Protein AF-0000000077421065 (afdb_homodimer)

Foldseek 3Di:
DDPPPPPDPPPPDPPPPPPPPPDDQDVVSPPPPDVVVVVVVLVVLLPPQDDPLPPADPFDFFDDDDPQDLVNLLVSLLPFDQDWLVSLLSVQCVLVRCVQAVLFADVVLCVVQVVVLVPCTSVNLNVLLCVLSVVLVVCVVVVLLPPVQLAAAEAEEEEAFEQVLLVLQLLQLCCCCVQQVHLGAYEYEYEPPGDYDPVSQVSCVVSRYHYYYDDPDDDDPVDQDQQLCQLVRNSRPRYQKYKYAYSQKHWQFRYHCPVVCLCVFQQCVRAQKEFAFDSHAFDSSQCLCSSLSGRGKADGATAVNIMIGGSNRCVSLSVSLNVCSVVCVVCCSRPVPSGRSSVSSCVSSSGWGWYACFHKKQWWWPDADPWGDFRQWIFTHHLLRHTTMIRRRQLLVDADDDDQPTTGWKIWGFADDDDPPDDRDRQNGIRQQQISQDLQQHGNDHGDQSSSSNSNQCSFKGKDWDDDDPDGIGIDIDGDRPNHDDYPNNHDDDNRIDMDTQCVPPGRNCVSVSCVVSPHDRHNPRD/DDPPVPPDPPPPDPPPPPPPCPDDQDVVSPPPPDVVVVVVVLVVLLPPQDDPLPPADPFDFFDDDDPQDLVNLLVSLLPFDQDWLVNLLSVQCVLVRCVQAVLFADVVLCVVQVVVLVPCTSVNLNVLLCVLSVVLVVCVVVVLLPPVQLAAAEAEEEEDFEQVLLVLQLLQLCCCCVQQVHLGAYEYEYEPPGDYDPVSQVSCVVSRYHYYYDDPDDDDPVDQDQDLCQLVRNSRDRYQKYKYAYSQKHWLRFHHCPVVCLCVFQQCVRAQKEFAFDSHAFDSSQCLCSSLSGRGKAAGATAVNIMIGGSNRCVSLSVSLNVCSVVCVVCCSRPVPSGRSSVSSCVSSSGWGWYACFHKKQWWWPDADPWGDFRQWIFTHHLLRHTTMIRRRQLLVDADDDDQPTTGWKIWGFADDDDPPDDRDRQNGIRQQQISQDLQQHGNDHGDQSSSSNSNQCSFKGKDWDDDDPDGIGIDIDGDRPNHDDYPNNHDDDNRIDMDTQCPPPSNNCVSVSCVVSPHDSHNPGD

Secondary structure (DSSP, 8-state):
--------------------------SS---S--THHHHHHHHHHHH---SSGGGS-SSPPP--STT--HHHHHHHHHHS----HHHHHHHHTTTS-HHHHGGGB-HHHHHHHHHHHHH--HHHHHHHHHHHHHHHHHHHHTTTTSGGGS--SEEEEEE--SHHHHHHHHHHHHIIIIIS-----EEEEE-TT----HHHHHHHHHTTEEEEE-TT----TT-S---TTHHHHHHHSS-SEEEEE-TTEEE---STTTTGGGGGSHHHHHHSEEEEEEEEE--TT-THHHHTT-----SEEEEEEEEEE-HHHHHHHHHHHHHHHHTHHHHTTTSSSSTTHHHHHHHHTT---B--SS--EEEEEEEEETTEEEEEEEEEE-TTS-EEEEE-TTGGG--SS--TTTSS-EEEEE-PPPPTT--S-----BGGGTTT--TT---SS---HHHHHHHHHHTTEEEEEE-SSSS--EEEEEE----PPPBTTB-S----EEEEEGGG-TTTTTHHHHHHHTT----S---/--------------------------SS-S----THHHHHHHHHHHH---SGGGGS-SSPPP--STT--HHHHHHHHHHS----HHHHHHHHTTTS-HHHHGGGB-HHHHHHHHHHHHH--HHHHHHHHHHHHHHHHHHHHTTTTSGGGS--SEEEEEE--SHHHHHHHHHHHHIIIIIS-----EEEEE-TT----HHHHHHHHHTTEEEEE-TT----TT-S---TTHHHHHHHSS-SEEEEE-TTEEE----TTTTGGGGGSHHHHHHSEEEEEEEEE--TT-THHHHTT-----SEEEEEEEEEE-HHHHHHHHHHHHHHHHTHHHHTTTSSSSTTHHHHHHHHTT---B--SS--EEEEEEEEETTEEEEEEEEEE-TTS-EEEEE-TTGGG--SS--TTTSS-EEEEE-PPPPTT--S-----BGGGTTT--TT---SS---HHHHHHHHHHTTEEEEEE-SSSS--EEEEEE----PPPBTTB-S----EEEEEGGG-TTTTTHHHHHHHTT----TT--

InterPro domains:
  IPR022751 Alpha-mannosyltransferase [PF11051] (153-284)
  IPR022751 Alpha-mannosyltransferase [PF11051] (302-382)
  IPR029044 Nucleotide-diphospho-sugar transferases [SSF53448] (154-391)

pLDDT: mean 85.35, std 19.5, range [21.03, 98.75]

Nearest PDB structures (foldseek):
  3u2w-assembly1_B  TM=7.251E-01  e=7.995E-06  Homo sapiens
  3t7n-assembly1_A  TM=6.843E-01  e=1.001E-05  Homo sapiens
  7bop-assembly6_F  TM=5.565E-01  e=8.944E-06  Aspergillus fumigatus A1163
  1s4n-assembly1_A  TM=5.827E-01  e=9.441E-05  Saccharomyces cerevisiae
  6fxk-assembly1_A-2  TM=4.422E-01  e=2.736E-03  Homo sapiens

Solvent-accessible surface area (backbone atoms only — not comparable to full-atom values): 56255 Å² total; per-residue (Å²): 140,80,84,78,75,80,79,75,81,80,76,76,80,73,78,72,74,75,44,73,56,43,75,53,45,60,75,72,37,70,50,83,52,55,83,44,56,65,44,46,43,47,50,49,42,67,60,62,68,71,84,77,60,79,79,63,75,80,74,57,75,67,66,80,68,90,81,73,45,70,65,56,28,49,50,52,36,71,65,34,75,76,62,53,55,19,48,49,25,49,53,7,41,76,51,25,36,59,90,68,40,55,68,26,32,61,63,53,54,45,75,62,21,45,64,46,49,46,35,52,29,46,67,56,40,51,53,54,38,47,51,54,47,49,50,53,53,51,37,51,76,72,49,61,78,40,73,87,58,23,43,54,58,61,28,38,37,35,55,36,55,50,66,59,32,42,53,34,38,48,44,42,50,46,45,34,42,75,57,19,63,46,78,64,44,33,40,36,30,17,43,67,90,38,67,65,54,68,68,58,45,52,52,33,44,72,68,53,33,43,80,45,66,43,77,88,55,73,80,52,87,78,42,91,71,75,68,56,52,58,37,48,44,62,59,65,41,65,27,19,36,33,33,39,32,35,36,57,36,31,76,39,47,63,51,63,56,56,76,68,44,54,71,68,33,61,22,28,65,72,50,36,20,35,45,38,66,39,80,35,27,69,57,46,66,46,54,59,34,63,49,33,42,31,61,39,65,38,45,63,31,40,32,62,49,38,40,36,42,29,31,85,79,37,44,68,34,37,51,48,26,28,57,45,32,72,42,37,83,64,43,38,59,76,22,90,48,63,31,36,43,56,59,49,28,30,47,31,48,22,46,70,36,12,36,39,51,35,72,59,20,36,19,11,36,69,55,64,52,97,79,35,69,36,10,27,26,41,35,33,36,35,42,54,43,43,71,34,36,39,32,44,75,39,38,54,71,36,58,70,90,70,46,94,92,32,49,69,31,28,27,47,31,65,54,75,82,71,52,94,94,50,72,90,48,70,76,43,40,34,52,48,29,40,22,49,36,42,47,57,6,54,26,75,39,87,58,58,68,70,51,16,50,44,24,30,55,56,64,20,52,34,49,47,67,44,55,15,27,70,38,65,52,18,33,40,74,48,74,48,86,71,60,71,43,64,38,98,77,52,64,83,83,68,80,43,65,43,77,44,52,23,80,78,32,88,57,43,43,59,42,52,58,51,41,48,72,67,63,54,80,54,64,34,68,74,124,139,82,80,74,72,77,77,74,82,80,76,75,79,73,77,74,73,75,47,71,58,42,73,51,47,60,73,72,36,70,50,83,53,55,84,44,56,65,44,46,43,47,50,50,41,68,60,62,70,72,83,76,59,80,77,62,74,80,73,57,73,68,64,79,69,89,82,72,45,70,66,56,28,50,49,53,36,68,65,32,76,77,61,52,55,18,50,49,25,48,53,9,43,76,52,25,35,60,88,67,39,56,67,24,32,60,63,56,54,44,74,61,23,46,63,46,48,46,36,53,26,47,65,55,40,51,51,53,37,48,50,55,49,49,51,53,52,51,38,51,74,72,48,60,77,40,73,86,59,21,44,54,58,63,27,36,36,36,55,37,55,50,67,59,32,42,54,35,38,47,44,41,51,47,45,34,43,74,66,23,63,45,78,66,45,34,42,36,29,17,43,66,90,39,67,66,54,69,69,58,45,51,54,33,44,73,69,54,34,44,82,44,67,43,80,87,54,73,79,53,86,76,40,92,72,75,68,56,53,58,39,50,44,62,58,66,42,63,26,18,38,32,35,40,33,35,37,57,39,31,73,36,56,55,59,63,55,56,76,69,44,54,72,69,34,62,22,28,65,74,49,36,21,37,46,38,66,39,79,36,27,69,58,46,67,45,54,59,32,63,48,33,42,33,61,40,64,37,44,63,32,39,30,61,49,38,38,36,40,29,31,84,81,36,43,65,32,38,52,49,25,28,58,44,31,72,44,35,82,65,44,36,58,74,20,91,49,64,32,36,43,56,58,49,27,30,46,30,48,22,48,70,35,12,36,38,52,34,73,58,19,36,19,13,34,68,53,63,52,97,79,34,68,34,11,27,25,41,36,33,34,35,43,55,44,43,78,34,36,39,32,46,74,40,38,51,70,36,59,71,92,72,48,94,90,34,47,68,30,27,27,46,32,66,54,76,81,72,53,94,94,50,72,91,47,69,78,41,40,35,51,48,28,39,24,49,37,42,48,55,6,55,25,73,38,88,57,60,67,69,52,16,49,44,24,28,57,55,64,18,52,35,50,47,67,44,55,16,28,70,38,66,55,20,32,40,74,48,74,48,87,69,60,71,44,64,37,96,78,52,65,84,82,67,80,44,65,42,76,44,51,23,80,77,31,89,54,45,44,59,39,51,59,50,40,48,73,66,63,53,79,54,65,36,75,68,123

Radius of gyration: 32.49 Å; Cα contacts (8 Å, |Δi|>4): 2084; chains: 2; bounding box: 104×86×78 Å

Structure (mmCIF, N/CA/C/O backbone):
data_AF-0000000077421065-model_v1
#
loop_
_entity.id
_entity.type
_entity.pdbx_description
1 polymer 'Family 71 glycosyltransferase'
#
loop_
_atom_site.group_PDB
_atom_site.id
_atom_site.type_symbol
_atom_site.label_atom_id
_atom_site.label_alt_id
_atom_site.label_comp_id
_atom_site.label_asym_id
_atom_site.label_entity_id
_atom_site.label_seq_id
_atom_site.pdbx_PDB_ins_code
_atom_site.Cartn_x
_atom_site.Cartn_y
_atom_site.Cartn_z
_atom_site.occupancy
_atom_site.B_iso_or_equiv
_atom_site.auth_seq_id
_atom_site.auth_comp_id
_atom_site.auth_asym_id
_atom_site.auth_atom_id
_atom_site.pdbx_PDB_model_num
ATOM 1 N N . MET A 1 1 ? 75.625 4.633 -25.172 1 22.47 1 MET A N 1
ATOM 2 C CA . MET A 1 1 ? 74.812 5.621 -24.5 1 22.47 1 MET A CA 1
ATOM 3 C C . MET A 1 1 ? 73.312 5.367 -24.781 1 22.47 1 MET A C 1
ATOM 5 O O . MET A 1 1 ? 72.812 5.801 -25.812 1 22.47 1 MET A O 1
ATOM 9 N N . THR A 1 2 ? 72.812 4.258 -24.484 1 23.19 2 THR A N 1
ATOM 10 C CA . THR A 1 2 ? 71.688 3.416 -24.906 1 23.19 2 THR A CA 1
ATOM 11 C C . THR A 1 2 ? 70.375 3.924 -24.328 1 23.19 2 THR A C 1
ATOM 13 O O . THR A 1 2 ? 70.25 4.109 -23.109 1 23.19 2 THR A O 1
ATOM 16 N N . LYS A 1 3 ? 69.5 4.641 -25.156 1 25.36 3 LYS A N 1
ATOM 17 C CA . LYS A 1 3 ? 68.25 5.371 -24.984 1 25.36 3 LYS A CA 1
ATOM 18 C C . LYS A 1 3 ? 67.188 4.469 -24.406 1 25.36 3 LYS A C 1
ATOM 20 O O . LYS A 1 3 ? 66.75 3.502 -25.047 1 25.36 3 LYS A O 1
ATOM 25 N N . ASN A 1 4 ? 67.188 4.094 -23.172 1 23.47 4 ASN A N 1
ATOM 26 C CA . ASN A 1 4 ? 66.25 3.133 -22.547 1 23.47 4 ASN A CA 1
ATOM 27 C C . ASN A 1 4 ? 64.812 3.611 -22.594 1 23.47 4 ASN A C 1
ATOM 29 O O . ASN A 1 4 ? 64.5 4.637 -22 1 23.47 4 ASN A O 1
ATOM 33 N N . ILE A 1 5 ? 64.125 3.498 -23.719 1 23.19 5 ILE A N 1
ATOM 34 C CA . ILE A 1 5 ? 62.781 3.871 -24.047 1 23.19 5 ILE A CA 1
ATOM 35 C C . ILE A 1 5 ? 61.812 3.275 -23.016 1 23.19 5 ILE A C 1
ATOM 37 O O . ILE A 1 5 ? 61.75 2.055 -22.859 1 23.19 5 ILE A O 1
ATOM 41 N N . ILE A 1 6 ? 61.531 3.883 -21.922 1 26.72 6 ILE A N 1
ATOM 42 C CA . ILE A 1 6 ? 60.594 3.459 -20.891 1 26.72 6 ILE A CA 1
ATOM 43 C C . ILE A 1 6 ? 59.219 3.217 -21.484 1 26.72 6 ILE A C 1
ATOM 45 O O . ILE A 1 6 ? 58.625 4.133 -22.062 1 26.72 6 ILE A O 1
ATOM 49 N N . GLN A 1 7 ? 58.875 2.027 -22 1 21.67 7 GLN A N 1
ATOM 50 C CA . GLN A 1 7 ? 57.594 1.646 -22.625 1 21.67 7 GLN A CA 1
ATOM 51 C C . GLN A 1 7 ? 56.438 1.877 -21.656 1 21.67 7 GLN A C 1
ATOM 53 O O . GLN A 1 7 ? 56.469 1.424 -20.516 1 21.67 7 GLN A O 1
ATOM 58 N N . LYS A 1 8 ? 55.562 2.928 -21.828 1 25.23 8 LYS A N 1
ATOM 59 C CA . LYS A 1 8 ? 54.344 3.357 -21.141 1 25.23 8 LYS A CA 1
ATOM 60 C C . LYS A 1 8 ? 53.344 2.215 -21.047 1 25.23 8 LYS A C 1
ATOM 62 O O . LYS A 1 8 ? 53 1.581 -22.047 1 25.23 8 LYS A O 1
ATOM 67 N N . PRO A 1 9 ? 53.156 1.562 -19.859 1 25.52 9 PRO A N 1
ATOM 68 C CA . PRO A 1 9 ? 52.219 0.443 -19.797 1 25.52 9 PRO A CA 1
ATOM 69 C C . PRO A 1 9 ? 50.844 0.813 -20.312 1 25.52 9 PRO A C 1
ATOM 71 O O . PRO A 1 9 ? 50.406 1.965 -20.172 1 25.52 9 PRO A O 1
ATOM 74 N N . TYR A 1 10 ? 50.281 0.333 -21.469 1 22.03 10 TYR A N 1
ATOM 75 C CA . TYR A 1 10 ? 48.969 0.356 -22.125 1 22.03 10 TYR A CA 1
ATOM 76 C C . TYR A 1 10 ? 47.875 0.07 -21.125 1 22.03 10 TYR A C 1
ATOM 78 O O . TYR A 1 10 ? 47.781 -1.028 -20.578 1 22.03 10 TYR A O 1
ATOM 86 N N . TYR A 1 11 ? 47.5 1.047 -20.234 1 24.62 11 TYR A N 1
ATOM 87 C CA . TYR A 1 11 ? 46.344 0.937 -19.375 1 24.62 11 TYR A CA 1
ATOM 88 C C . TYR A 1 11 ? 45.094 0.561 -20.188 1 24.62 11 TYR A C 1
ATOM 90 O O . TYR A 1 11 ? 44.719 1.279 -21.109 1 24.62 11 TYR A O 1
ATOM 98 N N . HIS A 1 12 ? 44.812 -0.71 -20.5 1 24.16 12 HIS A N 1
ATOM 99 C CA . HIS A 1 12 ? 43.625 -1.231 -21.141 1 24.16 12 HIS A CA 1
ATOM 100 C C . HIS A 1 12 ? 42.375 -0.578 -20.594 1 24.16 12 HIS A C 1
ATOM 102 O O . HIS A 1 12 ? 42.25 -0.374 -19.375 1 24.16 12 HIS A O 1
ATOM 108 N N . SER A 1 13 ? 41.656 0.245 -21.375 1 23.34 13 SER A N 1
ATOM 109 C CA . SER A 1 13 ? 40.375 0.914 -21.328 1 23.34 13 SER A CA 1
ATOM 110 C C . SER A 1 13 ? 39.312 0.008 -20.734 1 23.34 13 SER A C 1
ATOM 112 O O . SER A 1 13 ? 38.969 -1.026 -21.312 1 23.34 13 SER A O 1
ATOM 114 N N . ARG A 1 14 ? 39.219 -0.171 -19.375 1 28.34 14 ARG A N 1
ATOM 115 C CA . ARG A 1 14 ? 38.125 -0.819 -18.688 1 28.34 14 ARG A CA 1
ATOM 116 C C . ARG A 1 14 ? 36.781 -0.337 -19.25 1 28.34 14 ARG A C 1
ATOM 118 O O . ARG A 1 14 ? 36.5 0.865 -19.266 1 28.34 14 ARG A O 1
ATOM 125 N N . ASN A 1 15 ? 36.281 -0.958 -20.266 1 25.48 15 ASN A N 1
ATOM 126 C CA . ASN A 1 15 ? 34.938 -0.804 -20.844 1 25.48 15 ASN A CA 1
ATOM 127 C C . ASN A 1 15 ? 33.906 -0.518 -19.781 1 25.48 15 ASN A C 1
ATOM 129 O O . ASN A 1 15 ? 33.594 -1.383 -18.953 1 25.48 15 ASN A O 1
ATOM 133 N N . GLU A 1 16 ? 33.875 0.706 -19.266 1 28.66 16 GLU A N 1
ATOM 134 C CA . GLU A 1 16 ? 32.812 1.252 -18.391 1 28.66 16 GLU A CA 1
ATOM 135 C C . GLU A 1 16 ? 31.438 0.873 -18.875 1 28.66 16 GLU A C 1
ATOM 137 O O . GLU A 1 16 ? 31.031 1.25 -19.984 1 28.66 16 GLU A O 1
ATOM 142 N N . HIS A 1 17 ? 31.031 -0.335 -18.641 1 28.28 17 HIS A N 1
ATOM 143 C CA . HIS A 1 17 ? 29.672 -0.766 -18.922 1 28.28 17 HIS A CA 1
ATOM 144 C C . HIS A 1 17 ? 28.656 0.24 -18.391 1 28.28 17 HIS A C 1
ATOM 146 O O . HIS A 1 17 ? 28.562 0.467 -17.188 1 28.28 17 HIS A O 1
ATOM 152 N N . PHE A 1 18 ? 28.531 1.39 -19.094 1 27.66 18 PHE A N 1
ATOM 153 C CA . PHE A 1 18 ? 27.516 2.402 -18.812 1 27.66 18 PHE A CA 1
ATOM 154 C C . PHE A 1 18 ? 26.125 1.781 -18.781 1 27.66 18 PHE A C 1
ATOM 156 O O . PHE A 1 18 ? 25.703 1.159 -19.75 1 27.66 18 PHE A O 1
ATOM 163 N N . TRP A 1 19 ? 25.688 1.375 -17.625 1 29.56 19 TRP A N 1
ATOM 164 C CA . TRP A 1 19 ? 24.312 0.918 -17.469 1 29.56 19 TRP A CA 1
ATOM 165 C C . TRP A 1 19 ? 23.344 2.094 -17.5 1 29.56 19 TRP A C 1
ATOM 167 O O . TRP A 1 19 ? 23.625 3.15 -16.922 1 29.56 19 TRP A O 1
ATOM 177 N N . SER A 1 20 ? 22.844 2.533 -18.578 1 25.47 20 SER A N 1
ATOM 178 C CA . SER A 1 20 ? 21.797 3.549 -18.625 1 25.47 20 SER A CA 1
ATOM 179 C C . SER A 1 20 ? 20.75 3.312 -17.531 1 25.47 20 SER A C 1
ATOM 181 O O . SER A 1 20 ? 20.391 2.17 -17.234 1 25.47 20 SER A O 1
ATOM 183 N N . SER A 1 21 ? 20.688 4.266 -16.641 1 25.22 21 SER A N 1
ATOM 184 C CA . SER A 1 21 ? 19.828 4.406 -15.469 1 25.22 21 SER A CA 1
ATOM 185 C C . SER A 1 21 ? 18.359 4.152 -15.812 1 25.22 21 SER A C 1
ATOM 187 O O . SER A 1 21 ? 17.781 4.879 -16.609 1 25.22 21 SER A O 1
ATOM 189 N N . TRP A 1 22 ? 17.922 3.041 -16.266 1 24.69 22 TRP A N 1
ATOM 190 C CA . TRP A 1 22 ? 16.469 2.965 -16.375 1 24.69 22 TRP A CA 1
ATOM 191 C C . TRP A 1 22 ? 15.82 3.014 -15 1 24.69 22 TRP A C 1
ATOM 193 O O . TRP A 1 22 ? 16.359 2.488 -14.023 1 24.69 22 TRP A O 1
ATOM 203 N N . SER A 1 23 ? 15.156 4.047 -14.633 1 25.59 23 SER A N 1
ATOM 204 C CA . SER A 1 23 ? 14.367 4.27 -13.43 1 25.59 23 SER A CA 1
ATOM 205 C C . SER A 1 23 ? 13.789 2.965 -12.898 1 25.59 23 SER A C 1
ATOM 207 O O . SER A 1 23 ? 13.383 2.098 -13.672 1 25.59 23 SER A O 1
ATOM 209 N N . LEU A 1 24 ? 14.195 2.674 -11.773 1 26.47 24 LEU A N 1
ATOM 210 C CA . LEU A 1 24 ? 13.891 1.484 -10.992 1 26.47 24 LEU A CA 1
ATOM 211 C C . LEU A 1 24 ? 12.414 1.109 -11.109 1 26.47 24 LEU A C 1
ATOM 213 O O . LEU A 1 24 ? 11.539 1.935 -10.852 1 26.47 24 LEU A O 1
ATOM 217 N N . PRO A 1 25 ? 12.031 0.24 -12.07 1 27.36 25 PRO A N 1
ATOM 218 C CA . PRO A 1 25 ? 10.641 -0.209 -11.992 1 27.36 25 PRO A CA 1
ATOM 219 C C . PRO A 1 25 ? 10.305 -0.862 -10.648 1 27.36 25 PRO A C 1
ATOM 221 O O . PRO A 1 25 ? 11.164 -1.512 -10.047 1 27.36 25 PRO A O 1
ATOM 224 N N . THR A 1 26 ? 9.758 -0.384 -9.703 1 25.53 26 THR A N 1
ATOM 225 C CA . THR A 1 26 ? 9.297 -1.02 -8.477 1 25.53 26 THR A CA 1
ATOM 226 C C . THR A 1 26 ? 8.992 -2.496 -8.711 1 25.53 26 THR A C 1
ATOM 228 O O . THR A 1 26 ? 8.734 -2.908 -9.844 1 25.53 26 THR A O 1
ATOM 231 N N . SER A 1 27 ? 9.25 -3.516 -7.918 1 27.39 27 SER A N 1
ATOM 232 C CA . SER A 1 27 ? 9.367 -4.965 -8.023 1 27.39 27 SER A CA 1
ATOM 233 C C . SER A 1 27 ? 8.312 -5.539 -8.969 1 27.39 27 SER A C 1
ATOM 235 O O . SER A 1 27 ? 8.547 -6.559 -9.617 1 27.39 27 SER A O 1
ATOM 237 N N . SER A 1 28 ? 7.035 -5.715 -8.609 1 26.66 28 SER A N 1
ATOM 238 C CA . SER A 1 28 ? 6.285 -6.016 -9.828 1 26.66 28 SER A CA 1
ATOM 239 C C . SER A 1 28 ? 6.672 -5.07 -10.961 1 26.66 28 SER A C 1
ATOM 241 O O . SER A 1 28 ? 6.133 -3.971 -11.07 1 26.66 28 SER A O 1
ATOM 243 N N . PHE A 1 29 ? 7.789 -4.84 -11.203 1 28.33 29 PHE A N 1
ATOM 244 C CA . PHE A 1 29 ? 8.406 -4.184 -12.344 1 28.33 29 PHE A CA 1
ATOM 245 C C . PHE A 1 29 ? 7.664 -4.52 -13.633 1 28.33 29 PHE A C 1
ATOM 247 O O . PHE A 1 29 ? 8.234 -4.449 -14.719 1 28.33 29 PHE A O 1
ATOM 254 N N . TRP A 1 30 ? 6.77 -5.258 -13.578 1 29.5 30 TRP A N 1
ATOM 255 C CA . TRP A 1 30 ? 6.023 -4.812 -14.75 1 29.5 30 TRP A CA 1
ATOM 256 C C . TRP A 1 30 ? 6.184 -3.311 -14.953 1 29.5 30 TRP A C 1
ATOM 258 O O . TRP A 1 30 ? 5.992 -2.525 -14.023 1 29.5 30 TRP A O 1
ATOM 268 N N . ILE A 1 31 ? 7.215 -2.77 -15.617 1 29.52 31 ILE A N 1
ATOM 269 C CA . ILE A 1 31 ? 7.492 -1.459 -16.203 1 29.52 31 ILE A CA 1
ATOM 270 C C . ILE A 1 31 ? 6.289 -0.542 -15.992 1 29.52 31 ILE A C 1
ATOM 272 O O . ILE A 1 31 ? 5.141 -0.985 -16.078 1 29.52 31 ILE A O 1
ATOM 276 N N . ASN A 1 32 ? 6.527 0.593 -15.188 1 30.94 32 ASN A N 1
ATOM 277 C CA . ASN A 1 32 ? 5.617 1.679 -15.531 1 30.94 32 ASN A CA 1
ATOM 278 C C . ASN A 1 32 ? 5.043 1.507 -16.938 1 30.94 32 ASN A C 1
ATOM 280 O O . ASN A 1 32 ? 5.355 2.283 -17.844 1 30.94 32 ASN A O 1
ATOM 284 N N . LEU A 1 33 ? 5.34 0.475 -17.547 1 31.67 33 LEU A N 1
ATOM 285 C CA . LEU A 1 33 ? 4.559 0.449 -18.781 1 31.67 33 LEU A CA 1
ATOM 286 C C . LEU A 1 33 ? 3.266 1.245 -18.609 1 31.67 33 LEU A C 1
ATOM 288 O O . LEU A 1 33 ? 2.748 1.382 -17.5 1 31.67 33 LEU A O 1
ATOM 292 N N . GLY A 1 34 ? 2.256 1.447 -19.234 1 30.59 34 GLY A N 1
ATOM 293 C CA . GLY A 1 34 ? 1.433 2.621 -19.484 1 30.59 34 GLY A CA 1
ATOM 294 C C . GLY A 1 34 ? 0.52 2.965 -18.328 1 30.59 34 GLY A C 1
ATOM 295 O O . GLY A 1 34 ? 0.183 2.098 -17.516 1 30.59 34 GLY A O 1
ATOM 296 N N . LEU A 1 35 ? 0.457 4.332 -17.766 1 36.22 35 LEU A N 1
ATOM 297 C CA . LEU A 1 35 ? -0.677 5.191 -17.453 1 36.22 35 LEU A CA 1
ATOM 298 C C . LEU A 1 35 ? -1.988 4.418 -17.547 1 36.22 35 LEU A C 1
ATOM 300 O O . LEU A 1 35 ? -2.963 4.762 -16.875 1 36.22 35 LEU A O 1
ATOM 304 N N . SER A 1 36 ? -1.679 3.117 -18.141 1 41.66 36 SER A N 1
ATOM 305 C CA . SER A 1 36 ? -2.928 2.453 -18.5 1 41.66 36 SER A CA 1
ATOM 306 C C . SER A 1 36 ? -3.41 1.542 -17.375 1 41.66 36 SER A C 1
ATOM 308 O O . SER A 1 36 ? -4.609 1.462 -17.094 1 41.66 36 SER A O 1
ATOM 310 N N . SER A 1 37 ? -2.383 0.941 -16.547 1 44.88 37 SER A N 1
ATOM 311 C CA . SER A 1 37 ? -2.877 0.024 -15.523 1 44.88 37 SER A CA 1
ATOM 312 C C . SER A 1 37 ? -3.504 0.782 -14.359 1 44.88 37 SER A C 1
ATOM 314 O O . SER A 1 37 ? -4.543 0.376 -13.836 1 44.88 37 SER A O 1
ATOM 316 N N . SER A 1 38 ? -2.818 1.859 -13.977 1 51.5 38 SER A N 1
ATOM 317 C CA . SER A 1 38 ? -3.418 2.691 -12.938 1 51.5 38 SER A CA 1
ATOM 318 C C . SER A 1 38 ? -4.777 3.227 -13.375 1 51.5 38 SER A C 1
ATOM 320 O O . SER A 1 38 ? -5.715 3.289 -12.57 1 51.5 38 SER A O 1
ATOM 322 N N . ASN A 1 39 ? -4.754 3.34 -14.672 1 54.72 39 ASN A N 1
ATOM 323 C CA . ASN A 1 39 ? -6.023 3.828 -15.195 1 54.72 39 ASN A CA 1
ATOM 324 C C . ASN A 1 39 ? -7.109 2.758 -15.125 1 54.72 39 ASN A C 1
ATOM 326 O O . ASN A 1 39 ? -8.258 3.055 -14.789 1 54.72 39 ASN A O 1
ATOM 330 N N . THR A 1 40 ? -6.641 1.535 -15.32 1 55.44 40 THR A N 1
ATOM 331 C CA . THR A 1 40 ? -7.605 0.441 -15.266 1 55.44 40 THR A CA 1
ATOM 332 C C . THR A 1 40 ? -8.07 0.201 -13.828 1 55.44 40 THR A C 1
ATOM 334 O O . THR A 1 40 ? -9.258 0.016 -13.578 1 55.44 40 THR A O 1
ATOM 337 N N . ALA A 1 41 ? -7.184 0.247 -12.938 1 57.25 41 ALA A N 1
ATOM 338 C CA . ALA A 1 41 ? -7.547 0.063 -11.531 1 57.25 41 ALA A CA 1
ATOM 339 C C . ALA A 1 41 ? -8.492 1.165 -11.062 1 57.25 41 ALA A C 1
ATOM 341 O O . ALA A 1 41 ? -9.469 0.896 -10.352 1 57.25 41 ALA A O 1
ATOM 342 N N . ASN A 1 42 ? -8.203 2.307 -11.562 1 58.91 42 ASN A N 1
ATOM 343 C CA . ASN A 1 42 ? -9.039 3.439 -11.203 1 58.91 42 ASN A CA 1
ATOM 344 C C . ASN A 1 42 ? -10.453 3.295 -11.766 1 58.91 42 ASN A C 1
ATOM 346 O O . ASN A 1 42 ? -11.438 3.561 -11.078 1 58.91 42 ASN A O 1
ATOM 350 N N . GLN A 1 43 ? -10.461 2.826 -13.016 1 61.75 43 GLN A N 1
ATOM 351 C CA . GLN A 1 43 ? -11.758 2.656 -13.664 1 61.75 43 GLN A CA 1
ATOM 352 C C . GLN A 1 43 ? -12.57 1.556 -12.984 1 61.75 43 GLN A C 1
ATOM 354 O O . GLN A 1 43 ? -13.773 1.717 -12.742 1 61.75 43 GLN A O 1
ATOM 359 N N . LEU A 1 44 ? -11.859 0.594 -12.688 1 64.06 44 LEU A N 1
ATOM 360 C CA . LEU A 1 44 ? -12.523 -0.521 -12.023 1 64.06 44 LEU A CA 1
ATOM 361 C C . LEU A 1 44 ? -13.016 -0.112 -10.633 1 64.06 44 LEU A C 1
ATOM 363 O O . LEU A 1 44 ? -14.133 -0.443 -10.242 1 64.06 44 LEU A O 1
ATOM 367 N N . THR A 1 45 ? -12.219 0.584 -9.969 1 65 45 THR A N 1
ATOM 368 C CA . THR A 1 45 ? -12.586 1.061 -8.641 1 65 45 THR A CA 1
ATOM 369 C C . THR A 1 45 ? -13.844 1.927 -8.711 1 65 45 THR A C 1
ATOM 371 O O . THR A 1 45 ? -14.75 1.783 -7.883 1 65 45 THR A O 1
ATOM 374 N N . ASN A 1 46 ? -13.875 2.656 -9.75 1 61.16 46 ASN A N 1
ATOM 375 C CA . ASN A 1 46 ? -15 3.576 -9.867 1 61.16 46 ASN A CA 1
ATOM 376 C C . ASN A 1 46 ? -16.266 2.85 -10.297 1 61.16 46 ASN A C 1
ATOM 378 O O . ASN A 1 46 ? -17.375 3.297 -9.984 1 61.16 46 ASN A O 1
ATOM 382 N N . SER A 1 47 ? -16.047 1.722 -10.961 1 61.34 47 SER A N 1
ATOM 383 C CA . SER A 1 47 ? -17.203 1.032 -11.523 1 61.34 47 SER A CA 1
ATOM 384 C C . SER A 1 47 ? -17.844 0.107 -10.5 1 61.34 47 SER A C 1
ATOM 386 O O . SER A 1 47 ? -19.016 -0.272 -10.641 1 61.34 47 SER A O 1
ATOM 388 N N . ILE A 1 48 ? -17.203 -0.26 -9.594 1 59.75 48 ILE A N 1
ATOM 389 C CA . ILE A 1 48 ? -17.734 -1.192 -8.617 1 59.75 48 ILE A CA 1
ATOM 390 C C . ILE A 1 48 ? -18.703 -0.458 -7.68 1 59.75 48 ILE A C 1
ATOM 392 O O . ILE A 1 48 ? -18.297 0.468 -6.973 1 59.75 48 ILE A O 1
ATOM 396 N N . SER A 1 49 ? -19.938 -0.204 -8.133 1 53.38 49 SER A N 1
ATOM 397 C CA . SER A 1 49 ? -20.938 0.527 -7.359 1 53.38 49 SER A CA 1
ATOM 398 C C . SER A 1 49 ? -21.594 -0.371 -6.316 1 53.38 49 SER A C 1
ATOM 400 O O . SER A 1 49 ? -21.875 -1.544 -6.582 1 53.38 49 SER A O 1
ATOM 402 N N . GLY A 1 50 ? -21.234 -0.176 -5.082 1 50.22 50 GLY A N 1
ATOM 403 C CA . GLY A 1 50 ? -22.062 -0.874 -4.109 1 50.22 50 GLY A CA 1
ATOM 404 C C . GLY A 1 50 ? -23.469 -0.34 -4.039 1 50.22 50 GLY A C 1
ATOM 405 O O . GLY A 1 50 ? -23.734 0.794 -4.445 1 50.22 50 GLY A O 1
ATOM 406 N N . SER A 1 51 ? -24.406 -1.108 -4.105 1 47.53 51 SER A N 1
ATOM 407 C CA . SER A 1 51 ? -25.844 -0.82 -4.152 1 47.53 51 SER A CA 1
ATOM 408 C C . SER A 1 51 ? -26.219 0.241 -3.125 1 47.53 51 SER A C 1
ATOM 410 O O . SER A 1 51 ? -27.109 1.065 -3.377 1 47.53 51 SER A O 1
ATOM 412 N N . ASN A 1 52 ? -25.859 0.125 -1.867 1 49.06 52 ASN A N 1
ATOM 413 C CA . ASN A 1 52 ? -26.703 0.614 -0.785 1 49.06 52 ASN A CA 1
ATOM 414 C C . ASN A 1 52 ? -26.25 1.983 -0.29 1 49.06 52 ASN A C 1
ATOM 416 O O . ASN A 1 52 ? -26.672 2.434 0.779 1 49.06 52 ASN A O 1
ATOM 420 N N . SER A 1 53 ? -25.219 2.602 -0.72 1 56.22 53 SER A N 1
ATOM 421 C CA . SER A 1 53 ? -24.734 3.842 -0.122 1 56.22 53 SER A CA 1
ATOM 422 C C . SER A 1 53 ? -25.734 4.973 -0.311 1 56.22 53 SER A C 1
ATOM 424 O O . SER A 1 53 ? -25.438 6.133 -0.004 1 56.22 53 SER A O 1
ATOM 426 N N . LEU A 1 54 ? -26.891 4.672 -0.896 1 59 54 LEU A N 1
ATOM 427 C CA . LEU A 1 54 ? -27.719 5.676 -1.56 1 59 54 LEU A CA 1
ATOM 428 C C . LEU A 1 54 ? -28.406 6.574 -0.539 1 59 54 LEU A C 1
ATOM 430 O O . LEU A 1 54 ? -28.938 7.633 -0.891 1 59 54 LEU A O 1
ATOM 434 N N . ASN A 1 55 ? -28.188 6.387 0.77 1 74.81 55 ASN A N 1
ATOM 435 C CA . ASN A 1 55 ? -29.078 7.312 1.456 1 74.81 55 ASN A CA 1
ATOM 436 C C . ASN A 1 55 ? -28.344 8.148 2.496 1 74.81 55 ASN A C 1
ATOM 438 O O . ASN A 1 55 ? -28.953 8.742 3.377 1 74.81 55 ASN A O 1
ATOM 442 N N . TRP A 1 56 ? -26.953 8.203 2.385 1 89.44 56 TRP A N 1
ATOM 443 C CA . TRP A 1 56 ? -26.297 8.992 3.418 1 89.44 56 TRP A CA 1
ATOM 444 C C . TRP A 1 56 ? -26.031 10.414 2.939 1 89.44 56 TRP A C 1
ATOM 446 O O . TRP A 1 56 ? -25.766 10.641 1.755 1 89.44 56 TRP A O 1
ATOM 456 N N . GLU A 1 57 ? -26.094 11.375 3.869 1 90.31 57 GLU A N 1
ATOM 457 C CA . GLU A 1 57 ? -25.859 12.781 3.531 1 90.31 57 GLU A CA 1
ATOM 458 C C . GLU A 1 57 ? -24.453 13 2.996 1 90.31 57 GLU A C 1
ATOM 460 O O . GLU A 1 57 ? -23.484 12.57 3.613 1 90.31 57 GLU A O 1
ATOM 465 N N . SER A 1 58 ? -24.375 13.594 1.83 1 91.19 58 SER A N 1
ATOM 466 C CA . SER A 1 58 ? -23.094 13.906 1.203 1 91.19 58 SER A CA 1
ATOM 467 C C . SER A 1 58 ? -23.062 15.352 0.713 1 91.19 58 SER A C 1
ATOM 469 O O . SER A 1 58 ? -23.906 15.773 -0.066 1 91.19 58 SER A O 1
ATOM 471 N N . PRO A 1 59 ? -22.047 16.219 1.219 1 93.06 59 PRO A N 1
ATOM 472 C CA . PRO A 1 59 ? -21.078 15.867 2.256 1 93.06 59 PRO A CA 1
ATOM 473 C C . PRO A 1 59 ? -21.672 15.898 3.662 1 93.06 59 PRO A C 1
ATOM 475 O O . PRO A 1 59 ? -22.75 16.469 3.867 1 93.06 59 PRO A O 1
ATOM 478 N N . THR A 1 60 ? -20.984 15.281 4.594 1 92.12 60 THR A N 1
ATOM 479 C CA . THR A 1 60 ? -21.391 15.344 5.992 1 92.12 60 THR A CA 1
ATOM 480 C C . THR A 1 60 ? -21.469 16.797 6.469 1 92.12 60 THR A C 1
ATOM 482 O O . THR A 1 60 ? -20.516 17.547 6.324 1 92.12 60 THR A O 1
ATOM 485 N N . ARG A 1 61 ? -22.531 17.141 7.062 1 91.56 61 ARG A N 1
ATOM 486 C CA . ARG A 1 61 ? -22.797 18.531 7.422 1 91.56 61 ARG A CA 1
ATOM 487 C C . ARG A 1 61 ? -22.109 18.906 8.734 1 91.56 61 ARG A C 1
ATOM 489 O O . ARG A 1 61 ? -22.094 18.109 9.672 1 91.56 61 ARG A O 1
ATOM 496 N N . PRO A 1 62 ? -21.625 20.141 8.758 1 94.56 62 PRO A N 1
ATOM 497 C CA . PRO A 1 62 ? -21.109 20.641 10.031 1 94.56 62 PRO A CA 1
ATOM 498 C C . PRO A 1 62 ? -22.203 21.125 10.969 1 94.56 62 PRO A C 1
ATOM 500 O O . PRO A 1 62 ? -23.359 21.234 10.57 1 94.56 62 PRO A O 1
ATOM 503 N N . LEU A 1 63 ? -21.875 21.188 12.188 1 93.12 63 LEU A N 1
ATOM 504 C CA . LEU A 1 63 ? -22.703 21.875 13.188 1 93.12 63 LEU A CA 1
ATOM 505 C C . LEU A 1 63 ? -22.031 23.156 13.648 1 93.12 63 LEU A C 1
ATOM 507 O O . LEU A 1 63 ? -21.203 23.141 14.562 1 93.12 63 LEU A O 1
ATOM 511 N N . LEU A 1 64 ? -22.5 24.203 12.898 1 88.38 64 LEU A N 1
ATOM 512 C CA . LEU A 1 64 ? -21.891 25.5 13.18 1 88.38 64 LEU A CA 1
ATOM 513 C C . LEU A 1 64 ? -22.922 26.453 13.758 1 88.38 64 LEU A C 1
ATOM 515 O O . LEU A 1 64 ? -24.125 26.297 13.555 1 88.38 64 LEU A O 1
ATOM 519 N N . GLY A 1 65 ? -22.562 27.422 14.508 1 83.25 65 GLY A N 1
ATOM 520 C CA . GLY A 1 65 ? -23.484 28.438 15.016 1 83.25 65 GLY A CA 1
ATOM 521 C C . GLY A 1 65 ? -23.469 28.531 16.531 1 83.25 65 GLY A C 1
ATOM 522 O O . GLY A 1 65 ? -22.922 27.672 17.203 1 83.25 65 GLY A O 1
ATOM 523 N N . LYS A 1 66 ? -24.203 29.578 16.875 1 81.88 66 LYS A N 1
ATOM 524 C CA . LYS A 1 66 ? -24.297 29.844 18.312 1 81.88 66 LYS A CA 1
ATOM 525 C C . LYS A 1 66 ? -25.328 28.938 18.984 1 81.88 66 LYS A C 1
ATOM 527 O O . LYS A 1 66 ? -26.359 28.609 18.375 1 81.88 66 LYS A O 1
ATOM 532 N N . GLY A 1 67 ? -25.047 28.203 19.953 1 87.12 67 GLY A N 1
ATOM 533 C CA . GLY A 1 67 ? -26 27.406 20.719 1 87.12 67 GLY A CA 1
ATOM 534 C C . GLY A 1 67 ? -25.766 25.922 20.594 1 87.12 67 GLY A C 1
ATOM 535 O O . GLY A 1 67 ? -26.391 25.125 21.312 1 87.12 67 GLY A O 1
ATOM 536 N N . ILE A 1 68 ? -25.031 25.562 19.609 1 94.06 68 ILE A N 1
ATOM 537 C CA . ILE A 1 68 ? -24.734 24.141 19.5 1 94.06 68 ILE A CA 1
ATOM 538 C C . ILE A 1 68 ? -23.906 23.672 20.703 1 94.06 68 ILE A C 1
ATOM 540 O O . ILE A 1 68 ? -22.859 24.266 21 1 94.06 68 ILE A O 1
ATOM 544 N N . THR A 1 69 ? -24.344 22.656 21.391 1 94.69 69 THR A N 1
ATOM 545 C CA . THR A 1 69 ? -23.688 22.172 22.594 1 94.69 69 THR A CA 1
ATOM 546 C C . THR A 1 69 ? -22.812 20.953 22.266 1 94.69 69 THR A C 1
ATOM 548 O O . THR A 1 69 ? -22.906 20.406 21.172 1 94.69 69 THR A O 1
ATOM 551 N N . LEU A 1 70 ? -21.969 20.656 23.219 1 96.31 70 LEU A N 1
ATOM 552 C CA . LEU A 1 70 ? -21.203 19.422 23.094 1 96.31 70 LEU A CA 1
ATOM 553 C C . LEU A 1 70 ? -22.125 18.219 22.922 1 96.31 70 LEU A C 1
ATOM 555 O O . LEU A 1 70 ? -21.828 17.312 22.141 1 96.31 70 LEU A O 1
ATOM 559 N N . HIS A 1 71 ? -23.203 18.219 23.672 1 96.56 71 HIS A N 1
ATOM 560 C CA . HIS A 1 71 ? -24.156 17.125 23.578 1 96.56 71 HIS A CA 1
ATOM 561 C C . HIS A 1 71 ? -24.672 16.953 22.156 1 96.56 71 HIS A C 1
ATOM 563 O O . HIS A 1 71 ? -24.797 15.828 21.656 1 96.56 71 HIS A O 1
ATOM 569 N N . ASP A 1 72 ? -25 18.062 21.516 1 97.38 72 ASP A N 1
ATOM 570 C CA . ASP A 1 72 ? -25.453 18.016 20.125 1 97.38 72 ASP A CA 1
ATOM 571 C C . ASP A 1 72 ? -24.391 17.391 19.219 1 97.38 72 ASP A C 1
ATOM 573 O O . ASP A 1 72 ? -24.719 16.578 18.359 1 97.38 72 ASP A O 1
ATOM 577 N N . ARG A 1 73 ? -23.219 17.781 19.406 1 97.88 73 ARG A N 1
ATOM 578 C CA . ARG A 1 73 ? -22.109 17.297 18.594 1 97.88 73 ARG A CA 1
ATOM 579 C C . ARG A 1 73 ? -21.891 15.805 18.797 1 97.88 73 ARG A C 1
ATOM 581 O O . ARG A 1 73 ? -21.688 15.062 17.844 1 97.88 73 ARG A O 1
ATOM 588 N N . LEU A 1 74 ? -21.859 15.391 20.047 1 98.25 74 LEU A N 1
ATOM 589 C CA . LEU A 1 74 ? -21.641 13.984 20.359 1 98.25 74 LEU A CA 1
ATOM 590 C C . LEU A 1 74 ? -22.797 13.125 19.859 1 98.25 74 LEU A C 1
ATOM 592 O O . LEU A 1 74 ? -22.578 12 19.391 1 98.25 74 LEU A O 1
ATOM 596 N N . LYS A 1 75 ? -23.984 13.656 19.953 1 97.12 75 LYS A N 1
ATOM 597 C CA . LYS A 1 75 ? -25.141 12.945 19.422 1 97.12 75 LYS A CA 1
ATOM 598 C C . LYS A 1 75 ? -25.031 12.773 17.906 1 97.12 75 LYS A C 1
ATOM 600 O O . LYS A 1 75 ? -25.312 11.695 17.375 1 97.12 75 LYS A O 1
ATOM 605 N N . SER A 1 76 ? -24.656 13.812 17.25 1 97.12 76 SER A N 1
ATOM 606 C CA . SER A 1 76 ? -24.469 13.742 15.797 1 97.12 76 SER A CA 1
ATOM 607 C C . SER A 1 76 ? -23.422 12.703 15.43 1 97.12 76 SER A C 1
ATOM 609 O O . SER A 1 76 ? -23.594 11.953 14.469 1 97.12 76 SER A O 1
ATOM 611 N N . TRP A 1 77 ? -22.328 12.727 16.156 1 98 77 TRP A N 1
ATOM 612 C CA . TRP A 1 77 ? -21.25 11.766 15.938 1 98 77 TRP A CA 1
ATOM 613 C C . TRP A 1 77 ? -21.719 10.344 16.188 1 98 77 TRP A C 1
ATOM 615 O O . TRP A 1 77 ? -21.484 9.453 15.367 1 98 77 TRP A O 1
ATOM 625 N N . ARG A 1 78 ? -22.406 10.094 17.25 1 96.75 78 ARG A N 1
ATOM 626 C CA . ARG A 1 78 ? -22.922 8.781 17.625 1 96.75 78 ARG A CA 1
ATOM 627 C C . ARG A 1 78 ? -23.922 8.273 16.594 1 96.75 78 ARG A C 1
ATOM 629 O O . ARG A 1 78 ? -23.969 7.07 16.312 1 96.75 78 ARG A O 1
ATOM 636 N N . ASN A 1 79 ? -24.656 9.188 16.016 1 95.38 79 ASN A N 1
ATOM 637 C CA . ASN A 1 79 ? -25.734 8.812 15.102 1 95.38 79 ASN A CA 1
ATOM 638 C C . ASN A 1 79 ? -25.234 8.68 13.664 1 95.38 79 ASN A C 1
ATOM 640 O O . ASN A 1 79 ? -25.969 8.266 12.773 1 95.38 79 ASN A O 1
ATOM 644 N N . ALA A 1 80 ? -24.016 9.07 13.422 1 95.56 80 ALA A N 1
ATOM 645 C CA . ALA A 1 80 ? -23.484 8.898 12.07 1 95.56 80 ALA A CA 1
ATOM 646 C C . ALA A 1 80 ? -23.562 7.438 11.633 1 95.56 80 ALA A C 1
ATOM 648 O O . ALA A 1 80 ? -23.359 6.527 12.438 1 95.56 80 ALA A O 1
ATOM 649 N N . PRO A 1 81 ? -23.859 7.199 10.336 1 93.62 81 PRO A N 1
ATOM 650 C CA . PRO A 1 81 ? -23.984 5.828 9.836 1 93.62 81 PRO A CA 1
ATOM 651 C C . PRO A 1 81 ? -22.781 4.961 10.164 1 93.62 81 PRO A C 1
ATOM 653 O O . PRO A 1 81 ? -21.641 5.453 10.18 1 93.62 81 PRO A O 1
ATOM 656 N N . LEU A 1 82 ? -23.047 3.699 10.43 1 94.06 82 LEU A N 1
ATOM 657 C CA . LEU A 1 82 ? -21.984 2.729 10.703 1 94.06 82 LEU A CA 1
ATOM 658 C C . LEU A 1 82 ? -22.219 1.438 9.922 1 94.06 82 LEU A C 1
ATOM 660 O O . LEU A 1 82 ? -22.453 0.382 10.523 1 94.06 82 LEU A O 1
ATOM 664 N N . PRO A 1 83 ? -22.094 1.477 8.602 1 93.56 83 PRO A N 1
ATOM 665 C CA . PRO A 1 83 ? -22.188 0.271 7.777 1 93.56 83 PRO A CA 1
ATOM 666 C C . PRO A 1 83 ? -20.922 -0.586 7.848 1 93.56 83 PRO A C 1
ATOM 668 O O . PRO A 1 83 ? -20.016 -0.297 8.641 1 93.56 83 PRO A O 1
ATOM 671 N N . GLU A 1 84 ? -20.891 -1.692 7.105 1 92.69 84 GLU A N 1
ATOM 672 C CA . GLU A 1 84 ? -19.609 -2.365 6.965 1 92.69 84 GLU A CA 1
ATOM 673 C C . GLU A 1 84 ? -18.562 -1.442 6.332 1 92.69 84 GLU A C 1
ATOM 675 O O . GLU A 1 84 ? -18.891 -0.636 5.461 1 92.69 84 GLU A O 1
ATOM 680 N N . PRO A 1 85 ? -17.359 -1.489 6.707 1 94.62 85 PRO A N 1
ATOM 681 C CA . PRO A 1 85 ? -16.312 -0.536 6.305 1 94.62 85 PRO A CA 1
ATOM 682 C C . PRO A 1 85 ? -16.203 -0.395 4.789 1 94.62 85 PRO A C 1
ATOM 684 O O . PRO A 1 85 ? -16.047 0.718 4.277 1 94.62 85 PRO A O 1
ATOM 687 N N . ALA A 1 86 ? -16.312 -1.474 4.031 1 93.69 86 ALA A N 1
ATOM 688 C CA . ALA A 1 86 ? -16.172 -1.431 2.58 1 93.69 86 ALA A CA 1
ATOM 689 C C . ALA A 1 86 ? -17.25 -0.545 1.951 1 93.69 86 ALA A C 1
ATOM 691 O O . ALA A 1 86 ? -16.984 0.147 0.964 1 93.69 86 ALA A O 1
ATOM 692 N N . SER A 1 87 ? -18.453 -0.557 2.486 1 92.44 87 SER A N 1
ATOM 693 C CA . SER A 1 87 ? -19.531 0.287 1.989 1 92.44 87 SER A CA 1
ATOM 694 C C . SER A 1 87 ? -19.234 1.764 2.215 1 92.44 87 SER A C 1
ATOM 696 O O . SER A 1 87 ? -19.594 2.609 1.395 1 92.44 87 SER A O 1
ATOM 698 N N . TRP A 1 88 ? -18.625 2.059 3.336 1 94.12 88 TRP A N 1
ATOM 699 C CA . TRP A 1 88 ? -18.25 3.443 3.611 1 94.12 88 TRP A CA 1
ATOM 700 C C . TRP A 1 88 ? -17.156 3.912 2.666 1 94.12 88 TRP A C 1
ATOM 702 O O . TRP A 1 88 ? -17.125 5.078 2.266 1 94.12 88 TRP A O 1
ATOM 712 N N . VAL A 1 89 ? -16.219 3.023 2.348 1 95 89 VAL A N 1
ATOM 713 C CA . VAL A 1 89 ? -15.188 3.375 1.38 1 95 89 VAL A CA 1
ATOM 714 C C . VAL A 1 89 ? -15.836 3.74 0.044 1 95 89 VAL A C 1
ATOM 716 O O . VAL A 1 89 ? -15.414 4.691 -0.618 1 95 89 VAL A O 1
ATOM 719 N N . GLN A 1 90 ? -16.891 2.98 -0.373 1 91.62 90 GLN A N 1
ATOM 720 C CA . GLN A 1 90 ? -17.641 3.344 -1.574 1 91.62 90 GLN A CA 1
ATOM 721 C C . GLN A 1 90 ? -18.203 4.758 -1.466 1 91.62 90 GLN A C 1
ATOM 723 O O . GLN A 1 90 ? -18.156 5.523 -2.432 1 91.62 90 GLN A O 1
ATOM 728 N N . PHE A 1 91 ? -18.75 5.031 -0.271 1 92.94 91 PHE A N 1
ATOM 729 C CA . PHE A 1 91 ? -19.281 6.355 0.019 1 92.94 91 PHE A CA 1
ATOM 730 C C . PHE A 1 91 ? -18.188 7.414 -0.082 1 92.94 91 PHE A C 1
ATOM 732 O O . PHE A 1 91 ? -18.391 8.461 -0.696 1 92.94 91 PHE A O 1
ATOM 739 N N . ASN A 1 92 ? -17 7.156 0.459 1 94.81 92 ASN A N 1
ATOM 740 C CA . ASN A 1 92 ? -15.852 8.062 0.411 1 94.81 92 ASN A CA 1
ATOM 741 C C . ASN A 1 92 ? -15.445 8.383 -1.025 1 94.81 92 ASN A C 1
ATOM 743 O O . ASN A 1 92 ? -15.086 9.523 -1.335 1 94.81 92 ASN A O 1
ATOM 747 N N . LEU A 1 93 ? -15.484 7.414 -1.889 1 91.62 93 LEU A N 1
ATOM 748 C CA . LEU A 1 93 ? -14.961 7.535 -3.244 1 91.62 93 LEU A CA 1
ATOM 749 C C . LEU A 1 93 ? -15.852 8.438 -4.094 1 91.62 93 LEU A C 1
ATOM 751 O O . LEU A 1 93 ? -15.469 8.836 -5.195 1 91.62 93 LEU A O 1
ATOM 755 N N . GLN A 1 94 ? -17.016 8.836 -3.596 1 89.31 94 GLN A N 1
ATOM 756 C CA . GLN A 1 94 ? -17.875 9.797 -4.289 1 89.31 94 GLN A CA 1
ATOM 757 C C . GLN A 1 94 ? -17.281 11.203 -4.234 1 89.31 94 GLN A C 1
ATOM 759 O O . GLN A 1 94 ? -17.484 12.008 -5.145 1 89.31 94 GLN A O 1
ATOM 764 N N . THR A 1 95 ? -16.5 11.484 -3.16 1 92.94 95 THR A N 1
ATOM 765 C CA . THR A 1 95 ? -15.914 12.805 -2.986 1 92.94 95 THR A CA 1
ATOM 766 C C . THR A 1 95 ? -14.398 12.734 -3.086 1 92.94 95 THR A C 1
ATOM 768 O O . THR A 1 95 ? -13.742 13.719 -3.443 1 92.94 95 THR A O 1
ATOM 771 N N . CYS A 1 96 ? -13.852 11.625 -2.723 1 94.69 96 CYS A N 1
ATOM 772 C CA . CYS A 1 96 ? -12.406 11.414 -2.734 1 94.69 96 CYS A CA 1
ATOM 773 C C . CYS A 1 96 ? -12.023 10.336 -3.74 1 94.69 96 CYS A C 1
ATOM 775 O O . CYS A 1 96 ? -11.5 9.289 -3.361 1 94.69 96 CYS A O 1
ATOM 777 N N . ARG A 1 97 ? -12.133 10.688 -4.949 1 88.31 97 ARG A N 1
ATOM 778 C CA . ARG A 1 97 ? -11.836 9.75 -6.023 1 88.31 97 ARG A CA 1
ATOM 779 C C . ARG A 1 97 ? -10.352 9.398 -6.051 1 88.31 97 ARG A C 1
ATOM 781 O O . ARG A 1 97 ? -9.508 10.219 -5.691 1 88.31 97 ARG A O 1
ATOM 788 N N . ASP A 1 98 ? -10.07 8.281 -6.52 1 86.06 98 ASP A N 1
ATOM 789 C CA . ASP A 1 98 ? -8.719 7.73 -6.52 1 86.06 98 ASP A CA 1
ATOM 790 C C . ASP A 1 98 ? -7.766 8.617 -7.32 1 86.06 98 ASP A C 1
ATOM 792 O O . ASP A 1 98 ? -6.668 8.938 -6.859 1 86.06 98 ASP A O 1
ATOM 796 N N . GLU A 1 99 ? -8.133 9.008 -8.477 1 81.88 99 GLU A N 1
ATOM 797 C CA . GLU A 1 99 ? -7.258 9.75 -9.383 1 81.88 99 GLU A CA 1
ATOM 798 C C . GLU A 1 99 ? -6.852 11.094 -8.781 1 81.88 99 GLU A C 1
ATOM 800 O O . GLU A 1 99 ? -5.844 11.68 -9.172 1 81.88 99 GLU A O 1
ATOM 805 N N . ILE A 1 100 ? -7.648 11.531 -7.84 1 86.12 100 ILE A N 1
ATOM 806 C CA . ILE A 1 100 ? -7.398 12.844 -7.258 1 86.12 100 ILE A CA 1
ATOM 807 C C . ILE A 1 100 ? -6.555 12.703 -5.996 1 86.12 100 ILE A C 1
ATOM 809 O O . ILE A 1 100 ? -5.598 13.453 -5.793 1 86.12 100 ILE A O 1
ATOM 813 N N . ILE A 1 101 ? -6.887 11.742 -5.168 1 93 101 ILE A N 1
ATOM 814 C CA . ILE A 1 101 ? -6.305 11.641 -3.836 1 93 101 ILE A CA 1
ATOM 815 C C . ILE A 1 101 ? -4.977 10.891 -3.91 1 93 101 ILE A C 1
ATOM 817 O O . ILE A 1 101 ? -4.027 11.227 -3.199 1 93 101 ILE A O 1
ATOM 821 N N . ARG A 1 102 ? -4.832 9.922 -4.766 1 89.62 102 ARG A N 1
ATOM 822 C CA . ARG A 1 102 ? -3.725 8.969 -4.773 1 89.62 102 ARG A CA 1
ATOM 823 C C . ARG A 1 102 ? -2.387 9.688 -4.926 1 89.62 102 ARG A C 1
ATOM 825 O O . ARG A 1 102 ? -1.408 9.328 -4.266 1 89.62 102 ARG A O 1
ATOM 832 N N . LYS A 1 103 ? -2.336 10.648 -5.805 1 90.12 103 LYS A N 1
ATOM 833 C CA . LYS A 1 103 ? -1.062 11.289 -6.121 1 90.12 103 LYS A CA 1
ATOM 834 C C . LYS A 1 103 ? -0.501 12.031 -4.91 1 90.12 103 LYS A C 1
ATOM 836 O O . LYS A 1 103 ? 0.7 12.297 -4.84 1 90.12 103 LYS A O 1
ATOM 841 N N . ASN A 1 104 ? -1.385 12.336 -3.955 1 94.5 104 ASN A N 1
ATOM 842 C CA . ASN A 1 104 ? -0.945 13.078 -2.777 1 94.5 104 ASN A CA 1
ATOM 843 C C . ASN A 1 104 ? -1.174 12.289 -1.496 1 94.5 104 ASN A C 1
ATOM 845 O O . ASN A 1 104 ? -1.259 12.859 -0.41 1 94.5 104 ASN A O 1
ATOM 849 N N . SER A 1 105 ? -1.384 11.008 -1.593 1 93.12 105 SER A N 1
ATOM 850 C CA . SER A 1 105 ? -1.557 10.188 -0.399 1 93.12 105 SER A CA 1
ATOM 851 C C . SER A 1 105 ? -0.228 9.594 0.061 1 93.12 105 SER A C 1
ATOM 853 O O . SER A 1 105 ? 0.647 9.312 -0.758 1 93.12 105 SER A O 1
ATOM 855 N N . ASN A 1 106 ? -0.092 9.406 1.302 1 91 106 ASN A N 1
ATOM 856 C CA . ASN A 1 106 ? 1.136 8.898 1.905 1 91 106 ASN A CA 1
ATOM 857 C C . ASN A 1 106 ? 1.283 7.398 1.693 1 91 106 ASN A C 1
ATOM 859 O O . ASN A 1 106 ? 0.648 6.602 2.389 1 91 106 ASN A O 1
ATOM 863 N N . SER A 1 107 ? 2.209 6.961 0.858 1 86.81 107 SER A N 1
ATOM 864 C CA . SER A 1 107 ? 2.396 5.559 0.512 1 86.81 107 SER A CA 1
ATOM 865 C C . SER A 1 107 ? 3.055 4.789 1.654 1 86.81 107 SER A C 1
ATOM 867 O O . SER A 1 107 ? 2.828 3.588 1.812 1 86.81 107 SER A O 1
ATOM 869 N N . ASP A 1 108 ? 3.852 5.445 2.408 1 85.69 108 ASP A N 1
ATOM 870 C CA . ASP A 1 108 ? 4.512 4.785 3.531 1 85.69 108 ASP A CA 1
ATOM 871 C C . ASP A 1 108 ? 3.498 4.387 4.605 1 85.69 108 ASP A C 1
ATOM 873 O O . ASP A 1 108 ? 3.602 3.311 5.195 1 85.69 108 ASP A O 1
ATOM 877 N N . LEU A 1 109 ? 2.67 5.312 4.871 1 89.5 109 LEU A N 1
ATOM 878 C CA . LEU A 1 109 ? 1.615 4.988 5.828 1 89.5 109 LEU A CA 1
ATOM 879 C C . LEU A 1 109 ? 0.779 3.812 5.34 1 89.5 109 LEU A C 1
ATOM 881 O O . LEU A 1 109 ? 0.427 2.928 6.125 1 89.5 109 LEU A O 1
ATOM 885 N N . LEU A 1 110 ? 0.452 3.834 4.094 1 91.06 110 LEU A N 1
ATOM 886 C CA . LEU A 1 110 ? -0.306 2.732 3.512 1 91.06 110 LEU A CA 1
ATOM 887 C C . LEU A 1 110 ? 0.411 1.404 3.729 1 91.06 110 LEU A C 1
ATOM 889 O O . LEU A 1 110 ? -0.19 0.44 4.207 1 91.06 110 LEU A O 1
ATOM 893 N N . LYS A 1 111 ? 1.649 1.328 3.393 1 86.69 111 LYS A N 1
ATOM 894 C CA . LYS A 1 111 ? 2.424 0.096 3.51 1 86.69 111 LYS A CA 1
ATOM 895 C C . LYS A 1 111 ? 2.451 -0.401 4.953 1 86.69 111 LYS A C 1
ATOM 897 O O . LYS A 1 111 ? 2.34 -1.603 5.203 1 86.69 111 LYS A O 1
ATOM 902 N N . ARG A 1 112 ? 2.502 0.52 5.812 1 85.19 112 ARG A N 1
ATOM 903 C CA . ARG A 1 112 ? 2.658 0.172 7.223 1 85.19 112 ARG A CA 1
ATOM 904 C C . ARG A 1 112 ? 1.318 -0.199 7.848 1 85.19 112 ARG A C 1
ATOM 906 O O . ARG A 1 112 ? 1.245 -1.111 8.672 1 85.19 112 ARG A O 1
ATOM 913 N N . ALA A 1 113 ? 0.29 0.477 7.418 1 91.38 113 ALA A N 1
ATOM 914 C CA . ALA A 1 113 ? -0.916 0.441 8.242 1 91.38 113 ALA A CA 1
ATOM 915 C C . ALA A 1 113 ? -2.051 -0.28 7.523 1 91.38 113 ALA A C 1
ATOM 917 O O . ALA A 1 113 ? -3.096 -0.558 8.117 1 91.38 113 ALA A O 1
ATOM 918 N N . HIS A 1 114 ? -1.953 -0.635 6.273 1 92.31 114 HIS A N 1
ATOM 919 C CA . HIS A 1 114 ? -3.072 -1.122 5.477 1 92.31 114 HIS A CA 1
ATOM 920 C C . HIS A 1 114 ? -3.707 -2.355 6.109 1 92.31 114 HIS A C 1
ATOM 922 O O . HIS A 1 114 ? -4.926 -2.533 6.051 1 92.31 114 HIS A O 1
ATOM 928 N N . LEU A 1 115 ? -2.902 -3.227 6.691 1 91.69 115 LEU A N 1
ATOM 929 C CA . LEU A 1 115 ? -3.453 -4.445 7.277 1 91.69 115 LEU A CA 1
ATOM 930 C C . LEU A 1 115 ? -4.324 -4.121 8.492 1 91.69 115 LEU A C 1
ATOM 932 O O . LEU A 1 115 ? -5.387 -4.719 8.672 1 91.69 115 LEU A O 1
ATOM 936 N N . MET A 1 116 ? -3.84 -3.229 9.32 1 91.81 116 MET A N 1
ATOM 937 C CA . MET A 1 116 ? -4.676 -2.77 10.422 1 91.81 116 MET A CA 1
ATOM 938 C C . MET A 1 116 ? -5.977 -2.162 9.906 1 91.81 116 MET A C 1
ATOM 940 O O . MET A 1 116 ? -7.055 -2.453 10.43 1 91.81 116 MET A O 1
ATOM 944 N N . TRP A 1 117 ? -5.902 -1.321 8.875 1 95.06 117 TRP A N 1
ATOM 945 C CA . TRP A 1 117 ? -7.086 -0.692 8.297 1 95.06 117 TRP A CA 1
ATOM 946 C C . TRP A 1 117 ? -8.094 -1.742 7.836 1 95.06 117 TRP A C 1
ATOM 948 O O . TRP A 1 117 ? -9.289 -1.627 8.109 1 95.06 117 TRP A O 1
ATOM 958 N N . ALA A 1 118 ? -7.562 -2.779 7.219 1 93.81 118 ALA A N 1
ATOM 959 C CA . ALA A 1 118 ? -8.398 -3.793 6.578 1 93.81 118 ALA A CA 1
ATOM 960 C C . ALA A 1 118 ? -9.102 -4.664 7.617 1 93.81 118 ALA A C 1
ATOM 962 O O . ALA A 1 118 ? -10.125 -5.285 7.328 1 93.81 118 ALA A O 1
ATOM 963 N N . LYS A 1 119 ? -8.633 -4.785 8.805 1 92.56 119 LYS A N 1
ATOM 964 C CA . LYS A 1 119 ? -9.195 -5.707 9.781 1 92.56 119 LYS A CA 1
ATOM 965 C C . LYS A 1 119 ? -10.164 -4.988 10.719 1 92.56 119 LYS A C 1
ATOM 967 O O . LYS A 1 119 ? -10.859 -5.625 11.516 1 92.56 119 LYS A O 1
ATOM 972 N N . LEU A 1 120 ? -10.227 -3.656 10.703 1 93.81 120 LEU A N 1
ATOM 973 C CA . LEU A 1 120 ? -11.148 -2.922 11.562 1 93.81 120 LEU A CA 1
ATOM 974 C C . LEU A 1 120 ? -12.586 -3.1 11.086 1 93.81 120 LEU A C 1
ATOM 976 O O . LEU A 1 120 ? -13.023 -2.441 10.133 1 93.81 120 LEU A O 1
ATOM 980 N N . ASN A 1 121 ? -13.289 -3.961 11.758 1 92.44 121 ASN A N 1
ATOM 981 C CA . ASN A 1 121 ? -14.672 -4.207 11.352 1 92.44 121 ASN A CA 1
ATOM 982 C C . ASN A 1 121 ? -15.633 -3.227 12.016 1 92.44 121 ASN A C 1
ATOM 984 O O . ASN A 1 121 ? -15.211 -2.361 12.789 1 92.44 121 ASN A O 1
ATOM 988 N N . SER A 1 122 ? -16.922 -3.32 11.703 1 93.06 122 SER A N 1
ATOM 989 C CA . SER A 1 122 ? -17.938 -2.377 12.164 1 93.06 122 SER A CA 1
ATOM 990 C C . SER A 1 122 ? -18.031 -2.381 13.688 1 93.06 122 SER A C 1
ATOM 992 O O . SER A 1 122 ? -18.25 -1.337 14.305 1 93.06 122 SER A O 1
ATOM 994 N N . THR A 1 123 ? -17.859 -3.562 14.305 1 91.94 123 THR A N 1
ATOM 995 C CA . THR A 1 123 ? -17.922 -3.668 15.758 1 91.94 123 THR A CA 1
ATOM 996 C C . THR A 1 123 ? -16.781 -2.889 16.406 1 91.94 123 THR A C 1
ATOM 998 O O . THR A 1 123 ? -17 -2.152 17.375 1 91.94 123 THR A O 1
ATOM 1001 N N . HIS A 1 124 ? -15.609 -3.09 15.898 1 92.62 124 HIS A N 1
ATOM 1002 C CA . HIS A 1 124 ? -14.469 -2.35 16.438 1 92.62 124 HIS A CA 1
ATOM 1003 C C . HIS A 1 124 ? -14.672 -0.844 16.297 1 92.62 124 HIS A C 1
ATOM 1005 O O . HIS A 1 124 ? -14.375 -0.085 17.219 1 92.62 124 HIS A O 1
ATOM 1011 N N . ILE A 1 125 ? -15.125 -0.404 15.141 1 95.38 125 ILE A N 1
ATOM 1012 C CA . ILE A 1 125 ? -15.328 1.016 14.875 1 95.38 125 ILE A CA 1
ATOM 1013 C C . ILE A 1 125 ? -16.375 1.573 15.852 1 95.38 125 ILE A C 1
ATOM 1015 O O . ILE A 1 125 ? -16.188 2.652 16.422 1 95.38 125 ILE A O 1
ATOM 1019 N N . ARG A 1 126 ? -17.453 0.843 16.016 1 94.69 126 ARG A N 1
ATOM 1020 C CA . ARG A 1 126 ? -18.484 1.256 16.953 1 94.69 126 ARG A CA 1
ATOM 1021 C C . ARG A 1 126 ? -17.906 1.428 18.359 1 94.69 126 ARG A C 1
ATOM 1023 O O . ARG A 1 126 ? -18.156 2.445 19.016 1 94.69 126 ARG A O 1
ATOM 1030 N N . ASP A 1 127 ? -17.172 0.422 18.812 1 94.5 127 ASP A N 1
ATOM 1031 C CA . ASP A 1 127 ? -16.625 0.426 20.172 1 94.5 127 ASP A CA 1
ATOM 1032 C C . ASP A 1 127 ? -15.633 1.577 20.359 1 94.5 127 ASP A C 1
ATOM 1034 O O . ASP A 1 127 ? -15.648 2.244 21.391 1 94.5 127 ASP A O 1
ATOM 1038 N N . LYS A 1 128 ? -14.773 1.773 19.391 1 95.12 128 LYS A N 1
ATOM 1039 C CA . LYS A 1 128 ? -13.789 2.852 19.469 1 95.12 128 LYS A CA 1
ATOM 1040 C C . LYS A 1 128 ? -14.477 4.219 19.453 1 95.12 128 LYS A C 1
ATOM 1042 O O . LYS A 1 128 ? -14.062 5.129 20.172 1 95.12 128 LYS A O 1
ATOM 1047 N N . ARG A 1 129 ? -15.484 4.438 18.594 1 96.44 129 ARG A N 1
ATOM 1048 C CA . ARG A 1 129 ? -16.281 5.652 18.578 1 96.44 129 ARG A CA 1
ATOM 1049 C C . ARG A 1 129 ? -16.906 5.926 19.938 1 96.44 129 ARG A C 1
ATOM 1051 O O . ARG A 1 129 ? -16.812 7.039 20.453 1 96.44 129 ARG A O 1
ATOM 1058 N N . GLU A 1 130 ? -17.5 4.902 20.484 1 96.56 130 GLU A N 1
ATOM 1059 C CA . GLU A 1 130 ? -18.172 5.055 21.766 1 96.56 130 GLU A CA 1
ATOM 1060 C C . GLU A 1 130 ? -17.188 5.344 22.891 1 96.56 130 GLU A C 1
ATOM 1062 O O . GLU A 1 130 ? -17.5 6.078 23.828 1 96.56 130 GLU A O 1
ATOM 1067 N N . GLU A 1 131 ? -16.047 4.754 22.766 1 97 131 GLU A N 1
ATOM 1068 C CA . GLU A 1 131 ? -14.992 5.035 23.734 1 97 131 GLU A CA 1
ATOM 1069 C C . GLU A 1 131 ? -14.648 6.523 23.75 1 97 131 GLU A C 1
ATOM 1071 O O . GLU A 1 131 ? -14.57 7.137 24.812 1 97 131 GLU A O 1
ATOM 1076 N N . LEU A 1 132 ? -14.461 7.102 22.625 1 98.06 132 LEU A N 1
ATOM 1077 C CA . LEU A 1 132 ? -14.07 8.5 22.516 1 98.06 132 LEU A CA 1
ATOM 1078 C C . LEU A 1 132 ? -15.227 9.414 22.922 1 98.06 132 LEU A C 1
ATOM 1080 O O . LEU A 1 132 ? -15.016 10.406 23.625 1 98.06 132 LEU A O 1
ATOM 1084 N N . ILE A 1 133 ? -16.406 9.07 22.453 1 98.06 133 ILE A N 1
ATOM 1085 C CA . ILE A 1 133 ? -17.594 9.844 22.812 1 98.06 133 ILE A CA 1
ATOM 1086 C C . ILE A 1 133 ? -17.812 9.789 24.312 1 98.06 133 ILE A C 1
ATOM 1088 O O . ILE A 1 133 ? -18.031 10.82 24.953 1 98.06 133 ILE A O 1
ATOM 1092 N N . GLY A 1 134 ? -17.719 8.562 24.859 1 97.75 134 GLY A N 1
ATOM 1093 C CA . GLY A 1 134 ? -17.844 8.398 26.297 1 97.75 134 GLY A CA 1
ATOM 1094 C C . GLY A 1 134 ? -16.812 9.188 27.078 1 97.75 134 GLY A C 1
ATOM 1095 O O . GLY A 1 134 ? -17.125 9.719 28.141 1 97.75 134 GLY A O 1
ATOM 1096 N N . TYR A 1 135 ? -15.695 9.258 26.625 1 97.75 135 TYR A N 1
ATOM 1097 C CA . TYR A 1 135 ? -14.633 10.031 27.25 1 97.75 135 TYR A CA 1
ATOM 1098 C C . TYR A 1 135 ? -15.023 11.5 27.375 1 97.75 135 TYR A C 1
ATOM 1100 O O . TYR A 1 135 ? -14.852 12.109 28.438 1 97.75 135 TYR A O 1
ATOM 1108 N N . LEU A 1 136 ? -15.492 12.102 26.281 1 98.31 136 LEU A N 1
ATOM 1109 C CA . LEU A 1 136 ? -15.875 13.508 26.297 1 98.31 136 LEU A CA 1
ATOM 1110 C C . LEU A 1 136 ? -17.094 13.734 27.172 1 98.31 136 LEU A C 1
ATOM 1112 O O . LEU A 1 136 ? -17.203 14.773 27.844 1 98.31 136 LEU A O 1
ATOM 1116 N N . GLU A 1 137 ? -18.016 12.781 27.156 1 97.88 137 GLU A N 1
ATOM 1117 C CA . GLU A 1 137 ? -19.172 12.883 28.047 1 97.88 137 GLU A CA 1
ATOM 1118 C C . GLU A 1 137 ? -18.75 12.891 29.516 1 97.88 137 GLU A C 1
ATOM 1120 O O . GLU A 1 137 ? -19.266 13.672 30.312 1 97.88 137 GLU A O 1
ATOM 1125 N N . GLU A 1 138 ? -17.859 12.039 29.812 1 97.56 138 GLU A N 1
ATOM 1126 C CA . GLU A 1 138 ? -17.344 11.992 31.188 1 97.56 138 GLU A CA 1
ATOM 1127 C C . GLU A 1 138 ? -16.609 13.289 31.531 1 97.56 138 GLU A C 1
ATOM 1129 O O . GLU A 1 138 ? -16.734 13.789 32.656 1 97.56 138 GLU A O 1
ATOM 1134 N N . ALA A 1 139 ? -15.844 13.758 30.656 1 97.06 139 ALA A N 1
ATOM 1135 C CA . ALA A 1 139 ? -15.156 15.031 30.859 1 97.06 139 ALA A CA 1
ATOM 1136 C C . ALA A 1 139 ? -16.156 16.156 31.109 1 97.06 139 ALA A C 1
ATOM 1138 O O . ALA A 1 139 ? -15.93 17.031 31.953 1 97.06 139 ALA A O 1
ATOM 1139 N N . ASP A 1 140 ? -17.203 16.172 30.359 1 96.69 140 ASP A N 1
ATOM 1140 C CA . ASP A 1 140 ? -18.25 17.188 30.516 1 96.69 140 ASP A CA 1
ATOM 1141 C C . ASP A 1 140 ? -18.891 17.094 31.906 1 96.69 140 ASP A C 1
ATOM 1143 O O . ASP A 1 140 ? -19.109 18.109 32.562 1 96.69 140 ASP A O 1
ATOM 1147 N N . ARG A 1 141 ? -19.172 15.883 32.344 1 96.25 141 ARG A N 1
ATOM 1148 C CA . ARG A 1 141 ? -19.766 15.656 33.656 1 96.25 141 ARG A CA 1
ATOM 1149 C C . ARG A 1 141 ? -18.844 16.172 34.781 1 96.25 141 ARG A C 1
ATOM 1151 O O . ARG A 1 141 ? -19.328 16.656 35.781 1 96.25 141 ARG A O 1
ATOM 1158 N N . ARG A 1 142 ? -17.594 16.156 34.531 1 96.06 142 ARG A N 1
ATOM 1159 C CA . ARG A 1 142 ? -16.625 16.578 35.531 1 96.06 142 ARG A CA 1
ATOM 1160 C C . ARG A 1 142 ? -16.359 18.078 35.438 1 96.06 142 ARG A C 1
ATOM 1162 O O . ARG A 1 142 ? -15.562 18.625 36.188 1 96.06 142 ARG A O 1
ATOM 1169 N N . GLY A 1 143 ? -16.922 18.703 34.469 1 94.94 143 GLY A N 1
ATOM 1170 C CA . GLY A 1 143 ? -16.797 20.156 34.344 1 94.94 143 GLY A CA 1
ATOM 1171 C C . GLY A 1 143 ? -15.547 20.578 33.594 1 94.94 143 GLY A C 1
ATOM 1172 O O . GLY A 1 143 ? -15.055 21.688 33.781 1 94.94 143 GLY A O 1
ATOM 1173 N N . ALA A 1 144 ? -15.039 19.719 32.781 1 94.75 144 ALA A N 1
ATOM 1174 C CA . ALA A 1 144 ? -13.773 19.969 32.094 1 94.75 144 ALA A CA 1
ATOM 1175 C C . ALA A 1 144 ? -13.898 21.156 31.125 1 94.75 144 ALA A C 1
ATOM 1177 O O . ALA A 1 144 ? -12.906 21.812 30.812 1 94.75 144 ALA A O 1
ATOM 1178 N N . PHE A 1 145 ? -15.094 21.438 30.719 1 94.81 145 PHE A N 1
ATOM 1179 C CA . PHE A 1 145 ? -15.273 22.438 29.672 1 94.81 145 PHE A CA 1
ATOM 1180 C C . PHE A 1 145 ? -15.766 23.75 30.266 1 94.81 145 PHE A C 1
ATOM 1182 O O . PHE A 1 145 ? -16.156 24.656 29.531 1 94.81 145 PHE A O 1
ATOM 1189 N N . SER A 1 146 ? -15.656 23.906 31.562 1 94.31 146 SER A N 1
ATOM 1190 C CA . SER A 1 146 ? -16.016 25.156 32.25 1 94.31 146 SER A CA 1
ATOM 1191 C C . SER A 1 146 ? -15.039 26.281 31.906 1 94.31 146 SER A C 1
ATOM 1193 O O . SER A 1 146 ? -13.859 26.016 31.656 1 94.31 146 SER A O 1
ATOM 1195 N N . PRO A 1 147 ? -15.477 27.516 31.891 1 94.56 147 PRO A N 1
ATOM 1196 C CA . PRO A 1 147 ? -14.633 28.656 31.547 1 94.56 147 PRO A CA 1
ATOM 1197 C C . PRO A 1 147 ? -13.367 28.734 32.406 1 94.56 147 PRO A C 1
ATOM 1199 O O . PRO A 1 147 ? -12.359 29.297 31.969 1 94.56 147 PRO A O 1
ATOM 1202 N N . LYS A 1 148 ? -13.383 28.25 33.562 1 94.31 148 LYS A N 1
ATOM 1203 C CA . LYS A 1 148 ? -12.219 28.266 34.438 1 94.31 148 LYS A CA 1
ATOM 1204 C C . LYS A 1 148 ? -11.062 27.484 33.844 1 94.31 148 LYS A C 1
ATOM 1206 O O . LYS A 1 148 ? -9.898 27.703 34.188 1 94.31 148 LYS A O 1
ATOM 1211 N N . ASN A 1 149 ? -11.367 26.578 32.906 1 95.62 149 ASN A N 1
ATOM 1212 C CA . ASN A 1 149 ? -10.352 25.719 32.312 1 95.62 149 ASN A CA 1
ATOM 1213 C C . ASN A 1 149 ? -9.867 26.25 30.984 1 95.62 149 ASN A C 1
ATOM 1215 O O . ASN A 1 149 ? -9.016 25.641 30.344 1 95.62 149 ASN A O 1
ATOM 1219 N N . TRP A 1 150 ? -10.328 27.422 30.516 1 96.44 150 TRP A N 1
ATOM 1220 C CA . TRP A 1 150 ? -9.977 27.969 29.203 1 96.44 150 TRP A CA 1
ATOM 1221 C C . TRP A 1 150 ? -8.609 28.641 29.25 1 96.44 150 TRP A C 1
ATOM 1223 O O . TRP A 1 150 ? -7.957 28.797 28.203 1 96.44 150 TRP A O 1
ATOM 1233 N N . GLY A 1 151 ? -8.203 29.016 30.438 1 96.69 151 GLY A N 1
ATOM 1234 C CA . GLY A 1 151 ? -7.074 29.938 30.531 1 96.69 151 GLY A CA 1
ATOM 1235 C C . GLY A 1 151 ? -7.441 31.375 30.234 1 96.69 151 GLY A C 1
ATOM 1236 O O . GLY A 1 151 ? -8.625 31.719 30.203 1 96.69 151 GLY A O 1
ATOM 1237 N N . VAL A 1 152 ? -6.371 32.219 30.156 1 97.56 152 VAL A N 1
ATOM 1238 C CA . VAL A 1 152 ? -6.633 33.625 29.969 1 97.56 152 VAL A CA 1
ATOM 1239 C C . VAL A 1 152 ? -5.664 34.188 28.922 1 97.56 152 VAL A C 1
ATOM 1241 O O . VAL A 1 152 ? -4.488 33.812 28.891 1 97.56 152 VAL A O 1
ATOM 1244 N N . GLY A 1 153 ? -6.227 34.969 28.016 1 97.56 153 GLY A N 1
ATOM 1245 C CA . GLY A 1 153 ? -5.395 35.75 27.109 1 97.56 153 GLY A CA 1
ATOM 1246 C C . GLY A 1 153 ? -4.762 34.906 26.016 1 97.56 153 GLY A C 1
ATOM 1247 O O . GLY A 1 153 ? -5.238 33.812 25.703 1 97.56 153 GLY A O 1
ATOM 1248 N N . ARG A 1 154 ? -3.789 35.625 25.391 1 98.12 154 ARG A N 1
ATOM 1249 C CA . ARG A 1 154 ? -3.074 35.062 24.25 1 98.12 154 ARG A CA 1
ATOM 1250 C C . ARG A 1 154 ? -1.64 34.719 24.625 1 98.12 154 ARG A C 1
ATOM 1252 O O . ARG A 1 154 ? -1.05 35.344 25.516 1 98.12 154 ARG A O 1
ATOM 1259 N N . GLY A 1 155 ? -1.081 33.719 23.969 1 98.31 155 GLY A N 1
ATOM 1260 C CA . GLY A 1 155 ? 0.301 33.312 24.188 1 98.31 155 GLY A CA 1
ATOM 1261 C C . GLY A 1 155 ? 0.793 32.281 23.188 1 98.31 155 GLY A C 1
ATOM 1262 O O . GLY A 1 155 ? 0.038 31.844 22.328 1 98.31 155 GLY A O 1
ATOM 1263 N N . ILE A 1 156 ? 2.066 31.969 23.297 1 98.19 156 ILE A N 1
ATOM 1264 C CA . ILE A 1 156 ? 2.709 31.016 22.391 1 98.19 156 ILE A CA 1
ATOM 1265 C C . ILE A 1 156 ? 3.137 29.766 23.188 1 98.19 156 ILE A C 1
ATOM 1267 O O . ILE A 1 156 ? 3.65 29.891 24.297 1 98.19 156 ILE A O 1
ATOM 1271 N N . VAL A 1 157 ? 2.863 28.625 22.641 1 98.12 157 VAL A N 1
ATOM 1272 C CA . VAL A 1 157 ? 3.156 27.359 23.312 1 98.12 157 VAL A CA 1
ATOM 1273 C C . VAL A 1 157 ? 4.121 26.547 22.453 1 98.12 157 VAL A C 1
ATOM 1275 O O . VAL A 1 157 ? 3.963 26.453 21.234 1 98.12 157 VAL A O 1
ATOM 1278 N N . PHE A 1 158 ? 5.164 26.016 23.094 1 96.5 158 PHE A N 1
ATOM 1279 C CA . PHE A 1 158 ? 6.105 25.094 22.469 1 96.5 158 PHE A CA 1
ATOM 1280 C C . PHE A 1 158 ? 6.145 23.766 23.219 1 96.5 158 PHE A C 1
ATOM 1282 O O . PHE A 1 158 ? 5.734 23.688 24.375 1 96.5 158 PHE A O 1
ATOM 1289 N N . THR A 1 159 ? 6.516 22.719 22.484 1 93 159 THR A N 1
ATOM 1290 C CA . THR A 1 159 ? 6.98 21.5 23.109 1 93 159 THR A CA 1
ATOM 1291 C C . THR A 1 159 ? 8.453 21.25 22.812 1 93 159 THR A C 1
ATOM 1293 O O . THR A 1 159 ? 8.914 21.531 21.703 1 93 159 THR A O 1
ATOM 1296 N N . ALA A 1 160 ? 9.18 20.891 23.828 1 87.12 160 ALA A N 1
ATOM 1297 C CA . ALA A 1 160 ? 10.609 20.625 23.672 1 87.12 160 ALA A CA 1
ATOM 1298 C C . ALA A 1 160 ? 11.055 19.469 24.578 1 87.12 160 ALA A C 1
ATOM 1300 O O . ALA A 1 160 ? 10.523 19.312 25.672 1 87.12 160 ALA A O 1
ATOM 1301 N N . GLY A 1 161 ? 12.008 18.656 24.172 1 76.56 161 GLY A N 1
ATOM 1302 C CA . GLY A 1 161 ? 12.414 17.5 24.953 1 76.56 161 GLY A CA 1
ATOM 1303 C C . GLY A 1 161 ? 13.922 17.375 25.109 1 76.56 161 GLY A C 1
ATOM 1304 O O . GLY A 1 161 ? 14.414 16.953 26.141 1 76.56 161 GLY A O 1
ATOM 1305 N N . ASN A 1 162 ? 14.672 17.469 24.094 1 74.19 162 ASN A N 1
ATOM 1306 C CA . ASN A 1 162 ? 16.125 17.312 24.172 1 74.19 162 ASN A CA 1
ATOM 1307 C C . ASN A 1 162 ? 16.844 18.641 24.016 1 74.19 162 ASN A C 1
ATOM 1309 O O . ASN A 1 162 ? 16.203 19.656 23.719 1 74.19 162 ASN A O 1
ATOM 1313 N N . VAL A 1 163 ? 18.078 18.562 24.281 1 66.88 163 VAL A N 1
ATOM 1314 C CA . VAL A 1 163 ? 18.922 19.766 24.297 1 66.88 163 VAL A CA 1
ATOM 1315 C C . VAL A 1 163 ? 18.766 20.5 22.969 1 66.88 163 VAL A C 1
ATOM 1317 O O . VAL A 1 163 ? 18.625 21.719 22.938 1 66.88 163 VAL A O 1
ATOM 1320 N N . ASP A 1 164 ? 18.672 19.797 21.969 1 78 164 ASP A N 1
ATOM 1321 C CA . ASP A 1 164 ? 18.609 20.406 20.656 1 78 164 ASP A CA 1
ATOM 1322 C C . ASP A 1 164 ? 17.266 21.125 20.438 1 78 164 ASP A C 1
ATOM 1324 O O . ASP A 1 164 ? 17.219 22.188 19.828 1 78 164 ASP A O 1
ATOM 1328 N N . THR A 1 165 ? 16.297 20.578 21.047 1 84.81 165 THR A N 1
ATOM 1329 C CA . THR A 1 165 ? 14.977 21.188 20.859 1 84.81 165 THR A CA 1
ATOM 1330 C C . THR A 1 165 ? 14.836 22.453 21.688 1 84.81 165 THR A C 1
ATOM 1332 O O . THR A 1 165 ? 14.266 23.438 21.234 1 84.81 165 THR A O 1
ATOM 1335 N N . PHE A 1 166 ? 15.438 22.469 22.859 1 88.31 166 PHE A N 1
ATOM 1336 C CA . PHE A 1 166 ? 15.398 23.672 23.688 1 88.31 166 PHE A CA 1
ATOM 1337 C C . PHE A 1 166 ? 16.188 24.797 23.031 1 88.31 166 PHE A C 1
ATOM 1339 O O . PHE A 1 166 ? 15.781 25.969 23.094 1 88.31 166 PHE A O 1
ATOM 1346 N N . SER A 1 167 ? 17.25 24.422 22.453 1 88.62 167 SER A N 1
ATOM 1347 C CA . SER A 1 167 ? 18.062 25.422 21.781 1 88.62 167 SER A CA 1
ATOM 1348 C C . SER A 1 167 ? 17.297 26.047 20.609 1 88.62 167 SER A C 1
ATOM 1350 O O . SER A 1 167 ? 17.422 27.25 20.359 1 88.62 167 SER A O 1
ATOM 1352 N N . ARG A 1 168 ? 16.562 25.281 19.938 1 91.31 168 ARG A N 1
ATOM 1353 C CA . ARG A 1 168 ? 15.773 25.797 18.828 1 91.31 168 ARG A CA 1
ATOM 1354 C C . ARG A 1 168 ? 14.656 26.703 19.328 1 91.31 168 ARG A C 1
ATOM 1356 O O . ARG A 1 168 ? 14.359 27.734 18.703 1 91.31 168 ARG A O 1
ATOM 1363 N N . VAL A 1 169 ? 14.07 26.266 20.391 1 94.62 169 VAL A N 1
ATOM 1364 C CA . VAL A 1 169 ? 13.023 27.094 20.969 1 94.62 169 VAL A CA 1
ATOM 1365 C C . VAL A 1 169 ? 13.602 28.438 21.406 1 94.62 169 VAL A C 1
ATOM 1367 O O . VAL A 1 169 ? 13 29.484 21.188 1 94.62 169 VAL A O 1
ATOM 1370 N N . LEU A 1 170 ? 14.781 28.375 22.047 1 94.56 170 LEU A N 1
ATOM 1371 C CA . LEU A 1 170 ? 15.43 29.609 22.453 1 94.56 170 LEU A CA 1
ATOM 1372 C C . LEU A 1 170 ? 15.672 30.531 21.266 1 94.56 170 LEU A C 1
ATOM 1374 O O . LEU A 1 170 ? 15.43 31.734 21.344 1 94.56 170 LEU A O 1
ATOM 1378 N N . LEU A 1 171 ? 16.141 29.938 20.219 1 93.31 171 LEU A N 1
ATOM 1379 C CA . LEU A 1 171 ? 16.359 30.703 19 1 93.31 171 LEU A CA 1
ATOM 1380 C C . LEU A 1 171 ? 15.062 31.359 18.531 1 93.31 171 LEU A C 1
ATOM 1382 O O . LEU A 1 171 ? 15.055 32.531 18.172 1 93.31 171 LEU A O 1
ATOM 1386 N N . THR A 1 172 ? 13.992 30.641 18.5 1 94.75 172 THR A N 1
ATOM 1387 C CA . THR A 1 172 ? 12.703 31.141 18.047 1 94.75 172 THR A CA 1
ATOM 1388 C C . THR A 1 172 ? 12.211 32.281 18.969 1 94.75 172 THR A C 1
ATOM 1390 O O . THR A 1 172 ? 11.727 33.281 18.484 1 94.75 172 THR A O 1
ATOM 1393 N N . VAL A 1 173 ? 12.344 32.094 20.266 1 95.69 173 VAL A N 1
ATOM 1394 C CA . VAL A 1 173 ? 11.891 33.094 21.234 1 95.69 173 VAL A CA 1
ATOM 1395 C C . VAL A 1 173 ? 12.711 34.375 21.062 1 95.69 173 VAL A C 1
ATOM 1397 O O . VAL A 1 173 ? 12.172 35.469 21.141 1 95.69 173 VAL A O 1
ATOM 1400 N N . ARG A 1 174 ? 14.016 34.219 20.844 1 94.38 174 ARG A N 1
ATOM 1401 C CA . ARG A 1 174 ? 14.859 35.375 20.594 1 94.38 174 ARG A CA 1
ATOM 1402 C C . ARG A 1 174 ? 14.406 36.125 19.344 1 94.38 174 ARG A C 1
ATOM 1404 O O . ARG A 1 174 ? 14.367 37.375 19.328 1 94.38 174 ARG A O 1
ATOM 1411 N N . MET A 1 175 ? 14.117 35.406 18.359 1 92.62 175 MET A N 1
ATOM 1412 C CA . MET A 1 175 ? 13.641 36.031 17.125 1 92.62 175 MET A CA 1
ATOM 1413 C C . MET A 1 175 ? 12.328 36.781 17.359 1 92.62 175 MET A C 1
ATOM 1415 O O . MET A 1 175 ? 12.133 37.875 16.844 1 92.62 175 MET A O 1
ATOM 1419 N N . LEU A 1 176 ? 11.453 36.219 18.109 1 94.25 176 LEU A N 1
ATOM 1420 C CA . LEU A 1 176 ? 10.172 36.844 18.438 1 94.25 176 LEU A CA 1
ATOM 1421 C C . LEU A 1 176 ? 10.375 38.156 19.188 1 94.25 176 LEU A C 1
ATOM 1423 O O . LEU A 1 176 ? 9.727 39.156 18.891 1 94.25 176 LEU A O 1
ATOM 1427 N N . ARG A 1 177 ? 11.305 38.156 20.125 1 94.69 177 ARG A N 1
ATOM 1428 C CA . ARG A 1 177 ? 11.523 39.281 21 1 94.69 177 ARG A CA 1
ATOM 1429 C C . ARG A 1 177 ? 12.352 40.375 20.297 1 94.69 177 ARG A C 1
ATOM 1431 O O . ARG A 1 177 ? 11.953 41.531 20.25 1 94.69 177 ARG A O 1
ATOM 1438 N N . GLU A 1 178 ? 13.445 39.906 19.781 1 89.81 178 GLU A N 1
ATOM 1439 C CA . GLU A 1 178 ? 14.438 40.875 19.281 1 89.81 178 GLU A CA 1
ATOM 1440 C C . GLU A 1 178 ? 14.047 41.406 17.922 1 89.81 178 GLU A C 1
ATOM 1442 O O . GLU A 1 178 ? 14.25 42.594 17.625 1 89.81 178 GLU A O 1
ATOM 1447 N N . HIS A 1 179 ? 13.531 40.625 17.141 1 85.25 179 HIS A N 1
ATOM 1448 C CA . HIS A 1 179 ? 13.289 41.031 15.766 1 85.25 179 HIS A CA 1
ATOM 1449 C C . HIS A 1 179 ? 11.828 41.438 15.555 1 85.25 179 HIS A C 1
ATOM 1451 O O . HIS A 1 179 ? 11.531 42.406 14.891 1 85.25 179 HIS A O 1
ATOM 1457 N N . LEU A 1 180 ? 10.93 40.656 16.078 1 90.5 180 LEU A N 1
ATOM 1458 C CA . LEU A 1 180 ? 9.516 40.906 15.805 1 90.5 180 LEU A CA 1
ATOM 1459 C C . LEU A 1 180 ? 8.883 41.75 16.891 1 90.5 180 LEU A C 1
ATOM 1461 O O . LEU A 1 180 ? 7.742 42.188 16.766 1 90.5 180 LEU A O 1
ATOM 1465 N N . LYS A 1 181 ? 9.562 41.969 17.969 1 92.75 181 LYS A N 1
ATOM 1466 C CA . LYS A 1 181 ? 9.086 42.719 19.109 1 92.75 181 LYS A CA 1
ATOM 1467 C C . LYS A 1 181 ? 7.777 42.156 19.656 1 92.75 181 LYS A C 1
ATOM 1469 O O . LYS A 1 181 ? 6.867 42.906 20.016 1 92.75 181 LYS A O 1
ATOM 1474 N N . CYS A 1 182 ? 7.656 40.938 19.5 1 94.75 182 CYS A N 1
ATOM 1475 C CA . CYS A 1 182 ? 6.5 40.219 20.047 1 94.75 182 CYS A CA 1
ATOM 1476 C C . CYS A 1 182 ? 6.691 39.938 21.531 1 94.75 182 CYS A C 1
ATOM 1478 O O . CYS A 1 182 ? 7.617 39.219 21.906 1 94.75 182 CYS A O 1
ATOM 1480 N N . ASN A 1 183 ? 5.789 40.375 22.312 1 94.06 183 ASN A N 1
ATOM 1481 C CA . ASN A 1 183 ? 5.957 40.219 23.75 1 94.06 183 ASN A CA 1
ATOM 1482 C C . ASN A 1 183 ? 4.945 39.25 24.328 1 94.06 183 ASN A C 1
ATOM 1484 O O . ASN A 1 183 ? 4.742 39.188 25.547 1 94.06 183 ASN A O 1
ATOM 1488 N N . LEU A 1 184 ? 4.289 38.5 23.484 1 96.56 184 LEU A N 1
ATOM 1489 C CA . LEU A 1 184 ? 3.371 37.5 23.984 1 96.56 184 LEU A CA 1
ATOM 1490 C C . LEU A 1 184 ? 4.082 36.531 24.922 1 96.56 184 LEU A C 1
ATOM 1492 O O . LEU A 1 184 ? 5.234 36.156 24.672 1 96.56 184 LEU A O 1
ATOM 1496 N N . PRO A 1 185 ? 3.414 36.219 26 1 97.44 185 PRO A N 1
ATOM 1497 C CA . PRO A 1 185 ? 4.039 35.219 26.875 1 97.44 185 PRO A CA 1
ATOM 1498 C C . PRO A 1 185 ? 4.223 33.844 26.188 1 97.44 185 PRO A C 1
ATOM 1500 O O . PRO A 1 185 ? 3.457 33.5 25.281 1 97.44 185 PRO A O 1
ATOM 1503 N N . VAL A 1 186 ? 5.309 33.156 26.656 1 98.12 186 VAL A N 1
ATOM 1504 C CA . VAL A 1 186 ? 5.656 31.875 26.062 1 98.12 186 VAL A CA 1
ATOM 1505 C C . VAL A 1 186 ? 5.688 30.797 27.141 1 98.12 186 VAL A C 1
ATOM 1507 O O . VAL A 1 186 ? 6.168 31.031 28.25 1 98.12 186 VAL A O 1
ATOM 1510 N N . GLU A 1 187 ? 5.039 29.688 26.859 1 97.88 187 GLU A N 1
ATOM 1511 C CA . GLU A 1 187 ? 5.168 28.5 27.688 1 97.88 187 GLU A CA 1
ATOM 1512 C C . GLU A 1 187 ? 5.75 27.328 26.891 1 97.88 187 GLU A C 1
ATOM 1514 O O . GLU A 1 187 ? 5.352 27.094 25.75 1 97.88 187 GLU A O 1
ATOM 1519 N N . ILE A 1 188 ? 6.746 26.641 27.484 1 96.81 188 ILE A N 1
ATOM 1520 C CA . ILE A 1 188 ? 7.434 25.531 26.844 1 96.81 188 ILE A CA 1
ATOM 1521 C C . ILE A 1 188 ? 7.219 24.266 27.672 1 96.81 188 ILE A C 1
ATOM 1523 O O . ILE A 1 188 ? 7.648 24.172 28.828 1 96.81 188 ILE A O 1
ATOM 1527 N N . PHE A 1 189 ? 6.598 23.266 27.047 1 95.25 189 PHE A N 1
ATOM 1528 C CA . PHE A 1 189 ? 6.25 22.031 27.75 1 95.25 189 PHE A CA 1
ATOM 1529 C C . PHE A 1 189 ? 7.203 20.906 27.375 1 95.25 189 PHE A C 1
ATOM 1531 O O . PHE A 1 189 ? 7.586 20.766 26.219 1 95.25 189 PHE A O 1
ATOM 1538 N N . SER A 1 190 ? 7.613 20.109 28.312 1 91.88 190 SER A N 1
ATOM 1539 C CA . SER A 1 190 ? 8.492 18.969 28.094 1 91.88 190 SER A CA 1
ATOM 1540 C C . SER A 1 190 ? 8 17.734 28.844 1 91.88 190 SER A C 1
ATOM 1542 O O . SER A 1 190 ? 7.082 17.812 29.656 1 91.88 190 SER A O 1
ATOM 1544 N N . PHE A 1 191 ? 8.578 16.547 28.469 1 88.44 191 PHE A N 1
ATOM 1545 C CA . PHE A 1 191 ? 8.352 15.32 29.219 1 88.44 191 PHE A CA 1
ATOM 1546 C C . PHE A 1 191 ? 9.055 15.375 30.562 1 88.44 191 PHE A C 1
ATOM 1548 O O . PHE A 1 191 ? 10.039 16.094 30.734 1 88.44 191 PHE A O 1
ATOM 1555 N N . PRO A 1 192 ? 8.477 14.609 31.453 1 86.38 192 PRO A N 1
ATOM 1556 C CA . PRO A 1 192 ? 9.219 14.492 32.719 1 86.38 192 PRO A CA 1
ATOM 1557 C C . PRO A 1 192 ? 10.641 13.984 32.531 1 86.38 192 PRO A C 1
ATOM 1559 O O . PRO A 1 192 ? 10.867 13.055 31.734 1 86.38 192 PRO A O 1
ATOM 1562 N N . GLY A 1 193 ? 11.539 14.664 33.156 1 81.88 193 GLY A N 1
ATOM 1563 C CA . GLY A 1 193 ? 12.922 14.234 33.062 1 81.88 193 GLY A CA 1
ATOM 1564 C C . GLY A 1 193 ? 13.703 14.961 31.969 1 81.88 193 GLY A C 1
ATOM 1565 O O . GLY A 1 193 ? 14.93 14.898 31.922 1 81.88 193 GLY A O 1
ATOM 1566 N N . GLU A 1 194 ? 12.945 15.562 31.141 1 82.62 194 GLU A N 1
ATOM 1567 C CA . GLU A 1 194 ? 13.617 16.375 30.109 1 82.62 194 GLU A CA 1
ATOM 1568 C C . GLU A 1 194 ? 13.719 17.828 30.547 1 82.62 194 GLU A C 1
ATOM 1570 O O . GLU A 1 194 ? 12.703 18.469 30.875 1 82.62 194 GLU A O 1
ATOM 1575 N N . GLU A 1 195 ? 14.961 18.266 30.75 1 81.31 195 GLU A N 1
ATOM 1576 C CA . GLU A 1 195 ? 15.141 19.656 31.188 1 81.31 195 GLU A CA 1
ATOM 1577 C C . GLU A 1 195 ? 16.203 20.359 30.344 1 81.31 195 GLU A C 1
ATOM 1579 O O . GLU A 1 195 ? 17.141 19.719 29.859 1 81.31 195 GLU A O 1
ATOM 1584 N N . ALA A 1 196 ? 15.898 21.562 30.156 1 85.88 196 ALA A N 1
ATOM 1585 C CA . ALA A 1 196 ? 16.906 22.406 29.516 1 85.88 196 ALA A CA 1
ATOM 1586 C C . ALA A 1 196 ? 18.125 22.594 30.422 1 85.88 196 ALA A C 1
ATOM 1588 O O . ALA A 1 196 ? 18 22.547 31.656 1 85.88 196 ALA A O 1
ATOM 1589 N N . ASP A 1 197 ? 19.266 22.797 29.797 1 87.62 197 ASP A N 1
ATOM 1590 C CA . ASP A 1 197 ? 20.438 23.125 30.594 1 87.62 197 ASP A CA 1
ATOM 1591 C C . ASP A 1 197 ? 20.266 24.484 31.281 1 87.62 197 ASP A C 1
ATOM 1593 O O . ASP A 1 197 ? 19.469 25.312 30.828 1 87.62 197 ASP A O 1
ATOM 1597 N N . SER A 1 198 ? 21.016 24.688 32.281 1 89.81 198 SER A N 1
ATOM 1598 C CA . SER A 1 198 ? 20.859 25.859 33.125 1 89.81 198 SER A CA 1
ATOM 1599 C C . SER A 1 198 ? 20.969 27.141 32.344 1 89.81 198 SER A C 1
ATOM 1601 O O . SER A 1 198 ? 20.219 28.094 32.562 1 89.81 198 SER A O 1
ATOM 1603 N N . LYS A 1 199 ? 21.875 27.156 31.453 1 91.19 199 LYS A N 1
ATOM 1604 C CA . LYS A 1 199 ? 22.094 28.359 30.656 1 91.19 199 LYS A CA 1
ATOM 1605 C C . LYS A 1 199 ? 20.875 28.656 29.781 1 91.19 199 LYS A C 1
ATOM 1607 O O . LYS A 1 199 ? 20.438 29.812 29.703 1 91.19 199 LYS A O 1
ATOM 1612 N N . THR A 1 200 ? 20.422 27.672 29.156 1 91.81 200 THR A N 1
ATOM 1613 C CA . THR A 1 200 ? 19.25 27.828 28.297 1 91.81 200 THR A CA 1
ATOM 1614 C C . THR A 1 200 ? 18.031 28.203 29.125 1 91.81 200 THR A C 1
ATOM 1616 O O . THR A 1 200 ? 17.234 29.062 28.703 1 91.81 200 THR A O 1
ATOM 1619 N N . LYS A 1 201 ? 17.906 27.609 30.234 1 91.88 201 LYS A N 1
ATOM 1620 C CA . LYS A 1 201 ? 16.797 27.891 31.125 1 91.88 201 LYS A CA 1
ATOM 1621 C C . LYS A 1 201 ? 16.797 29.359 31.562 1 91.88 201 LYS A C 1
ATOM 1623 O O . LYS A 1 201 ? 15.758 30.031 31.516 1 91.88 201 LYS A O 1
ATOM 1628 N N . GLU A 1 202 ? 17.891 29.766 31.953 1 93.88 202 GLU A N 1
ATOM 1629 C CA . GLU A 1 202 ? 18.031 31.156 32.406 1 93.88 202 GLU A CA 1
ATOM 1630 C C . GLU A 1 202 ? 17.719 32.125 31.281 1 93.88 202 GLU A C 1
ATOM 1632 O O . GLU A 1 202 ? 17.078 33.156 31.484 1 93.88 202 GLU A O 1
ATOM 1637 N N . SER A 1 203 ? 18.219 31.797 30.141 1 94 203 SER A N 1
ATOM 1638 C CA . SER A 1 203 ? 18 32.656 28.984 1 94 203 SER A CA 1
ATOM 1639 C C . SER A 1 203 ? 16.516 32.719 28.625 1 94 203 SER A C 1
ATOM 1641 O O . SER A 1 203 ? 15.992 33.812 28.312 1 94 203 SER A O 1
ATOM 1643 N N . LEU A 1 204 ? 15.898 31.641 28.688 1 94.88 204 LEU A N 1
ATOM 1644 C CA . LEU A 1 204 ? 14.477 31.578 28.375 1 94.88 204 LEU A CA 1
ATOM 1645 C C . LEU A 1 204 ? 13.656 32.375 29.391 1 94.88 204 LEU A C 1
ATOM 1647 O O . LEU A 1 204 ? 12.75 33.125 29.031 1 94.88 204 LEU A O 1
ATOM 1651 N N . GLU A 1 205 ? 13.992 32.188 30.594 1 93.25 205 GLU A N 1
ATOM 1652 C CA . GLU A 1 205 ? 13.289 32.906 31.656 1 93.25 205 GLU A CA 1
ATOM 1653 C C . GLU A 1 205 ? 13.469 34.406 31.516 1 93.25 205 GLU A C 1
ATOM 1655 O O . GLU A 1 205 ? 12.531 35.156 31.734 1 93.25 205 GLU A O 1
ATOM 1660 N N . ALA A 1 206 ? 14.594 34.75 31.125 1 94.56 206 ALA A N 1
ATOM 1661 C CA . ALA A 1 206 ? 14.883 36.156 30.922 1 94.56 206 ALA A CA 1
ATOM 1662 C C . ALA A 1 206 ? 14.047 36.719 29.797 1 94.56 206 ALA A C 1
ATOM 1664 O O . ALA A 1 206 ? 13.766 37.938 29.766 1 94.56 206 ALA A O 1
ATOM 1665 N N . LEU A 1 207 ? 13.664 35.906 28.922 1 95.25 207 LEU A N 1
ATOM 1666 C CA . LEU A 1 207 ? 12.859 36.312 27.781 1 95.25 207 LEU A CA 1
ATOM 1667 C C . LEU A 1 207 ? 11.375 36.125 28.062 1 95.25 207 LEU A C 1
ATOM 1669 O O . LEU A 1 207 ? 10.562 36.094 27.141 1 95.25 207 LEU A O 1
ATOM 1673 N N . ASN A 1 208 ? 11.008 35.906 29.266 1 93.19 208 ASN A N 1
ATOM 1674 C CA . ASN A 1 208 ? 9.633 35.75 29.734 1 93.19 208 ASN A CA 1
ATOM 1675 C C . ASN A 1 208 ? 9 34.469 29.188 1 93.19 208 ASN A C 1
ATOM 1677 O O . ASN A 1 208 ? 7.852 34.469 28.75 1 93.19 208 ASN A O 1
ATOM 1681 N N . ALA A 1 209 ? 9.773 33.438 29.078 1 96.25 209 ALA A N 1
ATOM 1682 C CA . ALA A 1 209 ? 9.312 32.094 28.734 1 96.25 209 ALA A CA 1
ATOM 1683 C C . ALA A 1 209 ? 9.312 31.203 29.969 1 96.25 209 ALA A C 1
ATOM 1685 O O . ALA A 1 209 ? 10.258 31.219 30.766 1 96.25 209 ALA A O 1
ATOM 1686 N N . LYS A 1 210 ? 8.227 30.516 30.156 1 95.88 210 LYS A N 1
ATOM 1687 C CA . LYS A 1 210 ? 8.102 29.625 31.297 1 95.88 210 LYS A CA 1
ATOM 1688 C C . LYS A 1 210 ? 8.242 28.172 30.875 1 95.88 210 LYS A C 1
ATOM 1690 O O . LYS A 1 210 ? 7.664 27.75 29.859 1 95.88 210 LYS A O 1
ATOM 1695 N N . LEU A 1 211 ? 8.977 27.422 31.641 1 94.62 211 LEU A N 1
ATOM 1696 C CA . LEU A 1 211 ? 9.141 25.984 31.406 1 94.62 211 LEU A CA 1
ATOM 1697 C C . LEU A 1 211 ? 8.133 25.188 32.219 1 94.62 211 LEU A C 1
ATOM 1699 O O . LEU A 1 211 ? 7.922 25.469 33.406 1 94.62 211 LEU A O 1
ATOM 1703 N N . ARG A 1 212 ? 7.457 24.312 31.547 1 94.06 212 ARG A N 1
ATOM 1704 C CA . ARG A 1 212 ? 6.434 23.469 32.156 1 94.06 212 ARG A CA 1
ATOM 1705 C C . ARG A 1 212 ? 6.656 22 31.828 1 94.06 212 ARG A C 1
ATOM 1707 O O . ARG A 1 212 ? 7.379 21.672 30.875 1 94.06 212 ARG A O 1
ATOM 1714 N N . ILE A 1 213 ? 6.074 21.094 32.656 1 91.56 213 ILE A N 1
ATOM 1715 C CA . ILE A 1 213 ? 6.211 19.641 32.438 1 91.56 213 ILE A CA 1
ATOM 1716 C C . ILE A 1 213 ? 4.832 19.016 32.312 1 91.56 213 ILE A C 1
ATOM 1718 O O . ILE A 1 213 ? 3.904 19.359 33.062 1 91.56 213 ILE A O 1
ATOM 1722 N N . ILE A 1 214 ? 4.691 18.125 31.344 1 90.5 214 ILE A N 1
ATOM 1723 C CA . ILE A 1 214 ? 3.49 17.297 31.234 1 90.5 214 ILE A CA 1
ATOM 1724 C C . ILE A 1 214 ? 3.646 16.047 32.094 1 90.5 214 ILE A C 1
ATOM 1726 O O . ILE A 1 214 ? 4.238 15.055 31.656 1 90.5 214 ILE A O 1
ATOM 1730 N N . GLY A 1 215 ? 3.002 15.969 33.125 1 83.75 215 GLY A N 1
ATOM 1731 C CA . GLY A 1 215 ? 3.264 15.016 34.188 1 83.75 215 GLY A CA 1
ATOM 1732 C C . GLY A 1 215 ? 2.938 13.586 33.812 1 83.75 215 GLY A C 1
ATOM 1733 O O . GLY A 1 215 ? 3.682 12.656 34.125 1 83.75 215 GLY A O 1
ATOM 1734 N N . TRP A 1 216 ? 1.876 13.289 33.094 1 78.69 216 TRP A N 1
ATOM 1735 C CA . TRP A 1 216 ? 1.431 11.93 32.812 1 78.69 216 TRP A CA 1
ATOM 1736 C C . TRP A 1 216 ? 2.275 11.297 31.703 1 78.69 216 TRP A C 1
ATOM 1738 O O . TRP A 1 216 ? 2.262 10.078 31.516 1 78.69 216 TRP A O 1
ATOM 1748 N N . ALA A 1 217 ? 2.934 12.109 30.984 1 76.31 217 ALA A N 1
ATOM 1749 C CA . ALA A 1 217 ? 3.482 11.664 29.703 1 76.31 217 ALA A CA 1
ATOM 1750 C C . ALA A 1 217 ? 4.754 10.844 29.922 1 76.31 217 ALA A C 1
ATOM 1752 O O . ALA A 1 217 ? 5.574 11.164 30.781 1 76.31 217 ALA A O 1
ATOM 1753 N N . GLN A 1 218 ? 4.719 9.672 29.234 1 74.69 218 GLN A N 1
ATOM 1754 C CA . GLN A 1 218 ? 5.91 8.828 29.219 1 74.69 218 GLN A CA 1
ATOM 1755 C C . GLN A 1 218 ? 6.48 8.703 27.812 1 74.69 218 GLN A C 1
ATOM 1757 O O . GLN A 1 218 ? 5.734 8.5 26.844 1 74.69 218 GLN A O 1
ATOM 1762 N N . LYS A 1 219 ? 7.758 8.883 27.75 1 74.69 219 LYS A N 1
ATOM 1763 C CA . LYS A 1 219 ? 8.422 8.727 26.453 1 74.69 219 LYS A CA 1
ATOM 1764 C C . LYS A 1 219 ? 8.453 7.262 26.031 1 74.69 219 LYS A C 1
ATOM 1766 O O . LYS A 1 219 ? 8.508 6.367 26.875 1 74.69 219 LYS A O 1
ATOM 1771 N N . ASP A 1 220 ? 8.203 7.07 24.812 1 66.12 220 ASP A N 1
ATOM 1772 C CA . ASP A 1 220 ? 8.5 5.754 24.266 1 66.12 220 ASP A CA 1
ATOM 1773 C C . ASP A 1 220 ? 9.992 5.605 23.969 1 66.12 220 ASP A C 1
ATOM 1775 O O . ASP A 1 220 ? 10.531 6.266 23.078 1 66.12 220 ASP A O 1
ATOM 1779 N N . PRO A 1 221 ? 10.594 4.84 24.797 1 62.88 221 PRO A N 1
ATOM 1780 C CA . PRO A 1 221 ? 12.039 4.699 24.641 1 62.88 221 PRO A CA 1
ATOM 1781 C C . PRO A 1 221 ? 12.43 4.156 23.266 1 62.88 221 PRO A C 1
ATOM 1783 O O . PRO A 1 221 ? 13.57 4.328 22.828 1 62.88 221 PRO A O 1
ATOM 1786 N N . ASN A 1 222 ? 11.477 3.498 22.609 1 55.91 222 ASN A N 1
ATOM 1787 C CA . ASN A 1 222 ? 11.797 2.867 21.344 1 55.91 222 ASN A CA 1
ATOM 1788 C C . ASN A 1 222 ? 11.648 3.846 20.172 1 55.91 222 ASN A C 1
ATOM 1790 O O . ASN A 1 222 ? 11.922 3.498 19.031 1 55.91 222 ASN A O 1
ATOM 1794 N N . ARG A 1 223 ? 11.289 5.062 20.641 1 59.72 223 ARG A N 1
ATOM 1795 C CA . ARG A 1 223 ? 11.141 6.062 19.594 1 59.72 223 ARG A CA 1
ATOM 1796 C C . ARG A 1 223 ? 12.062 7.254 19.828 1 59.72 223 ARG A C 1
ATOM 1798 O O . ARG A 1 223 ? 12.188 7.734 20.953 1 59.72 223 ARG A O 1
ATOM 1805 N N . ASN A 1 224 ? 12.547 7.641 18.703 1 49.38 224 ASN A N 1
ATOM 1806 C CA . ASN A 1 224 ? 13.406 8.82 18.781 1 49.38 224 ASN A CA 1
ATOM 1807 C C . ASN A 1 224 ? 12.586 10.094 18.969 1 49.38 224 ASN A C 1
ATOM 1809 O O . ASN A 1 224 ? 13.039 11.031 19.641 1 49.38 224 ASN A O 1
ATOM 1813 N N . LYS A 1 225 ? 11.438 10.047 18.453 1 58.88 225 LYS A N 1
ATOM 1814 C CA . LYS A 1 225 ? 10.625 11.25 18.531 1 58.88 225 LYS A CA 1
ATOM 1815 C C . LYS A 1 225 ? 9.273 10.961 19.172 1 58.88 225 LYS A C 1
ATOM 1817 O O . LYS A 1 225 ? 8.57 10.031 18.781 1 58.88 225 LYS A O 1
ATOM 1822 N N . ASN A 1 226 ? 9.164 11.602 20.234 1 66.12 226 ASN A N 1
ATOM 1823 C CA . ASN A 1 226 ? 7.887 11.523 20.938 1 66.12 226 ASN A CA 1
ATOM 1824 C C . ASN A 1 226 ? 7.043 12.773 20.703 1 66.12 226 ASN A C 1
ATOM 1826 O O . ASN A 1 226 ? 7.43 13.875 21.094 1 66.12 226 ASN A O 1
ATOM 1830 N N . PHE A 1 227 ? 6.02 12.711 19.969 1 65.5 227 PHE A N 1
ATOM 1831 C CA . PHE A 1 227 ? 5.238 13.859 19.531 1 65.5 227 PHE A CA 1
ATOM 1832 C C . PHE A 1 227 ? 3.859 13.852 20.172 1 65.5 227 PHE A C 1
ATOM 1834 O O . PHE A 1 227 ? 2.984 14.633 19.797 1 65.5 227 PHE A O 1
ATOM 1841 N N . HIS A 1 228 ? 3.715 13.141 21.266 1 75.56 228 HIS A N 1
ATOM 1842 C CA . HIS A 1 228 ? 2.309 12.93 21.594 1 75.56 228 HIS A CA 1
ATOM 1843 C C . HIS A 1 228 ? 1.884 13.812 22.766 1 75.56 228 HIS A C 1
ATOM 1845 O O . HIS A 1 228 ? 0.828 13.586 23.375 1 75.56 228 HIS A O 1
ATOM 1851 N N . ILE A 1 229 ? 2.703 14.953 23.031 1 88.31 229 ILE A N 1
ATOM 1852 C CA . ILE A 1 229 ? 2.281 15.758 24.172 1 88.31 229 ILE A CA 1
ATOM 1853 C C . ILE A 1 229 ? 1.736 17.094 23.672 1 88.31 229 ILE A C 1
ATOM 1855 O O . ILE A 1 229 ? 1.394 17.969 24.469 1 88.31 229 ILE A O 1
ATOM 1859 N N . LYS A 1 230 ? 1.625 17.297 22.438 1 93.12 230 LYS A N 1
ATOM 1860 C CA . LYS A 1 230 ? 1.178 18.547 21.844 1 93.12 230 LYS A CA 1
ATOM 1861 C C . LYS A 1 230 ? -0.211 18.938 22.359 1 93.12 230 LYS A C 1
ATOM 1863 O O . LYS A 1 230 ? -0.428 20.062 22.812 1 93.12 230 LYS A O 1
ATOM 1868 N N . ALA A 1 231 ? -1.111 18.016 22.25 1 95.31 231 ALA A N 1
ATOM 1869 C CA . ALA A 1 231 ? -2.479 18.297 22.672 1 95.31 231 ALA A CA 1
ATOM 1870 C C . ALA A 1 231 ? -2.541 18.562 24.172 1 95.31 231 ALA A C 1
ATOM 1872 O O . ALA A 1 231 ? -3.275 19.438 24.641 1 95.31 231 ALA A O 1
ATOM 1873 N N . SER A 1 232 ? -1.778 17.844 24.938 1 95.25 232 SER A N 1
ATOM 1874 C CA . SER A 1 232 ? -1.737 18.047 26.375 1 95.25 232 SER A CA 1
ATOM 1875 C C . SER A 1 232 ? -1.187 19.422 26.734 1 95.25 232 SER A C 1
ATOM 1877 O O . SER A 1 232 ? -1.652 20.062 27.672 1 95.25 232 SER A O 1
ATOM 1879 N N . ALA A 1 233 ? -0.175 19.812 25.984 1 96.31 233 ALA A N 1
ATOM 1880 C CA . ALA A 1 233 ? 0.387 21.156 26.188 1 96.31 233 ALA A CA 1
ATOM 1881 C C . ALA A 1 233 ? -0.667 22.234 25.969 1 96.31 233 ALA A C 1
ATOM 1883 O O . ALA A 1 233 ? -0.774 23.172 26.75 1 96.31 233 ALA A O 1
ATOM 1884 N N . LEU A 1 234 ? -1.445 22.062 24.953 1 97.31 234 LEU A N 1
ATOM 1885 C CA . LEU A 1 234 ? -2.463 23.047 24.594 1 97.31 234 LEU A CA 1
ATOM 1886 C C . LEU A 1 234 ? -3.604 23.031 25.609 1 97.31 234 LEU A C 1
ATOM 1888 O O . LEU A 1 234 ? -4.145 24.094 25.953 1 97.31 234 LEU A O 1
ATOM 1892 N N . VAL A 1 235 ? -3.955 21.875 26.078 1 96.69 235 VAL A N 1
ATOM 1893 C CA . VAL A 1 235 ? -5.023 21.75 27.062 1 96.69 235 VAL A CA 1
ATOM 1894 C C . VAL A 1 235 ? -4.582 22.375 28.391 1 96.69 235 VAL A C 1
ATOM 1896 O O . VAL A 1 235 ? -5.355 23.094 29.031 1 96.69 235 VAL A O 1
ATOM 1899 N N . THR A 1 236 ? -3.316 22.219 28.75 1 95.69 236 THR A N 1
ATOM 1900 C CA . THR A 1 236 ? -2.83 22.562 30.078 1 95.69 236 THR A CA 1
ATOM 1901 C C . THR A 1 236 ? -2.33 24 30.125 1 95.69 236 THR A C 1
ATOM 1903 O O . THR A 1 236 ? -2.285 24.625 31.188 1 95.69 236 THR A O 1
ATOM 1906 N N . CYS A 1 237 ? -1.913 24.531 29.016 1 97.31 237 CYS A N 1
ATOM 1907 C CA . CYS A 1 237 ? -1.312 25.859 29.016 1 97.31 237 CYS A CA 1
ATOM 1908 C C . CYS A 1 237 ? -2.256 26.891 29.641 1 97.31 237 CYS A C 1
ATOM 1910 O O . CYS A 1 237 ? -3.455 26.641 29.766 1 97.31 237 CYS A O 1
ATOM 1912 N N . SER A 1 238 ? -1.73 28.047 30 1 97.62 238 SER A N 1
ATOM 1913 C CA . SER A 1 238 ? -2.469 29.047 30.75 1 97.62 238 SER A CA 1
ATOM 1914 C C . SER A 1 238 ? -3.225 30 29.828 1 97.62 238 SER A C 1
ATOM 1916 O O . SER A 1 238 ? -3.906 30.906 30.297 1 97.62 238 SER A O 1
ATOM 1918 N N . PHE A 1 239 ? -3.117 29.844 28.562 1 98.38 239 PHE A N 1
ATOM 1919 C CA . PHE A 1 239 ? -3.666 30.797 27.609 1 98.38 239 PHE A CA 1
ATOM 1920 C C . PHE A 1 239 ? -5.016 30.328 27.094 1 98.38 239 PHE A C 1
ATOM 1922 O O . PHE A 1 239 ? -5.207 29.141 26.828 1 98.38 239 PHE A O 1
ATOM 1929 N N . ARG A 1 240 ? -5.941 31.172 26.938 1 98.56 240 ARG A N 1
ATOM 1930 C CA . ARG A 1 240 ? -7.219 30.859 26.297 1 98.56 240 ARG A CA 1
ATOM 1931 C C . ARG A 1 240 ? -7.047 30.656 24.797 1 98.56 240 ARG A C 1
ATOM 1933 O O . ARG A 1 240 ? -7.664 29.781 24.203 1 98.56 240 ARG A O 1
ATOM 1940 N N . GLU A 1 241 ? -6.238 31.547 24.203 1 98.75 241 GLU A N 1
ATOM 1941 C CA . GLU A 1 241 ? -5.98 31.5 22.766 1 98.75 241 GLU A CA 1
ATOM 1942 C C . GLU A 1 241 ? -4.504 31.25 22.484 1 98.75 241 GLU A C 1
ATOM 1944 O O . GLU A 1 241 ? -3.811 32.125 21.969 1 98.75 241 GLU A O 1
ATOM 1949 N N . PRO A 1 242 ? -4.055 30.047 22.609 1 98.69 242 PRO A N 1
ATOM 1950 C CA . PRO A 1 242 ? -2.645 29.734 22.359 1 98.69 242 PRO A CA 1
ATOM 1951 C C . PRO A 1 242 ? -2.332 29.562 20.875 1 98.69 242 PRO A C 1
ATOM 1953 O O . PRO A 1 242 ? -3.15 29.031 20.125 1 98.69 242 PRO A O 1
ATOM 1956 N N . LEU A 1 243 ? -1.196 30.062 20.469 1 98.44 243 LEU A N 1
ATOM 1957 C CA . LEU A 1 243 ? -0.524 29.688 19.219 1 98.44 243 LEU A CA 1
ATOM 1958 C C . LEU A 1 243 ? 0.546 28.625 19.469 1 98.44 243 LEU A C 1
ATOM 1960 O O . LEU A 1 243 ? 1.515 28.875 20.188 1 98.44 243 LEU A O 1
ATOM 1964 N N . TYR A 1 244 ? 0.352 27.5 18.953 1 98.06 244 TYR A N 1
ATOM 1965 C CA . TYR A 1 244 ? 1.353 26.438 19.094 1 98.06 244 TYR A CA 1
ATOM 1966 C C . TYR A 1 244 ? 2.385 26.516 17.969 1 98.06 244 TYR A C 1
ATOM 1968 O O . TYR A 1 244 ? 2.035 26.766 16.812 1 98.06 244 TYR A O 1
ATOM 1976 N N . LEU A 1 245 ? 3.639 26.25 18.297 1 96.5 245 LEU A N 1
ATOM 1977 C CA . LEU A 1 245 ? 4.723 26.141 17.328 1 96.5 245 LEU A CA 1
ATOM 1978 C C . LEU A 1 245 ? 5.66 25 17.672 1 96.5 245 LEU A C 1
ATOM 1980 O O . LEU A 1 245 ? 6.059 24.844 18.828 1 96.5 245 LEU A O 1
ATOM 1984 N N . ASP A 1 246 ? 6 24.203 16.672 1 94.06 246 ASP A N 1
ATOM 1985 C CA . ASP A 1 246 ? 7.07 23.234 16.859 1 94.06 246 ASP A CA 1
ATOM 1986 C C . ASP A 1 246 ? 8.406 23.922 17.094 1 94.06 246 ASP A C 1
ATOM 1988 O O . ASP A 1 246 ? 8.586 25.094 16.734 1 94.06 246 ASP A O 1
ATOM 1992 N N . SER A 1 247 ? 9.305 23.188 17.641 1 91.12 247 SER A N 1
ATOM 1993 C CA . SER A 1 247 ? 10.602 23.781 17.969 1 91.12 247 SER A CA 1
ATOM 1994 C C . SER A 1 247 ? 11.359 24.188 16.703 1 91.12 247 SER A C 1
ATOM 1996 O O . SER A 1 247 ? 12.188 25.094 16.75 1 91.12 247 SER A O 1
ATOM 1998 N N . ASP A 1 248 ? 11.094 23.531 15.609 1 90.5 248 ASP A N 1
ATOM 1999 C CA . ASP A 1 248 ? 11.805 23.828 14.375 1 90.5 248 ASP A CA 1
ATOM 2000 C C . ASP A 1 248 ? 10.945 24.656 13.43 1 90.5 248 ASP A C 1
ATOM 2002 O O . ASP A 1 248 ? 11.148 24.625 12.211 1 90.5 248 ASP A O 1
ATOM 2006 N N . ASN A 1 249 ? 9.945 25.25 13.938 1 94.25 249 ASN A N 1
ATOM 2007 C CA . ASN A 1 249 ? 9.078 26.156 13.195 1 94.25 249 ASN A CA 1
ATOM 2008 C C . ASN A 1 249 ? 9.32 27.609 13.586 1 94.25 249 ASN A C 1
ATOM 2010 O O . ASN A 1 249 ? 8.844 28.078 14.633 1 94.25 249 ASN A O 1
ATOM 2014 N N . LEU A 1 250 ? 10 28.375 12.75 1 94.44 250 LEU A N 1
ATOM 2015 C CA . LEU A 1 250 ? 10.445 29.734 13.07 1 94.44 250 LEU A CA 1
ATOM 2016 C C . LEU A 1 250 ? 9.602 30.766 12.344 1 94.44 250 LEU A C 1
ATOM 2018 O O . LEU A 1 250 ? 9.094 30.5 11.25 1 94.44 250 LEU A O 1
ATOM 2022 N N . PRO A 1 251 ? 9.422 31.891 12.906 1 93.56 251 PRO A N 1
ATOM 2023 C CA . PRO A 1 251 ? 8.734 32.969 12.188 1 93.56 251 PRO A CA 1
ATOM 2024 C C . PRO A 1 251 ? 9.562 33.531 11.023 1 93.56 251 PRO A C 1
ATOM 2026 O O . PRO A 1 251 ? 10.758 33.75 11.18 1 93.56 251 PRO A O 1
ATOM 2029 N N . ALA A 1 252 ? 8.953 33.625 9.844 1 87.94 252 ALA A N 1
ATOM 2030 C CA . ALA A 1 252 ? 9.617 34.125 8.641 1 87.94 252 ALA A CA 1
ATOM 2031 C C . ALA A 1 252 ? 9.703 35.656 8.648 1 87.94 252 ALA A C 1
ATOM 2033 O O . ALA A 1 252 ? 10.719 36.219 8.234 1 87.94 252 ALA A O 1
ATOM 2034 N N . VAL A 1 253 ? 8.469 36.312 8.961 1 71.94 253 VAL A N 1
ATOM 2035 C CA . VAL A 1 253 ? 8.227 37.75 8.695 1 71.94 253 VAL A CA 1
ATOM 2036 C C . VAL A 1 253 ? 8.922 38.594 9.75 1 71.94 253 VAL A C 1
ATOM 2038 O O . VAL A 1 253 ? 8.992 38.219 10.922 1 71.94 253 VAL A O 1
ATOM 2041 N N . MET A 1 254 ? 9.312 39.75 9.148 1 66.94 254 MET A N 1
ATOM 2042 C CA . MET A 1 254 ? 10.219 40.562 9.938 1 66.94 254 MET A CA 1
ATOM 2043 C C . MET A 1 254 ? 9.5 41.812 10.453 1 66.94 254 MET A C 1
ATOM 2045 O O . MET A 1 254 ? 10.094 42.625 11.156 1 66.94 254 MET A O 1
ATOM 2049 N N . GLU A 1 255 ? 8.172 41.719 10.297 1 83.56 255 GLU A N 1
ATOM 2050 C CA . GLU A 1 255 ? 7.621 43 10.773 1 83.56 255 GLU A CA 1
ATOM 2051 C C . GLU A 1 255 ? 6.953 42.812 12.141 1 83.56 255 GLU A C 1
ATOM 2053 O O . GLU A 1 255 ? 6.262 41.844 12.375 1 83.56 255 GLU A O 1
ATOM 2058 N N . PRO A 1 256 ? 7.191 43.75 12.961 1 89.94 256 PRO A N 1
ATOM 2059 C CA . PRO A 1 256 ? 6.527 43.75 14.266 1 89.94 256 PRO A CA 1
ATOM 2060 C C . PRO A 1 256 ? 5.004 43.719 14.156 1 89.94 256 PRO A C 1
ATOM 2062 O O . PRO A 1 256 ? 4.438 44.406 13.289 1 89.94 256 PRO A O 1
ATOM 2065 N N . GLY A 1 257 ? 4.352 42.875 14.93 1 91.69 257 GLY A N 1
ATOM 2066 C CA . GLY A 1 257 ? 2.898 42.844 14.961 1 91.69 257 GLY A CA 1
ATOM 2067 C C . GLY A 1 257 ? 2.303 41.75 14.102 1 91.69 257 GLY A C 1
ATOM 2068 O O . GLY A 1 257 ? 1.115 41.438 14.219 1 91.69 257 GLY A O 1
ATOM 2069 N N . THR A 1 258 ? 3.059 41.125 13.32 1 91.81 258 THR A N 1
ATOM 2070 C CA . THR A 1 258 ? 2.566 40.156 12.375 1 91.81 258 THR A CA 1
ATOM 2071 C C . THR A 1 258 ? 1.978 38.938 13.102 1 91.81 258 THR A C 1
ATOM 2073 O O . THR A 1 258 ? 0.883 38.469 12.773 1 91.81 258 THR A O 1
ATOM 2076 N N . ILE A 1 259 ? 2.641 38.438 14.102 1 95 259 ILE A N 1
ATOM 2077 C CA . ILE A 1 259 ? 2.168 37.281 14.852 1 95 259 ILE A CA 1
ATOM 2078 C C . ILE A 1 259 ? 0.875 37.625 15.586 1 95 259 ILE A C 1
ATOM 2080 O O . ILE A 1 259 ? -0.107 36.875 15.516 1 95 259 ILE A O 1
ATOM 2084 N N . GLU A 1 260 ? 0.815 38.781 16.203 1 95.38 260 GLU A N 1
ATOM 2085 C CA . GLU A 1 260 ? -0.338 39.219 16.969 1 95.38 260 GLU A CA 1
ATOM 2086 C C . GLU A 1 260 ? -1.553 39.438 16.078 1 95.38 260 GLU A C 1
ATOM 2088 O O . GLU A 1 260 ? -2.693 39.281 16.516 1 95.38 260 GLU A O 1
ATOM 2093 N N . SER A 1 261 ? -1.296 39.719 14.891 1 94.94 261 SER A N 1
ATOM 2094 C CA . SER A 1 261 ? -2.391 40.031 13.977 1 94.94 261 SER A CA 1
ATOM 2095 C C . SER A 1 261 ? -3.18 38.75 13.625 1 94.94 261 SER A C 1
ATOM 2097 O O . SER A 1 261 ? -4.297 38.844 13.117 1 94.94 261 SER A O 1
ATOM 2099 N N . LEU A 1 262 ? -2.604 37.625 13.852 1 97.06 262 LEU A N 1
ATOM 2100 C CA . LEU A 1 262 ? -3.27 36.375 13.531 1 97.06 262 LEU A CA 1
ATOM 2101 C C . LEU A 1 262 ? -4.605 36.25 14.258 1 97.06 262 LEU A C 1
ATOM 2103 O O . LEU A 1 262 ? -5.57 35.719 13.711 1 97.06 262 LEU A O 1
ATOM 2107 N N . TRP A 1 263 ? -4.73 36.781 15.5 1 98.25 263 TRP A N 1
ATOM 2108 C CA . TRP A 1 263 ? -5.945 36.688 16.312 1 98.25 263 TRP A CA 1
ATOM 2109 C C . TRP A 1 263 ? -7.031 37.594 15.758 1 98.25 263 TRP A C 1
ATOM 2111 O O . TRP A 1 263 ? -8.203 37.5 16.141 1 98.25 263 TRP A O 1
ATOM 2121 N N . GLU A 1 264 ? -6.629 38.469 14.852 1 97.75 264 GLU A N 1
ATOM 2122 C CA . GLU A 1 264 ? -7.574 39.438 14.336 1 97.75 264 GLU A CA 1
ATOM 2123 C C . GLU A 1 264 ? -8.055 39.062 12.93 1 97.75 264 GLU A C 1
ATOM 2125 O O . GLU A 1 264 ? -8.875 39.781 12.344 1 97.75 264 GLU A O 1
ATOM 2130 N N . THR A 1 265 ? -7.559 38 12.453 1 97.81 265 THR A N 1
ATOM 2131 C CA . THR A 1 265 ? -7.926 37.594 11.102 1 97.81 265 THR A CA 1
ATOM 2132 C C . THR A 1 265 ? -9.391 37.188 11.047 1 97.81 265 THR A C 1
ATOM 2134 O O . THR A 1 265 ? -9.945 36.688 12.031 1 97.81 265 THR A O 1
ATOM 2137 N N . LYS A 1 266 ? -10.047 37.312 9.883 1 98.19 266 LYS A N 1
ATOM 2138 C CA . LYS A 1 266 ? -11.469 37.094 9.695 1 98.19 266 LYS A CA 1
ATOM 2139 C C . LYS A 1 266 ? -11.828 35.625 10 1 98.19 266 LYS A C 1
ATOM 2141 O O . LYS A 1 266 ? -12.789 35.375 10.734 1 98.19 266 LYS A O 1
ATOM 2146 N N . GLY A 1 267 ? -11.062 34.781 9.461 1 98 267 GLY A N 1
ATOM 2147 C CA . GLY A 1 267 ? -11.344 33.344 9.656 1 98 267 GLY A CA 1
ATOM 2148 C C . GLY A 1 267 ? -11.25 32.938 11.102 1 98 267 GLY A C 1
ATOM 2149 O O . GLY A 1 267 ? -12.117 32.188 11.602 1 98 267 GLY A O 1
ATOM 2150 N N . TYR A 1 268 ? -10.234 33.375 11.812 1 98.19 268 TYR A N 1
ATOM 2151 C CA . TYR A 1 268 ? -10.055 33 13.211 1 98.19 268 TYR A CA 1
ATOM 2152 C C . TYR A 1 268 ? -11.164 33.594 14.078 1 98.19 268 TYR A C 1
ATOM 2154 O O . TYR A 1 268 ? -11.688 32.906 14.969 1 98.19 268 TYR A O 1
ATOM 2162 N N . LYS A 1 269 ? -11.453 34.781 13.844 1 97.81 269 LYS A N 1
ATOM 2163 C CA . LYS A 1 269 ? -12.516 35.406 14.633 1 97.81 269 LYS A CA 1
ATOM 2164 C C . LYS A 1 269 ? -13.844 34.688 14.445 1 97.81 269 LYS A C 1
ATOM 2166 O O . LYS A 1 269 ? -14.633 34.594 15.383 1 97.81 269 LYS A O 1
ATOM 2171 N N . LYS A 1 270 ? -14.016 34.219 13.266 1 96.69 270 LYS A N 1
ATOM 2172 C CA . LYS A 1 270 ? -15.273 33.562 12.945 1 96.69 270 LYS A CA 1
ATOM 2173 C C . LYS A 1 270 ? -15.305 32.125 13.508 1 96.69 270 LYS A C 1
ATOM 2175 O O . LYS A 1 270 ? -16.312 31.703 14.07 1 96.69 270 LYS A O 1
ATOM 2180 N N . LEU A 1 271 ? -14.18 31.391 13.406 1 97.5 271 LEU A N 1
ATOM 2181 C CA . LEU A 1 271 ? -14.242 29.953 13.625 1 97.5 271 LEU A CA 1
ATOM 2182 C C . LEU A 1 271 ? -13.461 29.562 14.875 1 97.5 271 LEU A C 1
ATOM 2184 O O . LEU A 1 271 ? -13.609 28.438 15.383 1 97.5 271 LEU A O 1
ATOM 2188 N N . GLY A 1 272 ? -12.578 30.406 15.352 1 97.75 272 GLY A N 1
ATOM 2189 C CA . GLY A 1 272 ? -11.828 30.172 16.578 1 97.75 272 GLY A CA 1
ATOM 2190 C C . GLY A 1 272 ? -10.664 29.219 16.375 1 97.75 272 GLY A C 1
ATOM 2191 O O . GLY A 1 272 ? -10.07 28.75 17.359 1 97.75 272 GLY A O 1
ATOM 2192 N N . ALA A 1 273 ? -10.43 28.781 15.172 1 98.56 273 ALA A N 1
ATOM 2193 C CA . ALA A 1 273 ? -9.32 27.875 14.875 1 98.56 273 ALA A CA 1
ATOM 2194 C C . ALA A 1 273 ? -8.711 28.203 13.508 1 98.56 273 ALA A C 1
ATOM 2196 O O . ALA A 1 273 ? -9.43 28.375 12.523 1 98.56 273 ALA A O 1
ATOM 2197 N N . LEU A 1 274 ? -7.395 28.328 13.484 1 98.75 274 LEU A N 1
ATOM 2198 C CA . LEU A 1 274 ? -6.609 28.516 12.273 1 98.75 274 LEU A CA 1
ATOM 2199 C C . LEU A 1 274 ? -5.539 27.438 12.133 1 98.75 274 LEU A C 1
ATOM 2201 O O . LEU A 1 274 ? -4.66 27.328 12.992 1 98.75 274 LEU A O 1
ATOM 2205 N N . PHE A 1 275 ? -5.695 26.594 11.086 1 98.62 275 PHE A N 1
ATOM 2206 C CA . PHE A 1 275 ? -4.773 25.5 10.805 1 98.62 275 PHE A CA 1
ATOM 2207 C C . PHE A 1 275 ? -4.02 25.75 9.5 1 98.62 275 PHE A C 1
ATOM 2209 O O . PHE A 1 275 ? -4.395 26.625 8.727 1 98.62 275 PHE A O 1
ATOM 2216 N N . TRP A 1 276 ? -2.947 25.062 9.312 1 98.5 276 TRP A N 1
ATOM 2217 C CA . TRP A 1 276 ? -2.127 25.172 8.109 1 98.5 276 TRP A CA 1
ATOM 2218 C C . TRP A 1 276 ? -2.037 23.844 7.387 1 98.5 276 TRP A C 1
ATOM 2220 O O . TRP A 1 276 ? -2.086 22.781 8.016 1 98.5 276 TRP A O 1
ATOM 2230 N N . PRO A 1 277 ? -1.907 23.859 6.105 1 97.56 277 PRO A N 1
ATOM 2231 C CA . PRO A 1 277 ? -1.929 22.625 5.309 1 97.56 277 PRO A CA 1
ATOM 2232 C C . PRO A 1 277 ? -0.583 21.906 5.301 1 97.56 277 PRO A C 1
ATOM 2234 O O . PRO A 1 277 ? 0.457 22.531 5.535 1 97.56 277 PRO A O 1
ATOM 2237 N N . ASP A 1 278 ? -0.68 20.625 5.07 1 96.44 278 ASP A N 1
ATOM 2238 C CA . ASP A 1 278 ? 0.447 19.75 4.766 1 96.44 278 ASP A CA 1
ATOM 2239 C C . ASP A 1 278 ? 0.481 19.406 3.279 1 96.44 278 ASP A C 1
ATOM 2241 O O . ASP A 1 278 ? -0.356 19.875 2.506 1 96.44 278 ASP A O 1
ATOM 2245 N N . TYR A 1 279 ? 1.491 18.641 2.885 1 95.31 279 TYR A N 1
ATOM 2246 C CA . TYR A 1 279 ? 1.678 18.25 1.493 1 95.31 279 TYR A CA 1
ATOM 2247 C C . TYR A 1 279 ? 0.68 17.172 1.094 1 95.31 279 TYR A C 1
ATOM 2249 O O . TYR A 1 279 ? 0.39 16.984 -0.092 1 95.31 279 TYR A O 1
ATOM 2257 N N . TRP A 1 280 ? 0.102 16.484 2.082 1 95.81 280 TRP A N 1
ATOM 2258 C CA . TRP A 1 280 ? -0.538 15.211 1.791 1 95.81 280 TRP A CA 1
ATOM 2259 C C . TRP A 1 280 ? -2.053 15.312 1.946 1 95.81 280 TRP A C 1
ATOM 2261 O O . TRP A 1 280 ? -2.561 16.281 2.525 1 95.81 280 TRP A O 1
ATOM 2271 N N . LYS A 1 281 ? -2.732 14.352 1.386 1 97.19 281 LYS A N 1
ATOM 2272 C CA . LYS A 1 281 ? -4.164 14.133 1.579 1 97.19 281 LYS A CA 1
ATOM 2273 C C . LYS A 1 281 ? -4.426 12.766 2.207 1 97.19 281 LYS A C 1
ATOM 2275 O O . LYS A 1 281 ? -3.619 11.844 2.064 1 97.19 281 LYS A O 1
ATOM 2280 N N . THR A 1 282 ? -5.508 12.633 2.922 1 97.5 282 THR A N 1
ATOM 2281 C CA . THR A 1 282 ? -5.828 11.414 3.645 1 97.5 282 THR A CA 1
ATOM 2282 C C . THR A 1 282 ? -6.395 10.359 2.695 1 97.5 282 THR A C 1
ATOM 2284 O O . THR A 1 282 ? -7.23 10.664 1.843 1 97.5 282 THR A O 1
ATOM 2287 N N . HIS A 1 283 ? -5.93 9.188 2.84 1 96.62 283 HIS A N 1
ATOM 2288 C CA . HIS A 1 283 ? -6.391 8.086 2.01 1 96.62 283 HIS A CA 1
ATOM 2289 C C . HIS A 1 283 ? -7.906 7.938 2.076 1 96.62 283 HIS A C 1
ATOM 2291 O O . HIS A 1 283 ? -8.492 8.016 3.158 1 96.62 283 HIS A O 1
ATOM 2297 N N . SER A 1 284 ? -8.539 7.664 0.893 1 96.06 284 SER A N 1
ATOM 2298 C CA . SER A 1 284 ? -9.992 7.512 0.823 1 96.06 284 SER A CA 1
ATOM 2299 C C . SER A 1 284 ? -10.453 6.27 1.571 1 96.06 284 SER A C 1
ATOM 2301 O O . SER A 1 284 ? -11.609 6.184 1.991 1 96.06 284 SER A O 1
ATOM 2303 N N . ASP A 1 285 ? -9.57 5.301 1.699 1 95.75 285 ASP A N 1
ATOM 2304 C CA . ASP A 1 285 ? -9.961 4.051 2.344 1 95.75 285 ASP A CA 1
ATOM 2305 C C . ASP A 1 285 ? -9.492 4.012 3.797 1 95.75 285 ASP A C 1
ATOM 2307 O O . ASP A 1 285 ? -9.57 2.971 4.453 1 95.75 285 ASP A O 1
ATOM 2311 N N . SER A 1 286 ? -8.953 5.066 4.336 1 96.69 286 SER A N 1
ATOM 2312 C CA . SER A 1 286 ? -8.602 5.121 5.75 1 96.69 286 SER A CA 1
ATOM 2313 C C . SER A 1 286 ? -9.828 4.949 6.633 1 96.69 286 SER A C 1
ATOM 2315 O O . SER A 1 286 ? -10.852 5.605 6.418 1 96.69 286 SER A O 1
ATOM 2317 N N . PRO A 1 287 ? -9.719 4.133 7.668 1 97.12 287 PRO A N 1
ATOM 2318 C CA . PRO A 1 287 ? -10.859 3.938 8.57 1 97.12 287 PRO A CA 1
ATOM 2319 C C . PRO A 1 287 ? -11.188 5.188 9.383 1 97.12 287 PRO A C 1
ATOM 2321 O O . PRO A 1 287 ? -12.234 5.25 10.031 1 97.12 287 PRO A O 1
ATOM 2324 N N . ILE A 1 288 ? -10.305 6.172 9.32 1 98.19 288 ILE A N 1
ATOM 2325 C CA . ILE A 1 288 ? -10.523 7.383 10.102 1 98.19 288 ILE A CA 1
ATOM 2326 C C . ILE A 1 288 ? -11.859 8.008 9.727 1 98.19 288 ILE A C 1
ATOM 2328 O O . ILE A 1 288 ? -12.562 8.547 10.578 1 98.19 288 ILE A O 1
ATOM 2332 N N . TRP A 1 289 ? -12.188 7.945 8.453 1 98.19 289 TRP A N 1
ATOM 2333 C CA . TRP A 1 289 ? -13.414 8.578 7.973 1 98.19 289 TRP A CA 1
ATOM 2334 C C . TRP A 1 289 ? -14.641 7.945 8.625 1 98.19 289 TRP A C 1
ATOM 2336 O O . TRP A 1 289 ? -15.57 8.656 9.031 1 98.19 289 TRP A O 1
ATOM 2346 N N . LEU A 1 290 ? -14.672 6.637 8.711 1 97.44 290 LEU A N 1
ATOM 2347 C CA . LEU A 1 290 ? -15.773 5.93 9.359 1 97.44 290 LEU A CA 1
ATOM 2348 C C . LEU A 1 290 ? -15.734 6.141 10.867 1 97.44 290 LEU A C 1
ATOM 2350 O O . LEU A 1 290 ? -16.781 6.289 11.5 1 97.44 290 LEU A O 1
ATOM 2354 N N . LEU A 1 291 ? -14.555 6.152 11.461 1 98.12 291 LEU A N 1
ATOM 2355 C CA . LEU A 1 291 ? -14.375 6.336 12.891 1 98.12 291 LEU A CA 1
ATOM 2356 C C . LEU A 1 291 ? -14.945 7.672 13.352 1 98.12 291 LEU A C 1
ATOM 2358 O O . LEU A 1 291 ? -15.602 7.746 14.391 1 98.12 291 LEU A O 1
ATOM 2362 N N . ILE A 1 292 ? -14.695 8.688 12.555 1 98.38 292 ILE A N 1
ATOM 2363 C CA . ILE A 1 292 ? -15.141 10.016 12.977 1 98.38 292 ILE A CA 1
ATOM 2364 C C . ILE A 1 292 ? -16.516 10.312 12.359 1 98.38 292 ILE A C 1
ATOM 2366 O O . ILE A 1 292 ? -17.094 11.367 12.625 1 98.38 292 ILE A O 1
ATOM 2370 N N . GLY A 1 293 ? -17.062 9.406 11.555 1 97.44 293 GLY A N 1
ATOM 2371 C CA . GLY A 1 293 ? -18.391 9.562 10.984 1 97.44 293 GLY A CA 1
ATOM 2372 C C . GLY A 1 293 ? -18.484 10.711 10 1 97.44 293 GLY A C 1
ATOM 2373 O O . GLY A 1 293 ? -19.484 11.438 9.984 1 97.44 293 GLY A O 1
ATOM 2374 N N . THR A 1 294 ? -17.469 10.938 9.266 1 97.88 294 THR A N 1
ATOM 2375 C CA . THR A 1 294 ? -17.422 11.992 8.258 1 97.88 294 THR A CA 1
ATOM 2376 C C . THR A 1 294 ? -17 11.43 6.902 1 97.88 294 THR A C 1
ATOM 2378 O O . THR A 1 294 ? -16 10.703 6.809 1 97.88 294 THR A O 1
ATOM 2381 N N . GLN A 1 295 ? -17.812 11.727 5.883 1 96.62 295 GLN A N 1
ATOM 2382 C CA . GLN A 1 295 ? -17.391 11.312 4.551 1 96.62 295 GLN A CA 1
ATOM 2383 C C . GLN A 1 295 ? -16.031 11.891 4.199 1 96.62 295 GLN A C 1
ATOM 2385 O O . GLN A 1 295 ? -15.703 13.016 4.594 1 96.62 295 GLN A O 1
ATOM 2390 N N . CYS A 1 296 ? -15.289 11.172 3.447 1 97.25 296 CYS A N 1
ATOM 2391 C CA . CYS A 1 296 ? -13.969 11.617 3.002 1 97.25 296 CYS A CA 1
ATOM 2392 C C . CYS A 1 296 ? -14.047 13 2.375 1 97.25 296 CYS A C 1
ATOM 2394 O O . CYS A 1 296 ? -14.961 13.289 1.602 1 97.25 296 CYS A O 1
ATOM 2396 N N . ARG A 1 297 ? -13.117 13.812 2.787 1 98 297 ARG A N 1
ATOM 2397 C CA . ARG A 1 297 ? -12.977 15.164 2.262 1 98 297 ARG A CA 1
ATOM 2398 C C . ARG A 1 297 ? -11.711 15.297 1.425 1 98 297 ARG A C 1
ATOM 2400 O O . ARG A 1 297 ? -10.609 15 1.9 1 98 297 ARG A O 1
ATOM 2407 N N . ASP A 1 298 ? -11.906 15.703 0.153 1 97.44 298 ASP A N 1
ATOM 2408 C CA . ASP A 1 298 ? -10.742 16.078 -0.648 1 97.44 298 ASP A CA 1
ATOM 2409 C C . ASP A 1 298 ? -10.164 17.406 -0.186 1 97.44 298 ASP A C 1
ATOM 2411 O O . ASP A 1 298 ? -10.531 18.469 -0.7 1 97.44 298 ASP A O 1
ATOM 2415 N N . GLU A 1 299 ? -9.227 17.312 0.691 1 97.94 299 GLU A N 1
ATOM 2416 C CA . GLU A 1 299 ? -8.547 18.484 1.267 1 97.94 299 GLU A CA 1
ATOM 2417 C C . GLU A 1 299 ? -7.145 18.109 1.749 1 97.94 299 GLU A C 1
ATOM 2419 O O . GLU A 1 299 ? -6.824 16.938 1.896 1 97.94 299 GLU A O 1
ATOM 2424 N N . TRP A 1 300 ? -6.344 19.078 1.903 1 97.69 300 TRP A N 1
ATOM 2425 C CA . TRP A 1 300 ? -4.996 18.859 2.41 1 97.69 300 TRP A CA 1
ATOM 2426 C C . TRP A 1 300 ? -5.023 18.484 3.887 1 97.69 300 TRP A C 1
ATOM 2428 O O . TRP A 1 300 ? -5.828 19.016 4.656 1 97.69 300 TRP A O 1
ATOM 2438 N N . GLU A 1 301 ? -4.133 17.594 4.27 1 97.56 301 GLU A N 1
ATOM 2439 C CA . GLU A 1 301 ? -3.936 17.281 5.684 1 97.56 301 GLU A CA 1
ATOM 2440 C C . GLU A 1 301 ? -3.406 18.5 6.438 1 97.56 301 GLU A C 1
ATOM 2442 O O . GLU A 1 301 ? -2.988 19.484 5.824 1 97.56 301 GLU A O 1
ATOM 2447 N N . GLN A 1 302 ? -3.502 18.375 7.691 1 97.19 302 GLN A N 1
ATOM 2448 C CA . GLN A 1 302 ? -3.029 19.469 8.547 1 97.19 302 GLN A CA 1
ATOM 2449 C C . GLN A 1 302 ? -1.562 19.266 8.922 1 97.19 302 GLN A C 1
ATOM 2451 O O . GLN A 1 302 ? -1.13 18.141 9.195 1 97.19 302 GLN A O 1
ATOM 2456 N N . GLU A 1 303 ? -0.869 20.312 8.82 1 94.75 303 GLU A N 1
ATOM 2457 C CA . GLU A 1 303 ? 0.455 20.406 9.43 1 94.75 303 GLU A CA 1
ATOM 2458 C C . GLU A 1 303 ? 0.374 20.984 10.844 1 94.75 303 GLU A C 1
ATOM 2460 O O . GLU A 1 303 ? 0.092 22.172 11.016 1 94.75 303 GLU A O 1
ATOM 2465 N N . ALA A 1 304 ? 0.68 20.188 11.883 1 93.31 304 ALA A N 1
ATOM 2466 C CA . ALA A 1 304 ? 0.467 20.609 13.266 1 93.31 304 ALA A CA 1
ATOM 2467 C C . ALA A 1 304 ? 1.713 21.281 13.836 1 93.31 304 ALA A C 1
ATOM 2469 O O . ALA A 1 304 ? 1.84 21.438 15.047 1 93.31 304 ALA A O 1
ATOM 2470 N N . GLY A 1 305 ? 2.623 21.672 12.961 1 94.88 305 GLY A N 1
ATOM 2471 C CA . GLY A 1 305 ? 3.77 22.438 13.406 1 94.88 305 GLY A CA 1
ATOM 2472 C C . GLY A 1 305 ? 3.404 23.844 13.859 1 94.88 305 GLY A C 1
ATOM 2473 O O . GLY A 1 305 ? 4.188 24.516 14.539 1 94.88 305 GLY A O 1
ATOM 2474 N N . GLN A 1 306 ? 2.324 24.344 13.445 1 96.44 306 GLN A N 1
ATOM 2475 C CA . GLN A 1 306 ? 1.694 25.562 13.914 1 96.44 306 GLN A CA 1
ATOM 2476 C C . GLN A 1 306 ? 0.175 25.422 13.945 1 96.44 306 GLN A C 1
ATOM 2478 O O . GLN A 1 306 ? -0.414 24.781 13.086 1 96.44 306 GLN A O 1
ATOM 2483 N N . LEU A 1 307 ? -0.482 25.906 14.922 1 96.94 307 LEU A N 1
ATOM 2484 C CA . LEU A 1 307 ? -1.938 25.984 14.984 1 96.94 307 LEU A CA 1
ATOM 2485 C C . LEU A 1 307 ? -2.383 27.031 16 1 96.94 307 LEU A C 1
ATOM 2487 O O . LEU A 1 307 ? -1.709 27.25 17 1 96.94 307 LEU A O 1
ATOM 2491 N N . LEU A 1 308 ? -3.385 27.766 15.719 1 98.62 308 LEU A N 1
ATOM 2492 C CA . LEU A 1 308 ? -4.02 28.781 16.547 1 98.62 308 LEU A CA 1
ATOM 2493 C C . LEU A 1 308 ? -5.445 28.375 16.906 1 98.62 308 LEU A C 1
ATOM 2495 O O . LEU A 1 308 ? -6.254 28.078 16.031 1 98.62 308 LEU A O 1
ATOM 2499 N N . ILE A 1 309 ? -5.719 28.359 18.25 1 98.62 309 ILE A N 1
ATOM 2500 C CA . ILE A 1 309 ? -7.012 27.781 18.609 1 98.62 309 ILE A CA 1
ATOM 2501 C C . ILE A 1 309 ? -7.559 28.5 19.844 1 98.62 309 ILE A C 1
ATOM 2503 O O . ILE A 1 309 ? -6.805 28.812 20.766 1 98.62 309 ILE A O 1
ATOM 2507 N N . ASP A 1 310 ? -8.836 28.797 19.859 1 98.56 310 ASP A N 1
ATOM 2508 C CA . ASP A 1 310 ? -9.562 29.375 20.969 1 98.56 310 ASP A CA 1
ATOM 2509 C C . ASP A 1 310 ? -10.18 28.281 21.844 1 98.56 310 ASP A C 1
ATOM 2511 O O . ASP A 1 310 ? -11.172 27.656 21.469 1 98.56 310 ASP A O 1
ATOM 2515 N N . LYS A 1 311 ? -9.703 28.125 23.047 1 98.25 311 LYS A N 1
ATOM 2516 C CA . LYS A 1 311 ? -10.133 27.031 23.938 1 98.25 311 LYS A CA 1
ATOM 2517 C C . LYS A 1 311 ? -11.57 27.25 24.391 1 98.25 311 LYS A C 1
ATOM 2519 O O . LYS A 1 311 ? -12.258 26.281 24.75 1 98.25 311 LYS A O 1
ATOM 2524 N N . SER A 1 312 ? -12.023 28.438 24.391 1 96.75 312 SER A N 1
ATOM 2525 C CA . SER A 1 312 ? -13.406 28.672 24.797 1 96.75 312 SER A CA 1
ATOM 2526 C C . SER A 1 312 ? -14.383 28.062 23.797 1 96.75 312 SER A C 1
ATOM 2528 O O . SER A 1 312 ? -15.531 27.766 24.141 1 96.75 312 SER A O 1
ATOM 2530 N N . GLN A 1 313 ? -13.906 27.797 22.609 1 96.44 313 GLN A N 1
ATOM 2531 C CA . GLN A 1 313 ? -14.75 27.234 21.562 1 96.44 313 GLN A CA 1
ATOM 2532 C C . GLN A 1 313 ? -14.391 25.781 21.281 1 96.44 313 GLN A C 1
ATOM 2534 O O . GLN A 1 313 ? -15.227 24.984 20.844 1 96.44 313 GLN A O 1
ATOM 2539 N N . HIS A 1 314 ? -13.164 25.422 21.625 1 97.75 314 HIS A N 1
ATOM 2540 C CA . HIS A 1 314 ? -12.703 24.172 21.047 1 97.75 314 HIS A CA 1
ATOM 2541 C C . HIS A 1 314 ? -11.977 23.328 22.094 1 97.75 314 HIS A C 1
ATOM 2543 O O . HIS A 1 314 ? -11.156 22.469 21.75 1 97.75 314 HIS A O 1
ATOM 2549 N N . LEU A 1 315 ? -12.18 23.578 23.344 1 97.94 315 LEU A N 1
ATOM 2550 C CA . LEU A 1 315 ? -11.547 22.75 24.359 1 97.94 315 LEU A CA 1
ATOM 2551 C C . LEU A 1 315 ? -11.953 21.281 24.203 1 97.94 315 LEU A C 1
ATOM 2553 O O . LEU A 1 315 ? -11.164 20.391 24.484 1 97.94 315 LEU A O 1
ATOM 2557 N N . ASP A 1 316 ? -13.172 21.031 23.719 1 98.06 316 ASP A N 1
ATOM 2558 C CA . ASP A 1 316 ? -13.633 19.672 23.453 1 98.06 316 ASP A CA 1
ATOM 2559 C C . ASP A 1 316 ? -12.773 19 22.391 1 98.06 316 ASP A C 1
ATOM 2561 O O . ASP A 1 316 ? -12.328 17.859 22.562 1 98.06 316 ASP A O 1
ATOM 2565 N N . ALA A 1 317 ? -12.469 19.688 21.312 1 98.31 317 ALA A N 1
ATOM 2566 C CA . ALA A 1 317 ? -11.617 19.141 20.266 1 98.31 317 ALA A CA 1
ATOM 2567 C C . ALA A 1 317 ? -10.203 18.875 20.781 1 98.31 317 ALA A C 1
ATOM 2569 O O . ALA A 1 317 ? -9.57 17.891 20.406 1 98.31 317 ALA A O 1
ATOM 2570 N N . LEU A 1 318 ? -9.727 19.75 21.609 1 98.25 318 LEU A N 1
ATOM 2571 C CA . LEU A 1 318 ? -8.391 19.578 22.156 1 98.25 318 LEU A CA 1
ATOM 2572 C C . LEU A 1 318 ? -8.336 18.375 23.094 1 98.25 318 LEU A C 1
ATOM 2574 O O . LEU A 1 318 ? -7.379 17.609 23.062 1 98.25 318 LEU A O 1
ATOM 2578 N N . LEU A 1 319 ? -9.336 18.219 23.922 1 97.81 319 LEU A N 1
ATOM 2579 C CA . LEU A 1 319 ? -9.375 17.078 24.812 1 97.81 319 LEU A CA 1
ATOM 2580 C C . LEU A 1 319 ? -9.492 15.773 24.031 1 97.81 319 LEU A C 1
ATOM 2582 O O . LEU A 1 319 ? -8.883 14.766 24.391 1 97.81 319 LEU A O 1
ATOM 2586 N N . LEU A 1 320 ? -10.289 15.812 23.031 1 98.44 320 LEU A N 1
ATOM 2587 C CA . LEU A 1 320 ? -10.391 14.641 22.156 1 98.44 320 LEU A CA 1
ATOM 2588 C C . LEU A 1 320 ? -9.039 14.32 21.531 1 98.44 320 LEU A C 1
ATOM 2590 O O . LEU A 1 320 ? -8.633 13.156 21.484 1 98.44 320 LEU A O 1
ATOM 2594 N N . SER A 1 321 ? -8.359 15.336 21.031 1 97.69 321 SER A N 1
ATOM 2595 C CA . SER A 1 321 ? -7.023 15.156 20.469 1 97.69 321 SER A CA 1
ATOM 2596 C C . SER A 1 321 ? -6.066 14.562 21.5 1 97.69 321 SER A C 1
ATOM 2598 O O . SER A 1 321 ? -5.258 13.688 21.172 1 97.69 321 SER A O 1
ATOM 2600 N N . GLU A 1 322 ? -6.137 15.07 22.688 1 95.56 322 GLU A N 1
ATOM 2601 C CA . GLU A 1 322 ? -5.289 14.555 23.766 1 95.56 322 GLU A CA 1
ATOM 2602 C C . GLU A 1 322 ? -5.555 13.078 24.016 1 95.56 322 GLU A C 1
ATOM 2604 O O . GLU A 1 322 ? -4.617 12.289 24.156 1 95.56 322 GLU A O 1
ATOM 2609 N N . ALA A 1 323 ? -6.824 12.734 24.078 1 95.56 323 ALA A N 1
ATOM 2610 C CA . ALA A 1 323 ? -7.184 11.328 24.266 1 95.56 323 ALA A CA 1
ATOM 2611 C C . ALA A 1 323 ? -6.613 10.453 23.156 1 95.56 323 ALA A C 1
ATOM 2613 O O . ALA A 1 323 ? -6.094 9.367 23.422 1 95.56 323 ALA A O 1
ATOM 2614 N N . MET A 1 324 ? -6.719 10.891 21.953 1 95.56 324 MET A N 1
ATOM 2615 C CA . MET A 1 324 ? -6.195 10.148 20.797 1 95.56 324 MET A CA 1
ATOM 2616 C C . MET A 1 324 ? -4.68 10.031 20.875 1 95.56 324 MET A C 1
ATOM 2618 O O . MET A 1 324 ? -4.121 8.953 20.641 1 95.56 324 MET A O 1
ATOM 2622 N N . LEU A 1 325 ? -4.027 11.094 21.25 1 92.12 325 LEU A N 1
ATOM 2623 C CA . LEU A 1 325 ? -2.57 11.109 21.281 1 92.12 325 LEU A CA 1
ATOM 2624 C C . LEU A 1 325 ? -2.037 10.281 22.453 1 92.12 325 LEU A C 1
ATOM 2626 O O . LEU A 1 325 ? -0.912 9.781 22.391 1 92.12 325 LEU A O 1
ATOM 2630 N N . LYS A 1 326 ? -2.797 10.164 23.516 1 89.69 326 LYS A N 1
ATOM 2631 C CA . LYS A 1 326 ? -2.422 9.266 24.594 1 89.69 326 LYS A CA 1
ATOM 2632 C C . LYS A 1 326 ? -2.391 7.812 24.109 1 89.69 326 LYS A C 1
ATOM 2634 O O . LYS A 1 326 ? -1.615 7.004 24.625 1 89.69 326 LYS A O 1
ATOM 2639 N N . ASP A 1 327 ? -3.18 7.547 23.156 1 88.69 327 ASP A N 1
ATOM 2640 C CA . ASP A 1 327 ? -3.197 6.246 22.5 1 88.69 327 ASP A CA 1
ATOM 2641 C C . ASP A 1 327 ? -2.516 6.312 21.141 1 88.69 327 ASP A C 1
ATOM 2643 O O . ASP A 1 327 ? -3.057 5.82 20.141 1 88.69 327 ASP A O 1
ATOM 2647 N N . TRP A 1 328 ? -1.357 6.914 21.078 1 85.5 328 TRP A N 1
ATOM 2648 C CA . TRP A 1 328 ? -0.676 7.25 19.828 1 85.5 328 TRP A CA 1
ATOM 2649 C C . TRP A 1 328 ? -0.353 5.992 19.031 1 85.5 328 TRP A C 1
ATOM 2651 O O . TRP A 1 328 ? -0.329 6.023 17.797 1 85.5 328 TRP A O 1
ATOM 2661 N N . LYS A 1 329 ? -0.087 4.867 19.609 1 83.31 329 LYS A N 1
ATOM 2662 C CA . LYS A 1 329 ? 0.201 3.627 18.891 1 83.31 329 LYS A CA 1
ATOM 2663 C C . LYS A 1 329 ? -0.931 3.273 17.938 1 83.31 329 LYS A C 1
ATOM 2665 O O . LYS A 1 329 ? -0.683 2.799 16.812 1 83.31 329 LYS A O 1
ATOM 2670 N N . TYR A 1 330 ? -2.162 3.502 18.391 1 88.31 330 TYR A N 1
ATOM 2671 C CA . TYR A 1 330 ? -3.342 3.271 17.562 1 88.31 330 TYR A CA 1
ATOM 2672 C C . TYR A 1 330 ? -3.502 4.375 16.516 1 88.31 330 TYR A C 1
ATOM 2674 O O . TYR A 1 330 ? -3.645 4.102 15.328 1 88.31 330 TYR A O 1
ATOM 2682 N N . TRP A 1 331 ? -3.373 5.531 16.906 1 91.12 331 TRP A N 1
ATOM 2683 C CA . TRP A 1 331 ? -3.799 6.66 16.094 1 91.12 331 TRP A CA 1
ATOM 2684 C C . TRP A 1 331 ? -2.711 7.051 15.094 1 91.12 331 TRP A C 1
ATOM 2686 O O . TRP A 1 331 ? -3 7.625 14.047 1 91.12 331 TRP A O 1
ATOM 2696 N N . PHE A 1 332 ? -1.481 6.742 15.367 1 88.44 332 PHE A N 1
ATOM 2697 C CA . PHE A 1 332 ? -0.411 7.031 14.414 1 88.44 332 PHE A CA 1
ATOM 2698 C C . PHE A 1 332 ? -0.493 6.105 13.211 1 88.44 332 PHE A C 1
ATOM 2700 O O . PHE A 1 332 ? 0.145 6.355 12.188 1 88.44 332 PHE A O 1
ATOM 2707 N N . GLN A 1 333 ? -1.288 5.051 13.266 1 91.31 333 GLN A N 1
ATOM 2708 C CA . GLN A 1 333 ? -1.548 4.203 12.102 1 91.31 333 GLN A CA 1
ATOM 2709 C C . GLN A 1 333 ? -2.621 4.809 11.203 1 91.31 333 GLN A C 1
ATOM 2711 O O . GLN A 1 333 ? -2.842 4.336 10.086 1 91.31 333 GLN A O 1
ATOM 2716 N N . LEU A 1 334 ? -3.287 5.824 11.703 1 93.75 334 LEU A N 1
ATOM 2717 C CA . LEU A 1 334 ? -4.316 6.52 10.938 1 93.75 334 LEU A CA 1
ATOM 2718 C C . LEU A 1 334 ? -3.826 7.891 10.484 1 93.75 334 LEU A C 1
ATOM 2720 O O . LEU A 1 334 ? -4.301 8.422 9.477 1 93.75 334 LEU A O 1
ATOM 2724 N N . SER A 1 335 ? -2.959 8.383 11.219 1 91.5 335 SER A N 1
ATOM 2725 C CA . SER A 1 335 ? -2.27 9.641 10.938 1 91.5 335 SER A CA 1
ATOM 2726 C C . SER A 1 335 ? -0.756 9.469 11.031 1 91.5 335 SER A C 1
ATOM 2728 O O . SER A 1 335 ? -0.251 8.867 11.977 1 91.5 335 SER A O 1
ATOM 2730 N N . ASP A 1 336 ? -0.102 9.867 10.023 1 86.06 336 ASP A N 1
ATOM 2731 C CA . ASP A 1 336 ? 1.355 9.805 10.086 1 86.06 336 ASP A CA 1
ATOM 2732 C C . ASP A 1 336 ? 1.903 10.742 11.156 1 86.06 336 ASP A C 1
ATOM 2734 O O . ASP A 1 336 ? 2.441 11.812 10.836 1 86.06 336 ASP A O 1
ATOM 2738 N N . GLY A 1 337 ? 1.797 10.367 12.367 1 84.62 337 GLY A N 1
ATOM 2739 C CA . GLY A 1 337 ? 2.139 11.203 13.5 1 84.62 337 GLY A CA 1
ATOM 2740 C C . GLY A 1 337 ? 0.956 11.984 14.039 1 84.62 337 GLY A C 1
ATOM 2741 O O . GLY A 1 337 ? -0.194 11.562 13.891 1 84.62 337 GLY A O 1
ATOM 2742 N N . ASP A 1 338 ? 1.288 13.039 14.68 1 86.56 338 ASP A N 1
ATOM 2743 C CA . ASP A 1 338 ? 0.24 13.805 15.344 1 86.56 338 ASP A CA 1
ATOM 2744 C C . ASP A 1 338 ? -0.355 14.852 14.414 1 86.56 338 ASP A C 1
ATOM 2746 O O . ASP A 1 338 ? -1.296 15.555 14.781 1 86.56 338 ASP A O 1
ATOM 2750 N N . LYS A 1 339 ? 0.092 14.953 13.258 1 86.44 339 LYS A N 1
ATOM 2751 C CA . LYS A 1 339 ? -0.151 16.094 12.383 1 86.44 339 LYS A CA 1
ATOM 2752 C C . LYS A 1 339 ? -1.642 16.281 12.109 1 86.44 339 LYS A C 1
ATOM 2754 O O . LYS A 1 339 ? -2.146 17.406 12.086 1 86.44 339 LYS A O 1
ATOM 2759 N N . ASP A 1 340 ? -2.373 15.227 11.945 1 94.75 340 ASP A N 1
ATOM 2760 C CA . ASP A 1 340 ? -3.742 15.359 11.453 1 94.75 340 ASP A CA 1
ATOM 2761 C C . ASP A 1 340 ? -4.75 15.094 12.57 1 94.75 340 ASP A C 1
ATOM 2763 O O . ASP A 1 340 ? -5.961 15.141 12.344 1 94.75 340 ASP A O 1
ATOM 2767 N N . ILE A 1 341 ? -4.297 14.852 13.758 1 96.69 341 ILE A N 1
ATOM 2768 C CA . ILE A 1 341 ? -5.16 14.445 14.859 1 96.69 341 ILE A CA 1
ATOM 2769 C C . ILE A 1 341 ? -6.117 15.586 15.211 1 96.69 341 ILE A C 1
ATOM 2771 O O . ILE A 1 341 ? -7.297 15.352 15.477 1 96.69 341 ILE A O 1
ATOM 2775 N N . PHE A 1 342 ? -5.645 16.828 15.156 1 97.94 342 PHE A N 1
ATOM 2776 C CA . PHE A 1 342 ? -6.484 17.969 15.484 1 97.94 342 PHE A CA 1
ATOM 2777 C C . PHE A 1 342 ? -7.582 18.156 14.438 1 97.94 342 PHE A C 1
ATOM 2779 O O . PHE A 1 342 ? -8.727 18.438 14.781 1 97.94 342 PHE A O 1
ATOM 2786 N N . ARG A 1 343 ? -7.223 17.953 13.188 1 98.31 343 ARG A N 1
ATOM 2787 C CA . ARG A 1 343 ? -8.211 18.016 12.117 1 98.31 343 ARG A CA 1
ATOM 2788 C C . ARG A 1 343 ? -9.281 16.938 12.297 1 98.31 343 ARG A C 1
ATOM 2790 O O . ARG A 1 343 ? -10.469 17.203 12.141 1 98.31 343 ARG A O 1
ATOM 2797 N N . PHE A 1 344 ? -8.867 15.742 12.641 1 98.44 344 PHE A N 1
ATOM 2798 C CA . PHE A 1 344 ? -9.797 14.641 12.859 1 98.44 344 PHE A CA 1
ATOM 2799 C C . PHE A 1 344 ? -10.75 14.961 14 1 98.44 344 PHE A C 1
ATOM 2801 O O . PHE A 1 344 ? -11.953 14.695 13.906 1 98.44 344 PHE A O 1
ATOM 2808 N N . ALA A 1 345 ? -10.211 15.516 15.062 1 98.69 345 ALA A N 1
ATOM 2809 C CA . ALA A 1 345 ? -11.039 15.867 16.219 1 98.69 345 ALA A CA 1
ATOM 2810 C C . ALA A 1 345 ? -12.086 16.922 15.836 1 98.69 345 ALA A C 1
ATOM 2812 O O . ALA A 1 345 ? -13.25 16.797 16.219 1 98.69 345 ALA A O 1
ATOM 2813 N N . MET A 1 346 ? -11.656 17.953 15.078 1 98.56 346 MET A N 1
ATOM 2814 C CA . MET A 1 346 ? -12.578 18.984 14.625 1 98.56 346 MET A CA 1
ATOM 2815 C C . MET A 1 346 ? -13.711 18.391 13.797 1 98.56 346 MET A C 1
ATOM 2817 O O . MET A 1 346 ? -14.883 18.703 14 1 98.56 346 MET A O 1
ATOM 2821 N N . LEU A 1 347 ? -13.398 17.5 12.898 1 98.56 347 LEU A N 1
ATOM 2822 C CA . LEU A 1 347 ? -14.375 16.891 12 1 98.56 347 LEU A CA 1
ATOM 2823 C C . LEU A 1 347 ? -15.312 15.961 12.758 1 98.56 347 LEU A C 1
ATOM 2825 O O . LEU A 1 347 ? -16.516 15.922 12.477 1 98.56 347 LEU A O 1
ATOM 2829 N N . ALA A 1 348 ? -14.773 15.18 13.703 1 98.62 348 ALA A N 1
ATOM 2830 C CA . ALA A 1 348 ? -15.609 14.305 14.516 1 98.62 348 ALA A CA 1
ATOM 2831 C C . ALA A 1 348 ? -16.688 15.102 15.25 1 98.62 348 ALA A C 1
ATOM 2833 O O . ALA A 1 348 ? -17.812 14.625 15.406 1 98.62 348 ALA A O 1
ATOM 2834 N N . LEU A 1 349 ? -16.328 16.281 15.648 1 98.56 349 LEU A N 1
ATOM 2835 C CA . LEU A 1 349 ? -17.234 17.109 16.453 1 98.56 349 LEU A CA 1
ATOM 2836 C C . LEU A 1 349 ? -18 18.078 15.555 1 98.56 349 LEU A C 1
ATOM 2838 O O . LEU A 1 349 ? -18.609 19.031 16.047 1 98.56 349 LEU A O 1
ATOM 2842 N N . ARG A 1 350 ? -17.922 17.906 14.258 1 98.25 350 ARG A N 1
ATOM 2843 C CA . ARG A 1 350 ? -18.688 18.672 13.281 1 98.25 350 ARG A CA 1
ATOM 2844 C C . ARG A 1 350 ? -18.297 20.156 13.328 1 98.25 350 ARG A C 1
ATOM 2846 O O . ARG A 1 350 ? -19.141 21.031 13.188 1 98.25 350 ARG A O 1
ATOM 2853 N N . LYS A 1 351 ? -17.031 20.406 13.562 1 98.06 351 LYS A N 1
ATOM 2854 C CA . LYS A 1 351 ? -16.453 21.75 13.578 1 98.06 351 LYS A CA 1
ATOM 2855 C C . LYS A 1 351 ? -15.641 22.016 12.32 1 98.06 351 LYS A C 1
ATOM 2857 O O . LYS A 1 351 ? -15.438 21.125 11.5 1 98.06 351 LYS A O 1
ATOM 2862 N N . ARG A 1 352 ? -15.297 23.312 12.102 1 98.25 352 ARG A N 1
ATOM 2863 C CA . ARG A 1 352 ? -14.477 23.75 10.977 1 98.25 352 ARG A CA 1
ATOM 2864 C C . ARG A 1 352 ? -13.398 24.719 11.422 1 98.25 352 ARG A C 1
ATOM 2866 O O . ARG A 1 352 ? -13.383 25.156 12.57 1 98.25 352 ARG A O 1
ATOM 2873 N N . TRP A 1 353 ? -12.5 25.016 10.578 1 98.56 353 TRP A N 1
ATOM 2874 C CA . TRP A 1 353 ? -11.344 25.859 10.891 1 98.56 353 TRP A CA 1
ATOM 2875 C C . TRP A 1 353 ? -11 26.766 9.711 1 98.56 353 TRP A C 1
ATOM 2877 O O . TRP A 1 353 ? -11.445 26.531 8.586 1 98.56 353 TRP A O 1
ATOM 2887 N N . ALA A 1 354 ? -10.273 27.797 10.039 1 98.62 354 ALA A N 1
ATOM 2888 C CA . ALA A 1 354 ? -9.766 28.703 9.023 1 98.62 354 ALA A CA 1
ATOM 2889 C C . ALA A 1 354 ? -8.438 28.203 8.445 1 98.62 354 ALA A C 1
ATOM 2891 O O . ALA A 1 354 ? -7.777 27.359 9.047 1 98.62 354 ALA A O 1
ATOM 2892 N N . LEU A 1 355 ? -8.141 28.719 7.242 1 98.56 355 LEU A N 1
ATOM 2893 C CA . LEU A 1 355 ? -6.922 28.375 6.527 1 98.56 355 LEU A CA 1
ATOM 2894 C C . LEU A 1 355 ? -6.188 29.625 6.062 1 98.56 355 LEU A C 1
ATOM 2896 O O . LEU A 1 355 ? -6.777 30.703 5.984 1 98.56 355 LEU A O 1
ATOM 2900 N N . PRO A 1 356 ? -4.891 29.453 5.77 1 97.69 356 PRO A N 1
ATOM 2901 C CA . PRO A 1 356 ? -4.156 30.594 5.207 1 97.69 356 PRO A CA 1
ATOM 2902 C C . PRO A 1 356 ? -4.613 30.953 3.793 1 97.69 356 PRO A C 1
ATOM 2904 O O . PRO A 1 356 ? -5.375 30.203 3.178 1 97.69 356 PRO A O 1
ATOM 2907 N N . GLY A 1 357 ? -4.133 32.094 3.398 1 96.44 357 GLY A N 1
ATOM 2908 C CA . GLY A 1 357 ? -4.574 32.594 2.109 1 96.44 357 GLY A CA 1
ATOM 2909 C C . GLY A 1 357 ? -3.887 31.938 0.935 1 96.44 357 GLY A C 1
ATOM 2910 O O . GLY A 1 357 ? -4.309 32.094 -0.213 1 96.44 357 GLY A O 1
ATOM 2911 N N . ARG A 1 358 ? -2.871 31.172 1.237 1 95.31 358 ARG A N 1
ATOM 2912 C CA . ARG A 1 358 ? -2.072 30.516 0.209 1 95.31 358 ARG A CA 1
ATOM 2913 C C . ARG A 1 358 ? -1.603 29.141 0.673 1 95.31 358 ARG A C 1
ATOM 2915 O O . ARG A 1 358 ? -1.358 28.938 1.863 1 95.31 358 ARG A O 1
ATOM 2922 N N . TYR A 1 359 ? -1.493 28.234 -0.336 1 96.5 359 TYR A N 1
ATOM 2923 C CA . TYR A 1 359 ? -0.921 26.922 -0.049 1 96.5 359 TYR A CA 1
ATOM 2924 C C . TYR A 1 359 ? 0.526 27.047 0.412 1 96.5 359 TYR A C 1
ATOM 2926 O O . TYR A 1 359 ? 1.158 28.094 0.218 1 96.5 359 TYR A O 1
ATOM 2934 N N . LEU A 1 360 ? 1.065 26.047 1.001 1 97.31 360 LEU A N 1
ATOM 2935 C CA . LEU A 1 360 ? 2.432 26.094 1.509 1 97.31 360 LEU A CA 1
ATOM 2936 C C . LEU A 1 360 ? 3.438 26.078 0.362 1 97.31 360 LEU A C 1
ATOM 2938 O O . LEU A 1 360 ? 3.109 25.656 -0.75 1 97.31 360 LEU A O 1
ATOM 2942 N N . GLY A 1 361 ? 4.629 26.562 0.617 1 97.19 361 GLY A N 1
ATOM 2943 C CA . GLY A 1 361 ? 5.73 26.516 -0.331 1 97.19 361 GLY A CA 1
ATOM 2944 C C . GLY A 1 361 ? 6.836 25.562 0.096 1 97.19 361 GLY A C 1
ATOM 2945 O O . GLY A 1 361 ? 7.09 25.391 1.291 1 97.19 361 GLY A O 1
ATOM 2946 N N . ALA A 1 362 ? 7.477 24.969 -0.911 1 97.75 362 ALA A N 1
ATOM 2947 C CA . ALA A 1 362 ? 8.688 24.188 -0.659 1 97.75 362 ALA A CA 1
ATOM 2948 C C . ALA A 1 362 ? 9.938 25.047 -0.756 1 97.75 362 ALA A C 1
ATOM 2950 O O . ALA A 1 362 ? 10.383 25.391 -1.855 1 97.75 362 ALA A O 1
ATOM 2951 N N . ALA A 1 363 ? 10.477 25.328 0.344 1 97.06 363 ALA A N 1
ATOM 2952 C CA . ALA A 1 363 ? 11.641 26.219 0.391 1 97.06 363 ALA A CA 1
ATOM 2953 C C . ALA A 1 363 ? 12.93 25.406 0.542 1 97.06 363 ALA A C 1
ATOM 2955 O O . ALA A 1 363 ? 12.93 24.328 1.146 1 97.06 363 ALA A O 1
ATOM 2956 N N . GLY A 1 364 ? 13.992 26.031 -0.099 1 95.62 364 GLY A N 1
ATOM 2957 C CA . GLY A 1 364 ? 15.211 25.25 0.027 1 95.62 364 GLY A CA 1
ATOM 2958 C C . GLY A 1 364 ? 16.422 25.938 -0.591 1 95.62 364 GLY A C 1
ATOM 2959 O O . GLY A 1 364 ? 16.578 27.156 -0.501 1 95.62 364 GLY A O 1
ATOM 2960 N N . LEU A 1 365 ? 17.281 25.125 -1.147 1 93.31 365 LEU A N 1
ATOM 2961 C CA . LEU A 1 365 ? 18.641 25.484 -1.533 1 93.31 365 LEU A CA 1
ATOM 2962 C C . LEU A 1 365 ? 18.625 26.484 -2.684 1 93.31 365 LEU A C 1
ATOM 2964 O O . LEU A 1 365 ? 17.625 26.641 -3.381 1 93.31 365 LEU A O 1
ATOM 2968 N N . SER A 1 366 ? 19.797 27.047 -2.848 1 93.25 366 SER A N 1
ATOM 2969 C CA . SER A 1 366 ? 19.969 28.031 -3.9 1 93.25 366 SER A CA 1
ATOM 2970 C C . SER A 1 366 ? 20.219 27.375 -5.254 1 93.25 366 SER A C 1
ATOM 2972 O O . SER A 1 366 ? 20.125 28.031 -6.297 1 93.25 366 SER A O 1
ATOM 2974 N N . TRP A 1 367 ? 20.438 26.125 -5.211 1 91.38 367 TRP A N 1
ATOM 2975 C CA . TRP A 1 367 ? 20.734 25.406 -6.445 1 91.38 367 TRP A CA 1
ATOM 2976 C C . TRP A 1 367 ? 19.938 24.109 -6.52 1 91.38 367 TRP A C 1
ATOM 2978 O O . TRP A 1 367 ? 19.312 23.688 -5.539 1 91.38 367 TRP A O 1
ATOM 2988 N N . ASN A 1 368 ? 19.891 23.562 -7.715 1 92.56 368 ASN A N 1
ATOM 2989 C CA . ASN A 1 368 ? 19.328 22.234 -7.887 1 92.56 368 ASN A CA 1
ATOM 2990 C C . ASN A 1 368 ? 20.344 21.141 -7.539 1 92.56 368 ASN A C 1
ATOM 2992 O O . ASN A 1 368 ? 21.531 21.297 -7.797 1 92.56 368 ASN A O 1
ATOM 2996 N N . THR A 1 369 ? 19.859 20.156 -6.914 1 88.75 369 THR A N 1
ATOM 2997 C CA . THR A 1 369 ? 20.703 18.969 -6.742 1 88.75 369 THR A CA 1
ATOM 2998 C C . THR A 1 369 ? 20.672 18.109 -8 1 88.75 369 THR A C 1
ATOM 3000 O O . THR A 1 369 ? 20.094 18.484 -9.016 1 88.75 369 THR A O 1
ATOM 3003 N N . LEU A 1 370 ? 21.297 16.953 -7.891 1 82 370 LEU A N 1
ATOM 3004 C CA . LEU A 1 370 ? 21.344 16.031 -9.023 1 82 370 LEU A CA 1
ATOM 3005 C C . LEU A 1 370 ? 19.938 15.57 -9.406 1 82 370 LEU A C 1
ATOM 3007 O O . LEU A 1 370 ? 19.688 15.266 -10.57 1 82 370 LEU A O 1
ATOM 3011 N N . THR A 1 371 ? 19.094 15.68 -8.414 1 85.38 371 THR A N 1
ATOM 3012 C CA . THR A 1 371 ? 17.766 15.117 -8.656 1 85.38 371 THR A CA 1
ATOM 3013 C C . THR A 1 371 ? 16.734 16.234 -8.836 1 85.38 371 THR A C 1
ATOM 3015 O O . THR A 1 371 ? 15.539 15.969 -8.945 1 85.38 371 THR A O 1
ATOM 3018 N N . GLY A 1 372 ? 17.172 17.484 -8.781 1 91.56 372 GLY A N 1
ATOM 3019 C CA . GLY A 1 372 ? 16.266 18.562 -9.102 1 91.56 372 GLY A CA 1
ATOM 3020 C C . GLY A 1 372 ? 16.203 19.625 -8.023 1 91.56 372 GLY A C 1
ATOM 3021 O O . GLY A 1 372 ? 17.141 19.797 -7.258 1 91.56 372 GLY A O 1
ATOM 3022 N N . TYR A 1 373 ? 15.094 20.422 -8.102 1 94.94 373 TYR A N 1
ATOM 3023 C CA . TYR A 1 373 ? 14.859 21.469 -7.113 1 94.94 373 TYR A CA 1
ATOM 3024 C C . TYR A 1 373 ? 14.797 20.891 -5.707 1 94.94 373 TYR A C 1
ATOM 3026 O O . TYR A 1 373 ? 14.039 19.953 -5.449 1 94.94 373 TYR A O 1
ATOM 3034 N N . CYS A 1 374 ? 15.539 21.438 -4.785 1 94.12 374 CYS A N 1
ATOM 3035 C CA . CYS A 1 374 ? 15.633 20.844 -3.459 1 94.12 374 CYS A CA 1
ATOM 3036 C C . CYS A 1 374 ? 14.938 21.703 -2.414 1 94.12 374 CYS A C 1
ATOM 3038 O O . CYS A 1 374 ? 15.547 22.625 -1.86 1 94.12 374 CYS A O 1
ATOM 3040 N N . GLY A 1 375 ? 13.664 21.406 -2.152 1 95.62 375 GLY A N 1
ATOM 3041 C CA . GLY A 1 375 ? 12.977 21.922 -0.983 1 95.62 375 GLY A CA 1
ATOM 3042 C C . GLY A 1 375 ? 13.18 21.078 0.258 1 95.62 375 GLY A C 1
ATOM 3043 O O . GLY A 1 375 ? 13.062 19.844 0.204 1 95.62 375 GLY A O 1
ATOM 3044 N N . HIS A 1 376 ? 13.656 21.719 1.353 1 93.56 376 HIS A N 1
ATOM 3045 C CA . HIS A 1 376 ? 13.867 20.969 2.586 1 93.56 376 HIS A CA 1
ATOM 3046 C C . HIS A 1 376 ? 13.094 21.578 3.746 1 93.56 376 HIS A C 1
ATOM 3048 O O . HIS A 1 376 ? 13.18 21.094 4.879 1 93.56 376 HIS A O 1
ATOM 3054 N N . THR A 1 377 ? 12.336 22.625 3.436 1 95.12 377 THR A N 1
ATOM 3055 C CA . THR A 1 377 ? 11.633 23.422 4.434 1 95.12 377 THR A CA 1
ATOM 3056 C C . THR A 1 377 ? 10.258 23.828 3.922 1 95.12 377 THR A C 1
ATOM 3058 O O . THR A 1 377 ? 10.109 24.203 2.758 1 95.12 377 THR A O 1
ATOM 3061 N N . MET A 1 378 ? 9.258 23.75 4.848 1 96.69 378 MET A N 1
ATOM 3062 C CA . MET A 1 378 ? 7.93 24.25 4.492 1 96.69 378 MET A CA 1
ATOM 3063 C C . MET A 1 378 ? 7.805 25.734 4.785 1 96.69 378 MET A C 1
ATOM 3065 O O . MET A 1 378 ? 8.047 26.172 5.91 1 96.69 378 MET A O 1
ATOM 3069 N N . LEU A 1 379 ? 7.5 26.453 3.793 1 97.19 379 LEU A N 1
ATOM 3070 C CA . LEU A 1 379 ? 7.129 27.844 4 1 97.19 379 LEU A CA 1
ATOM 3071 C C . LEU A 1 379 ? 5.617 28 4.121 1 97.19 379 LEU A C 1
ATOM 3073 O O . LEU A 1 379 ? 4.887 27.75 3.16 1 97.19 379 LEU A O 1
ATOM 3077 N N . GLN A 1 380 ? 5.129 28.391 5.285 1 97.31 380 GLN A N 1
ATOM 3078 C CA . GLN A 1 380 ? 3.705 28.578 5.539 1 97.31 380 GLN A CA 1
ATOM 3079 C C . GLN A 1 380 ? 3.314 30.047 5.457 1 97.31 380 GLN A C 1
ATOM 3081 O O . GLN A 1 380 ? 4.145 30.938 5.688 1 97.31 380 GLN A O 1
ATOM 3086 N N . HIS A 1 381 ? 2.029 30.328 5.18 1 96.69 381 HIS A N 1
ATOM 3087 C CA . HIS A 1 381 ? 1.604 31.688 4.871 1 96.69 381 HIS A CA 1
ATOM 3088 C C . HIS A 1 381 ? 0.52 32.156 5.836 1 96.69 381 HIS A C 1
ATOM 3090 O O . HIS A 1 381 ? -0.103 31.344 6.523 1 96.69 381 HIS A O 1
ATOM 3096 N N . ASP A 1 382 ? 0.403 33.469 5.926 1 95.94 382 ASP A N 1
ATOM 3097 C CA . ASP A 1 382 ? -0.688 34.031 6.719 1 95.94 382 ASP A CA 1
ATOM 3098 C C . ASP A 1 382 ? -1.971 34.125 5.895 1 95.94 382 ASP A C 1
ATOM 3100 O O . ASP A 1 382 ? -2.01 33.688 4.742 1 95.94 382 ASP A O 1
ATOM 3104 N N . PRO A 1 383 ? -3.098 34.594 6.418 1 96.44 383 PRO A N 1
ATOM 3105 C CA . PRO A 1 383 ? -4.391 34.594 5.73 1 96.44 383 PRO A CA 1
ATOM 3106 C C . PRO A 1 383 ? -4.414 35.562 4.539 1 96.44 383 PRO A C 1
ATOM 3108 O O . PRO A 1 383 ? -5.336 35.5 3.723 1 96.44 383 PRO A O 1
ATOM 3111 N N . GLU A 1 384 ? -3.436 36.375 4.418 1 94.12 384 GLU A N 1
ATOM 3112 C CA . GLU A 1 384 ? -3.33 37.25 3.25 1 94.12 384 GLU A CA 1
ATOM 3113 C C . GLU A 1 384 ? -2.408 36.656 2.193 1 94.12 384 GLU A C 1
ATOM 3115 O O . GLU A 1 384 ? -2.246 37.219 1.11 1 94.12 384 GLU A O 1
ATOM 3120 N N . GLY A 1 385 ? -1.747 35.531 2.529 1 93.69 385 GLY A N 1
ATOM 3121 C CA . GLY A 1 385 ? -0.892 34.812 1.586 1 93.69 385 GLY A CA 1
ATOM 3122 C C . GLY A 1 385 ? 0.571 35.188 1.707 1 93.69 385 GLY A C 1
ATOM 3123 O O . GLY A 1 385 ? 1.383 34.844 0.848 1 93.69 385 GLY A O 1
ATOM 3124 N N . ARG A 1 386 ? 0.933 35.906 2.709 1 93.81 386 ARG A N 1
ATOM 3125 C CA . ARG A 1 386 ? 2.316 36.312 2.922 1 93.81 386 ARG A CA 1
ATOM 3126 C C . ARG A 1 386 ? 3.084 35.25 3.723 1 93.81 386 ARG A C 1
ATOM 3128 O O . ARG A 1 386 ? 2.5 34.531 4.539 1 93.81 386 ARG A O 1
ATOM 3135 N N . PRO A 1 387 ? 4.457 35.156 3.469 1 94.88 387 PRO A N 1
ATOM 3136 C CA . PRO A 1 387 ? 5.25 34.219 4.266 1 94.88 387 PRO A CA 1
ATOM 3137 C C . PRO A 1 387 ? 5.141 34.469 5.766 1 94.88 387 PRO A C 1
ATOM 3139 O O . PRO A 1 387 ? 5.141 35.625 6.199 1 94.88 387 PRO A O 1
ATOM 3142 N N . LEU A 1 388 ? 5.004 33.406 6.516 1 95.88 388 LEU A N 1
ATOM 3143 C CA . LEU A 1 388 ? 4.762 33.594 7.945 1 95.88 388 LEU A CA 1
ATOM 3144 C C . LEU A 1 388 ? 5.664 32.656 8.766 1 95.88 388 LEU A C 1
ATOM 3146 O O . LEU A 1 388 ? 6.367 33.125 9.672 1 95.88 388 LEU A O 1
ATOM 3150 N N . PHE A 1 389 ? 5.617 31.328 8.547 1 96.62 389 PHE A N 1
ATOM 3151 C CA . PHE A 1 389 ? 6.379 30.375 9.336 1 96.62 389 PHE A CA 1
ATOM 3152 C C . PHE A 1 389 ? 7.289 29.547 8.445 1 96.62 389 PHE A C 1
ATOM 3154 O O . PHE A 1 389 ? 6.914 29.188 7.324 1 96.62 389 PHE A O 1
ATOM 3161 N N . ILE A 1 390 ? 8.453 29.25 8.922 1 95.75 390 ILE A N 1
ATOM 3162 C CA . ILE A 1 390 ? 9.453 28.406 8.281 1 95.75 390 ILE A CA 1
ATOM 3163 C C . ILE A 1 390 ? 9.641 27.125 9.094 1 95.75 390 ILE A C 1
ATOM 3165 O O . ILE A 1 390 ? 10.352 27.109 10.094 1 95.75 390 ILE A O 1
ATOM 3169 N N . HIS A 1 391 ? 9.023 26.078 8.617 1 95.75 391 HIS A N 1
ATOM 3170 C CA . HIS A 1 391 ? 9.094 24.797 9.312 1 95.75 391 HIS A CA 1
ATOM 3171 C C . HIS A 1 391 ? 10.172 23.906 8.711 1 95.75 391 HIS A C 1
ATOM 3173 O O . HIS A 1 391 ? 9.961 23.281 7.66 1 95.75 391 HIS A O 1
ATOM 3179 N N . MET A 1 392 ? 11.234 23.734 9.391 1 92.12 392 MET A N 1
ATOM 3180 C CA . MET A 1 392 ? 12.43 23.062 8.898 1 92.12 392 MET A CA 1
ATOM 3181 C C . MET A 1 392 ? 12.32 21.547 9.078 1 92.12 392 MET A C 1
ATOM 3183 O O . MET A 1 392 ? 13.172 20.938 9.719 1 92.12 392 MET A O 1
ATOM 3187 N N . ASN A 1 393 ? 11.422 20.953 8.367 1 85.81 393 ASN A N 1
ATOM 3188 C CA . ASN A 1 393 ? 11.07 19.547 8.602 1 85.81 393 ASN A CA 1
ATOM 3189 C C . ASN A 1 393 ? 12.141 18.609 8.062 1 85.81 393 ASN A C 1
ATOM 3191 O O . ASN A 1 393 ? 12.516 17.641 8.742 1 85.81 393 ASN A O 1
ATOM 3195 N N . LEU A 1 394 ? 12.75 18.844 6.84 1 83 394 LEU A N 1
ATOM 3196 C CA . LEU A 1 394 ? 13.727 17.938 6.262 1 83 394 LEU A CA 1
ATOM 3197 C C . LEU A 1 394 ? 15.141 18.453 6.465 1 83 394 LEU A C 1
ATOM 3199 O O . LEU A 1 394 ? 16.109 17.703 6.297 1 83 394 LEU A O 1
ATOM 3203 N N . LEU A 1 395 ? 15.281 19.656 6.77 1 80.62 395 LEU A N 1
ATOM 3204 C CA . LEU A 1 395 ? 16.609 20.266 6.91 1 80.62 395 LEU A CA 1
ATOM 3205 C C . LEU A 1 395 ? 17.422 19.547 7.973 1 80.62 395 LEU A C 1
ATOM 3207 O O . LEU A 1 395 ? 18.641 19.406 7.84 1 80.62 395 LEU A O 1
ATOM 3211 N N . LYS A 1 396 ? 16.734 19.125 8.906 1 69.75 396 LYS A N 1
ATOM 3212 C CA . LYS A 1 396 ? 17.375 18.469 10.031 1 69.75 396 LYS A CA 1
ATOM 3213 C C . LYS A 1 396 ? 18.031 17.156 9.609 1 69.75 396 LYS A C 1
ATOM 3215 O O . LYS A 1 396 ? 18.828 16.578 10.352 1 69.75 396 LYS A O 1
ATOM 3220 N N . LEU A 1 397 ? 17.656 16.703 8.414 1 69.5 397 LEU A N 1
ATOM 3221 C CA . LEU A 1 397 ? 18.172 15.422 7.918 1 69.5 397 LEU A CA 1
ATOM 3222 C C . LEU A 1 397 ? 19.406 15.641 7.043 1 69.5 397 LEU A C 1
ATOM 3224 O O . LEU A 1 397 ? 20.094 14.68 6.688 1 69.5 397 LEU A O 1
ATOM 3228 N N . ILE A 1 398 ? 19.625 16.891 6.742 1 71.75 398 ILE A N 1
ATOM 3229 C CA . ILE A 1 398 ? 20.766 17.188 5.875 1 71.75 398 ILE A CA 1
ATOM 3230 C C . ILE A 1 398 ? 22.031 17.344 6.711 1 71.75 398 ILE A C 1
ATOM 3232 O O . ILE A 1 398 ? 22.141 18.281 7.512 1 71.75 398 ILE A O 1
ATOM 3236 N N . GLY A 1 399 ? 22.891 16.484 6.602 1 65.75 399 GLY A N 1
ATOM 3237 C CA . GLY A 1 399 ? 24.062 16.406 7.465 1 65.75 399 GLY A CA 1
ATOM 3238 C C . GLY A 1 399 ? 25.203 17.297 7 1 65.75 399 GLY A C 1
ATOM 3239 O O . GLY A 1 399 ? 26.062 17.672 7.797 1 65.75 399 GLY A O 1
ATOM 3240 N N . SER A 1 400 ? 25.328 17.484 5.75 1 67.25 400 SER A N 1
ATOM 3241 C CA . SER A 1 400 ? 26.469 18.25 5.281 1 67.25 400 SER A CA 1
ATOM 3242 C C . SER A 1 400 ? 26.172 18.953 3.967 1 67.25 400 SER A C 1
ATOM 3244 O O . SER A 1 400 ? 25.109 18.734 3.365 1 67.25 400 SER A O 1
ATOM 3246 N N . GLY A 1 401 ? 26.953 19.953 3.668 1 72.75 401 GLY A N 1
ATOM 3247 C CA . GLY A 1 401 ? 26.922 20.562 2.352 1 72.75 401 GLY A CA 1
ATOM 3248 C C . GLY A 1 401 ? 26.062 21.828 2.311 1 72.75 401 GLY A C 1
ATOM 3249 O O . GLY A 1 401 ? 25.844 22.391 1.24 1 72.75 401 GLY A O 1
ATOM 3250 N N . ILE A 1 402 ? 25.516 22.156 3.475 1 81.12 402 ILE A N 1
ATOM 3251 C CA . ILE A 1 402 ? 24.703 23.359 3.514 1 81.12 402 ILE A CA 1
ATOM 3252 C C . ILE A 1 402 ? 25.328 24.391 4.453 1 81.12 402 ILE A C 1
ATOM 3254 O O . ILE A 1 402 ? 25.938 24.016 5.461 1 81.12 402 ILE A O 1
ATOM 3258 N N . SER A 1 403 ? 25.312 25.625 4.008 1 83.94 403 SER A N 1
ATOM 3259 C CA . SER A 1 403 ? 25.906 26.703 4.793 1 83.94 403 SER A CA 1
ATOM 3260 C C . SER A 1 403 ? 25.172 28.016 4.574 1 83.94 403 SER A C 1
ATOM 3262 O O . SER A 1 403 ? 24.266 28.094 3.74 1 83.94 403 SER A O 1
ATOM 3264 N N . GLN A 1 404 ? 25.562 28.953 5.43 1 89.81 404 GLN A N 1
ATOM 3265 C CA . GLN A 1 404 ? 25.047 30.297 5.227 1 89.81 404 GLN A CA 1
ATOM 3266 C C . GLN A 1 404 ? 25.297 30.781 3.799 1 89.81 404 GLN A C 1
ATOM 3268 O O . GLN A 1 404 ? 26.406 30.656 3.281 1 89.81 404 GLN A O 1
ATOM 3273 N N . GLY A 1 405 ? 24.25 31.203 3.189 1 90.94 405 GLY A N 1
ATOM 3274 C CA . GLY A 1 405 ? 24.328 31.656 1.809 1 90.94 405 GLY A CA 1
ATOM 3275 C C . GLY A 1 405 ? 23.688 30.703 0.829 1 90.94 405 GLY A C 1
ATOM 3276 O O . GLY A 1 405 ? 23.453 31.047 -0.333 1 90.94 405 GLY A O 1
ATOM 3277 N N . SER A 1 406 ? 23.297 29.562 1.338 1 91.69 406 SER A N 1
ATOM 3278 C CA . SER A 1 406 ? 22.781 28.594 0.386 1 91.69 406 SER A CA 1
ATOM 3279 C C . SER A 1 406 ? 21.547 27.875 0.937 1 91.69 406 SER A C 1
ATOM 3281 O O . SER A 1 406 ? 20.859 27.156 0.204 1 91.69 406 SER A O 1
ATOM 3283 N N . THR A 1 407 ? 21.203 28 2.143 1 92.62 407 THR A N 1
ATOM 3284 C CA . THR A 1 407 ? 20.25 27.156 2.859 1 92.62 407 THR A CA 1
ATOM 3285 C C . THR A 1 407 ? 18.812 27.547 2.531 1 92.62 407 THR A C 1
ATOM 3287 O O . THR A 1 407 ? 18.016 26.719 2.1 1 92.62 407 THR A O 1
ATOM 3290 N N . PHE A 1 408 ? 18.484 28.781 2.818 1 94.94 408 PHE A N 1
ATOM 3291 C CA . PHE A 1 408 ? 17.141 29.328 2.574 1 94.94 408 PHE A CA 1
ATOM 3292 C C . PHE A 1 408 ? 17.188 30.375 1.475 1 94.94 408 PHE A C 1
ATOM 3294 O O . PHE A 1 408 ? 17.344 31.578 1.753 1 94.94 408 PHE A O 1
ATOM 3301 N N . LYS A 1 409 ? 16.953 29.906 0.238 1 96.25 409 LYS A N 1
ATOM 3302 C CA . LYS A 1 409 ? 17.219 30.859 -0.822 1 96.25 409 LYS A CA 1
ATOM 3303 C C . LYS A 1 409 ? 16.078 30.906 -1.838 1 96.25 409 LYS A C 1
ATOM 3305 O O . LYS A 1 409 ? 15.867 31.906 -2.514 1 96.25 409 LYS A O 1
ATOM 3310 N N . ARG A 1 410 ? 15.406 29.797 -1.936 1 97.25 410 ARG A N 1
ATOM 3311 C CA . ARG A 1 410 ? 14.344 29.719 -2.934 1 97.25 410 ARG A CA 1
ATOM 3312 C C . ARG A 1 410 ? 13.102 29.031 -2.359 1 97.25 410 ARG A C 1
ATOM 3314 O O . ARG A 1 410 ? 13.195 28.281 -1.384 1 97.25 410 ARG A O 1
ATOM 3321 N N . THR A 1 411 ? 11.969 29.359 -2.967 1 97.31 411 THR A N 1
ATOM 3322 C CA . THR A 1 411 ? 10.734 28.688 -2.629 1 97.31 411 THR A CA 1
ATOM 3323 C C . THR A 1 411 ? 9.922 28.375 -3.887 1 97.31 411 THR A C 1
ATOM 3325 O O . THR A 1 411 ? 9.664 29.266 -4.695 1 97.31 411 THR A O 1
ATOM 3328 N N . ARG A 1 412 ? 9.68 27.078 -4.133 1 97.25 412 ARG A N 1
ATOM 3329 C CA . ARG A 1 412 ? 8.617 26.734 -5.066 1 97.25 412 ARG A CA 1
ATOM 3330 C C . ARG A 1 412 ? 7.246 27.016 -4.461 1 97.25 412 ARG A C 1
ATOM 3332 O O . ARG A 1 412 ? 6.848 26.359 -3.492 1 97.25 412 ARG A O 1
ATOM 3339 N N . THR A 1 413 ? 6.551 28 -5.035 1 95 413 THR A N 1
ATOM 3340 C CA . THR A 1 413 ? 5.297 28.453 -4.438 1 95 413 THR A CA 1
ATOM 3341 C C . THR A 1 413 ? 4.172 28.422 -5.469 1 95 413 THR A C 1
ATOM 3343 O O . THR A 1 413 ? 4.426 28.359 -6.672 1 95 413 THR A O 1
ATOM 3346 N N . VAL A 1 414 ? 2.984 28.344 -4.93 1 91.88 414 VAL A N 1
ATOM 3347 C CA . VAL A 1 414 ? 1.779 28.438 -5.746 1 91.88 414 VAL A CA 1
ATOM 3348 C C . VAL A 1 414 ? 1.294 29.875 -5.797 1 91.88 414 VAL A C 1
ATOM 3350 O O . VAL A 1 414 ? 0.973 30.469 -4.762 1 91.88 414 VAL A O 1
ATOM 3353 N N . ASP A 1 415 ? 1.269 30.375 -6.926 1 87.94 415 ASP A N 1
ATOM 3354 C CA . ASP A 1 415 ? 0.869 31.766 -7.102 1 87.94 415 ASP A CA 1
ATOM 3355 C C . ASP A 1 415 ? -0.36 31.875 -8.008 1 87.94 415 ASP A C 1
ATOM 3357 O O . ASP A 1 415 ? -0.24 31.859 -9.234 1 87.94 415 ASP A O 1
ATOM 3361 N N . VAL A 1 416 ? -1.457 32.062 -7.332 1 84.38 416 VAL A N 1
ATOM 3362 C CA . VAL A 1 416 ? -2.693 32.25 -8.086 1 84.38 416 VAL A CA 1
ATOM 3363 C C . VAL A 1 416 ? -2.908 33.75 -8.352 1 84.38 416 VAL A C 1
ATOM 3365 O O . VAL A 1 416 ? -3.037 34.531 -7.414 1 84.38 416 VAL A O 1
ATOM 3368 N N . GLN A 1 417 ? -2.998 34.031 -9.547 1 81.31 417 GLN A N 1
ATOM 3369 C CA . GLN A 1 417 ? -3.061 35.438 -9.961 1 81.31 417 GLN A CA 1
ATOM 3370 C C . GLN A 1 417 ? -4.414 36.062 -9.617 1 81.31 417 GLN A C 1
ATOM 3372 O O . GLN A 1 417 ? -5.453 35.406 -9.773 1 81.31 417 GLN A O 1
ATOM 3377 N N . LEU A 1 418 ? -4.328 37.25 -9.086 1 85.94 418 LEU A N 1
ATOM 3378 C CA . LEU A 1 418 ? -5.535 38.031 -8.812 1 85.94 418 LEU A CA 1
ATOM 3379 C C . LEU A 1 418 ? -5.988 38.781 -10.055 1 85.94 418 LEU A C 1
ATOM 3381 O O . LEU A 1 418 ? -5.16 39.25 -10.852 1 85.94 418 LEU A O 1
ATOM 3385 N N . LEU A 1 419 ? -7.211 38.938 -10.133 1 84.31 419 LEU A N 1
ATOM 3386 C CA . LEU A 1 419 ? -7.762 39.75 -11.211 1 84.31 419 LEU A CA 1
ATOM 3387 C C . LEU A 1 419 ? -7.656 41.219 -10.883 1 84.31 419 LEU A C 1
ATOM 3389 O O . LEU A 1 419 ? -7.395 41.594 -9.742 1 84.31 419 LEU A O 1
ATOM 3393 N N . SER A 1 420 ? -7.883 42.031 -11.906 1 83 420 SER A N 1
ATOM 3394 C CA . SER A 1 420 ? -7.668 43.469 -11.812 1 83 420 SER A CA 1
ATOM 3395 C C . SER A 1 420 ? -8.523 44.094 -10.719 1 83 420 SER A C 1
ATOM 3397 O O . SER A 1 420 ? -8.109 45.062 -10.07 1 83 420 SER A O 1
ATOM 3399 N N . ASN A 1 421 ? -9.664 43.562 -10.445 1 85.44 421 ASN A N 1
ATOM 3400 C CA . ASN A 1 421 ? -10.578 44.094 -9.453 1 85.44 421 ASN A CA 1
ATOM 3401 C C . ASN A 1 421 ? -10.367 43.469 -8.078 1 85.44 421 ASN A C 1
ATOM 3403 O O . ASN A 1 421 ? -11.133 43.719 -7.152 1 85.44 421 ASN A O 1
ATOM 3407 N N . GLU A 1 422 ? -9.375 42.656 -7.984 1 88.69 422 GLU A N 1
ATOM 3408 C CA . GLU A 1 422 ? -9.078 41.938 -6.742 1 88.69 422 GLU A CA 1
ATOM 3409 C C . GLU A 1 422 ? -7.773 42.406 -6.121 1 88.69 422 GLU A C 1
ATOM 3411 O O . GLU A 1 422 ? -6.887 42.906 -6.828 1 88.69 422 GLU A O 1
ATOM 3416 N N . SER A 1 423 ? -7.734 42.375 -4.797 1 88.56 423 SER A N 1
ATOM 3417 C CA . SER A 1 423 ? -6.52 42.75 -4.086 1 88.56 423 SER A CA 1
ATOM 3418 C C . SER A 1 423 ? -6.113 41.688 -3.068 1 88.56 423 SER A C 1
ATOM 3420 O O . SER A 1 423 ? -6.938 40.906 -2.635 1 88.56 423 SER A O 1
ATOM 3422 N N . ALA A 1 424 ? -4.828 41.781 -2.781 1 87.5 424 ALA A N 1
ATOM 3423 C CA . ALA A 1 424 ? -4.352 40.938 -1.701 1 87.5 424 ALA A CA 1
ATOM 3424 C C . ALA A 1 424 ? -5.02 41.281 -0.376 1 87.5 424 ALA A C 1
ATOM 3426 O O . ALA A 1 424 ? -4.879 42.406 0.11 1 87.5 424 ALA A O 1
ATOM 3427 N N . SER A 1 425 ? -5.809 40.344 0.13 1 93.5 425 SER A N 1
ATOM 3428 C CA . SER A 1 425 ? -6.57 40.625 1.345 1 93.5 425 SER A CA 1
ATOM 3429 C C . SER A 1 425 ? -6.895 39.312 2.084 1 93.5 425 SER A C 1
ATOM 3431 O O . SER A 1 425 ? -6.688 38.219 1.554 1 93.5 425 SER A O 1
ATOM 3433 N N . ASP A 1 426 ? -7.23 39.5 3.311 1 97.12 426 ASP A N 1
ATOM 3434 C CA . ASP A 1 426 ? -7.785 38.406 4.082 1 97.12 426 ASP A CA 1
ATOM 3435 C C . ASP A 1 426 ? -9.211 38.094 3.633 1 97.12 426 ASP A C 1
ATOM 3437 O O . ASP A 1 426 ? -10.156 38.781 4.012 1 97.12 426 ASP A O 1
ATOM 3441 N N . TYR A 1 427 ? -9.359 37 2.887 1 97 427 TYR A N 1
ATOM 3442 C CA . TYR A 1 427 ? -10.656 36.625 2.338 1 97 427 TYR A CA 1
ATOM 3443 C C . TYR A 1 427 ? -11.422 35.719 3.307 1 97 427 TYR A C 1
ATOM 3445 O O . TYR A 1 427 ? -12.477 35.188 2.969 1 97 427 TYR A O 1
ATOM 3453 N N . GLY A 1 428 ? -10.875 35.531 4.52 1 97.94 428 GLY A N 1
ATOM 3454 C CA . GLY A 1 428 ? -11.539 34.656 5.488 1 97.94 428 GLY A CA 1
ATOM 3455 C C . GLY A 1 428 ? -11.641 33.219 5.043 1 97.94 428 GLY A C 1
ATOM 3456 O O . GLY A 1 428 ? -12.688 32.594 5.188 1 97.94 428 GLY A O 1
ATOM 3457 N N . VAL A 1 429 ? -10.57 32.688 4.48 1 98.12 429 VAL A N 1
ATOM 3458 C CA . VAL A 1 429 ? -10.555 31.359 3.91 1 98.12 429 VAL A CA 1
ATOM 3459 C C . VAL A 1 429 ? -10.867 30.328 5 1 98.12 429 VAL A C 1
ATOM 3461 O O . VAL A 1 429 ? -10.266 30.359 6.078 1 98.12 429 VAL A O 1
ATOM 3464 N N . GLU A 1 430 ? -11.797 29.484 4.758 1 97.19 430 GLU A N 1
ATOM 3465 C CA . GLU A 1 430 ? -12.109 28.391 5.672 1 97.19 430 GLU A CA 1
ATOM 3466 C C . GLU A 1 430 ? -12.055 27.031 4.957 1 97.19 430 GLU A C 1
ATOM 3468 O O . GLU A 1 430 ? -12.086 26.984 3.727 1 97.19 430 GLU A O 1
ATOM 3473 N N . ALA A 1 431 ? -12.023 25.984 5.703 1 98.12 431 ALA A N 1
ATOM 3474 C CA . ALA A 1 431 ? -11.773 24.641 5.199 1 98.12 431 ALA A CA 1
ATOM 3475 C C . ALA A 1 431 ? -12.797 24.25 4.141 1 98.12 431 ALA A C 1
ATOM 3477 O O . ALA A 1 431 ? -12.445 23.703 3.094 1 98.12 431 ALA A O 1
ATOM 3478 N N . ASP A 1 432 ? -14.094 24.547 4.297 1 98.31 432 ASP A N 1
ATOM 3479 C CA . ASP A 1 432 ? -15.156 24.094 3.408 1 98.31 432 ASP A CA 1
ATOM 3480 C C . ASP A 1 432 ? -15.18 24.922 2.117 1 98.31 432 ASP A C 1
ATOM 3482 O O . ASP A 1 432 ? -15.883 24.562 1.166 1 98.31 432 ASP A O 1
ATOM 3486 N N . MET A 1 433 ? -14.422 26 2.043 1 98.12 433 MET A N 1
ATOM 3487 C CA . MET A 1 433 ? -14.297 26.781 0.815 1 98.12 433 MET A CA 1
ATOM 3488 C C . MET A 1 433 ? -13.312 26.125 -0.148 1 98.12 433 MET A C 1
ATOM 3490 O O . MET A 1 433 ? -13.25 26.5 -1.323 1 98.12 433 MET A O 1
ATOM 3494 N N . LEU A 1 434 ? -12.531 25.172 0.35 1 98.19 434 LEU A N 1
ATOM 3495 C CA . LEU A 1 434 ? -11.516 24.531 -0.471 1 98.19 434 LEU A CA 1
ATOM 3496 C C . LEU A 1 434 ? -11.789 23.047 -0.607 1 98.19 434 LEU A C 1
ATOM 3498 O O . LEU A 1 434 ? -11.414 22.422 -1.609 1 98.19 434 LEU A O 1
ATOM 3502 N N . ALA A 1 435 ? -12.422 22.422 0.351 1 98.31 435 ALA A N 1
ATOM 3503 C CA . ALA A 1 435 ? -12.625 20.969 0.387 1 98.31 435 ALA A CA 1
ATOM 3504 C C . ALA A 1 435 ? -13.586 20.531 -0.717 1 98.31 435 ALA A C 1
ATOM 3506 O O . ALA A 1 435 ? -14.594 21.188 -0.976 1 98.31 435 ALA A O 1
ATOM 3507 N N . ASN A 1 436 ? -13.312 19.453 -1.404 1 97.5 436 ASN A N 1
ATOM 3508 C CA . ASN A 1 436 ? -14.133 18.828 -2.43 1 97.5 436 ASN A CA 1
ATOM 3509 C C . ASN A 1 436 ? -14.328 19.75 -3.633 1 97.5 436 ASN A C 1
ATOM 3511 O O . ASN A 1 436 ? -15.406 19.781 -4.23 1 97.5 436 ASN A O 1
ATOM 3515 N N . ALA A 1 437 ? -13.336 20.562 -3.916 1 96.25 437 ALA A N 1
ATOM 3516 C CA . ALA A 1 437 ? -13.453 21.484 -5.035 1 96.25 437 ALA A CA 1
ATOM 3517 C C . ALA A 1 437 ? -13.578 20.734 -6.359 1 96.25 437 ALA A C 1
ATOM 3519 O O . ALA A 1 437 ? -12.898 19.734 -6.582 1 96.25 437 ALA A O 1
ATOM 3520 N N . ASP A 1 438 ? -14.414 21.219 -7.23 1 93.44 438 ASP A N 1
ATOM 3521 C CA . ASP A 1 438 ? -14.547 20.656 -8.57 1 93.44 438 ASP A CA 1
ATOM 3522 C C . ASP A 1 438 ? -13.688 21.406 -9.578 1 93.44 438 ASP A C 1
ATOM 3524 O O . ASP A 1 438 ? -12.781 22.156 -9.195 1 93.44 438 ASP A O 1
ATOM 3528 N N . GLU A 1 439 ? -13.844 21.203 -10.82 1 89.19 439 GLU A N 1
ATOM 3529 C CA . GLU A 1 439 ? -13.008 21.75 -11.891 1 89.19 439 GLU A CA 1
ATOM 3530 C C . GLU A 1 439 ? -13.172 23.25 -12.016 1 89.19 439 GLU A C 1
ATOM 3532 O O . GLU A 1 439 ? -12.344 23.922 -12.633 1 89.19 439 GLU A O 1
ATOM 3537 N N . THR A 1 440 ? -14.211 23.812 -11.414 1 90.62 440 THR A N 1
ATOM 3538 C CA . THR A 1 440 ? -14.461 25.25 -11.445 1 90.62 440 THR A CA 1
ATOM 3539 C C . THR A 1 440 ? -14.031 25.906 -10.141 1 90.62 440 THR A C 1
ATOM 3541 O O . THR A 1 440 ? -14.164 27.109 -9.977 1 90.62 440 THR A O 1
ATOM 3544 N N . GLY A 1 441 ? -13.648 25.109 -9.219 1 93.25 441 GLY A N 1
ATOM 3545 C CA . GLY A 1 441 ? -13.242 25.625 -7.914 1 93.25 441 GLY A CA 1
ATOM 3546 C C . GLY A 1 441 ? -14.391 25.688 -6.926 1 93.25 441 GLY A C 1
ATOM 3547 O O . GLY A 1 441 ? -14.227 26.188 -5.809 1 93.25 441 GLY A O 1
ATOM 3548 N N . LYS A 1 442 ? -15.547 25.266 -7.395 1 95.38 442 LYS A N 1
ATOM 3549 C CA . LYS A 1 442 ? -16.656 25.188 -6.453 1 95.38 442 LYS A CA 1
ATOM 3550 C C . LYS A 1 442 ? -16.422 24.078 -5.422 1 95.38 442 LYS A C 1
ATOM 3552 O O . LYS A 1 442 ? -16.219 22.922 -5.777 1 95.38 442 LYS A O 1
ATOM 3557 N N . ALA A 1 443 ? -16.484 24.484 -4.152 1 97.19 443 ALA A N 1
ATOM 3558 C CA . ALA A 1 443 ? -16.25 23.562 -3.041 1 97.19 443 ALA A CA 1
ATOM 3559 C C . ALA A 1 443 ? -17.516 23.344 -2.227 1 97.19 443 ALA A C 1
ATOM 3561 O O . ALA A 1 443 ? -18.625 23.391 -2.771 1 97.19 443 ALA A O 1
ATOM 3562 N N . ILE A 1 444 ? -17.422 22.922 -0.992 1 97.56 444 ILE A N 1
ATOM 3563 C CA . ILE A 1 444 ? -18.578 22.562 -0.177 1 97.56 444 ILE A CA 1
ATOM 3564 C C . ILE A 1 444 ? -19.453 23.797 0.041 1 97.56 444 ILE A C 1
ATOM 3566 O O . ILE A 1 444 ? -20.688 23.703 0.031 1 97.56 444 ILE A O 1
ATOM 3570 N N . ILE A 1 445 ? -18.781 24.969 0.271 1 97.44 445 ILE A N 1
ATOM 3571 C CA . ILE A 1 445 ? -19.531 26.219 0.388 1 97.44 445 ILE A CA 1
ATOM 3572 C C . ILE A 1 445 ? -19.016 27.234 -0.63 1 97.44 445 ILE A C 1
ATOM 3574 O O . ILE A 1 445 ? -17.938 27.031 -1.222 1 97.44 445 ILE A O 1
ATOM 3578 N N . GLU A 1 446 ? -19.719 28.281 -0.801 1 96.06 446 GLU A N 1
ATOM 3579 C CA . GLU A 1 446 ? -19.328 29.344 -1.724 1 96.06 446 GLU A CA 1
ATOM 3580 C C . GLU A 1 446 ? -18.125 30.109 -1.188 1 96.06 446 GLU A C 1
ATOM 3582 O O . GLU A 1 446 ? -17.984 30.281 0.025 1 96.06 446 GLU A O 1
ATOM 3587 N N . ALA A 1 447 ? -17.297 30.594 -2.078 1 96.31 447 ALA A N 1
ATOM 3588 C CA . ALA A 1 447 ? -16.094 31.344 -1.722 1 96.31 447 ALA A CA 1
ATOM 3589 C C . ALA A 1 447 ? -15.875 32.5 -2.674 1 96.31 447 ALA A C 1
ATOM 3591 O O . ALA A 1 447 ? -16.375 32.5 -3.803 1 96.31 447 ALA A O 1
ATOM 3592 N N . PRO A 1 448 ? -15.133 33.5 -2.176 1 93.44 448 PRO A N 1
ATOM 3593 C CA . PRO A 1 448 ? -14.758 34.594 -3.078 1 93.44 448 PRO A CA 1
ATOM 3594 C C . PRO A 1 448 ? -13.906 34.125 -4.254 1 93.44 448 PRO A C 1
ATOM 3596 O O . PRO A 1 448 ? -13.289 33.062 -4.184 1 93.44 448 PRO A O 1
ATOM 3599 N N . GLY A 1 449 ? -13.82 34.906 -5.309 1 90.88 449 GLY A N 1
ATOM 3600 C CA . GLY A 1 449 ? -13.164 34.562 -6.566 1 90.88 449 GLY A CA 1
ATOM 3601 C C . GLY A 1 449 ? -11.758 34.031 -6.383 1 90.88 449 GLY A C 1
ATOM 3602 O O . GLY A 1 449 ? -11.43 32.969 -6.867 1 90.88 449 GLY A O 1
ATOM 3603 N N . PRO A 1 450 ? -10.938 34.781 -5.688 1 92.56 450 PRO A N 1
ATOM 3604 C CA . PRO A 1 450 ? -9.555 34.344 -5.512 1 92.56 450 PRO A CA 1
ATOM 3605 C C . PRO A 1 450 ? -9.453 32.969 -4.812 1 92.56 450 PRO A C 1
ATOM 3607 O O . PRO A 1 450 ? -8.594 32.156 -5.156 1 92.56 450 PRO A O 1
ATOM 3610 N N . VAL A 1 451 ? -10.328 32.781 -3.859 1 95.44 451 VAL A N 1
ATOM 3611 C CA . VAL A 1 451 ? -10.32 31.516 -3.1 1 95.44 451 VAL A CA 1
ATOM 3612 C C . VAL A 1 451 ? -10.812 30.375 -3.98 1 95.44 451 VAL A C 1
ATOM 3614 O O . VAL A 1 451 ? -10.273 29.266 -3.932 1 95.44 451 VAL A O 1
ATOM 3617 N N . ARG A 1 452 ? -11.781 30.641 -4.766 1 94 452 ARG A N 1
ATOM 3618 C CA . ARG A 1 452 ? -12.305 29.641 -5.695 1 94 452 ARG A CA 1
ATOM 3619 C C . ARG A 1 452 ? -11.242 29.219 -6.711 1 94 452 ARG A C 1
ATOM 3621 O O . ARG A 1 452 ? -11.102 28.047 -7.016 1 94 452 ARG A O 1
ATOM 3628 N N . ARG A 1 453 ? -10.539 30.172 -7.246 1 92.31 453 ARG A N 1
ATOM 3629 C CA . ARG A 1 453 ? -9.469 29.875 -8.188 1 92.31 453 ARG A CA 1
ATOM 3630 C C . ARG A 1 453 ? -8.359 29.062 -7.523 1 92.31 453 ARG A C 1
ATOM 3632 O O . ARG A 1 453 ? -7.82 28.125 -8.117 1 92.31 453 ARG A O 1
ATOM 3639 N N . ARG A 1 454 ? -8.047 29.438 -6.305 1 93.88 454 ARG A N 1
ATOM 3640 C CA . ARG A 1 454 ? -7.074 28.672 -5.535 1 93.88 454 ARG A CA 1
ATOM 3641 C C . ARG A 1 454 ? -7.508 27.219 -5.406 1 93.88 454 ARG A C 1
ATOM 3643 O O . ARG A 1 454 ? -6.707 26.297 -5.621 1 93.88 454 ARG A O 1
ATOM 3650 N N . ALA A 1 455 ? -8.773 27.062 -5.035 1 95.38 455 ALA A N 1
ATOM 3651 C CA . ALA A 1 455 ? -9.32 25.719 -4.863 1 95.38 455 ALA A CA 1
ATOM 3652 C C . ALA A 1 455 ? -9.188 24.906 -6.145 1 95.38 455 ALA A C 1
ATOM 3654 O O . ALA A 1 455 ? -8.82 23.719 -6.105 1 95.38 455 ALA A O 1
ATOM 3655 N N . ALA A 1 456 ? -9.406 25.5 -7.258 1 92.75 456 ALA A N 1
ATOM 3656 C CA . ALA A 1 456 ? -9.336 24.828 -8.555 1 92.75 456 ALA A CA 1
ATOM 3657 C C . ALA A 1 456 ? -7.895 24.453 -8.898 1 92.75 456 ALA A C 1
ATOM 3659 O O . ALA A 1 456 ? -7.617 23.328 -9.305 1 92.75 456 ALA A O 1
ATOM 3660 N N . PHE A 1 457 ? -7.012 25.391 -8.734 1 92.62 457 PHE A N 1
ATOM 3661 C CA . PHE A 1 457 ? -5.625 25.203 -9.141 1 92.62 457 PHE A CA 1
ATOM 3662 C C . PHE A 1 457 ? -4.941 24.156 -8.258 1 92.62 457 PHE A C 1
ATOM 3664 O O . PHE A 1 457 ? -4.121 23.375 -8.742 1 92.62 457 PHE A O 1
ATOM 3671 N N . GLU A 1 458 ? -5.27 24.141 -7.023 1 94.56 458 GLU A N 1
ATOM 3672 C CA . GLU A 1 458 ? -4.602 23.25 -6.082 1 94.56 458 GLU A CA 1
ATOM 3673 C C . GLU A 1 458 ? -4.941 21.797 -6.367 1 94.56 458 GLU A C 1
ATOM 3675 O O . GLU A 1 458 ? -4.242 20.891 -5.91 1 94.56 458 GLU A O 1
ATOM 3680 N N . ARG A 1 459 ? -6.008 21.547 -7.105 1 93.62 459 ARG A N 1
ATOM 3681 C CA . ARG A 1 459 ? -6.367 20.172 -7.488 1 93.62 459 ARG A CA 1
ATOM 3682 C C . ARG A 1 459 ? -5.27 19.531 -8.328 1 93.62 459 ARG A C 1
ATOM 3684 O O . ARG A 1 459 ? -5.152 18.312 -8.375 1 93.62 459 ARG A O 1
ATOM 3691 N N . GLY A 1 460 ? -4.445 20.391 -8.953 1 93.44 460 GLY A N 1
ATOM 3692 C CA . GLY A 1 460 ? -3.434 19.891 -9.867 1 93.44 460 GLY A CA 1
ATOM 3693 C C . GLY A 1 460 ? -2.076 19.703 -9.211 1 93.44 460 GLY A C 1
ATOM 3694 O O . GLY A 1 460 ? -1.133 19.234 -9.852 1 93.44 460 GLY A O 1
ATOM 3695 N N . LEU A 1 461 ? -2.006 20 -7.988 1 95.88 461 LEU A N 1
ATOM 3696 C CA . LEU A 1 461 ? -0.716 19.969 -7.305 1 95.88 461 LEU A CA 1
ATOM 3697 C C . LEU A 1 461 ? -0.355 18.547 -6.891 1 95.88 461 LEU A C 1
ATOM 3699 O O . LEU A 1 461 ? -1.23 17.766 -6.508 1 95.88 461 LEU A O 1
ATOM 3703 N N . LYS A 1 462 ? 0.912 18.25 -6.93 1 95.81 462 LYS A N 1
ATOM 3704 C CA . LYS A 1 462 ? 1.483 17 -6.441 1 95.81 462 LYS A CA 1
ATOM 3705 C C . LYS A 1 462 ? 2.848 17.234 -5.797 1 95.81 462 LYS A C 1
ATOM 3707 O O . LYS A 1 462 ? 3.785 17.672 -6.465 1 95.81 462 LYS A O 1
ATOM 3712 N N . ALA A 1 463 ? 2.93 16.969 -4.586 1 94.44 463 ALA A N 1
ATOM 3713 C CA . ALA A 1 463 ? 4.215 17 -3.895 1 94.44 463 ALA A CA 1
ATOM 3714 C C . ALA A 1 463 ? 4.906 15.633 -3.961 1 94.44 463 ALA A C 1
ATOM 3716 O O . ALA A 1 463 ? 4.242 14.594 -3.98 1 94.44 463 ALA A O 1
ATOM 3717 N N . PHE A 1 464 ? 6.27 15.656 -4.051 1 91.06 464 PHE A N 1
ATOM 3718 C CA . PHE A 1 464 ? 6.992 14.391 -4.098 1 91.06 464 PHE A CA 1
ATOM 3719 C C . PHE A 1 464 ? 8.375 14.539 -3.482 1 91.06 464 PHE A C 1
ATOM 3721 O O . PHE A 1 464 ? 8.984 15.609 -3.555 1 91.06 464 PHE A O 1
ATOM 3728 N N . PHE A 1 465 ? 8.844 13.5 -2.93 1 88.94 465 PHE A N 1
ATOM 3729 C CA . PHE A 1 465 ? 10.195 13.43 -2.4 1 88.94 465 PHE A CA 1
ATOM 3730 C C . PHE A 1 465 ? 11.18 12.977 -3.477 1 88.94 465 PHE A C 1
ATOM 3732 O O . PHE A 1 465 ? 10.812 12.211 -4.371 1 88.94 465 PHE A O 1
ATOM 3739 N N . HIS A 1 466 ? 12.297 13.422 -3.416 1 83.69 466 HIS A N 1
ATOM 3740 C CA . HIS A 1 466 ? 13.375 12.945 -4.277 1 83.69 466 HIS A CA 1
ATOM 3741 C C . HIS A 1 466 ? 14.727 13.078 -3.588 1 83.69 466 HIS A C 1
ATOM 3743 O O . HIS A 1 466 ? 14.844 13.758 -2.566 1 83.69 466 HIS A O 1
ATOM 3749 N N . GLY A 1 467 ? 15.594 12.344 -4.059 1 80.75 467 GLY A N 1
ATOM 3750 C CA . GLY A 1 467 ? 16.906 12.305 -3.418 1 80.75 467 GLY A CA 1
ATOM 3751 C C . GLY A 1 467 ? 16.953 11.352 -2.244 1 80.75 467 GLY A C 1
ATOM 3752 O O . GLY A 1 467 ? 16.188 10.383 -2.182 1 80.75 467 GLY A O 1
ATOM 3753 N N . GLY A 1 468 ? 18.016 11.508 -1.339 1 71.69 468 GLY A N 1
ATOM 3754 C CA . GLY A 1 468 ? 18.141 10.688 -0.147 1 71.69 468 GLY A CA 1
ATOM 3755 C C . GLY A 1 468 ? 19.312 9.719 -0.199 1 71.69 468 GLY A C 1
ATOM 3756 O O . GLY A 1 468 ? 19.703 9.156 0.825 1 71.69 468 GLY A O 1
ATOM 3757 N N . ASN A 1 469 ? 19.828 9.516 -1.387 1 66.81 469 ASN A N 1
ATOM 3758 C CA . ASN A 1 469 ? 21 8.641 -1.495 1 66.81 469 ASN A CA 1
ATOM 3759 C C . ASN A 1 469 ? 22.266 9.445 -1.715 1 66.81 469 ASN A C 1
ATOM 3761 O O . ASN A 1 469 ? 22.953 9.805 -0.755 1 66.81 469 ASN A O 1
ATOM 3765 N N . ILE A 1 470 ? 22.516 9.875 -2.961 1 65.31 470 ILE A N 1
ATOM 3766 C CA . ILE A 1 470 ? 23.719 10.617 -3.279 1 65.31 470 ILE A CA 1
ATOM 3767 C C . ILE A 1 470 ? 23.453 12.117 -3.15 1 65.31 470 ILE A C 1
ATOM 3769 O O . ILE A 1 470 ? 24.375 12.93 -3.262 1 65.31 470 ILE A O 1
ATOM 3773 N N . SER A 1 471 ? 22.281 12.461 -2.838 1 76.75 471 SER A N 1
ATOM 3774 C CA . SER A 1 471 ? 21.828 13.836 -2.611 1 76.75 471 SER A CA 1
ATOM 3775 C C . SER A 1 471 ? 20.891 13.914 -1.414 1 76.75 471 SER A C 1
ATOM 3777 O O . SER A 1 471 ? 20.375 12.891 -0.948 1 76.75 471 SER A O 1
ATOM 3779 N N . PRO A 1 472 ? 20.75 15.094 -0.857 1 81.56 472 PRO A N 1
ATOM 3780 C CA . PRO A 1 472 ? 19.828 15.211 0.266 1 81.56 472 PRO A CA 1
ATOM 3781 C C . PRO A 1 472 ? 18.391 14.844 -0.113 1 81.56 472 PRO A C 1
ATOM 3783 O O . PRO A 1 472 ? 18 14.961 -1.28 1 81.56 472 PRO A O 1
ATOM 3786 N N . LEU A 1 473 ? 17.703 14.414 0.866 1 86.38 473 LEU A N 1
ATOM 3787 C CA . LEU A 1 473 ? 16.281 14.203 0.678 1 86.38 473 LEU A CA 1
ATOM 3788 C C . LEU A 1 473 ? 15.531 15.531 0.581 1 86.38 473 LEU A C 1
ATOM 3790 O O . LEU A 1 473 ? 15.594 16.344 1.501 1 86.38 473 LEU A O 1
ATOM 3794 N N . CYS A 1 474 ? 14.852 15.68 -0.52 1 91.75 474 CYS A N 1
ATOM 3795 C CA . CYS A 1 474 ? 14.188 16.953 -0.797 1 91.75 474 CYS A CA 1
ATOM 3796 C C . CYS A 1 474 ? 12.734 16.734 -1.183 1 91.75 474 CYS A C 1
ATOM 3798 O O . CYS A 1 474 ? 12.328 15.602 -1.478 1 91.75 474 CYS A O 1
ATOM 3800 N N . VAL A 1 475 ? 12.016 17.781 -1.049 1 93.75 475 VAL A N 1
ATOM 3801 C CA . VAL A 1 475 ? 10.633 17.781 -1.52 1 93.75 475 VAL A CA 1
ATOM 3802 C C . VAL A 1 475 ? 10.469 18.828 -2.629 1 93.75 475 VAL A C 1
ATOM 3804 O O . VAL A 1 475 ? 11.102 19.891 -2.596 1 93.75 475 VAL A O 1
ATOM 3807 N N . ASP A 1 476 ? 9.75 18.469 -3.594 1 95.38 476 ASP A N 1
ATOM 3808 C CA . ASP A 1 476 ? 9.359 19.391 -4.648 1 95.38 476 ASP A CA 1
ATOM 3809 C C . ASP A 1 476 ? 7.867 19.266 -4.965 1 95.38 476 ASP A C 1
ATOM 3811 O O . ASP A 1 476 ? 7.184 18.391 -4.414 1 95.38 476 ASP A O 1
ATOM 3815 N N . ILE A 1 477 ? 7.371 20.281 -5.656 1 96.56 477 ILE A N 1
ATOM 3816 C CA . ILE A 1 477 ? 5.965 20.312 -6.035 1 96.56 477 ILE A CA 1
ATOM 3817 C C . ILE A 1 477 ? 5.84 20.484 -7.547 1 96.56 477 ILE A C 1
ATOM 3819 O O . ILE A 1 477 ? 6.512 21.328 -8.148 1 96.56 477 ILE A O 1
ATOM 3823 N N . GLU A 1 478 ? 5.066 19.656 -8.109 1 95.88 478 GLU A N 1
ATOM 3824 C CA . GLU A 1 478 ? 4.742 19.797 -9.523 1 95.88 478 GLU A CA 1
ATOM 3825 C C . GLU A 1 478 ? 3.25 20.047 -9.727 1 95.88 478 GLU A C 1
ATOM 3827 O O . GLU A 1 478 ? 2.461 19.922 -8.789 1 95.88 478 GLU A O 1
ATOM 3832 N N . TRP A 1 479 ? 2.881 20.516 -10.938 1 94.25 479 TRP A N 1
ATOM 3833 C CA . TRP A 1 479 ? 1.484 20.812 -11.242 1 94.25 479 TRP A CA 1
ATOM 3834 C C . TRP A 1 479 ? 1.098 20.281 -12.617 1 94.25 479 TRP A C 1
ATOM 3836 O O . TRP A 1 479 ? 1.849 20.422 -13.578 1 94.25 479 TRP A O 1
ATOM 3846 N N . GLN A 1 480 ? 0.032 19.578 -12.617 1 90.38 480 GLN A N 1
ATOM 3847 C CA . GLN A 1 480 ? -0.604 19.156 -13.859 1 90.38 480 GLN A CA 1
ATOM 3848 C C . GLN A 1 480 ? -2.045 19.656 -13.938 1 90.38 480 GLN A C 1
ATOM 3850 O O . GLN A 1 480 ? -2.771 19.625 -12.938 1 90.38 480 GLN A O 1
ATOM 3855 N N . ASN A 1 481 ? -2.406 20.078 -15.086 1 88.19 481 ASN A N 1
ATOM 3856 C CA . ASN A 1 481 ? -3.768 20.578 -15.242 1 88.19 481 ASN A CA 1
ATOM 3857 C C . ASN A 1 481 ? -4.801 19.516 -14.875 1 88.19 481 ASN A C 1
ATOM 3859 O O . ASN A 1 481 ? -4.887 18.469 -15.523 1 88.19 481 ASN A O 1
ATOM 3863 N N . PRO A 1 482 ? -5.559 19.797 -13.875 1 87.25 482 PRO A N 1
ATOM 3864 C CA . PRO A 1 482 ? -6.531 18.797 -13.422 1 87.25 482 PRO A CA 1
ATOM 3865 C C . PRO A 1 482 ? -7.832 18.828 -14.227 1 87.25 482 PRO A C 1
ATOM 3867 O O . PRO A 1 482 ? -8.844 18.281 -13.789 1 87.25 482 PRO A O 1
ATOM 3870 N N . GLY A 1 483 ? -7.805 19.5 -15.344 1 85.62 483 GLY A N 1
ATOM 3871 C CA . GLY A 1 483 ? -9.016 19.656 -16.125 1 85.62 483 GLY A CA 1
ATOM 3872 C C . GLY A 1 483 ? -9.82 20.891 -15.75 1 85.62 483 GLY A C 1
ATOM 3873 O O . GLY A 1 483 ? -11.039 20.812 -15.594 1 85.62 483 GLY A O 1
ATOM 3874 N N . LEU A 1 484 ? -9.094 21.969 -15.594 1 86.44 484 LEU A N 1
ATOM 3875 C CA . LEU A 1 484 ? -9.711 23.203 -15.156 1 86.44 484 LEU A CA 1
ATOM 3876 C C . LEU A 1 484 ? -10.734 23.688 -16.188 1 86.44 484 LEU A C 1
ATOM 3878 O O . LEU A 1 484 ? -10.508 23.594 -17.391 1 86.44 484 LEU A O 1
ATOM 3882 N N . GLU A 1 485 ? -11.805 24.094 -15.711 1 83.12 485 GLU A N 1
ATOM 3883 C CA . GLU A 1 485 ? -12.789 24.797 -16.516 1 83.12 485 GLU A CA 1
ATOM 3884 C C . GLU A 1 485 ? -12.719 26.312 -16.266 1 83.12 485 GLU A C 1
ATOM 3886 O O . GLU A 1 485 ? -12.219 26.75 -15.234 1 83.12 485 GLU A O 1
ATOM 3891 N N . PRO A 1 486 ? -13.102 27.016 -17.344 1 76 486 PRO A N 1
ATOM 3892 C CA . PRO A 1 486 ? -13.039 28.469 -17.172 1 76 486 PRO A CA 1
ATOM 3893 C C . PRO A 1 486 ? -13.734 28.938 -15.891 1 76 486 PRO A C 1
ATOM 3895 O O . PRO A 1 486 ? -14.844 28.484 -15.586 1 76 486 PRO A O 1
ATOM 3898 N N . ILE A 1 487 ? -12.961 29.609 -15.164 1 68.5 487 ILE A N 1
ATOM 3899 C CA . ILE A 1 487 ? -13.469 30.203 -13.93 1 68.5 487 ILE A CA 1
ATOM 3900 C C . ILE A 1 487 ? -13.547 31.719 -14.078 1 68.5 487 ILE A C 1
ATOM 3902 O O . ILE A 1 487 ? -12.539 32.375 -14.305 1 68.5 487 ILE A O 1
ATOM 3906 N N . ASP A 1 488 ? -14.664 32.25 -13.805 1 64 488 ASP A N 1
ATOM 3907 C CA . ASP A 1 488 ? -14.859 33.688 -13.891 1 64 488 ASP A CA 1
ATOM 3908 C C . ASP A 1 488 ? -14.141 34.281 -15.102 1 64 488 ASP A C 1
ATOM 3910 O O . ASP A 1 488 ? -13.477 35.312 -15 1 64 488 ASP A O 1
ATOM 3914 N N . GLY A 1 489 ? -14.109 33.594 -16.266 1 58.62 489 GLY A N 1
ATOM 3915 C CA . GLY A 1 489 ? -13.5 34.094 -17.484 1 58.62 489 GLY A CA 1
ATOM 3916 C C . GLY A 1 489 ? -12.031 33.75 -17.609 1 58.62 489 GLY A C 1
ATOM 3917 O O . GLY A 1 489 ? -11.383 34.125 -18.594 1 58.62 489 GLY A O 1
ATOM 3918 N N . LEU A 1 490 ? -11.422 33.312 -16.531 1 58.03 490 LEU A N 1
ATOM 3919 C CA . LEU A 1 490 ? -10.016 32.938 -16.625 1 58.03 490 LEU A CA 1
ATOM 3920 C C . LEU A 1 490 ? -9.859 31.641 -17.406 1 58.03 490 LEU A C 1
ATOM 3922 O O . LEU A 1 490 ? -10.469 30.625 -17.062 1 58.03 490 LEU A O 1
ATOM 3926 N N . VAL A 1 491 ? -9.695 31.75 -18.719 1 51.09 491 VAL A N 1
ATOM 3927 C CA . VAL A 1 491 ? -9.617 30.703 -19.719 1 51.09 491 VAL A CA 1
ATOM 3928 C C . VAL A 1 491 ? -8.383 29.828 -19.453 1 51.09 491 VAL A C 1
ATOM 3930 O O . VAL A 1 491 ? -8.469 28.594 -19.469 1 51.09 491 VAL A O 1
ATOM 3933 N N . GLU A 1 492 ? -7.152 30.297 -19.891 1 56.09 492 GLU A N 1
ATOM 3934 C CA . GLU A 1 492 ? -5.961 29.516 -20.172 1 56.09 492 GLU A CA 1
ATOM 3935 C C . GLU A 1 492 ? -5.145 29.25 -18.906 1 56.09 492 GLU A C 1
ATOM 3937 O O . GLU A 1 492 ? -4.816 30.188 -18.188 1 56.09 492 GLU A O 1
ATOM 3942 N N . SER A 1 493 ? -5.352 28.141 -18.281 1 60.09 493 SER A N 1
ATOM 3943 C CA . SER A 1 493 ? -4.797 27.969 -16.953 1 60.09 493 SER A CA 1
ATOM 3944 C C . SER A 1 493 ? -3.326 27.578 -17 1 60.09 493 SER A C 1
ATOM 3946 O O . SER A 1 493 ? -2.975 26.547 -17.594 1 60.09 493 SER A O 1
ATOM 3948 N N . GLU A 1 494 ? -2.432 28.594 -16.906 1 77.5 494 GLU A N 1
ATOM 3949 C CA . GLU A 1 494 ? -0.987 28.406 -16.812 1 77.5 494 GLU A CA 1
ATOM 3950 C C . GLU A 1 494 ? -0.593 27.766 -15.484 1 77.5 494 GLU A C 1
ATOM 3952 O O . GLU A 1 494 ? -1.365 27.797 -14.523 1 77.5 494 GLU A O 1
ATOM 3957 N N . ASN A 1 495 ? 0.484 27.062 -15.547 1 87.25 495 ASN A N 1
ATOM 3958 C CA . ASN A 1 495 ? 1.103 26.5 -14.359 1 87.25 495 ASN A CA 1
ATOM 3959 C C . ASN A 1 495 ? 1.285 27.547 -13.258 1 87.25 495 ASN A C 1
ATOM 3961 O O . ASN A 1 495 ? 1.975 28.547 -13.461 1 87.25 495 ASN A O 1
ATOM 3965 N N . PRO A 1 496 ? 0.557 27.406 -12.18 1 91.69 496 PRO A N 1
ATOM 3966 C CA . PRO A 1 496 ? 0.595 28.422 -11.125 1 91.69 496 PRO A CA 1
ATOM 3967 C C . PRO A 1 496 ? 1.897 28.391 -10.328 1 91.69 496 PRO A C 1
ATOM 3969 O O . PRO A 1 496 ? 2.117 29.25 -9.469 1 91.69 496 PRO A O 1
ATOM 3972 N N . LEU A 1 497 ? 2.758 27.453 -10.586 1 94.69 497 LEU A N 1
ATOM 3973 C CA . LEU A 1 497 ? 3.977 27.297 -9.797 1 94.69 497 LEU A CA 1
ATOM 3974 C C . LEU A 1 497 ? 5.051 28.266 -10.266 1 94.69 497 LEU A C 1
ATOM 3976 O O . LEU A 1 497 ? 5.203 28.5 -11.469 1 94.69 497 LEU A O 1
ATOM 3980 N N . LYS A 1 498 ? 5.711 28.844 -9.312 1 93.69 498 LYS A N 1
ATOM 3981 C CA . LYS A 1 498 ? 6.848 29.719 -9.562 1 93.69 498 LYS A CA 1
ATOM 3982 C C . LYS A 1 498 ? 7.938 29.516 -8.516 1 93.69 498 LYS A C 1
ATOM 3984 O O . LYS A 1 498 ? 7.664 29.078 -7.402 1 93.69 498 LYS A O 1
ATOM 3989 N N . ILE A 1 499 ? 9.094 29.734 -8.922 1 95.94 499 ILE A N 1
ATOM 3990 C CA . ILE A 1 499 ? 10.195 29.766 -7.969 1 95.94 499 ILE A CA 1
ATOM 3991 C C . ILE A 1 499 ? 10.484 31.219 -7.57 1 95.94 499 ILE A C 1
ATOM 3993 O O . ILE A 1 499 ? 10.781 32.062 -8.43 1 95.94 499 ILE A O 1
ATOM 3997 N N . VAL A 1 500 ? 10.336 31.5 -6.363 1 95.25 500 VAL A N 1
ATOM 3998 C CA . VAL A 1 500 ? 10.633 32.812 -5.816 1 95.25 500 VAL A CA 1
ATOM 3999 C C . VAL A 1 500 ? 12.008 32.812 -5.168 1 95.25 500 VAL A C 1
ATOM 4001 O O . VAL A 1 500 ? 12.344 31.906 -4.41 1 95.25 500 VAL A O 1
ATOM 4004 N N . GLN A 1 501 ? 12.742 33.812 -5.469 1 96.56 501 GLN A N 1
ATOM 4005 C CA . GLN A 1 501 ? 14.039 34 -4.836 1 96.56 501 GLN A CA 1
ATOM 4006 C C . GLN A 1 501 ? 13.922 34.812 -3.545 1 96.56 501 GLN A C 1
ATOM 4008 O O . GLN A 1 501 ? 13.391 35.938 -3.551 1 96.56 501 GLN A O 1
ATOM 4013 N N . TRP A 1 502 ? 14.461 34.25 -2.453 1 96.31 502 TRP A N 1
ATOM 4014 C CA . TRP A 1 502 ? 14.32 34.938 -1.164 1 96.31 502 TRP A CA 1
ATOM 4015 C C . TRP A 1 502 ? 15.07 36.25 -1.156 1 96.31 502 TRP A C 1
ATOM 4017 O O . TRP A 1 502 ? 14.641 37.219 -0.516 1 96.31 502 TRP A O 1
ATOM 4027 N N . ASP A 1 503 ? 16.109 36.375 -1.889 1 94.44 503 ASP A N 1
ATOM 4028 C CA . ASP A 1 503 ? 16.922 37.594 -1.931 1 94.44 503 ASP A CA 1
ATOM 4029 C C . ASP A 1 503 ? 16.141 38.75 -2.564 1 94.44 503 ASP A C 1
ATOM 4031 O O . ASP A 1 503 ? 16.469 39.906 -2.342 1 94.44 503 ASP A O 1
ATOM 4035 N N . ASP A 1 504 ? 15.156 38.375 -3.295 1 94.06 504 ASP A N 1
ATOM 4036 C CA . ASP A 1 504 ? 14.367 39.406 -3.982 1 94.06 504 ASP A CA 1
ATOM 4037 C C . ASP A 1 504 ? 13.102 39.75 -3.197 1 94.06 504 ASP A C 1
ATOM 4039 O O . ASP A 1 504 ? 12.352 40.656 -3.576 1 94.06 504 ASP A O 1
ATOM 4043 N N . ASP A 1 505 ? 12.82 39.062 -2.191 1 91.81 505 ASP A N 1
ATOM 4044 C CA . ASP A 1 505 ? 11.641 39.281 -1.357 1 91.81 505 ASP A CA 1
ATOM 4045 C C . ASP A 1 505 ? 12.016 40 -0.06 1 91.81 505 ASP A C 1
ATOM 4047 O O . ASP A 1 505 ? 12.648 39.406 0.818 1 91.81 505 ASP A O 1
ATOM 4051 N N . PRO A 1 506 ? 11.57 41.156 0.112 1 89.38 506 PRO A N 1
ATOM 4052 C CA . PRO A 1 506 ? 11.961 41.906 1.295 1 89.38 506 PRO A CA 1
ATOM 4053 C C . PRO A 1 506 ? 11.516 41.25 2.6 1 89.38 506 PRO A C 1
ATOM 4055 O O . PRO A 1 506 ? 12.07 41.531 3.662 1 89.38 506 PRO A O 1
ATOM 4058 N N . ARG A 1 507 ? 10.641 40.375 2.568 1 89.25 507 ARG A N 1
ATOM 4059 C CA . ARG A 1 507 ? 10.117 39.75 3.773 1 89.25 507 ARG A CA 1
ATOM 4060 C C . ARG A 1 507 ? 10.977 38.562 4.184 1 89.25 507 ARG A C 1
ATOM 4062 O O . ARG A 1 507 ? 10.938 38.125 5.336 1 89.25 507 ARG A O 1
ATOM 4069 N N . LEU A 1 508 ? 11.75 38.031 3.166 1 93.69 508 LEU A N 1
ATOM 4070 C CA . LEU A 1 508 ? 12.438 36.781 3.42 1 93.69 508 LEU A CA 1
ATOM 4071 C C . LEU A 1 508 ? 13.945 36.938 3.299 1 93.69 508 LEU A C 1
ATOM 4073 O O . LEU A 1 508 ? 14.711 36.125 3.795 1 93.69 508 LEU A O 1
ATOM 4077 N N . LYS A 1 509 ? 14.422 37.969 2.672 1 92.94 509 LYS A N 1
ATOM 4078 C CA . LYS A 1 509 ? 15.812 38.125 2.264 1 92.94 509 LYS A CA 1
ATOM 4079 C C . LYS A 1 509 ? 16.75 38.094 3.471 1 92.94 509 LYS A C 1
ATOM 4081 O O . LYS A 1 509 ? 17.891 37.625 3.369 1 92.94 509 LYS A O 1
ATOM 4086 N N . ALA A 1 510 ? 16.312 38.594 4.551 1 91.69 510 ALA A N 1
ATOM 4087 C CA . ALA A 1 510 ? 17.188 38.688 5.707 1 91.69 510 ALA A CA 1
ATOM 4088 C C . ALA A 1 510 ? 17.109 37.469 6.594 1 91.69 510 ALA A C 1
ATOM 4090 O O . ALA A 1 510 ? 17.875 37.312 7.551 1 91.69 510 ALA A O 1
ATOM 4091 N N . PHE A 1 511 ? 16.234 36.562 6.418 1 93.75 511 PHE A N 1
ATOM 4092 C CA . PHE A 1 511 ? 15.938 35.469 7.332 1 93.75 511 PHE A CA 1
ATOM 4093 C C . PHE A 1 511 ? 17.172 34.594 7.543 1 93.75 511 PHE A C 1
ATOM 4095 O O . PHE A 1 511 ? 17.531 34.281 8.68 1 93.75 511 PHE A O 1
ATOM 4102 N N . GLU A 1 512 ? 17.781 34.125 6.402 1 94 512 GLU A N 1
ATOM 4103 C CA . GLU A 1 512 ? 18.906 33.219 6.52 1 94 512 GLU A CA 1
ATOM 4104 C C . GLU A 1 512 ? 20.016 33.781 7.387 1 94 512 GLU A C 1
ATOM 4106 O O . GLU A 1 512 ? 20.531 33.125 8.273 1 94 512 GLU A O 1
ATOM 4111 N N . ASP A 1 513 ? 20.359 35.031 7.07 1 92.88 513 ASP A N 1
ATOM 4112 C CA . ASP A 1 513 ? 21.422 35.688 7.84 1 92.88 513 ASP A CA 1
ATOM 4113 C C . ASP A 1 513 ? 21.031 35.781 9.32 1 92.88 513 ASP A C 1
ATOM 4115 O O . ASP A 1 513 ? 21.859 35.531 10.195 1 92.88 513 ASP A O 1
ATOM 4119 N N . ARG A 1 514 ? 19.859 36.156 9.547 1 91.31 514 ARG A N 1
ATOM 4120 C CA . ARG A 1 514 ? 19.391 36.25 10.93 1 91.31 514 ARG A CA 1
ATOM 4121 C C . ARG A 1 514 ? 19.438 34.875 11.617 1 91.31 514 ARG A C 1
ATOM 4123 O O . ARG A 1 514 ? 19.859 34.781 12.773 1 91.31 514 ARG A O 1
ATOM 4130 N N . TYR A 1 515 ? 19 33.906 10.977 1 92.62 515 TYR A N 1
ATOM 4131 C CA . TYR A 1 515 ? 19 32.531 11.508 1 92.62 515 TYR A CA 1
ATOM 4132 C C . TYR A 1 515 ? 20.406 32.125 11.938 1 92.62 515 TYR A C 1
ATOM 4134 O O . TYR A 1 515 ? 20.609 31.703 13.078 1 92.62 515 TYR A O 1
ATOM 4142 N N . TYR A 1 516 ? 21.344 32.281 11.008 1 91.62 516 TYR A N 1
ATOM 4143 C CA . TYR A 1 516 ? 22.703 31.844 11.305 1 91.62 516 TYR A CA 1
ATOM 4144 C C . TYR A 1 516 ? 23.359 32.781 12.312 1 91.62 516 TYR A C 1
ATOM 4146 O O . TYR A 1 516 ? 24.094 32.312 13.203 1 91.62 516 TYR A O 1
ATOM 4154 N N . ASN A 1 517 ? 23.109 34.031 12.203 1 92.44 517 ASN A N 1
ATOM 4155 C CA . ASN A 1 517 ? 23.719 35 13.102 1 92.44 517 ASN A CA 1
ATOM 4156 C C . ASN A 1 517 ? 23.219 34.812 14.539 1 92.44 517 ASN A C 1
ATOM 4158 O O . ASN A 1 517 ? 23.953 35.094 15.484 1 92.44 517 ASN A O 1
ATOM 4162 N N . MET A 1 518 ? 22.078 34.344 14.656 1 91.5 518 MET A N 1
ATOM 4163 C CA . MET A 1 518 ? 21.5 34.188 15.984 1 91.5 518 MET A CA 1
ATOM 4164 C C . MET A 1 518 ? 21.781 32.781 16.531 1 91.5 518 MET A C 1
ATOM 4166 O O . MET A 1 518 ? 21.266 32.406 17.594 1 91.5 518 MET A O 1
ATOM 4170 N N . GLY A 1 519 ? 22.5 32.031 15.758 1 87.5 519 GLY A N 1
ATOM 4171 C CA . GLY A 1 519 ? 22.984 30.766 16.281 1 87.5 519 GLY A CA 1
ATOM 4172 C C . GLY A 1 519 ? 22.281 29.562 15.672 1 87.5 519 GLY A C 1
ATOM 4173 O O . GLY A 1 519 ? 22.453 28.438 16.141 1 87.5 519 GLY A O 1
ATOM 4174 N N . GLY A 1 520 ? 21.5 29.812 14.672 1 88 520 GLY A N 1
ATOM 4175 C CA . GLY A 1 520 ? 20.891 28.672 13.984 1 88 520 GLY A CA 1
ATOM 4176 C C . GLY A 1 520 ? 21.906 27.734 13.375 1 88 520 GLY A C 1
ATOM 4177 O O . GLY A 1 520 ? 22.953 28.156 12.891 1 88 520 GLY A O 1
ATOM 4178 N N . GLN A 1 521 ? 21.625 26.344 13.43 1 80.69 521 GLN A N 1
ATOM 4179 C CA . GLN A 1 521 ? 22.516 25.328 12.875 1 80.69 521 GLN A CA 1
ATOM 4180 C C . GLN A 1 521 ? 21.734 24.297 12.062 1 80.69 521 GLN A C 1
ATOM 4182 O O . GLN A 1 521 ? 20.531 24.125 12.266 1 80.69 521 GLN A O 1
ATOM 4187 N N . THR A 1 522 ? 22.328 23.828 10.93 1 72.31 522 THR A N 1
ATOM 4188 C CA . THR A 1 522 ? 21.703 22.812 10.086 1 72.31 522 THR A CA 1
ATOM 4189 C C . THR A 1 522 ? 22.281 21.438 10.406 1 72.31 522 THR A C 1
ATOM 4191 O O . THR A 1 522 ? 21.828 20.438 9.836 1 72.31 522 THR A O 1
ATOM 4194 N N . SER A 1 523 ? 23.344 21.188 11.031 1 57.53 523 SER A N 1
ATOM 4195 C CA . SER A 1 523 ? 24.047 19.906 11.141 1 57.53 523 SER A CA 1
ATOM 4196 C C . SER A 1 523 ? 23.172 18.859 11.812 1 57.53 523 SER A C 1
ATOM 4198 O O . SER A 1 523 ? 22.328 19.188 12.641 1 57.53 523 SER A O 1
ATOM 4200 N N . ALA A 1 524 ? 23.016 17.641 10.992 1 51.94 524 ALA A N 1
ATOM 4201 C CA . ALA A 1 524 ? 22.312 16.406 11.359 1 51.94 524 ALA A CA 1
ATOM 4202 C C . ALA A 1 524 ? 22.547 16.062 12.82 1 51.94 524 ALA A C 1
ATOM 4204 O O . ALA A 1 524 ? 22.281 14.93 13.242 1 51.94 524 ALA A O 1
ATOM 4205 N N . VAL A 1 525 ? 23.359 16.469 13.383 1 40.5 525 VAL A N 1
ATOM 4206 C CA . VAL A 1 525 ? 23.594 15.805 14.664 1 40.5 525 VAL A CA 1
ATOM 4207 C C . VAL A 1 525 ? 22.266 15.492 15.336 1 40.5 525 VAL A C 1
ATOM 4209 O O . VAL A 1 525 ? 22.047 14.359 15.781 1 40.5 525 VAL A O 1
ATOM 4212 N N . GLY A 1 526 ? 21.609 16.047 16.281 1 34.97 526 GLY A N 1
ATOM 4213 C CA . GLY A 1 526 ? 20.812 15.562 17.391 1 34.97 526 GLY A CA 1
ATOM 4214 C C . GLY A 1 526 ? 19.312 15.625 17.141 1 34.97 526 GLY A C 1
ATOM 4215 O O . GLY A 1 526 ? 18.719 16.703 17.156 1 34.97 526 GLY A O 1
ATOM 4216 N N . PHE A 1 527 ? 18.688 14.984 16.062 1 30.86 527 PHE A N 1
ATOM 4217 C CA . PHE A 1 527 ? 17.484 14.383 16.641 1 30.86 527 PHE A CA 1
ATOM 4218 C C . PHE A 1 527 ? 17.844 13.188 17.516 1 30.86 527 PHE A C 1
ATOM 4220 O O . PHE A 1 527 ? 18.734 12.406 17.172 1 30.86 527 PHE A O 1
ATOM 4227 N N . MET B 1 1 ? 67.625 36 -22.219 1 23.33 1 MET B N 1
ATOM 4228 C CA . MET B 1 1 ? 66.75 34.969 -22.766 1 23.33 1 MET B CA 1
ATOM 4229 C C . MET B 1 1 ? 65.812 34.406 -21.688 1 23.33 1 MET B C 1
ATOM 4231 O O . MET B 1 1 ? 66.312 33.875 -20.688 1 23.33 1 MET B O 1
ATOM 4235 N N . THR B 1 2 ? 64.625 34.969 -21.578 1 22.53 2 THR B N 1
ATOM 4236 C CA . THR B 1 2 ? 63.594 35.188 -20.562 1 22.53 2 THR B CA 1
ATOM 4237 C C . THR B 1 2 ? 62.812 33.906 -20.25 1 22.53 2 THR B C 1
ATOM 4239 O O . THR B 1 2 ? 62.375 33.219 -21.172 1 22.53 2 THR B O 1
ATOM 4242 N N . LYS B 1 3 ? 63.125 33.281 -19.062 1 24.64 3 LYS B N 1
ATOM 4243 C CA . LYS B 1 3 ? 62.688 32.156 -18.25 1 24.64 3 LYS B CA 1
ATOM 4244 C C . LYS B 1 3 ? 61.156 32.125 -18.172 1 24.64 3 LYS B C 1
ATOM 4246 O O . LYS B 1 3 ? 60.562 32.906 -17.422 1 24.64 3 LYS B O 1
ATOM 4251 N N . ASN B 1 4 ? 60.531 32.156 -19.312 1 23.14 4 ASN B N 1
ATOM 4252 C CA . ASN B 1 4 ? 59.094 32.344 -19.281 1 23.14 4 ASN B CA 1
ATOM 4253 C C . ASN B 1 4 ? 58.406 31.25 -18.453 1 23.14 4 ASN B C 1
ATOM 4255 O O . ASN B 1 4 ? 58.469 30.062 -18.797 1 23.14 4 ASN B O 1
ATOM 4259 N N . ILE B 1 5 ? 58.438 31.344 -17.141 1 22.56 5 ILE B N 1
ATOM 4260 C CA . ILE B 1 5 ? 57.875 30.562 -16.047 1 22.56 5 ILE B CA 1
ATOM 4261 C C . ILE B 1 5 ? 56.406 30.281 -16.328 1 22.56 5 ILE B C 1
ATOM 4263 O O . ILE B 1 5 ? 55.594 31.203 -16.375 1 22.56 5 ILE B O 1
ATOM 4267 N N . ILE B 1 6 ? 56.062 29.484 -17.25 1 26.64 6 ILE B N 1
ATOM 4268 C CA . ILE B 1 6 ? 54.656 29.188 -17.516 1 26.64 6 ILE B CA 1
ATOM 4269 C C . ILE B 1 6 ? 53.969 28.797 -16.203 1 26.64 6 ILE B C 1
ATOM 4271 O O . ILE B 1 6 ? 54.375 27.844 -15.547 1 26.64 6 ILE B O 1
ATOM 4275 N N . GLN B 1 7 ? 53.344 29.734 -15.445 1 21.03 7 GLN B N 1
ATOM 4276 C CA . GLN B 1 7 ? 52.594 29.562 -14.195 1 21.03 7 GLN B CA 1
ATOM 4277 C C . GLN B 1 7 ? 51.5 28.531 -14.344 1 21.03 7 GLN B C 1
ATOM 4279 O O . GLN B 1 7 ? 50.719 28.594 -15.289 1 21.03 7 GLN B O 1
ATOM 4284 N N . LYS B 1 8 ? 51.594 27.312 -13.75 1 24.69 8 LYS B N 1
ATOM 4285 C CA . LYS B 1 8 ? 50.688 26.172 -13.594 1 24.69 8 LYS B CA 1
ATOM 4286 C C . LYS B 1 8 ? 49.312 26.594 -13.094 1 24.69 8 LYS B C 1
ATOM 4288 O O . LYS B 1 8 ? 49.219 27.266 -12.062 1 24.69 8 LYS B O 1
ATOM 4293 N N . PRO B 1 9 ? 48.312 26.766 -14 1 25.38 9 PRO B N 1
ATOM 4294 C CA . PRO B 1 9 ? 47.031 27.25 -13.461 1 25.38 9 PRO B CA 1
ATOM 4295 C C . PRO B 1 9 ? 46.531 26.406 -12.289 1 25.38 9 PRO B C 1
ATOM 4297 O O . PRO B 1 9 ? 46.75 25.188 -12.258 1 25.38 9 PRO B O 1
ATOM 4300 N N . TYR B 1 10 ? 46.531 26.844 -10.977 1 21.67 10 TYR B N 1
ATOM 4301 C CA . TYR B 1 10 ? 46 26.344 -9.719 1 21.67 10 TYR B CA 1
ATOM 4302 C C . TYR B 1 10 ? 44.562 25.859 -9.891 1 21.67 10 TYR B C 1
ATOM 4304 O O . TYR B 1 10 ? 43.656 26.641 -10.188 1 21.67 10 TYR B O 1
ATOM 4312 N N . TYR B 1 11 ? 44.344 24.703 -10.578 1 24.33 11 TYR B N 1
ATOM 4313 C CA . TYR B 1 11 ? 43.031 24.078 -10.625 1 24.33 11 TYR B CA 1
ATOM 4314 C C . TYR B 1 11 ? 42.406 23.969 -9.227 1 24.33 11 TYR B C 1
ATOM 4316 O O . TYR B 1 11 ? 43 23.359 -8.336 1 24.33 11 TYR B O 1
ATOM 4324 N N . HIS B 1 12 ? 41.719 24.984 -8.688 1 23.75 12 HIS B N 1
ATOM 4325 C CA . HIS B 1 12 ? 41 24.984 -7.43 1 23.75 12 HIS B CA 1
ATOM 4326 C C . HIS B 1 12 ? 40.156 23.719 -7.289 1 23.75 12 HIS B C 1
ATOM 4328 O O . HIS B 1 12 ? 39.531 23.266 -8.25 1 23.75 12 HIS B O 1
ATOM 4334 N N . SER B 1 13 ? 40.531 22.797 -6.402 1 22.81 13 SER B N 1
ATOM 4335 C CA . SER B 1 13 ? 39.938 21.594 -5.832 1 22.81 13 SER B CA 1
ATOM 4336 C C . SER B 1 13 ? 38.438 21.766 -5.586 1 22.81 13 SER B C 1
ATOM 4338 O O . SER B 1 13 ? 38.031 22.594 -4.754 1 22.81 13 SER B O 1
ATOM 4340 N N . ARG B 1 14 ? 37.562 21.703 -6.648 1 27.7 14 ARG B N 1
ATOM 4341 C CA . ARG B 1 14 ? 36.125 21.625 -6.461 1 27.7 14 ARG B CA 1
ATOM 4342 C C . ARG B 1 14 ? 35.75 20.641 -5.352 1 27.7 14 ARG B C 1
ATOM 4344 O O . ARG B 1 14 ? 36.156 19.469 -5.402 1 27.7 14 ARG B O 1
ATOM 4351 N N . ASN B 1 15 ? 35.688 21.094 -4.145 1 25.08 15 ASN B N 1
ATOM 4352 C CA . ASN B 1 15 ? 35.188 20.391 -2.969 1 25.08 15 ASN B CA 1
ATOM 4353 C C . ASN B 1 15 ? 34 19.5 -3.32 1 25.08 15 ASN B C 1
ATOM 4355 O O . ASN B 1 15 ? 32.906 20 -3.68 1 25.08 15 ASN B O 1
ATOM 4359 N N . GLU B 1 16 ? 34.25 18.359 -3.953 1 28.2 16 GLU B N 1
ATOM 4360 C CA . GLU B 1 16 ? 33.312 17.266 -4.18 1 28.2 16 GLU B CA 1
ATOM 4361 C C . GLU B 1 16 ? 32.469 17 -2.939 1 28.2 16 GLU B C 1
ATOM 4363 O O . GLU B 1 16 ? 33 16.641 -1.887 1 28.2 16 GLU B O 1
ATOM 4368 N N . HIS B 1 17 ? 31.5 17.844 -2.717 1 28.27 17 HIS B N 1
ATOM 4369 C CA . HIS B 1 17 ? 30.531 17.609 -1.654 1 28.27 17 HIS B CA 1
ATOM 4370 C C . HIS B 1 17 ? 30.016 16.172 -1.679 1 28.27 17 HIS B C 1
ATOM 4372 O O . HIS B 1 17 ? 29.375 15.758 -2.648 1 28.27 17 HIS B O 1
ATOM 4378 N N . PHE B 1 18 ? 30.859 15.219 -1.25 1 27.11 18 PHE B N 1
ATOM 4379 C CA . PHE B 1 18 ? 30.5 13.82 -1.069 1 27.11 18 PHE B CA 1
ATOM 4380 C C . PHE B 1 18 ? 29.234 13.688 -0.227 1 27.11 18 PHE B C 1
ATOM 4382 O O . PHE B 1 18 ? 29.188 14.172 0.907 1 27.11 18 PHE B O 1
ATOM 4389 N N . TRP B 1 19 ? 28.125 13.664 -0.873 1 29.09 19 TRP B N 1
ATOM 4390 C CA . TRP B 1 19 ? 26.875 13.383 -0.162 1 29.09 19 TRP B CA 1
ATOM 4391 C C . TRP B 1 19 ? 26.797 11.906 0.229 1 29.09 19 TRP B C 1
ATOM 4393 O O . TRP B 1 19 ? 27.156 11.031 -0.557 1 29.09 19 TRP B O 1
ATOM 4403 N N . SER B 1 20 ? 27.281 11.469 1.318 1 25.48 20 SER B N 1
ATOM 4404 C CA . SER B 1 20 ? 27.078 10.102 1.784 1 25.48 20 SER B CA 1
ATOM 4405 C C . SER B 1 20 ? 25.641 9.641 1.539 1 25.48 20 SER B C 1
ATOM 4407 O O . SER B 1 20 ? 24.703 10.414 1.718 1 25.48 20 SER B O 1
ATOM 4409 N N . SER B 1 21 ? 25.562 8.656 0.704 1 25.41 21 SER B N 1
ATOM 4410 C CA . SER B 1 21 ? 24.375 7.945 0.233 1 25.41 21 SER B CA 1
ATOM 4411 C C . SER B 1 21 ? 23.484 7.527 1.396 1 25.41 21 SER B C 1
ATOM 4413 O O . SER B 1 21 ? 23.875 6.719 2.236 1 25.41 21 SER B O 1
ATOM 4415 N N . TRP B 1 22 ? 22.938 8.352 2.207 1 24.45 22 TRP B N 1
ATOM 4416 C CA . TRP B 1 22 ? 22 7.754 3.15 1 24.45 22 TRP B CA 1
ATOM 4417 C C . TRP B 1 22 ? 20.781 7.191 2.424 1 24.45 22 TRP B C 1
ATOM 4419 O O . TRP B 1 22 ? 20.328 7.758 1.425 1 24.45 22 TRP B O 1
ATOM 4429 N N . SER B 1 23 ? 20.625 5.934 2.312 1 25.45 23 SER B N 1
ATOM 4430 C CA . SER B 1 23 ? 19.5 5.184 1.768 1 25.45 23 SER B CA 1
ATOM 4431 C C . SER B 1 23 ? 18.203 5.949 1.938 1 25.45 23 SER B C 1
ATOM 4433 O O . SER B 1 23 ? 17.984 6.594 2.965 1 25.45 23 SER B O 1
ATOM 4435 N N . LEU B 1 24 ? 17.672 6.254 0.859 1 26.3 24 LEU B N 1
ATOM 4436 C CA . LEU B 1 24 ? 16.469 7.031 0.631 1 26.3 24 LEU B CA 1
ATOM 4437 C C . LEU B 1 24 ? 15.367 6.645 1.623 1 26.3 24 LEU B C 1
ATOM 4439 O O . LEU B 1 24 ? 15.016 5.469 1.735 1 26.3 24 LEU B O 1
ATOM 4443 N N . PRO B 1 25 ? 15.25 7.312 2.789 1 27.14 25 PRO B N 1
ATOM 4444 C CA . PRO B 1 25 ? 14.055 6.996 3.576 1 27.14 25 PRO B CA 1
ATOM 4445 C C . PRO B 1 25 ? 12.758 7.238 2.805 1 27.14 25 PRO B C 1
ATOM 4447 O O . PRO B 1 25 ? 12.695 8.133 1.961 1 27.14 25 PRO B O 1
ATOM 4450 N N . THR B 1 26 ? 12.047 6.445 2.26 1 25.19 26 THR B N 1
ATOM 4451 C CA . THR B 1 26 ? 10.734 6.605 1.631 1 25.19 26 THR B CA 1
ATOM 4452 C C . THR B 1 26 ? 9.984 7.789 2.238 1 25.19 26 THR B C 1
ATOM 4454 O O . THR B 1 26 ? 10.273 8.195 3.367 1 25.19 26 THR B O 1
ATOM 4457 N N . SER B 1 27 ? 9.219 8.664 1.623 1 27.11 27 SER B N 1
ATOM 4458 C CA . SER B 1 27 ? 8.688 10 1.891 1 27.11 27 SER B CA 1
ATOM 4459 C C . SER B 1 27 ? 8.266 10.141 3.348 1 27.11 27 SER B C 1
ATOM 4461 O O . SER B 1 27 ? 8.344 11.234 3.92 1 27.11 27 SER B O 1
ATOM 4463 N N . SER B 1 28 ? 7.121 9.617 3.811 1 26.62 28 SER B N 1
ATOM 4464 C CA . SER B 1 28 ? 7.176 9.695 5.266 1 26.62 28 SER B CA 1
ATOM 4465 C C . SER B 1 28 ? 8.539 9.25 5.793 1 26.62 28 SER B C 1
ATOM 4467 O O . SER B 1 28 ? 8.758 8.055 6.016 1 26.62 28 SER B O 1
ATOM 4469 N N . PHE B 1 29 ? 9.531 9.594 5.293 1 27.92 29 PHE B N 1
ATOM 4470 C CA . PHE B 1 29 ? 10.922 9.5 5.73 1 27.92 29 PHE B CA 1
ATOM 4471 C C . PHE B 1 29 ? 11.031 9.68 7.238 1 27.92 29 PHE B C 1
ATOM 4473 O O . PHE B 1 29 ? 12.078 10.086 7.746 1 27.92 29 PHE B O 1
ATOM 4480 N N . TRP B 1 30 ? 10.055 9.906 7.855 1 29.05 30 TRP B N 1
ATOM 4481 C CA . TRP B 1 30 ? 10.469 9.359 9.141 1 29.05 30 TRP B CA 1
ATOM 4482 C C . TRP B 1 30 ? 11.375 8.148 8.953 1 29.05 30 TRP B C 1
ATOM 4484 O O . TRP B 1 30 ? 11.055 7.238 8.188 1 29.05 30 TRP B O 1
ATOM 4494 N N . ILE B 1 31 ? 12.703 8.258 8.734 1 29.48 31 ILE B N 1
ATOM 4495 C CA . ILE B 1 31 ? 13.781 7.285 8.852 1 29.48 31 ILE B CA 1
ATOM 4496 C C . ILE B 1 31 ? 13.219 5.938 9.297 1 29.48 31 ILE B C 1
ATOM 4498 O O . ILE B 1 31 ? 12.297 5.883 10.117 1 29.48 31 ILE B O 1
ATOM 4502 N N . ASN B 1 32 ? 13.344 4.906 8.336 1 30.95 32 ASN B N 1
ATOM 4503 C CA . ASN B 1 32 ? 13.367 3.615 9.016 1 30.95 32 ASN B CA 1
ATOM 4504 C C . ASN B 1 32 ? 13.75 3.762 10.484 1 30.95 32 ASN B C 1
ATOM 4506 O O . ASN B 1 32 ? 14.875 3.428 10.875 1 30.95 32 ASN B O 1
ATOM 4510 N N . LEU B 1 33 ? 13.797 4.906 10.938 1 31.14 33 LEU B N 1
ATOM 4511 C CA . LEU B 1 33 ? 13.922 4.727 12.383 1 31.14 33 LEU B CA 1
ATOM 4512 C C . LEU B 1 33 ? 13.375 3.371 12.812 1 31.14 33 LEU B C 1
ATOM 4514 O O . LEU B 1 33 ? 12.5 2.814 12.156 1 31.14 33 LEU B O 1
ATOM 4518 N N . GLY B 1 34 ? 13.477 2.811 13.891 1 30.39 34 GLY B N 1
ATOM 4519 C CA . GLY B 1 34 ? 13.664 1.431 14.312 1 30.39 34 GLY B CA 1
ATOM 4520 C C . GLY B 1 34 ? 12.508 0.528 13.938 1 30.39 34 GLY B C 1
ATOM 4521 O O . GLY B 1 34 ? 11.383 1 13.727 1 30.39 34 GLY B O 1
ATOM 4522 N N . LEU B 1 35 ? 12.773 -0.781 13.359 1 35.97 35 LEU B N 1
ATOM 4523 C CA . LEU B 1 35 ? 12.219 -2.102 13.641 1 35.97 35 LEU B CA 1
ATOM 4524 C C . LEU B 1 35 ? 11.031 -2 14.594 1 35.97 35 LEU B C 1
ATOM 4526 O O . LEU B 1 35 ? 10.164 -2.875 14.602 1 35.97 35 LEU B O 1
ATOM 4530 N N . SER B 1 36 ? 10.961 -0.644 15.086 1 41.59 36 SER B N 1
ATOM 4531 C CA . SER B 1 36 ? 10.031 -0.589 16.203 1 41.59 36 SER B CA 1
ATOM 4532 C C . SER B 1 36 ? 8.625 -0.208 15.742 1 41.59 36 SER B C 1
ATOM 4534 O O . SER B 1 36 ? 7.633 -0.737 16.25 1 41.59 36 SER B O 1
ATOM 4536 N N . SER B 1 37 ? 8.539 0.656 14.57 1 45.09 37 SER B N 1
ATOM 4537 C CA . SER B 1 37 ? 7.191 1.054 14.188 1 45.09 37 SER B CA 1
ATOM 4538 C C . SER B 1 37 ? 6.445 -0.093 13.508 1 45.09 37 SER B C 1
ATOM 4540 O O . SER B 1 37 ? 5.258 -0.307 13.766 1 45.09 37 SER B O 1
ATOM 4542 N N . SER B 1 38 ? 7.184 -0.767 12.633 1 52.22 38 SER B N 1
ATOM 4543 C CA . SER B 1 38 ? 6.562 -1.94 12.023 1 52.22 38 SER B CA 1
ATOM 4544 C C . SER B 1 38 ? 6.16 -2.961 13.086 1 52.22 38 SER B C 1
ATOM 4546 O O . SER B 1 38 ? 5.098 -3.578 12.984 1 52.22 38 SER B O 1
ATOM 4548 N N . ASN B 1 39 ? 6.977 -2.816 14.086 1 55.47 39 ASN B N 1
ATOM 4549 C CA . ASN B 1 39 ? 6.66 -3.742 15.172 1 55.47 39 ASN B CA 1
ATOM 4550 C C . ASN B 1 39 ? 5.391 -3.326 15.906 1 55.47 39 ASN B C 1
ATOM 4552 O O . ASN B 1 39 ? 4.57 -4.172 16.266 1 55.47 39 ASN B O 1
ATOM 4556 N N . THR B 1 40 ? 5.242 -2.004 15.969 1 56.62 40 THR B N 1
ATOM 4557 C CA . THR B 1 40 ? 4.055 -1.51 16.656 1 56.62 40 THR B CA 1
ATOM 4558 C C . THR B 1 40 ? 2.801 -1.761 15.82 1 56.62 40 THR B C 1
ATOM 4560 O O . THR B 1 40 ? 1.775 -2.193 16.359 1 56.62 40 THR B O 1
ATOM 4563 N N . ALA B 1 41 ? 2.896 -1.541 14.586 1 58.94 41 ALA B N 1
ATOM 4564 C CA . ALA B 1 41 ? 1.751 -1.786 13.711 1 58.94 41 ALA B CA 1
ATOM 4565 C C . ALA B 1 41 ? 1.365 -3.262 13.711 1 58.94 41 ALA B C 1
ATOM 4567 O O . ALA B 1 41 ? 0.179 -3.6 13.75 1 58.94 41 ALA B O 1
ATOM 4568 N N . ASN B 1 42 ? 2.385 -4.039 13.766 1 60.47 42 ASN B N 1
ATOM 4569 C CA . ASN B 1 42 ? 2.145 -5.48 13.781 1 60.47 42 ASN B CA 1
ATOM 4570 C C . ASN B 1 42 ? 1.473 -5.914 15.078 1 60.47 42 ASN B C 1
ATOM 4572 O O . ASN B 1 42 ? 0.54 -6.719 15.062 1 60.47 42 ASN B O 1
ATOM 4576 N N . GLN B 1 43 ? 1.971 -5.301 16.156 1 62.19 43 GLN B N 1
ATOM 4577 C CA . GLN B 1 43 ? 1.402 -5.648 17.453 1 62.19 43 GLN B CA 1
ATOM 4578 C C . GLN B 1 43 ? -0.046 -5.184 17.578 1 62.19 43 GLN B C 1
ATOM 4580 O O . GLN B 1 43 ? -0.904 -5.918 18.062 1 62.19 43 GLN B O 1
ATOM 4585 N N . LEU B 1 44 ? -0.203 -4.074 17.078 1 65 44 LEU B N 1
ATOM 4586 C CA . LEU B 1 44 ? -1.555 -3.525 17.109 1 65 44 LEU B CA 1
ATOM 4587 C C . LEU B 1 44 ? -2.494 -4.34 16.219 1 65 44 LEU B C 1
ATOM 4589 O O . LEU B 1 44 ? -3.621 -4.645 16.625 1 65 44 LEU B O 1
ATOM 4593 N N . THR B 1 45 ? -2.035 -4.695 15.117 1 66 45 THR B N 1
ATOM 4594 C CA . THR B 1 45 ? -2.832 -5.504 14.203 1 66 45 THR B CA 1
ATOM 4595 C C . THR B 1 45 ? -3.219 -6.832 14.852 1 66 45 THR B C 1
ATOM 4597 O O . THR B 1 45 ? -4.367 -7.266 14.75 1 66 45 THR B O 1
ATOM 4600 N N . ASN B 1 46 ? -2.283 -7.312 15.578 1 62.72 46 ASN B N 1
ATOM 4601 C CA . ASN B 1 46 ? -2.529 -8.617 16.188 1 62.72 46 ASN B CA 1
ATOM 4602 C C . ASN B 1 46 ? -3.471 -8.508 17.391 1 62.72 46 ASN B C 1
ATOM 4604 O O . ASN B 1 46 ? -4.176 -9.469 17.719 1 62.72 46 ASN B O 1
ATOM 4608 N N . SER B 1 47 ? -3.465 -7.305 17.953 1 62.59 47 SER B N 1
ATOM 4609 C CA . SER B 1 47 ? -4.234 -7.152 19.188 1 62.59 47 SER B CA 1
ATOM 4610 C C . SER B 1 47 ? -5.695 -6.836 18.891 1 62.59 47 SER B C 1
ATOM 4612 O O . SER B 1 47 ? -6.566 -7.043 19.734 1 62.59 47 SER B O 1
ATOM 4614 N N . ILE B 1 48 ? -5.965 -6.375 17.844 1 60.06 48 ILE B N 1
ATOM 4615 C CA . ILE B 1 48 ? -7.336 -5.996 17.516 1 60.06 48 ILE B CA 1
ATOM 4616 C C . ILE B 1 48 ? -8.156 -7.246 17.203 1 60.06 48 ILE B C 1
ATOM 4618 O O . ILE B 1 48 ? -7.844 -7.977 16.25 1 60.06 48 ILE B O 1
ATOM 4622 N N . SER B 1 49 ? -8.656 -7.965 18.234 1 54.09 49 SER B N 1
ATOM 4623 C CA . SER B 1 49 ? -9.414 -9.203 18.062 1 54.09 49 SER B CA 1
ATOM 4624 C C . SER B 1 49 ? -10.883 -8.914 17.75 1 54.09 49 SER B C 1
ATOM 4626 O O . SER B 1 49 ? -11.469 -7.984 18.297 1 54.09 49 SER B O 1
ATOM 4628 N N . GLY B 1 50 ? -11.266 -9.125 16.516 1 50.69 50 GLY B N 1
ATOM 4629 C CA . GLY B 1 50 ? -12.711 -9.07 16.328 1 50.69 50 GLY B CA 1
ATOM 4630 C C . GLY B 1 50 ? -13.438 -10.234 16.984 1 50.69 50 GLY B C 1
ATOM 4631 O O . GLY B 1 50 ? -12.844 -11.281 17.234 1 50.69 50 GLY B O 1
ATOM 4632 N N . SER B 1 51 ? -14.375 -10.039 17.734 1 48.19 51 SER B N 1
ATOM 4633 C CA . SER B 1 51 ? -15.156 -10.961 18.547 1 48.19 51 SER B CA 1
ATOM 4634 C C . SER B 1 51 ? -15.57 -12.188 17.75 1 48.19 51 SER B C 1
ATOM 4636 O O . SER B 1 51 ? -15.672 -13.289 18.312 1 48.19 51 SER B O 1
ATOM 4638 N N . ASN B 1 52 ? -16.031 -12.109 16.547 1 49.88 52 ASN B N 1
ATOM 4639 C CA . ASN B 1 52 ? -17.016 -13.07 16.062 1 49.88 52 ASN B CA 1
ATOM 4640 C C . ASN B 1 52 ? -16.359 -14.148 15.195 1 49.88 52 ASN B C 1
ATOM 4642 O O . ASN B 1 52 ? -17.047 -14.922 14.523 1 49.88 52 ASN B O 1
ATOM 4646 N N . SER B 1 53 ? -15.133 -14.164 14.875 1 57 53 SER B N 1
ATOM 4647 C CA . SER B 1 53 ? -14.555 -15.102 13.914 1 57 53 SER B CA 1
ATOM 4648 C C . SER B 1 53 ? -14.531 -16.516 14.469 1 57 53 SER B C 1
ATOM 4650 O O . SER B 1 53 ? -14.086 -17.453 13.797 1 57 53 SER B O 1
ATOM 4652 N N . LEU B 1 54 ? -15.055 -16.688 15.672 1 59.34 54 LEU B N 1
ATOM 4653 C CA . LEU B 1 54 ? -14.727 -17.844 16.5 1 59.34 54 LEU B CA 1
ATOM 4654 C C . LEU B 1 54 ? -15.422 -19.094 15.969 1 59.34 54 LEU B C 1
ATOM 4656 O O . LEU B 1 54 ? -15.062 -20.219 16.344 1 59.34 54 LEU B O 1
ATOM 4660 N N . ASN B 1 55 ? -16.125 -19 14.875 1 74.94 55 ASN B N 1
ATOM 4661 C CA . ASN B 1 55 ? -16.766 -20.297 14.656 1 74.94 55 ASN B CA 1
ATOM 4662 C C . ASN B 1 55 ? -16.469 -20.844 13.266 1 74.94 55 ASN B C 1
ATOM 4664 O O . ASN B 1 55 ? -17.109 -21.797 12.82 1 74.94 55 ASN B O 1
ATOM 4668 N N . TRP B 1 56 ? -15.445 -20.25 12.578 1 89.44 56 TRP B N 1
ATOM 4669 C CA . TRP B 1 56 ? -15.211 -20.781 11.234 1 89.44 56 TRP B CA 1
ATOM 4670 C C . TRP B 1 56 ? -14.094 -21.812 11.242 1 89.44 56 TRP B C 1
ATOM 4672 O O . TRP B 1 56 ? -13.133 -21.688 12.008 1 89.44 56 TRP B O 1
ATOM 4682 N N . GLU B 1 57 ? -14.195 -22.812 10.391 1 90.44 57 GLU B N 1
ATOM 4683 C CA . GLU B 1 57 ? -13.195 -23.875 10.305 1 90.44 57 GLU B CA 1
ATOM 4684 C C . GLU B 1 57 ? -11.844 -23.312 9.867 1 90.44 57 GLU B C 1
ATOM 4686 O O . GLU B 1 57 ? -11.75 -22.594 8.875 1 90.44 57 GLU B O 1
ATOM 4691 N N . SER B 1 58 ? -10.836 -23.609 10.664 1 91.44 58 SER B N 1
ATOM 4692 C CA . SER B 1 58 ? -9.469 -23.188 10.359 1 91.44 58 SER B CA 1
ATOM 4693 C C . SER B 1 58 ? -8.492 -24.344 10.477 1 91.44 58 SER B C 1
ATOM 4695 O O . SER B 1 58 ? -8.398 -24.984 11.523 1 91.44 58 SER B O 1
ATOM 4697 N N . PRO B 1 59 ? -7.723 -24.688 9.359 1 93.44 59 PRO B N 1
ATOM 4698 C CA . PRO B 1 59 ? -7.844 -24.109 8.023 1 93.44 59 PRO B CA 1
ATOM 4699 C C . PRO B 1 59 ? -9.047 -24.641 7.246 1 93.44 59 PRO B C 1
ATOM 4701 O O . PRO B 1 59 ? -9.617 -25.672 7.613 1 93.44 59 PRO B O 1
ATOM 4704 N N . THR B 1 60 ? -9.422 -23.906 6.203 1 92.44 60 THR B N 1
ATOM 4705 C CA . THR B 1 60 ? -10.484 -24.375 5.32 1 92.44 60 THR B CA 1
ATOM 4706 C C . THR B 1 60 ? -10.141 -25.75 4.746 1 92.44 60 THR B C 1
ATOM 4708 O O . THR B 1 60 ? -9.07 -25.938 4.172 1 92.44 60 THR B O 1
ATOM 4711 N N . ARG B 1 61 ? -11.016 -26.641 4.824 1 91.62 61 ARG B N 1
ATOM 4712 C CA . ARG B 1 61 ? -10.766 -28.031 4.469 1 91.62 61 ARG B CA 1
ATOM 4713 C C . ARG B 1 61 ? -10.898 -28.234 2.963 1 91.62 61 ARG B C 1
ATOM 4715 O O . ARG B 1 61 ? -11.797 -27.688 2.328 1 91.62 61 ARG B O 1
ATOM 4722 N N . PRO B 1 62 ? -10.016 -29.109 2.465 1 94.62 62 PRO B N 1
ATOM 4723 C CA . PRO B 1 62 ? -10.172 -29.5 1.062 1 94.62 62 PRO B CA 1
ATOM 4724 C C . PRO B 1 62 ? -11.219 -30.594 0.864 1 94.62 62 PRO B C 1
ATOM 4726 O O . PRO B 1 62 ? -11.711 -31.156 1.84 1 94.62 62 PRO B O 1
ATOM 4729 N N . LEU B 1 63 ? -11.688 -30.703 -0.307 1 93.12 63 LEU B N 1
ATOM 4730 C CA . LEU B 1 63 ? -12.492 -31.828 -0.739 1 93.12 63 LEU B CA 1
ATOM 4731 C C . LEU B 1 63 ? -11.711 -32.719 -1.704 1 93.12 63 LEU B C 1
ATOM 4733 O O . LEU B 1 63 ? -11.695 -32.469 -2.91 1 93.12 63 LEU B O 1
ATOM 4737 N N . LEU B 1 64 ? -11.102 -33.719 -1.015 1 88.5 64 LEU B N 1
ATOM 4738 C CA . LEU B 1 64 ? -10.258 -34.594 -1.798 1 88.5 64 LEU B CA 1
ATOM 4739 C C . LEU B 1 64 ? -10.836 -36.031 -1.813 1 88.5 64 LEU B C 1
ATOM 4741 O O . LEU B 1 64 ? -11.602 -36.406 -0.922 1 88.5 64 LEU B O 1
ATOM 4745 N N . GLY B 1 65 ? -10.562 -36.812 -2.76 1 83.19 65 GLY B N 1
ATOM 4746 C CA . GLY B 1 65 ? -11 -38.188 -2.797 1 83.19 65 GLY B CA 1
ATOM 4747 C C . GLY B 1 65 ? -11.828 -38.531 -4.023 1 83.19 65 GLY B C 1
ATOM 4748 O O . GLY B 1 65 ? -12.258 -37.625 -4.754 1 83.19 65 GLY B O 1
ATOM 4749 N N . LYS B 1 66 ? -12.039 -39.812 -4.062 1 81.88 66 LYS B N 1
ATOM 4750 C CA . LYS B 1 66 ? -12.805 -40.344 -5.195 1 81.88 66 LYS B CA 1
ATOM 4751 C C . LYS B 1 66 ? -14.305 -40.125 -4.977 1 81.88 66 LYS B C 1
ATOM 4753 O O . LYS B 1 66 ? -14.789 -40.219 -3.846 1 81.88 66 LYS B O 1
ATOM 4758 N N . GLY B 1 67 ? -15.008 -39.531 -5.809 1 87.12 67 GLY B N 1
ATOM 4759 C CA . GLY B 1 67 ? -16.453 -39.406 -5.73 1 87.12 67 GLY B CA 1
ATOM 4760 C C . GLY B 1 67 ? -16.938 -38 -5.531 1 87.12 67 GLY B C 1
ATOM 4761 O O . GLY B 1 67 ? -18.141 -37.719 -5.594 1 87.12 67 GLY B O 1
ATOM 4762 N N . ILE B 1 68 ? -16.047 -37.156 -5.117 1 94 68 ILE B N 1
ATOM 4763 C CA . ILE B 1 68 ? -16.453 -35.781 -4.961 1 94 68 ILE B CA 1
ATOM 4764 C C . ILE B 1 68 ? -16.812 -35.188 -6.32 1 94 68 ILE B C 1
ATOM 4766 O O . ILE B 1 68 ? -16.031 -35.25 -7.266 1 94 68 ILE B O 1
ATOM 4770 N N . THR B 1 69 ? -18 -34.625 -6.445 1 94.62 69 THR B N 1
ATOM 4771 C CA . THR B 1 69 ? -18.484 -34.094 -7.711 1 94.62 69 THR B CA 1
ATOM 4772 C C . THR B 1 69 ? -18.281 -32.562 -7.762 1 94.62 69 THR B C 1
ATOM 4774 O O . THR B 1 69 ? -17.969 -31.953 -6.746 1 94.62 69 THR B O 1
ATOM 4777 N N . LEU B 1 70 ? -18.406 -32.062 -8.969 1 96.31 70 LEU B N 1
ATOM 4778 C CA . LEU B 1 70 ? -18.391 -30.625 -9.117 1 96.31 70 LEU B CA 1
ATOM 4779 C C . LEU B 1 70 ? -19.469 -29.969 -8.25 1 96.31 70 LEU B C 1
ATOM 4781 O O . LEU B 1 70 ? -19.25 -28.922 -7.656 1 96.31 70 LEU B O 1
ATOM 4785 N N . HIS B 1 71 ? -20.625 -30.594 -8.203 1 96.5 71 HIS B N 1
ATOM 4786 C CA . HIS B 1 71 ? -21.719 -30.078 -7.391 1 96.5 71 HIS B CA 1
ATOM 4787 C C . HIS B 1 71 ? -21.312 -29.938 -5.926 1 96.5 71 HIS B C 1
ATOM 4789 O O . HIS B 1 71 ? -21.625 -28.938 -5.277 1 96.5 71 HIS B O 1
ATOM 4795 N N . ASP B 1 72 ? -20.641 -30.953 -5.418 1 97.31 72 ASP B N 1
ATOM 4796 C CA . ASP B 1 72 ? -20.156 -30.891 -4.043 1 97.31 72 ASP B CA 1
ATOM 4797 C C . ASP B 1 72 ? -19.219 -29.719 -3.832 1 97.31 72 ASP B C 1
ATOM 4799 O O . ASP B 1 72 ? -19.297 -29.016 -2.82 1 97.31 72 ASP B O 1
ATOM 4803 N N . ARG B 1 73 ? -18.359 -29.531 -4.727 1 97.88 73 ARG B N 1
ATOM 4804 C CA . ARG B 1 73 ? -17.359 -28.469 -4.645 1 97.88 73 ARG B CA 1
ATOM 4805 C C . ARG B 1 73 ? -18.031 -27.094 -4.695 1 97.88 73 ARG B C 1
ATOM 4807 O O . ARG B 1 73 ? -17.688 -26.203 -3.918 1 97.88 73 ARG B O 1
ATOM 4814 N N . LEU B 1 74 ? -18.938 -26.922 -5.629 1 98.25 74 LEU B N 1
ATOM 4815 C CA . LEU B 1 74 ? -19.625 -25.641 -5.777 1 98.25 74 LEU B CA 1
ATOM 4816 C C . LEU B 1 74 ? -20.5 -25.359 -4.566 1 98.25 74 LEU B C 1
ATOM 4818 O O . LEU B 1 74 ? -20.609 -24.203 -4.133 1 98.25 74 LEU B O 1
ATOM 4822 N N . LYS B 1 75 ? -21.094 -26.391 -4.035 1 97.06 75 LYS B N 1
ATOM 4823 C CA . LYS B 1 75 ? -21.891 -26.234 -2.82 1 97.06 75 LYS B CA 1
ATOM 4824 C C . LYS B 1 75 ? -21.016 -25.797 -1.65 1 97.06 75 LYS B C 1
ATOM 4826 O O . LYS B 1 75 ? -21.406 -24.906 -0.887 1 97.06 75 LYS B O 1
ATOM 4831 N N . SER B 1 76 ? -19.906 -26.406 -1.514 1 97.12 76 SER B N 1
ATOM 4832 C CA . SER B 1 76 ? -18.969 -26.031 -0.461 1 97.12 76 SER B CA 1
ATOM 4833 C C . SER B 1 76 ? -18.531 -24.578 -0.608 1 97.12 76 SER B C 1
ATOM 4835 O O . SER B 1 76 ? -18.438 -23.844 0.382 1 97.12 76 SER B O 1
ATOM 4837 N N . TRP B 1 77 ? -18.234 -24.203 -1.823 1 98 77 TRP B N 1
ATOM 4838 C CA . TRP B 1 77 ? -17.828 -22.828 -2.115 1 98 77 TRP B CA 1
ATOM 4839 C C . TRP B 1 77 ? -18.953 -21.859 -1.806 1 98 77 TRP B C 1
ATOM 4841 O O . TRP B 1 77 ? -18.734 -20.844 -1.137 1 98 77 TRP B O 1
ATOM 4851 N N . ARG B 1 78 ? -20.141 -22.125 -2.209 1 96.81 78 ARG B N 1
ATOM 4852 C CA . ARG B 1 78 ? -21.312 -21.297 -2 1 96.81 78 ARG B CA 1
ATOM 4853 C C . ARG B 1 78 ? -21.625 -21.141 -0.514 1 96.81 78 ARG B C 1
ATOM 4855 O O . ARG B 1 78 ? -22.047 -20.078 -0.064 1 96.81 78 ARG B O 1
ATOM 4862 N N . ASN B 1 79 ? -21.344 -22.203 0.225 1 95.31 79 ASN B N 1
ATOM 4863 C CA . ASN B 1 79 ? -21.719 -22.219 1.639 1 95.31 79 ASN B CA 1
ATOM 4864 C C . ASN B 1 79 ? -20.609 -21.641 2.512 1 95.31 79 ASN B C 1
ATOM 4866 O O . ASN B 1 79 ? -20.781 -21.484 3.721 1 95.31 79 ASN B O 1
ATOM 4870 N N . ALA B 1 80 ? -19.469 -21.375 1.939 1 95.5 80 ALA B N 1
ATOM 4871 C CA . ALA B 1 80 ? -18.422 -20.75 2.736 1 95.5 80 ALA B CA 1
ATOM 4872 C C . ALA B 1 80 ? -18.891 -19.453 3.375 1 95.5 80 ALA B C 1
ATOM 4874 O O . ALA B 1 80 ? -19.672 -18.703 2.768 1 95.5 80 ALA B O 1
ATOM 4875 N N . PRO B 1 81 ? -18.453 -19.156 4.609 1 93.5 81 PRO B N 1
ATOM 4876 C CA . PRO B 1 81 ? -18.891 -17.953 5.312 1 93.5 81 PRO B CA 1
ATOM 4877 C C . PRO B 1 81 ? -18.672 -16.688 4.492 1 93.5 81 PRO B C 1
ATOM 4879 O O . PRO B 1 81 ? -17.703 -16.578 3.746 1 93.5 81 PRO B O 1
ATOM 4882 N N . LEU B 1 82 ? -19.609 -15.766 4.637 1 94 82 LEU B N 1
ATOM 4883 C CA . LEU B 1 82 ? -19.516 -14.469 3.967 1 94 82 LEU B CA 1
ATOM 4884 C C . LEU B 1 82 ? -19.828 -13.336 4.938 1 94 82 LEU B C 1
ATOM 4886 O O . LEU B 1 82 ? -20.828 -12.633 4.777 1 94 82 LEU B O 1
ATOM 4890 N N . PRO B 1 83 ? -18.953 -13.094 5.902 1 93.5 83 PRO B N 1
ATOM 4891 C CA . PRO B 1 83 ? -19.094 -11.953 6.812 1 93.5 83 PRO B CA 1
ATOM 4892 C C . PRO B 1 83 ? -18.703 -10.625 6.16 1 93.5 83 PRO B C 1
ATOM 4894 O O . PRO B 1 83 ? -18.422 -10.586 4.957 1 93.5 83 PRO B O 1
ATOM 4897 N N . GLU B 1 84 ? -18.75 -9.531 6.914 1 92.62 84 GLU B N 1
ATOM 4898 C CA . GLU B 1 84 ? -18.125 -8.328 6.387 1 92.62 84 GLU B CA 1
ATOM 4899 C C . GLU B 1 84 ? -16.641 -8.539 6.137 1 92.62 84 GLU B C 1
ATOM 4901 O O . GLU B 1 84 ? -15.969 -9.258 6.891 1 92.62 84 GLU B O 1
ATOM 4906 N N . PRO B 1 85 ? -16.062 -8 5.137 1 94.62 85 PRO B N 1
ATOM 4907 C CA . PRO B 1 85 ? -14.695 -8.281 4.699 1 94.62 85 PRO B CA 1
ATOM 4908 C C . PRO B 1 85 ? -13.672 -8.102 5.82 1 94.62 85 PRO B C 1
ATOM 4910 O O . PRO B 1 85 ? -12.758 -8.914 5.957 1 94.62 85 PRO B O 1
ATOM 4913 N N . ALA B 1 86 ? -13.812 -7.09 6.66 1 93.56 86 ALA B N 1
ATOM 4914 C CA . ALA B 1 86 ? -12.859 -6.828 7.73 1 93.56 86 ALA B CA 1
ATOM 4915 C C . ALA B 1 86 ? -12.789 -7.996 8.711 1 93.56 86 ALA B C 1
ATOM 4917 O O . ALA B 1 86 ? -11.727 -8.32 9.234 1 93.56 86 ALA B O 1
ATOM 4918 N N . SER B 1 87 ? -13.906 -8.625 8.992 1 92.31 87 SER B N 1
ATOM 4919 C CA . SER B 1 87 ? -13.945 -9.781 9.883 1 92.31 87 SER B CA 1
ATOM 4920 C C . SER B 1 87 ? -13.195 -10.961 9.281 1 92.31 87 SER B C 1
ATOM 4922 O O . SER B 1 87 ? -12.562 -11.734 10.008 1 92.31 87 SER B O 1
ATOM 4924 N N . TRP B 1 88 ? -13.305 -11.125 7.996 1 94.12 88 TRP B N 1
ATOM 4925 C CA . TRP B 1 88 ? -12.57 -12.203 7.336 1 94.12 88 TRP B CA 1
ATOM 4926 C C . TRP B 1 88 ? -11.07 -11.938 7.371 1 94.12 88 TRP B C 1
ATOM 4928 O O . TRP B 1 88 ? -10.273 -12.875 7.484 1 94.12 88 TRP B O 1
ATOM 4938 N N . VAL B 1 89 ? -10.68 -10.68 7.223 1 95 89 VAL B N 1
ATOM 4939 C CA . VAL B 1 89 ? -9.266 -10.352 7.336 1 95 89 VAL B CA 1
ATOM 4940 C C . VAL B 1 89 ? -8.742 -10.75 8.719 1 95 89 VAL B C 1
ATOM 4942 O O . VAL B 1 89 ? -7.633 -11.273 8.844 1 95 89 VAL B O 1
ATOM 4945 N N . GLN B 1 90 ? -9.562 -10.516 9.789 1 91.56 90 GLN B N 1
ATOM 4946 C CA . GLN B 1 90 ? -9.188 -10.977 11.117 1 91.56 90 GLN B CA 1
ATOM 4947 C C . GLN B 1 90 ? -8.969 -12.484 11.133 1 91.56 90 GLN B C 1
ATOM 4949 O O . GLN B 1 90 ? -8.023 -12.977 11.75 1 91.56 90 GLN B O 1
ATOM 4954 N N . PHE B 1 91 ? -9.906 -13.188 10.453 1 92.88 91 PHE B N 1
ATOM 4955 C CA . PHE B 1 91 ? -9.805 -14.633 10.32 1 92.88 91 PHE B CA 1
ATOM 4956 C C . PHE B 1 91 ? -8.523 -15.023 9.594 1 92.88 91 PHE B C 1
ATOM 4958 O O . PHE B 1 91 ? -7.812 -15.93 10.031 1 92.88 91 PHE B O 1
ATOM 4965 N N . ASN B 1 92 ? -8.156 -14.32 8.508 1 94.81 92 ASN B N 1
ATOM 4966 C CA . ASN B 1 92 ? -6.945 -14.57 7.73 1 94.81 92 ASN B CA 1
ATOM 4967 C C . ASN B 1 92 ? -5.691 -14.43 8.594 1 94.81 92 ASN B C 1
ATOM 4969 O O . ASN B 1 92 ? -4.738 -15.195 8.438 1 94.81 92 ASN B O 1
ATOM 4973 N N . LEU B 1 93 ? -5.668 -13.469 9.461 1 91.5 93 LEU B N 1
ATOM 4974 C CA . LEU B 1 93 ? -4.473 -13.109 10.219 1 91.5 93 LEU B CA 1
ATOM 4975 C C . LEU B 1 93 ? -4.152 -14.172 11.266 1 91.5 93 LEU B C 1
ATOM 4977 O O . LEU B 1 93 ? -3.068 -14.164 11.852 1 91.5 93 LEU B O 1
ATOM 4981 N N . GLN B 1 94 ? -5.027 -15.156 11.477 1 89.38 94 GLN B N 1
ATOM 4982 C CA . GLN B 1 94 ? -4.746 -16.281 12.367 1 89.38 94 GLN B CA 1
ATOM 4983 C C . GLN B 1 94 ? -3.723 -17.219 11.742 1 89.38 94 GLN B C 1
ATOM 4985 O O . GLN B 1 94 ? -2.961 -17.875 12.453 1 89.38 94 GLN B O 1
ATOM 4990 N N . THR B 1 95 ? -3.701 -17.281 10.398 1 92.94 95 THR B N 1
ATOM 4991 C CA . THR B 1 95 ? -2.791 -18.188 9.695 1 92.94 95 THR B CA 1
ATOM 4992 C C . THR B 1 95 ? -1.753 -17.391 8.906 1 92.94 95 THR B C 1
ATOM 4994 O O . THR B 1 95 ? -0.65 -17.875 8.656 1 92.94 95 THR B O 1
ATOM 4997 N N . CYS B 1 96 ? -2.125 -16.234 8.461 1 94.69 96 CYS B N 1
ATOM 4998 C CA . CYS B 1 96 ? -1.257 -15.375 7.672 1 94.69 96 CYS B CA 1
ATOM 4999 C C . CYS B 1 96 ? -0.92 -14.102 8.43 1 94.69 96 CYS B C 1
ATOM 5001 O O . CYS B 1 96 ? -1.283 -13 7.996 1 94.69 96 CYS B O 1
ATOM 5003 N N . ARG B 1 97 ? -0.132 -14.258 9.391 1 88.25 97 ARG B N 1
ATOM 5004 C CA . ARG B 1 97 ? 0.253 -13.125 10.234 1 88.25 97 ARG B CA 1
ATOM 5005 C C . ARG B 1 97 ? 1.093 -12.125 9.453 1 88.25 97 ARG B C 1
ATOM 5007 O O . ARG B 1 97 ? 1.829 -12.5 8.539 1 88.25 97 ARG B O 1
ATOM 5014 N N . ASP B 1 98 ? 1.026 -10.945 9.844 1 86 98 ASP B N 1
ATOM 5015 C CA . ASP B 1 98 ? 1.675 -9.836 9.148 1 86 98 ASP B CA 1
ATOM 5016 C C . ASP B 1 98 ? 3.188 -10.031 9.094 1 86 98 ASP B C 1
ATOM 5018 O O . ASP B 1 98 ? 3.799 -9.867 8.031 1 86 98 ASP B O 1
ATOM 5022 N N . GLU B 1 99 ? 3.799 -10.367 10.164 1 81.81 99 GLU B N 1
ATOM 5023 C CA . GLU B 1 99 ? 5.254 -10.461 10.258 1 81.81 99 GLU B CA 1
ATOM 5024 C C . GLU B 1 99 ? 5.797 -11.531 9.32 1 81.81 99 GLU B C 1
ATOM 5026 O O . GLU B 1 99 ? 6.977 -11.508 8.961 1 81.81 99 GLU B O 1
ATOM 5031 N N . ILE B 1 100 ? 4.93 -12.43 8.953 1 86.06 100 ILE B N 1
ATOM 5032 C CA . ILE B 1 100 ? 5.375 -13.547 8.133 1 86.06 100 ILE B CA 1
ATOM 5033 C C . ILE B 1 100 ? 5.129 -13.234 6.656 1 86.06 100 ILE B C 1
ATOM 5035 O O . ILE B 1 100 ? 5.996 -13.477 5.812 1 86.06 100 ILE B O 1
ATOM 5039 N N . ILE B 1 101 ? 3.982 -12.688 6.344 1 93.12 101 ILE B N 1
ATOM 5040 C CA . ILE B 1 101 ? 3.541 -12.539 4.961 1 93.12 101 ILE B CA 1
ATOM 5041 C C . ILE B 1 101 ? 4.117 -11.25 4.371 1 93.12 101 ILE B C 1
ATOM 5043 O O . ILE B 1 101 ? 4.496 -11.219 3.197 1 93.12 101 ILE B O 1
ATOM 5047 N N . ARG B 1 102 ? 4.258 -10.203 5.129 1 89.62 102 ARG B N 1
ATOM 5048 C CA . ARG B 1 102 ? 4.551 -8.859 4.652 1 89.62 102 ARG B CA 1
ATOM 5049 C C . ARG B 1 102 ? 5.863 -8.828 3.879 1 89.62 102 ARG B C 1
ATOM 5051 O O . ARG B 1 102 ? 5.965 -8.172 2.838 1 89.62 102 ARG B O 1
ATOM 5058 N N . LYS B 1 103 ? 6.863 -9.492 4.391 1 90.12 103 LYS B N 1
ATOM 5059 C CA . LYS B 1 103 ? 8.195 -9.398 3.797 1 90.12 103 LYS B CA 1
ATOM 5060 C C . LYS B 1 103 ? 8.203 -9.977 2.385 1 90.12 103 LYS B C 1
ATOM 5062 O O . LYS B 1 103 ? 9.094 -9.656 1.587 1 90.12 103 LYS B O 1
ATOM 5067 N N . ASN B 1 104 ? 7.207 -10.82 2.094 1 94.5 104 ASN B N 1
ATOM 5068 C CA . ASN B 1 104 ? 7.16 -11.453 0.779 1 94.5 104 ASN B CA 1
ATOM 5069 C C . ASN B 1 104 ? 5.891 -11.078 0.021 1 94.5 104 ASN B C 1
ATOM 5071 O O . ASN B 1 104 ? 5.473 -11.797 -0.892 1 94.5 104 ASN B O 1
ATOM 5075 N N . SER B 1 105 ? 5.215 -10.055 0.422 1 93.12 105 SER B N 1
ATOM 5076 C CA . SER B 1 105 ? 4.023 -9.617 -0.297 1 93.12 105 SER B CA 1
ATOM 5077 C C . SER B 1 105 ? 4.367 -8.555 -1.333 1 93.12 105 SER B C 1
ATOM 5079 O O . SER B 1 105 ? 5.285 -7.754 -1.132 1 93.12 105 SER B O 1
ATOM 5081 N N . ASN B 1 106 ? 3.66 -8.523 -2.369 1 91 106 ASN B N 1
ATOM 5082 C CA . ASN B 1 106 ? 3.895 -7.602 -3.479 1 91 106 ASN B CA 1
ATOM 5083 C C . ASN B 1 106 ? 3.414 -6.191 -3.148 1 91 106 ASN B C 1
ATOM 5085 O O . ASN B 1 106 ? 2.215 -5.914 -3.197 1 91 106 ASN B O 1
ATOM 5089 N N . SER B 1 107 ? 4.312 -5.246 -2.951 1 86.81 107 SER B N 1
ATOM 5090 C CA . SER B 1 107 ? 3.98 -3.883 -2.551 1 86.81 107 SER B CA 1
ATOM 5091 C C . SER B 1 107 ? 3.391 -3.094 -3.715 1 86.81 107 SER B C 1
ATOM 5093 O O . SER B 1 107 ? 2.586 -2.184 -3.51 1 86.81 107 SER B O 1
ATOM 5095 N N . ASP B 1 108 ? 3.791 -3.406 -4.891 1 85.75 108 ASP B N 1
ATOM 5096 C CA . ASP B 1 108 ? 3.264 -2.707 -6.059 1 85.75 108 ASP B CA 1
ATOM 5097 C C . ASP B 1 108 ? 1.78 -3.014 -6.258 1 85.75 108 ASP B C 1
ATOM 5099 O O . ASP B 1 108 ? 1 -2.127 -6.613 1 85.75 108 ASP B O 1
ATOM 5103 N N . LEU B 1 109 ? 1.505 -4.246 -6.141 1 89.56 109 LEU B N 1
ATOM 5104 C CA . LEU B 1 109 ? 0.097 -4.617 -6.234 1 89.56 109 LEU B CA 1
ATOM 5105 C C . LEU B 1 109 ? -0.725 -3.906 -5.164 1 89.56 109 LEU B C 1
ATOM 5107 O O . LEU B 1 109 ? -1.83 -3.432 -5.438 1 89.56 109 LEU B O 1
ATOM 5111 N N . LEU B 1 110 ? -0.205 -3.869 -3.984 1 91.06 110 LEU B N 1
ATOM 5112 C CA . LEU B 1 110 ? -0.885 -3.172 -2.896 1 91.06 110 LEU B CA 1
ATOM 5113 C C . LEU B 1 110 ? -1.155 -1.718 -3.268 1 91.06 110 LEU B C 1
ATOM 5115 O O . LEU B 1 110 ? -2.285 -1.24 -3.143 1 91.06 110 LEU B O 1
ATOM 5119 N N . LYS B 1 111 ? -0.166 -1.025 -3.709 1 86.69 111 LYS B N 1
ATOM 5120 C CA . LYS B 1 111 ? -0.294 0.389 -4.051 1 86.69 111 LYS B CA 1
ATOM 5121 C C . LYS B 1 111 ? -1.35 0.6 -5.133 1 86.69 111 LYS B C 1
ATOM 5123 O O . LYS B 1 111 ? -2.133 1.55 -5.066 1 86.69 111 LYS B O 1
ATOM 5128 N N . ARG B 1 112 ? -1.392 -0.308 -6 1 85.25 112 ARG B N 1
ATOM 5129 C CA . ARG B 1 112 ? -2.268 -0.158 -7.16 1 85.25 112 ARG B CA 1
ATOM 5130 C C . ARG B 1 112 ? -3.697 -0.567 -6.82 1 85.25 112 ARG B C 1
ATOM 5132 O O . ARG B 1 112 ? -4.652 0.05 -7.293 1 85.25 112 ARG B O 1
ATOM 5139 N N . ALA B 1 113 ? -3.816 -1.564 -5.988 1 91.44 113 ALA B N 1
ATOM 5140 C CA . ALA B 1 113 ? -5.113 -2.232 -5.941 1 91.44 113 ALA B CA 1
ATOM 5141 C C . ALA B 1 113 ? -5.789 -2.025 -4.59 1 91.44 113 ALA B C 1
ATOM 5143 O O . ALA B 1 113 ? -6.957 -2.377 -4.41 1 91.44 113 ALA B O 1
ATOM 5144 N N . HIS B 1 114 ? -5.164 -1.468 -3.594 1 92.38 114 HIS B N 1
ATOM 5145 C CA . HIS B 1 114 ? -5.672 -1.442 -2.229 1 92.38 114 HIS B CA 1
ATOM 5146 C C . HIS B 1 114 ? -7.043 -0.773 -2.162 1 92.38 114 HIS B C 1
ATOM 5148 O O . HIS B 1 114 ? -7.898 -1.183 -1.379 1 92.38 114 HIS B O 1
ATOM 5154 N N . LEU B 1 115 ? -7.258 0.27 -2.947 1 91.94 115 LEU B N 1
ATOM 5155 C CA . LEU B 1 115 ? -8.531 0.974 -2.895 1 91.94 115 LEU B CA 1
ATOM 5156 C C . LEU B 1 115 ? -9.664 0.089 -3.408 1 91.94 115 LEU B C 1
ATOM 5158 O O . LEU B 1 115 ? -10.758 0.08 -2.84 1 91.94 115 LEU B O 1
ATOM 5162 N N . MET B 1 116 ? -9.406 -0.589 -4.5 1 92 116 MET B N 1
ATOM 5163 C CA . MET B 1 116 ? -10.391 -1.559 -4.973 1 92 116 MET B CA 1
ATOM 5164 C C . MET B 1 116 ? -10.672 -2.613 -3.908 1 92 116 MET B C 1
ATOM 5166 O O . MET B 1 116 ? -11.828 -2.957 -3.658 1 92 116 MET B O 1
ATOM 5170 N N . TRP B 1 117 ? -9.625 -3.148 -3.266 1 95.12 117 TRP B N 1
ATOM 5171 C CA . TRP B 1 117 ? -9.789 -4.156 -2.221 1 95.12 117 TRP B CA 1
ATOM 5172 C C . TRP B 1 117 ? -10.68 -3.637 -1.099 1 95.12 117 TRP B C 1
ATOM 5174 O O . TRP B 1 117 ? -11.586 -4.34 -0.646 1 95.12 117 TRP B O 1
ATOM 5184 N N . ALA B 1 118 ? -10.461 -2.387 -0.742 1 93.81 118 ALA B N 1
ATOM 5185 C CA . ALA B 1 118 ? -11.117 -1.793 0.419 1 93.81 118 ALA B CA 1
ATOM 5186 C C . ALA B 1 118 ? -12.594 -1.533 0.139 1 93.81 118 ALA B C 1
ATOM 5188 O O . ALA B 1 118 ? -13.398 -1.425 1.067 1 93.81 118 ALA B O 1
ATOM 5189 N N . LYS B 1 119 ? -13.031 -1.398 -1.057 1 92.69 119 LYS B N 1
ATOM 5190 C CA . LYS B 1 119 ? -14.406 -1.021 -1.362 1 92.69 119 LYS B CA 1
ATOM 5191 C C . LYS B 1 119 ? -15.258 -2.25 -1.661 1 92.69 119 LYS B C 1
ATOM 5193 O O . LYS B 1 119 ? -16.484 -2.146 -1.799 1 92.69 119 LYS B O 1
ATOM 5198 N N . LEU B 1 120 ? -14.664 -3.432 -1.83 1 93.94 120 LEU B N 1
ATOM 5199 C CA . LEU B 1 120 ? -15.43 -4.641 -2.096 1 93.94 120 LEU B CA 1
ATOM 5200 C C . LEU B 1 120 ? -16.203 -5.082 -0.852 1 93.94 120 LEU B C 1
ATOM 5202 O O . LEU B 1 120 ? -15.625 -5.707 0.046 1 93.94 120 LEU B O 1
ATOM 5206 N N . ASN B 1 121 ? -17.453 -4.766 -0.833 1 92.5 121 ASN B N 1
ATOM 5207 C CA . ASN B 1 121 ? -18.266 -5.129 0.329 1 92.5 121 ASN B CA 1
ATOM 5208 C C . ASN B 1 121 ? -18.828 -6.539 0.198 1 92.5 121 ASN B C 1
ATOM 5210 O O . ASN B 1 121 ? -18.594 -7.215 -0.804 1 92.5 121 ASN B O 1
ATOM 5214 N N . SER B 1 122 ? -19.547 -7.012 1.211 1 92.94 122 SER B N 1
ATOM 5215 C CA . SER B 1 122 ? -20.047 -8.383 1.275 1 92.94 122 SER B CA 1
ATOM 5216 C C . SER B 1 122 ? -21 -8.672 0.121 1 92.94 122 SER B C 1
ATOM 5218 O O . SER B 1 122 ? -21.016 -9.781 -0.411 1 92.94 122 SER B O 1
ATOM 5220 N N . THR B 1 123 ? -21.781 -7.652 -0.281 1 92.12 123 THR B N 1
ATOM 5221 C CA . THR B 1 123 ? -22.719 -7.832 -1.384 1 92.12 123 THR B CA 1
ATOM 5222 C C . THR B 1 123 ? -21.984 -8.086 -2.691 1 92.12 123 THR B C 1
ATOM 5224 O O . THR B 1 123 ? -22.344 -8.984 -3.453 1 92.12 123 THR B O 1
ATOM 5227 N N . HIS B 1 124 ? -21 -7.285 -2.934 1 92.75 124 HIS B N 1
ATOM 5228 C CA . HIS B 1 124 ? -20.188 -7.484 -4.137 1 92.75 124 HIS B CA 1
ATOM 5229 C C . HIS B 1 124 ? -19.547 -8.867 -4.152 1 92.75 124 HIS B C 1
ATOM 5231 O O . HIS B 1 124 ? -19.531 -9.539 -5.184 1 92.75 124 HIS B O 1
ATOM 5237 N N . ILE B 1 125 ? -18.984 -9.273 -3.045 1 95.44 125 ILE B N 1
ATOM 5238 C CA . ILE B 1 125 ? -18.312 -10.555 -2.943 1 95.44 125 ILE B CA 1
ATOM 5239 C C . ILE B 1 125 ? -19.297 -11.688 -3.209 1 95.44 125 ILE B C 1
ATOM 5241 O O . ILE B 1 125 ? -19 -12.625 -3.949 1 95.44 125 ILE B O 1
ATOM 5245 N N . ARG B 1 126 ? -20.469 -11.586 -2.588 1 94.69 126 ARG B N 1
ATOM 5246 C CA . ARG B 1 126 ? -21.5 -12.578 -2.809 1 94.69 126 ARG B CA 1
ATOM 5247 C C . ARG B 1 126 ? -21.859 -12.688 -4.289 1 94.69 126 ARG B C 1
ATOM 5249 O O . ARG B 1 126 ? -21.922 -13.789 -4.84 1 94.69 126 ARG B O 1
ATOM 5256 N N . ASP B 1 127 ? -22.078 -11.531 -4.914 1 94.44 127 ASP B N 1
ATOM 5257 C CA . ASP B 1 127 ? -22.516 -11.5 -6.309 1 94.44 127 ASP B CA 1
ATOM 5258 C C . ASP B 1 127 ? -21.422 -12.07 -7.223 1 94.44 127 ASP B C 1
ATOM 5260 O O . ASP B 1 127 ? -21.719 -12.82 -8.156 1 94.44 127 ASP B O 1
ATOM 5264 N N . LYS B 1 128 ? -20.188 -11.68 -6.98 1 95.12 128 LYS B N 1
ATOM 5265 C CA . LYS B 1 128 ? -19.094 -12.172 -7.801 1 95.12 128 LYS B CA 1
ATOM 5266 C C . LYS B 1 128 ? -18.891 -13.68 -7.613 1 95.12 128 LYS B C 1
ATOM 5268 O O . LYS B 1 128 ? -18.609 -14.398 -8.578 1 95.12 128 LYS B O 1
ATOM 5273 N N . ARG B 1 129 ? -18.969 -14.195 -6.391 1 96.38 129 ARG B N 1
ATOM 5274 C CA . ARG B 1 129 ? -18.922 -15.625 -6.105 1 96.38 129 ARG B CA 1
ATOM 5275 C C . ARG B 1 129 ? -20 -16.375 -6.879 1 96.38 129 ARG B C 1
ATOM 5277 O O . ARG B 1 129 ? -19.719 -17.375 -7.535 1 96.38 129 ARG B O 1
ATOM 5284 N N . GLU B 1 130 ? -21.188 -15.852 -6.793 1 96.56 130 GLU B N 1
ATOM 5285 C CA . GLU B 1 130 ? -22.312 -16.5 -7.445 1 96.56 130 GLU B CA 1
ATOM 5286 C C . GLU B 1 130 ? -22.172 -16.469 -8.969 1 96.56 130 GLU B C 1
ATOM 5288 O O . GLU B 1 130 ? -22.578 -17.406 -9.656 1 96.56 130 GLU B O 1
ATOM 5293 N N . GLU B 1 131 ? -21.609 -15.406 -9.43 1 96.94 131 GLU B N 1
ATOM 5294 C CA . GLU B 1 131 ? -21.328 -15.312 -10.859 1 96.94 131 GLU B CA 1
ATOM 5295 C C . GLU B 1 131 ? -20.422 -16.453 -11.32 1 96.94 131 GLU B C 1
ATOM 5297 O O . GLU B 1 131 ? -20.703 -17.125 -12.312 1 96.94 131 GLU B O 1
ATOM 5302 N N . LEU B 1 132 ? -19.375 -16.688 -10.633 1 98.06 132 LEU B N 1
ATOM 5303 C CA . LEU B 1 132 ? -18.391 -17.703 -10.992 1 98.06 132 LEU B CA 1
ATOM 5304 C C . LEU B 1 132 ? -18.969 -19.094 -10.797 1 98.06 132 LEU B C 1
ATOM 5306 O O . LEU B 1 132 ? -18.781 -19.984 -11.641 1 98.06 132 LEU B O 1
ATOM 5310 N N . ILE B 1 133 ? -19.656 -19.281 -9.68 1 98.06 133 ILE B N 1
ATOM 5311 C CA . ILE B 1 133 ? -20.281 -20.562 -9.406 1 98.06 133 ILE B CA 1
ATOM 5312 C C . ILE B 1 133 ? -21.328 -20.859 -10.477 1 98.06 133 ILE B C 1
ATOM 5314 O O . ILE B 1 133 ? -21.375 -21.969 -11.016 1 98.06 133 ILE B O 1
ATOM 5318 N N . GLY B 1 134 ? -22.156 -19.828 -10.75 1 97.75 134 GLY B N 1
ATOM 5319 C CA . GLY B 1 134 ? -23.156 -19.984 -11.797 1 97.75 134 GLY B CA 1
ATOM 5320 C C . GLY B 1 134 ? -22.562 -20.312 -13.148 1 97.75 134 GLY B C 1
ATOM 5321 O O . GLY B 1 134 ? -23.141 -21.094 -13.914 1 97.75 134 GLY B O 1
ATOM 5322 N N . TYR B 1 135 ? -21.5 -19.766 -13.461 1 97.69 135 TYR B N 1
ATOM 5323 C CA . TYR B 1 135 ? -20.797 -20.047 -14.703 1 97.69 135 TYR B CA 1
ATOM 5324 C C . TYR B 1 135 ? -20.453 -21.531 -14.812 1 97.69 135 TYR B C 1
ATOM 5326 O O . TYR B 1 135 ? -20.672 -22.141 -15.859 1 97.69 135 TYR B O 1
ATOM 5334 N N . LEU B 1 136 ? -19.859 -22.094 -13.773 1 98.31 136 LEU B N 1
ATOM 5335 C CA . LEU B 1 136 ? -19.453 -23.5 -13.789 1 98.31 136 LEU B CA 1
ATOM 5336 C C . LEU B 1 136 ? -20.688 -24.406 -13.828 1 98.31 136 LEU B C 1
ATOM 5338 O O . LEU B 1 136 ? -20.656 -25.469 -14.461 1 98.31 136 LEU B O 1
ATOM 5342 N N . GLU B 1 137 ? -21.734 -24 -13.117 1 97.88 137 GLU B N 1
ATOM 5343 C CA . GLU B 1 137 ? -22.969 -24.781 -13.172 1 97.88 137 GLU B CA 1
ATOM 5344 C C . GLU B 1 137 ? -23.531 -24.812 -14.586 1 97.88 137 GLU B C 1
ATOM 5346 O O . GLU B 1 137 ? -23.984 -25.875 -15.047 1 97.88 137 GLU B O 1
ATOM 5351 N N . GLU B 1 138 ? -23.516 -23.703 -15.203 1 97.56 138 GLU B N 1
ATOM 5352 C CA . GLU B 1 138 ? -23.984 -23.641 -16.578 1 97.56 138 GLU B CA 1
ATOM 5353 C C . GLU B 1 138 ? -23.109 -24.484 -17.5 1 97.56 138 GLU B C 1
ATOM 5355 O O . GLU B 1 138 ? -23.609 -25.156 -18.406 1 97.56 138 GLU B O 1
ATOM 5360 N N . ALA B 1 139 ? -21.844 -24.406 -17.328 1 97.06 139 ALA B N 1
ATOM 5361 C CA . ALA B 1 139 ? -20.922 -25.219 -18.109 1 97.06 139 ALA B CA 1
ATOM 5362 C C . ALA B 1 139 ? -21.203 -26.703 -17.906 1 97.06 139 ALA B C 1
ATOM 5364 O O . ALA B 1 139 ? -21.141 -27.484 -18.859 1 97.06 139 ALA B O 1
ATOM 5365 N N . ASP B 1 140 ? -21.469 -27.078 -16.703 1 96.62 140 ASP B N 1
ATOM 5366 C CA . ASP B 1 140 ? -21.781 -28.469 -16.391 1 96.62 140 ASP B CA 1
ATOM 5367 C C . ASP B 1 140 ? -23.062 -28.906 -17.109 1 96.62 140 ASP B C 1
ATOM 5369 O O . ASP B 1 140 ? -23.109 -30.016 -17.672 1 96.62 140 ASP B O 1
ATOM 5373 N N . ARG B 1 141 ? -24.062 -28.062 -17.094 1 96.19 141 ARG B N 1
ATOM 5374 C CA . ARG B 1 141 ? -25.328 -28.359 -17.75 1 96.19 141 ARG B CA 1
ATOM 5375 C C . ARG B 1 141 ? -25.141 -28.547 -19.25 1 96.19 141 ARG B C 1
ATOM 5377 O O . ARG B 1 141 ? -25.828 -29.359 -19.875 1 96.19 141 ARG B O 1
ATOM 5384 N N . ARG B 1 142 ? -24.172 -27.906 -19.781 1 96.06 142 ARG B N 1
ATOM 5385 C CA . ARG B 1 142 ? -23.906 -27.984 -21.219 1 96.06 142 ARG B CA 1
ATOM 5386 C C . ARG B 1 142 ? -22.984 -29.156 -21.547 1 96.06 142 ARG B C 1
ATOM 5388 O O . ARG B 1 142 ? -22.625 -29.375 -22.703 1 96.06 142 ARG B O 1
ATOM 5395 N N . GLY B 1 143 ? -22.5 -29.812 -20.547 1 94.94 143 GLY B N 1
ATOM 5396 C CA . GLY B 1 143 ? -21.672 -30.984 -20.766 1 94.94 143 GLY B CA 1
ATOM 5397 C C . GLY B 1 143 ? -20.203 -30.656 -20.969 1 94.94 143 GLY B C 1
ATOM 5398 O O . GLY B 1 143 ? -19.469 -31.422 -21.578 1 94.94 143 GLY B O 1
ATOM 5399 N N . ALA B 1 144 ? -19.797 -29.531 -20.469 1 94.75 144 ALA B N 1
ATOM 5400 C CA . ALA B 1 144 ? -18.422 -29.047 -20.688 1 94.75 144 ALA B CA 1
ATOM 5401 C C . ALA B 1 144 ? -17.406 -29.984 -20.047 1 94.75 144 ALA B C 1
ATOM 5403 O O . ALA B 1 144 ? -16.25 -30.047 -20.484 1 94.75 144 ALA B O 1
ATOM 5404 N N . PHE B 1 145 ? -17.828 -30.719 -19.094 1 94.75 145 PHE B N 1
ATOM 5405 C CA . PHE B 1 145 ? -16.875 -31.516 -18.312 1 94.75 145 PHE B CA 1
ATOM 5406 C C . PHE B 1 145 ? -16.938 -32.969 -18.719 1 94.75 145 PHE B C 1
ATOM 5408 O O . PHE B 1 145 ? -16.344 -33.844 -18.062 1 94.75 145 PHE B O 1
ATOM 5415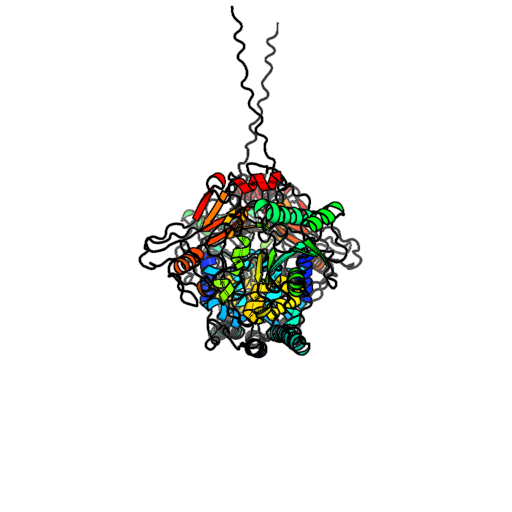 N N . SER B 1 146 ? -17.531 -33.281 -19.844 1 94.31 146 SER B N 1
ATOM 5416 C CA . SER B 1 146 ? -17.594 -34.625 -20.375 1 94.31 146 SER B CA 1
ATOM 5417 C C . SER B 1 146 ? -16.219 -35.094 -20.859 1 94.31 146 SER B C 1
ATOM 5419 O O . SER B 1 146 ? -15.406 -34.281 -21.297 1 94.31 146 SER B O 1
ATOM 5421 N N . PRO B 1 147 ? -15.93 -36.375 -20.797 1 94.56 147 PRO B N 1
ATOM 5422 C CA . PRO B 1 147 ? -14.633 -36.938 -21.203 1 94.56 147 PRO B CA 1
ATOM 5423 C C . PRO B 1 147 ? -14.258 -36.531 -22.625 1 94.56 147 PRO B C 1
ATOM 5425 O O . PRO B 1 147 ? -13.07 -36.469 -22.969 1 94.56 147 PRO B O 1
ATOM 5428 N N . LYS B 1 148 ? -15.172 -36.312 -23.469 1 94.31 148 LYS B N 1
ATOM 5429 C CA . LYS B 1 148 ? -14.898 -35.906 -24.859 1 94.31 148 LYS B CA 1
ATOM 5430 C C . LYS B 1 148 ? -14.133 -34.594 -24.906 1 94.31 148 LYS B C 1
ATOM 5432 O O . LYS B 1 148 ? -13.469 -34.312 -25.906 1 94.31 148 LYS B O 1
ATOM 5437 N N . ASN B 1 149 ? -14.234 -33.812 -23.844 1 95.62 149 ASN B N 1
ATOM 5438 C CA . ASN B 1 149 ? -13.609 -32.5 -23.828 1 95.62 149 ASN B CA 1
ATOM 5439 C C . ASN B 1 149 ? -12.266 -32.531 -23.109 1 95.62 149 ASN B C 1
ATOM 5441 O O . ASN B 1 149 ? -11.602 -31.484 -22.984 1 95.62 149 ASN B O 1
ATOM 5445 N N . TRP B 1 150 ? -11.75 -33.688 -22.688 1 96.44 150 TRP B N 1
ATOM 5446 C CA . TRP B 1 150 ? -10.5 -33.781 -21.938 1 96.44 150 TRP B CA 1
ATOM 5447 C C . TRP B 1 150 ? -9.297 -33.719 -22.859 1 96.44 150 TRP B C 1
ATOM 5449 O O . TRP B 1 150 ? -8.188 -33.375 -22.438 1 96.44 150 TRP B O 1
ATOM 5459 N N . GLY B 1 151 ? -9.539 -34.062 -24.109 1 96.69 151 GLY B N 1
ATOM 5460 C CA . GLY B 1 151 ? -8.414 -34.344 -24.984 1 96.69 151 GLY B CA 1
ATOM 5461 C C . GLY B 1 151 ? -7.805 -35.719 -24.781 1 96.69 151 GLY B C 1
ATOM 5462 O O . GLY B 1 151 ? -8.406 -36.562 -24.125 1 96.69 151 GLY B O 1
ATOM 5463 N N . VAL B 1 152 ? -6.66 -35.906 -25.484 1 97.56 152 VAL B N 1
ATOM 5464 C CA . VAL B 1 152 ? -6.055 -37.25 -25.422 1 97.56 152 VAL B CA 1
ATOM 5465 C C . VAL B 1 152 ? -4.543 -37.125 -25.25 1 97.56 152 VAL B C 1
ATOM 5467 O O . VAL B 1 152 ? -3.918 -36.219 -25.844 1 97.56 152 VAL B O 1
ATOM 5470 N N . GLY B 1 153 ? -4.023 -37.906 -24.312 1 97.62 153 GLY B N 1
ATOM 5471 C CA . GLY B 1 153 ? -2.578 -38.031 -24.219 1 97.62 153 GLY B CA 1
ATOM 5472 C C . GLY B 1 153 ? -1.908 -36.844 -23.562 1 97.62 153 GLY B C 1
ATOM 5473 O O . GLY B 1 153 ? -2.555 -36.094 -22.844 1 97.62 153 GLY B O 1
ATOM 5474 N N . ARG B 1 154 ? -0.573 -36.906 -23.766 1 98.12 154 ARG B N 1
ATOM 5475 C CA . ARG B 1 154 ? 0.31 -35.906 -23.172 1 98.12 154 ARG B CA 1
ATOM 5476 C C . ARG B 1 154 ? 0.878 -34.969 -24.234 1 98.12 154 ARG B C 1
ATOM 5478 O O . ARG B 1 154 ? 1.039 -35.375 -25.391 1 98.12 154 ARG B O 1
ATOM 5485 N N . GLY B 1 155 ? 1.171 -33.75 -23.875 1 98.38 155 GLY B N 1
ATOM 5486 C CA . GLY B 1 155 ? 1.774 -32.781 -24.781 1 98.38 155 GLY B CA 1
ATOM 5487 C C . GLY B 1 155 ? 2.201 -31.484 -24.109 1 98.38 155 GLY B C 1
ATOM 5488 O O . GLY B 1 155 ? 1.997 -31.328 -22.906 1 98.38 155 GLY B O 1
ATOM 5489 N N . ILE B 1 156 ? 2.842 -30.641 -24.875 1 98.25 156 ILE B N 1
ATOM 5490 C CA . ILE B 1 156 ? 3.342 -29.359 -24.375 1 98.25 156 ILE B CA 1
ATOM 5491 C C . ILE B 1 156 ? 2.59 -28.219 -25.047 1 98.25 156 ILE B C 1
ATOM 5493 O O . ILE B 1 156 ? 2.33 -28.25 -26.25 1 98.25 156 ILE B O 1
ATOM 5497 N N . VAL B 1 157 ? 2.184 -27.25 -24.281 1 98.12 157 VAL B N 1
ATOM 5498 C CA . VAL B 1 157 ? 1.403 -26.125 -24.766 1 98.12 157 VAL B CA 1
ATOM 5499 C C . VAL B 1 157 ? 2.162 -24.828 -24.5 1 98.12 157 VAL B C 1
ATOM 5501 O O . VAL B 1 157 ? 2.732 -24.625 -23.438 1 98.12 157 VAL B O 1
ATOM 5504 N N . PHE B 1 158 ? 2.24 -23.984 -25.531 1 96.5 158 PHE B N 1
ATOM 5505 C CA . PHE B 1 158 ? 2.799 -22.641 -25.422 1 96.5 158 PHE B CA 1
ATOM 5506 C C . PHE B 1 158 ? 1.765 -21.594 -25.812 1 96.5 158 PHE B C 1
ATOM 5508 O O . PHE B 1 158 ? 0.783 -21.906 -26.5 1 96.5 158 PHE B O 1
ATOM 5515 N N . THR B 1 159 ? 1.945 -20.391 -25.281 1 93 159 THR B N 1
ATOM 5516 C CA . THR B 1 159 ? 1.312 -19.219 -25.859 1 93 159 THR B CA 1
ATOM 5517 C C . THR B 1 159 ? 2.359 -18.266 -26.438 1 93 159 THR B C 1
ATOM 5519 O O . THR B 1 159 ? 3.438 -18.094 -25.859 1 93 159 THR B O 1
ATOM 5522 N N . ALA B 1 160 ? 2.088 -17.766 -27.609 1 87.38 160 ALA B N 1
ATOM 5523 C CA . ALA B 1 160 ? 3 -16.828 -28.25 1 87.38 160 ALA B CA 1
ATOM 5524 C C . ALA B 1 160 ? 2.23 -15.781 -29.047 1 87.38 160 ALA B C 1
ATOM 5526 O O . ALA B 1 160 ? 1.155 -16.062 -29.578 1 87.38 160 ALA B O 1
ATOM 5527 N N . GLY B 1 161 ? 2.713 -14.555 -29.125 1 76.75 161 GLY B N 1
ATOM 5528 C CA . GLY B 1 161 ? 1.979 -13.492 -29.797 1 76.75 161 GLY B CA 1
ATOM 5529 C C . GLY B 1 161 ? 2.832 -12.695 -30.766 1 76.75 161 GLY B C 1
ATOM 5530 O O . GLY B 1 161 ? 2.336 -12.219 -31.797 1 76.75 161 GLY B O 1
ATOM 5531 N N . ASN B 1 162 ? 3.973 -12.281 -30.438 1 74.38 162 ASN B N 1
ATOM 5532 C CA . ASN B 1 162 ? 4.812 -11.484 -31.328 1 74.38 162 ASN B CA 1
ATOM 5533 C C . ASN B 1 162 ? 6.016 -12.273 -31.828 1 74.38 162 ASN B C 1
ATOM 5535 O O . ASN B 1 162 ? 6.242 -13.406 -31.406 1 74.38 162 ASN B O 1
ATOM 5539 N N . VAL B 1 163 ? 6.648 -11.672 -32.781 1 66.75 163 VAL B N 1
ATOM 5540 C CA . VAL B 1 163 ? 7.758 -12.32 -33.438 1 66.75 163 VAL B CA 1
ATOM 5541 C C . VAL B 1 163 ? 8.781 -12.805 -32.438 1 66.75 163 VAL B C 1
ATOM 5543 O O . VAL B 1 163 ? 9.273 -13.93 -32.531 1 66.75 163 VAL B O 1
ATOM 5546 N N . ASP B 1 164 ? 8.961 -12.078 -31.453 1 78.38 164 ASP B N 1
ATOM 5547 C CA . ASP B 1 164 ? 9.977 -12.414 -30.469 1 78.38 164 ASP B CA 1
ATOM 5548 C C . ASP B 1 164 ? 9.547 -13.625 -29.641 1 78.38 164 ASP B C 1
ATOM 5550 O O . ASP B 1 164 ? 10.367 -14.477 -29.297 1 78.38 164 ASP B O 1
ATOM 5554 N N . THR B 1 165 ? 8.289 -13.711 -29.453 1 85.25 165 THR B N 1
ATOM 5555 C CA . THR B 1 165 ? 7.809 -14.82 -28.641 1 85.25 165 THR B CA 1
ATOM 5556 C C . THR B 1 165 ? 7.824 -16.125 -29.438 1 85.25 165 THR B C 1
ATOM 5558 O O . THR B 1 165 ? 8.18 -17.188 -28.906 1 85.25 165 THR B O 1
ATOM 5561 N N . PHE B 1 166 ? 7.551 -16.047 -30.719 1 88.62 166 PHE B N 1
ATOM 5562 C CA . PHE B 1 166 ? 7.605 -17.234 -31.547 1 88.62 166 PHE B CA 1
ATOM 5563 C C . PHE B 1 166 ? 9.039 -17.75 -31.672 1 88.62 166 PHE B C 1
ATOM 5565 O O . PHE B 1 166 ? 9.273 -18.953 -31.688 1 88.62 166 PHE B O 1
ATOM 5572 N N . SER B 1 167 ? 9.898 -16.828 -31.766 1 88.94 167 SER B N 1
ATOM 5573 C CA . SER B 1 167 ? 11.305 -17.203 -31.875 1 88.94 167 SER B CA 1
ATOM 5574 C C . SER B 1 167 ? 11.773 -17.922 -30.609 1 88.94 167 SER B C 1
ATOM 5576 O O . SER B 1 167 ? 12.562 -18.859 -30.672 1 88.94 167 SER B O 1
ATOM 5578 N N . ARG B 1 168 ? 11.312 -17.484 -29.516 1 91.44 168 ARG B N 1
ATOM 5579 C CA . ARG B 1 168 ? 11.68 -18.125 -28.266 1 91.44 168 ARG B CA 1
ATOM 5580 C C . ARG B 1 168 ? 11.07 -19.516 -28.156 1 91.44 168 ARG B C 1
ATOM 5582 O O . ARG B 1 168 ? 11.711 -20.438 -27.656 1 91.44 168 ARG B O 1
ATOM 5589 N N . VAL B 1 169 ? 9.852 -19.578 -28.594 1 94.75 169 VAL B N 1
ATOM 5590 C CA . VAL B 1 169 ? 9.203 -20.891 -28.578 1 94.75 169 VAL B CA 1
ATOM 5591 C C . VAL B 1 169 ? 9.961 -21.844 -29.484 1 94.75 169 VAL B C 1
ATOM 5593 O O . VAL B 1 169 ? 10.188 -23 -29.125 1 94.75 169 VAL B O 1
ATOM 5596 N N . LEU B 1 170 ? 10.344 -21.344 -30.656 1 94.62 170 LEU B N 1
ATOM 5597 C CA . LEU B 1 170 ? 11.117 -22.172 -31.578 1 94.62 170 LEU B CA 1
ATOM 5598 C C . LEU B 1 170 ? 12.398 -22.656 -30.922 1 94.62 170 LEU B C 1
ATOM 5600 O O . LEU B 1 170 ? 12.758 -23.844 -31.031 1 94.62 170 LEU B O 1
ATOM 5604 N N . LEU B 1 171 ? 13.047 -21.766 -30.25 1 93.25 171 LEU B N 1
ATOM 5605 C CA . LEU B 1 171 ? 14.258 -22.125 -29.531 1 93.25 171 LEU B CA 1
ATOM 5606 C C . LEU B 1 171 ? 13.977 -23.219 -28.516 1 93.25 171 LEU B C 1
ATOM 5608 O O . LEU B 1 171 ? 14.719 -24.203 -28.422 1 93.25 171 LEU B O 1
ATOM 5612 N N . THR B 1 172 ? 12.938 -23.094 -27.766 1 94.75 172 THR B N 1
ATOM 5613 C CA . THR B 1 172 ? 12.57 -24.062 -26.734 1 94.75 172 THR B CA 1
ATOM 5614 C C . THR B 1 172 ? 12.242 -25.422 -27.359 1 94.75 172 THR B C 1
ATOM 5616 O O . THR B 1 172 ? 12.68 -26.469 -26.875 1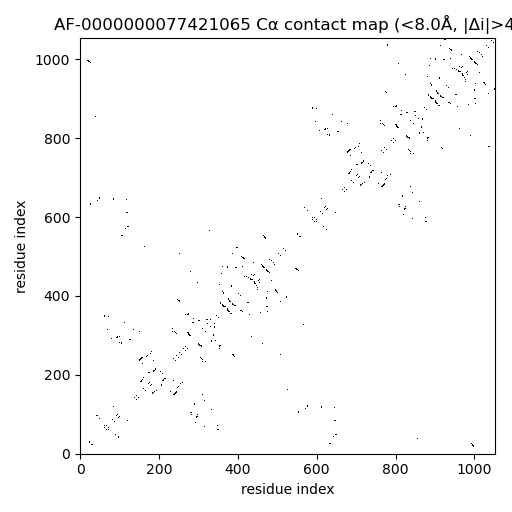 94.75 172 THR B O 1
ATOM 5619 N N . VAL B 1 173 ? 11.484 -25.422 -28.438 1 95.81 173 VAL B N 1
ATOM 5620 C CA . VAL B 1 173 ? 11.094 -26.656 -29.109 1 95.81 173 VAL B CA 1
ATOM 5621 C C . VAL B 1 173 ? 12.328 -27.359 -29.672 1 95.81 173 VAL B C 1
ATOM 5623 O O . VAL B 1 173 ? 12.445 -28.578 -29.594 1 95.81 173 VAL B O 1
ATOM 5626 N N . ARG B 1 174 ? 13.258 -26.578 -30.219 1 94.31 174 ARG B N 1
ATOM 5627 C CA . ARG B 1 174 ? 14.508 -27.156 -30.719 1 94.31 174 ARG B CA 1
ATOM 5628 C C . ARG B 1 174 ? 15.289 -27.797 -29.578 1 94.31 174 ARG B C 1
ATOM 5630 O O . ARG B 1 174 ? 15.852 -28.891 -29.75 1 94.31 174 ARG B O 1
ATOM 5637 N N . MET B 1 175 ? 15.336 -27.156 -28.5 1 92.75 175 MET B N 1
ATOM 5638 C CA . MET B 1 175 ? 16.031 -27.719 -27.344 1 92.75 175 MET B CA 1
ATOM 5639 C C . MET B 1 175 ? 15.375 -29.016 -26.891 1 92.75 175 MET B C 1
ATOM 5641 O O . MET B 1 175 ? 16.062 -29.984 -26.547 1 92.75 175 MET B O 1
ATOM 5645 N N . LEU B 1 176 ? 14.086 -29.062 -26.906 1 94.31 176 LEU B N 1
ATOM 5646 C CA . LEU B 1 176 ? 13.344 -30.266 -26.516 1 94.31 176 LEU B CA 1
ATOM 5647 C C . LEU B 1 176 ? 13.648 -31.422 -27.453 1 94.31 176 LEU B C 1
ATOM 5649 O O . LEU B 1 176 ? 13.859 -32.562 -27 1 94.31 176 LEU B O 1
ATOM 5653 N N . ARG B 1 177 ? 13.719 -31.125 -28.734 1 94.75 177 ARG B N 1
ATOM 5654 C CA . ARG B 1 177 ? 13.898 -32.156 -29.734 1 94.75 177 ARG B CA 1
ATOM 5655 C C . ARG B 1 177 ? 15.359 -32.594 -29.844 1 94.75 177 ARG B C 1
ATOM 5657 O O . ARG B 1 177 ? 15.672 -33.781 -29.766 1 94.75 177 ARG B O 1
ATOM 5664 N N . GLU B 1 178 ? 16.188 -31.609 -29.984 1 90.06 178 GLU B N 1
ATOM 5665 C CA . GLU B 1 178 ? 17.578 -31.891 -30.328 1 90.06 178 GLU B CA 1
ATOM 5666 C C . GLU B 1 178 ? 18.375 -32.344 -29.094 1 90.06 178 GLU B C 1
ATOM 5668 O O . GLU B 1 178 ? 19.234 -33.219 -29.188 1 90.06 178 GLU B O 1
ATOM 5673 N N . HIS B 1 179 ? 18.109 -31.781 -28.031 1 85.25 179 HIS B N 1
ATOM 5674 C CA . HIS B 1 179 ? 18.953 -32.031 -26.875 1 85.25 179 HIS B CA 1
ATOM 5675 C C . HIS B 1 179 ? 18.266 -33 -25.906 1 85.25 179 HIS B C 1
ATOM 5677 O O . HIS B 1 179 ? 18.922 -33.906 -25.359 1 85.25 179 HIS B O 1
ATOM 5683 N N . LEU B 1 180 ? 17.016 -32.875 -25.688 1 90.69 180 LEU B N 1
ATOM 5684 C CA . LEU B 1 180 ? 16.328 -33.688 -24.688 1 90.69 180 LEU B CA 1
ATOM 5685 C C . LEU B 1 180 ? 15.672 -34.906 -25.344 1 90.69 180 LEU B C 1
ATOM 5687 O O . LEU B 1 180 ? 15.195 -35.781 -24.641 1 90.69 180 LEU B O 1
ATOM 5691 N N . LYS B 1 181 ? 15.602 -34.938 -26.625 1 92.69 181 LYS B N 1
ATOM 5692 C CA . LYS B 1 181 ? 14.984 -36 -27.391 1 92.69 181 LYS B CA 1
ATOM 5693 C C . LYS B 1 181 ? 13.531 -36.219 -26.969 1 92.69 181 LYS B C 1
ATOM 5695 O O . LYS B 1 181 ? 13.062 -37.344 -26.859 1 92.69 181 LYS B O 1
ATOM 5700 N N . CYS B 1 182 ? 12.961 -35.188 -26.578 1 94.75 182 CYS B N 1
ATOM 5701 C CA . CYS B 1 182 ? 11.547 -35.188 -26.219 1 94.75 182 CYS B CA 1
ATOM 5702 C C . CYS B 1 182 ? 10.672 -35.094 -27.469 1 94.75 182 CYS B C 1
ATOM 5704 O O . CYS B 1 182 ? 10.734 -34.094 -28.188 1 94.75 182 CYS B O 1
ATOM 5706 N N . ASN B 1 183 ? 9.836 -36.031 -27.656 1 94.31 183 ASN B N 1
ATOM 5707 C CA . ASN B 1 183 ? 9.039 -36.062 -28.875 1 94.31 183 ASN B CA 1
ATOM 5708 C C . ASN B 1 183 ? 7.566 -35.75 -28.578 1 94.31 183 ASN B C 1
ATOM 5710 O O . ASN B 1 183 ? 6.707 -36 -29.438 1 94.31 183 ASN B O 1
ATOM 5714 N N . LEU B 1 184 ? 7.27 -35.312 -27.422 1 96.75 184 LEU B N 1
ATOM 5715 C CA . LEU B 1 184 ? 5.895 -34.938 -27.109 1 96.75 184 LEU B CA 1
ATOM 5716 C C . LEU B 1 184 ? 5.371 -33.906 -28.109 1 96.75 184 LEU B C 1
ATOM 5718 O O . LEU B 1 184 ? 6.102 -33 -28.516 1 96.75 184 LEU B O 1
ATOM 5722 N N . PRO B 1 185 ? 4.141 -34.125 -28.531 1 97.5 185 PRO B N 1
ATOM 5723 C CA . PRO B 1 185 ? 3.58 -33.094 -29.422 1 97.5 185 PRO B CA 1
ATOM 5724 C C . PRO B 1 185 ? 3.475 -31.719 -28.75 1 97.5 185 PRO B C 1
ATOM 5726 O O . PRO B 1 185 ? 3.332 -31.641 -27.531 1 97.5 185 PRO B O 1
ATOM 5729 N N . VAL B 1 186 ? 3.598 -30.688 -29.641 1 98.12 186 VAL B N 1
ATOM 5730 C CA . VAL B 1 186 ? 3.576 -29.312 -29.141 1 98.12 186 VAL B CA 1
ATOM 5731 C C . VAL B 1 186 ? 2.465 -28.531 -29.844 1 98.12 186 VAL B C 1
ATOM 5733 O O . VAL B 1 186 ? 2.254 -28.688 -31.047 1 98.12 186 VAL B O 1
ATOM 5736 N N . GLU B 1 187 ? 1.677 -27.828 -29.062 1 97.94 187 GLU B N 1
ATOM 5737 C CA . GLU B 1 187 ? 0.719 -26.875 -29.609 1 97.94 187 GLU B CA 1
ATOM 5738 C C . GLU B 1 187 ? 1.021 -25.453 -29.125 1 97.94 187 GLU B C 1
ATOM 5740 O O . GLU B 1 187 ? 1.311 -25.25 -27.938 1 97.94 187 GLU B O 1
ATOM 5745 N N . ILE B 1 188 ? 1.028 -24.5 -30.047 1 96.81 188 ILE B N 1
ATOM 5746 C CA . ILE B 1 188 ? 1.331 -23.094 -29.766 1 96.81 188 ILE B CA 1
ATOM 5747 C C . ILE B 1 188 ? 0.117 -22.234 -30.078 1 96.81 188 ILE B C 1
ATOM 5749 O O . ILE B 1 188 ? -0.306 -22.141 -31.234 1 96.81 188 ILE B O 1
ATOM 5753 N N . PHE B 1 189 ? -0.41 -21.562 -29.062 1 95.31 189 PHE B N 1
ATOM 5754 C CA . PHE B 1 189 ? -1.625 -20.766 -29.219 1 95.31 189 PHE B CA 1
ATOM 5755 C C . PHE B 1 189 ? -1.298 -19.281 -29.281 1 95.31 189 PHE B C 1
ATOM 5757 O O . PHE B 1 189 ? -0.429 -18.797 -28.562 1 95.31 189 PHE B O 1
ATOM 5764 N N . SER B 1 190 ? -1.941 -18.562 -30.141 1 91.88 190 SER B N 1
ATOM 5765 C CA . SER B 1 190 ? -1.759 -17.125 -30.281 1 91.88 190 SER B CA 1
ATOM 5766 C C . SER B 1 190 ? -3.1 -16.406 -30.391 1 91.88 190 SER B C 1
ATOM 5768 O O . SER B 1 190 ? -4.145 -17.047 -30.531 1 91.88 190 SER B O 1
ATOM 5770 N N . PHE B 1 191 ? -3.045 -15.047 -30.234 1 88.38 191 PHE B N 1
ATOM 5771 C CA . PHE B 1 191 ? -4.207 -14.211 -30.5 1 88.38 191 PHE B CA 1
ATOM 5772 C C . PHE B 1 191 ? -4.504 -14.148 -31.984 1 88.38 191 PHE B C 1
ATOM 5774 O O . PHE B 1 191 ? -3.605 -14.344 -32.812 1 88.38 191 PHE B O 1
ATOM 5781 N N . PRO B 1 192 ? -5.758 -13.898 -32.219 1 86.38 192 PRO B N 1
ATOM 5782 C CA . PRO B 1 192 ? -6.051 -13.656 -33.656 1 86.38 192 PRO B CA 1
ATOM 5783 C C . PRO B 1 192 ? -5.23 -12.516 -34.25 1 86.38 192 PRO B C 1
ATOM 5785 O O . PRO B 1 192 ? -5.062 -11.477 -33.594 1 86.38 192 PRO B O 1
ATOM 5788 N N . GLY B 1 193 ? -4.691 -12.781 -35.375 1 81.88 193 GLY B N 1
ATOM 5789 C CA . GLY B 1 193 ? -3.916 -11.742 -36.031 1 81.88 193 GLY B CA 1
ATOM 5790 C C . GLY B 1 193 ? -2.43 -11.828 -35.719 1 81.88 193 GLY B C 1
ATOM 5791 O O . GLY B 1 193 ? -1.62 -11.203 -36.406 1 81.88 193 GLY B O 1
ATOM 5792 N N . GLU B 1 194 ? -2.156 -12.57 -34.719 1 82.69 194 GLU B N 1
ATOM 5793 C CA . GLU B 1 194 ? -0.743 -12.789 -34.438 1 82.69 194 GLU B CA 1
ATOM 5794 C C . GLU B 1 194 ? -0.243 -14.078 -35.094 1 82.69 194 GLU B C 1
ATOM 5796 O O . GLU B 1 194 ? -0.81 -15.148 -34.844 1 82.69 194 GLU B O 1
ATOM 5801 N N . GLU B 1 195 ? 0.676 -13.906 -36.031 1 81.44 195 GLU B N 1
ATOM 5802 C CA . GLU B 1 195 ? 1.194 -15.094 -36.719 1 81.44 195 GLU B CA 1
ATOM 5803 C C . GLU B 1 195 ? 2.719 -15.078 -36.75 1 81.44 195 GLU B C 1
ATOM 5805 O O . GLU B 1 195 ? 3.332 -14.008 -36.812 1 81.44 195 GLU B O 1
ATOM 5810 N N . ALA B 1 196 ? 3.186 -16.234 -36.656 1 86.06 196 ALA B N 1
ATOM 5811 C CA . ALA B 1 196 ? 4.621 -16.391 -36.875 1 86.06 196 ALA B CA 1
ATOM 5812 C C . ALA B 1 196 ? 4.992 -16.125 -38.344 1 86.06 196 ALA B C 1
ATOM 5814 O O . ALA B 1 196 ? 4.176 -16.344 -39.219 1 86.06 196 ALA B O 1
ATOM 5815 N N . ASP B 1 197 ? 6.219 -15.656 -38.531 1 87.62 197 ASP B N 1
ATOM 5816 C CA . ASP B 1 197 ? 6.691 -15.523 -39.906 1 87.62 197 ASP B CA 1
ATOM 5817 C C . ASP B 1 197 ? 6.816 -16.891 -40.562 1 87.62 197 ASP B C 1
ATOM 5819 O O . ASP B 1 197 ? 6.926 -17.922 -39.875 1 87.62 197 ASP B O 1
ATOM 5823 N N . SER B 1 198 ? 6.824 -16.875 -41.844 1 89.75 198 SER B N 1
ATOM 5824 C CA . SER B 1 198 ? 6.766 -18.094 -42.625 1 89.75 198 SER B CA 1
ATOM 5825 C C . SER B 1 198 ? 7.91 -19.031 -42.281 1 89.75 198 SER B C 1
ATOM 5827 O O . SER B 1 198 ? 7.715 -20.25 -42.156 1 89.75 198 SER B O 1
ATOM 5829 N N . LYS B 1 199 ? 9.039 -18.469 -42.062 1 91.25 199 LYS B N 1
ATOM 5830 C CA . LYS B 1 199 ? 10.203 -19.297 -41.781 1 91.25 199 LYS B CA 1
ATOM 5831 C C . LYS B 1 199 ? 10.047 -19.984 -40.406 1 91.25 199 LYS B C 1
ATOM 5833 O O . LYS B 1 199 ? 10.32 -21.172 -40.281 1 91.25 199 LYS B O 1
ATOM 5838 N N . THR B 1 200 ? 9.641 -19.219 -39.5 1 91.81 200 THR B N 1
ATOM 5839 C CA . THR B 1 200 ? 9.438 -19.766 -38.156 1 91.81 200 THR B CA 1
ATOM 5840 C C . THR B 1 200 ? 8.32 -20.812 -38.156 1 91.81 200 THR B C 1
ATOM 5842 O O . THR B 1 200 ? 8.438 -21.859 -37.531 1 91.81 200 THR B O 1
ATOM 5845 N N . LYS B 1 201 ? 7.316 -20.531 -38.875 1 92.06 201 LYS B N 1
ATOM 5846 C CA . LYS B 1 201 ? 6.188 -21.453 -39 1 92.06 201 LYS B CA 1
ATOM 5847 C C . LYS B 1 201 ? 6.621 -22.781 -39.594 1 92.06 201 LYS B C 1
ATOM 5849 O O . LYS B 1 201 ? 6.277 -23.844 -39.062 1 92.06 201 LYS B O 1
ATOM 5854 N N . GLU B 1 202 ? 7.324 -22.703 -40.594 1 94 202 GLU B N 1
ATOM 5855 C CA . GLU B 1 202 ? 7.801 -23.906 -41.281 1 94 202 GLU B CA 1
ATOM 5856 C C . GLU B 1 202 ? 8.711 -24.719 -40.344 1 94 202 GLU B C 1
ATOM 5858 O O . GLU B 1 202 ? 8.633 -25.953 -40.312 1 94 202 GLU B O 1
ATOM 5863 N N . SER B 1 203 ? 9.539 -24.016 -39.688 1 94.12 203 SER B N 1
ATOM 5864 C CA . SER B 1 203 ? 10.461 -24.672 -38.75 1 94.12 203 SER B CA 1
ATOM 5865 C C . SER B 1 203 ? 9.719 -25.375 -37.625 1 94.12 203 SER B C 1
ATOM 5867 O O . SER B 1 203 ? 10.062 -26.5 -37.25 1 94.12 203 SER B O 1
ATOM 5869 N N . LEU B 1 204 ? 8.758 -24.734 -37.156 1 94.94 204 LEU B N 1
ATOM 5870 C CA . LEU B 1 204 ? 7.973 -25.297 -36.062 1 94.94 204 LEU B CA 1
ATOM 5871 C C . LEU B 1 204 ? 7.195 -26.516 -36.531 1 94.94 204 LEU B C 1
ATOM 5873 O O . LEU B 1 204 ? 7.16 -27.547 -35.844 1 94.94 204 LEU B O 1
ATOM 5877 N N . GLU B 1 205 ? 6.629 -26.391 -37.656 1 93.38 205 GLU B N 1
ATOM 5878 C CA . GLU B 1 205 ? 5.883 -27.516 -38.219 1 93.38 205 GLU B CA 1
ATOM 5879 C C . GLU B 1 205 ? 6.793 -28.719 -38.438 1 93.38 205 GLU B C 1
ATOM 5881 O O . GLU B 1 205 ? 6.398 -29.859 -38.219 1 93.38 205 GLU B O 1
ATOM 5886 N N . ALA B 1 206 ? 7.926 -28.406 -38.844 1 94.62 206 ALA B N 1
ATOM 5887 C CA . ALA B 1 206 ? 8.898 -29.469 -39.094 1 94.62 206 ALA B CA 1
ATOM 5888 C C . ALA B 1 206 ? 9.273 -30.188 -37.781 1 94.62 206 ALA B C 1
ATOM 5890 O O . ALA B 1 206 ? 9.664 -31.359 -37.812 1 94.62 206 ALA B O 1
ATOM 5891 N N . LEU B 1 207 ? 9.133 -29.516 -36.75 1 95.38 207 LEU B N 1
ATOM 5892 C CA . LEU B 1 207 ? 9.453 -30.078 -35.438 1 95.38 207 LEU B CA 1
ATOM 5893 C C . LEU B 1 207 ? 8.203 -30.641 -34.781 1 95.38 207 LEU B C 1
ATOM 5895 O O . LEU B 1 207 ? 8.188 -30.844 -33.562 1 95.38 207 LEU B O 1
ATOM 5899 N N . ASN B 1 208 ? 7.152 -30.828 -35.469 1 93.31 208 ASN B N 1
ATOM 5900 C CA . ASN B 1 208 ? 5.895 -31.406 -35.031 1 93.31 208 ASN B CA 1
ATOM 5901 C C . ASN B 1 208 ? 5.191 -30.484 -34 1 93.31 208 ASN B C 1
ATOM 5903 O O . ASN B 1 208 ? 4.672 -30.969 -33 1 93.31 208 ASN B O 1
ATOM 5907 N N . ALA B 1 209 ? 5.301 -29.234 -34.188 1 96.25 209 ALA B N 1
ATOM 5908 C CA . ALA B 1 209 ? 4.562 -28.234 -33.438 1 96.25 209 ALA B CA 1
ATOM 5909 C C . ALA B 1 209 ? 3.424 -27.641 -34.281 1 96.25 209 ALA B C 1
ATOM 5911 O O . ALA B 1 209 ? 3.598 -27.359 -35.469 1 96.25 209 ALA B O 1
ATOM 5912 N N . LYS B 1 210 ? 2.275 -27.594 -33.688 1 95.88 210 LYS B N 1
ATOM 5913 C CA . LYS B 1 210 ? 1.104 -27.062 -34.375 1 95.88 210 LYS B CA 1
ATOM 5914 C C . LYS B 1 210 ? 0.762 -25.656 -33.875 1 95.88 210 LYS B C 1
ATOM 5916 O O . LYS B 1 210 ? 0.772 -25.406 -32.656 1 95.88 210 LYS B O 1
ATOM 5921 N N . LEU B 1 211 ? 0.458 -24.812 -34.781 1 94.62 211 LEU B N 1
ATOM 5922 C CA . LEU B 1 211 ? 0.034 -23.453 -34.469 1 94.62 211 LEU B CA 1
ATOM 5923 C C . LEU B 1 211 ? -1.486 -23.359 -34.406 1 94.62 211 LEU B C 1
ATOM 5925 O O . LEU B 1 211 ? -2.186 -23.891 -35.25 1 94.62 211 LEU B O 1
ATOM 5929 N N . ARG B 1 212 ? -1.956 -22.812 -33.312 1 94.06 212 ARG B N 1
ATOM 5930 C CA . ARG B 1 212 ? -3.387 -22.656 -33.062 1 94.06 212 ARG B CA 1
ATOM 5931 C C . ARG B 1 212 ? -3.734 -21.234 -32.688 1 94.06 212 ARG B C 1
ATOM 5933 O O . ARG B 1 212 ? -2.855 -20.453 -32.312 1 94.06 212 ARG B O 1
ATOM 5940 N N . ILE B 1 213 ? -5.027 -20.844 -32.844 1 91.5 213 ILE B N 1
ATOM 5941 C CA . ILE B 1 213 ? -5.492 -19.5 -32.531 1 91.5 213 ILE B CA 1
ATOM 5942 C C . ILE B 1 213 ? -6.629 -19.578 -31.516 1 91.5 213 ILE B C 1
ATOM 5944 O O . ILE B 1 213 ? -7.508 -20.438 -31.625 1 91.5 213 ILE B O 1
ATOM 5948 N N . ILE B 1 214 ? -6.586 -18.703 -30.516 1 90.5 214 ILE B N 1
ATOM 5949 C CA . ILE B 1 214 ? -7.707 -18.531 -29.609 1 90.5 214 ILE B CA 1
ATOM 5950 C C . ILE B 1 214 ? -8.688 -17.516 -30.172 1 90.5 214 ILE B C 1
ATOM 5952 O O . ILE B 1 214 ? -8.492 -16.312 -30 1 90.5 214 ILE B O 1
ATOM 5956 N N . GLY B 1 215 ? -9.742 -17.922 -30.609 1 83.75 215 GLY B N 1
ATOM 5957 C CA . GLY B 1 215 ? -10.633 -17.141 -31.453 1 83.75 215 GLY B CA 1
ATOM 5958 C C . GLY B 1 215 ? -11.297 -15.984 -30.719 1 83.75 215 GLY B C 1
ATOM 5959 O O . GLY B 1 215 ? -11.43 -14.883 -31.25 1 83.75 215 GLY B O 1
ATOM 5960 N N . TRP B 1 216 ? -11.727 -16.125 -29.469 1 78.12 216 TRP B N 1
ATOM 5961 C CA . TRP B 1 216 ? -12.492 -15.102 -28.766 1 78.12 216 TRP B CA 1
ATOM 5962 C C . TRP B 1 216 ? -11.586 -13.977 -28.266 1 78.12 216 TRP B C 1
ATOM 5964 O O . TRP B 1 216 ? -12.062 -12.891 -27.922 1 78.12 216 TRP B O 1
ATOM 5974 N N . ALA B 1 217 ? -10.344 -14.258 -28.234 1 76.38 217 ALA B N 1
ATOM 5975 C CA . ALA B 1 217 ? -9.445 -13.398 -27.453 1 76.38 217 ALA B CA 1
ATOM 5976 C C . ALA B 1 217 ? -9.102 -12.125 -28.234 1 76.38 217 ALA B C 1
ATOM 5978 O O . ALA B 1 217 ? -8.906 -12.164 -29.438 1 76.38 217 ALA B O 1
ATOM 5979 N N . GLN B 1 218 ? -9.297 -11.016 -27.484 1 74.5 218 GLN B N 1
ATOM 5980 C CA . GLN B 1 218 ? -8.898 -9.727 -28.016 1 74.5 218 GLN B CA 1
ATOM 5981 C C . GLN B 1 218 ? -7.762 -9.117 -27.203 1 74.5 218 GLN B C 1
ATOM 5983 O O . GLN B 1 218 ? -7.801 -9.125 -25.969 1 74.5 218 GLN B O 1
ATOM 5988 N N . LYS B 1 219 ? -6.789 -8.656 -27.922 1 74.38 219 LYS B N 1
ATOM 5989 C CA . LYS B 1 219 ? -5.676 -7.996 -27.25 1 74.38 219 LYS B CA 1
ATOM 5990 C C . LYS B 1 219 ? -6.102 -6.641 -26.688 1 74.38 219 LYS B C 1
ATOM 5992 O O . LYS B 1 219 ? -6.973 -5.977 -27.25 1 74.38 219 LYS B O 1
ATOM 5997 N N . ASP B 1 220 ? -5.648 -6.41 -25.531 1 66 220 ASP B N 1
ATOM 5998 C CA . ASP B 1 220 ? -5.746 -5.035 -25.047 1 66 220 ASP B CA 1
ATOM 5999 C C . ASP B 1 220 ? -4.664 -4.152 -25.672 1 66 220 ASP B C 1
ATOM 6001 O O . ASP B 1 220 ? -3.479 -4.328 -25.375 1 66 220 ASP B O 1
ATOM 6005 N N . PRO B 1 221 ? -5.117 -3.322 -26.531 1 62.91 221 PRO B N 1
ATOM 6006 C CA . PRO B 1 221 ? -4.129 -2.49 -27.234 1 62.91 221 PRO B CA 1
ATOM 6007 C C . PRO B 1 221 ? -3.326 -1.611 -26.266 1 62.91 221 PRO B C 1
ATOM 6009 O O . PRO B 1 221 ? -2.234 -1.151 -26.609 1 62.91 221 PRO B O 1
ATOM 6012 N N . ASN B 1 222 ? -3.881 -1.389 -25.094 1 55.75 222 ASN B N 1
ATOM 6013 C CA . ASN B 1 222 ? -3.225 -0.482 -24.156 1 55.75 222 ASN B CA 1
ATOM 6014 C C . ASN B 1 222 ? -2.189 -1.209 -23.312 1 55.75 222 ASN B C 1
ATOM 6016 O O . ASN B 1 222 ? -1.507 -0.59 -22.484 1 55.75 222 ASN B O 1
ATOM 6020 N N . ARG B 1 223 ? -2.115 -2.502 -23.672 1 59.94 223 ARG B N 1
ATOM 6021 C CA . ARG B 1 223 ? -1.135 -3.266 -22.906 1 59.94 223 ARG B CA 1
ATOM 6022 C C . ARG B 1 223 ? -0.096 -3.896 -23.812 1 59.94 223 ARG B C 1
ATOM 6024 O O . ARG B 1 223 ? -0.439 -4.441 -24.875 1 59.94 223 ARG B O 1
ATOM 6031 N N . ASN B 1 224 ? 1.063 -3.824 -23.25 1 49.34 224 ASN B N 1
ATOM 6032 C CA . ASN B 1 224 ? 2.141 -4.453 -24.016 1 49.34 224 ASN B CA 1
ATOM 6033 C C . ASN B 1 224 ? 2.092 -5.973 -23.906 1 49.34 224 ASN B C 1
ATOM 6035 O O . ASN B 1 224 ? 2.459 -6.684 -24.844 1 49.34 224 ASN B O 1
ATOM 6039 N N . LYS B 1 225 ? 1.6 -6.395 -22.828 1 58.22 225 LYS B N 1
ATOM 6040 C CA . LYS B 1 225 ? 1.588 -7.84 -22.609 1 58.22 225 LYS B CA 1
ATOM 6041 C C . LYS B 1 225 ? 0.18 -8.336 -22.281 1 58.22 225 LYS B C 1
ATOM 6043 O O . LYS B 1 225 ? -0.489 -7.801 -21.406 1 58.22 225 LYS B O 1
ATOM 6048 N N . ASN B 1 226 ? -0.211 -9.094 -23.203 1 66.12 226 ASN B N 1
ATOM 6049 C CA . ASN B 1 226 ? -1.5 -9.75 -23 1 66.12 226 ASN B CA 1
ATOM 6050 C C . ASN B 1 226 ? -1.329 -11.195 -22.547 1 66.12 226 ASN B C 1
ATOM 6052 O O . ASN B 1 226 ? -0.781 -12.023 -23.281 1 66.12 226 ASN B O 1
ATOM 6056 N N . PHE B 1 227 ? -1.608 -11.516 -21.344 1 65.44 227 PHE B N 1
ATOM 6057 C CA . PHE B 1 227 ? -1.333 -12.82 -20.766 1 65.44 227 PHE B CA 1
ATOM 6058 C C . PHE B 1 227 ? -2.629 -13.57 -20.469 1 65.44 227 PHE B C 1
ATOM 6060 O O . PHE B 1 227 ? -2.619 -14.594 -19.781 1 65.44 227 PHE B O 1
ATOM 6067 N N . HIS B 1 228 ? -3.697 -13.188 -21.109 1 75.31 228 HIS B N 1
ATOM 6068 C CA . HIS B 1 228 ? -4.918 -13.727 -20.516 1 75.31 228 HIS B CA 1
ATOM 6069 C C . HIS B 1 228 ? -5.469 -14.875 -21.359 1 75.31 228 HIS B C 1
ATOM 6071 O O . HIS B 1 228 ? -6.625 -15.273 -21.188 1 75.31 228 HIS B O 1
ATOM 6077 N N . ILE B 1 229 ? -4.535 -15.523 -22.219 1 88.06 229 ILE B N 1
ATOM 6078 C CA . ILE B 1 229 ? -5.094 -16.609 -23.016 1 88.06 229 ILE B CA 1
ATOM 6079 C C . ILE B 1 229 ? -4.539 -17.953 -22.516 1 88.06 229 ILE B C 1
ATOM 6081 O O . ILE B 1 229 ? -4.824 -19 -23.109 1 88.06 229 ILE B O 1
ATOM 6085 N N . LYS B 1 230 ? -3.809 -17.969 -21.5 1 93.06 230 LYS B N 1
ATOM 6086 C CA . LYS B 1 230 ? -3.174 -19.172 -20.984 1 93.06 230 LYS B CA 1
ATOM 6087 C C . LYS B 1 230 ? -4.215 -20.234 -20.641 1 93.06 230 LYS B C 1
ATOM 6089 O O . LYS B 1 230 ? -4.098 -21.391 -21.078 1 93.06 230 LYS B O 1
ATOM 6094 N N . ALA B 1 231 ? -5.176 -19.859 -19.891 1 95.31 231 ALA B N 1
ATOM 6095 C CA . ALA B 1 231 ? -6.199 -20.812 -19.484 1 95.31 231 ALA B CA 1
ATOM 6096 C C . ALA B 1 231 ? -6.996 -21.312 -20.688 1 95.31 231 ALA B C 1
ATOM 6098 O O . ALA B 1 231 ? -7.332 -22.484 -20.766 1 95.31 231 ALA B O 1
ATOM 6099 N N . SER B 1 232 ? -7.258 -20.453 -21.609 1 95.19 232 SER B N 1
ATOM 6100 C CA . SER B 1 232 ? -7.977 -20.844 -22.812 1 95.19 232 SER B CA 1
ATOM 6101 C C . SER B 1 232 ? -7.168 -21.844 -23.641 1 95.19 232 SER B C 1
ATOM 6103 O O . SER B 1 232 ? -7.73 -22.766 -24.234 1 95.19 232 SER B O 1
ATOM 6105 N N . ALA B 1 233 ? -5.883 -21.578 -23.703 1 96.31 233 ALA B N 1
ATOM 6106 C CA . ALA B 1 233 ? -5.004 -22.5 -24.406 1 96.31 233 ALA B CA 1
ATOM 6107 C C . ALA B 1 233 ? -5.07 -23.906 -23.797 1 96.31 233 ALA B C 1
ATOM 6109 O O . ALA B 1 233 ? -5.156 -24.891 -24.516 1 96.31 233 ALA B O 1
ATOM 6110 N N . LEU B 1 234 ? -5.078 -23.953 -22.516 1 97.25 234 LEU B N 1
ATOM 6111 C CA . LEU B 1 234 ? -5.094 -25.234 -21.797 1 97.25 234 LEU B CA 1
ATOM 6112 C C . LEU B 1 234 ? -6.445 -25.922 -21.953 1 97.25 234 LEU B C 1
ATOM 6114 O O . LEU B 1 234 ? -6.516 -27.141 -22.078 1 97.25 234 LEU B O 1
ATOM 6118 N N . VAL B 1 235 ? -7.496 -25.141 -21.922 1 96.69 235 VAL B N 1
ATOM 6119 C CA . VAL B 1 235 ? -8.836 -25.703 -22.062 1 96.69 235 VAL B CA 1
ATOM 6120 C C . VAL B 1 235 ? -9.016 -26.25 -23.484 1 96.69 235 VAL B C 1
ATOM 6122 O O . VAL B 1 235 ? -9.57 -27.328 -23.672 1 96.69 235 VAL B O 1
ATOM 6125 N N . THR B 1 236 ? -8.477 -25.578 -24.469 1 95.69 236 THR B N 1
ATOM 6126 C CA . THR B 1 236 ? -8.758 -25.859 -25.875 1 95.69 236 THR B CA 1
ATOM 6127 C C . THR B 1 236 ? -7.781 -26.875 -26.438 1 95.69 236 THR B C 1
ATOM 6129 O O . THR B 1 236 ? -8.086 -27.562 -27.422 1 95.69 236 THR B O 1
ATOM 6132 N N . CYS B 1 237 ? -6.609 -26.984 -25.891 1 97.31 237 CYS B N 1
ATOM 6133 C CA . CYS B 1 237 ? -5.59 -27.859 -26.453 1 97.31 237 CYS B CA 1
ATOM 6134 C C . CYS B 1 237 ? -6.105 -29.281 -26.578 1 97.31 237 CYS B C 1
ATOM 6136 O O . CYS B 1 237 ? -7.094 -29.656 -25.938 1 97.31 237 CYS B O 1
ATOM 6138 N N . SER B 1 238 ? -5.418 -30.094 -27.359 1 97.62 238 SER B N 1
ATOM 6139 C CA . SER B 1 238 ? -5.887 -31.422 -27.703 1 97.62 238 SER B CA 1
ATOM 6140 C C . SER B 1 238 ? -5.406 -32.469 -26.688 1 97.62 238 SER B C 1
ATOM 6142 O O . SER B 1 238 ? -5.707 -33.656 -26.812 1 97.62 238 SER B O 1
ATOM 6144 N N . PHE B 1 239 ? -4.672 -32.062 -25.703 1 98.38 239 PHE B N 1
ATOM 6145 C CA . PHE B 1 239 ? -4.039 -33.031 -24.797 1 98.38 239 PHE B CA 1
ATOM 6146 C C . PHE B 1 239 ? -4.852 -33.156 -23.516 1 98.38 239 PHE B C 1
ATOM 6148 O O . PHE B 1 239 ? -5.375 -32.156 -22.984 1 98.38 239 PHE B O 1
ATOM 6155 N N . ARG B 1 240 ? -4.984 -34.281 -22.984 1 98.56 240 ARG B N 1
ATOM 6156 C CA . ARG B 1 240 ? -5.609 -34.5 -21.688 1 98.56 240 ARG B CA 1
ATOM 6157 C C . ARG B 1 240 ? -4.711 -34.031 -20.547 1 98.56 240 ARG B C 1
ATOM 6159 O O . ARG B 1 240 ? -5.188 -33.438 -19.578 1 98.56 240 ARG B O 1
ATOM 6166 N N . GLU B 1 241 ? -3.422 -34.312 -20.703 1 98.75 241 GLU B N 1
ATOM 6167 C CA . GLU B 1 241 ? -2.432 -33.938 -19.703 1 98.75 241 GLU B CA 1
ATOM 6168 C C . GLU B 1 241 ? -1.394 -32.969 -20.281 1 98.75 241 GLU B C 1
ATOM 6170 O O . GLU B 1 241 ? -0.224 -33.344 -20.422 1 98.75 241 GLU B O 1
ATOM 6175 N N . PRO B 1 242 ? -1.734 -31.734 -20.453 1 98.69 242 PRO B N 1
ATOM 6176 C CA . PRO B 1 242 ? -0.801 -30.766 -21.016 1 98.69 242 PRO B CA 1
ATOM 6177 C C . PRO B 1 242 ? 0.198 -30.234 -19.984 1 98.69 242 PRO B C 1
ATOM 6179 O O . PRO B 1 242 ? -0.157 -30.031 -18.828 1 98.69 242 PRO B O 1
ATOM 6182 N N . LEU B 1 243 ? 1.421 -30.062 -20.406 1 98.56 243 LEU B N 1
ATOM 6183 C CA . LE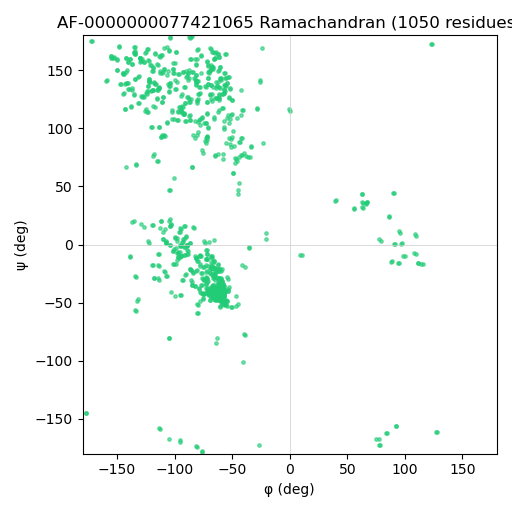U B 1 243 ? 2.422 -29.219 -19.75 1 98.56 243 LEU B CA 1
ATOM 6184 C C . LEU B 1 243 ? 2.492 -27.844 -20.391 1 98.56 243 LEU B C 1
ATOM 6186 O O . LEU B 1 243 ? 2.832 -27.719 -21.578 1 98.56 243 LEU B O 1
ATOM 6190 N N . TYR B 1 244 ? 2.129 -26.859 -19.688 1 98.06 244 TYR B N 1
ATOM 6191 C CA . TYR B 1 244 ? 2.223 -25.5 -20.203 1 98.06 244 TYR B CA 1
ATOM 6192 C C . TYR B 1 244 ? 3.598 -24.906 -19.922 1 98.06 244 TYR B C 1
ATOM 6194 O O . TYR B 1 244 ? 4.152 -25.094 -18.844 1 98.06 244 TYR B O 1
ATOM 6202 N N . LEU B 1 245 ? 4.113 -24.125 -20.859 1 96.56 245 LEU B N 1
ATOM 6203 C CA . LEU B 1 245 ? 5.355 -23.375 -20.703 1 96.56 245 LEU B CA 1
ATOM 6204 C C . LEU B 1 245 ? 5.238 -21.984 -21.328 1 96.56 245 LEU B C 1
ATOM 6206 O O . LEU B 1 245 ? 4.746 -21.859 -22.453 1 96.56 245 LEU B O 1
ATOM 6210 N N . ASP B 1 246 ? 5.684 -20.984 -20.609 1 94.12 246 ASP B N 1
ATOM 6211 C CA . ASP B 1 246 ? 5.832 -19.672 -21.203 1 94.12 246 ASP B CA 1
ATOM 6212 C C . ASP B 1 246 ? 6.902 -19.672 -22.297 1 94.12 246 ASP B C 1
ATOM 6214 O O . ASP B 1 246 ? 7.773 -20.547 -22.297 1 94.12 246 ASP B O 1
ATOM 6218 N N . SER B 1 247 ? 6.852 -18.703 -23.125 1 91.25 247 SER B N 1
ATOM 6219 C CA . SER B 1 247 ? 7.793 -18.641 -24.234 1 91.25 247 SER B CA 1
ATOM 6220 C C . SER B 1 247 ? 9.219 -18.438 -23.75 1 91.25 247 SER B C 1
ATOM 6222 O O . SER B 1 247 ? 10.18 -18.844 -24.406 1 91.25 247 SER B O 1
ATOM 6224 N N . ASP B 1 248 ? 9.359 -17.828 -22.609 1 90.62 248 ASP B N 1
ATOM 6225 C CA . ASP B 1 248 ? 10.695 -17.547 -22.078 1 90.62 248 ASP B CA 1
ATOM 6226 C C . ASP B 1 248 ? 11.062 -18.516 -20.969 1 90.62 248 ASP B C 1
ATOM 6228 O O . ASP B 1 248 ? 11.898 -18.203 -20.109 1 90.62 248 ASP B O 1
ATOM 6232 N N . ASN B 1 249 ? 10.375 -19.578 -20.891 1 94.38 249 ASN B N 1
ATOM 6233 C CA . ASN B 1 249 ? 10.664 -20.656 -19.953 1 94.38 249 ASN B CA 1
ATOM 6234 C C . ASN B 1 249 ? 11.273 -21.875 -20.656 1 94.38 249 ASN B C 1
ATOM 6236 O O . ASN B 1 249 ? 10.562 -22.656 -21.281 1 94.38 249 ASN B O 1
ATOM 6240 N N . LEU B 1 250 ? 12.562 -22.078 -20.5 1 94.62 250 LEU B N 1
ATOM 6241 C CA . LEU B 1 250 ? 13.297 -23.094 -21.234 1 94.62 250 LEU B CA 1
ATOM 6242 C C . LEU B 1 250 ? 13.641 -24.266 -20.328 1 94.62 250 LEU B C 1
ATOM 6244 O O . LEU B 1 250 ? 13.812 -24.109 -19.109 1 94.62 250 LEU B O 1
ATOM 6248 N N . PRO B 1 251 ? 13.664 -25.453 -20.844 1 93.62 251 PRO B N 1
ATOM 6249 C CA . PRO B 1 251 ? 14.125 -26.594 -20.031 1 93.62 251 PRO B CA 1
ATOM 6250 C C . PRO B 1 251 ? 15.617 -26.5 -19.688 1 93.62 251 PRO B C 1
ATOM 6252 O O . PRO B 1 251 ? 16.422 -26.125 -20.547 1 93.62 251 PRO B O 1
ATOM 6255 N N . ALA B 1 252 ? 15.836 -26.812 -18.344 1 85.94 252 ALA B N 1
ATOM 6256 C CA . ALA B 1 252 ? 17.234 -26.859 -17.906 1 85.94 252 ALA B CA 1
ATOM 6257 C C . ALA B 1 252 ? 17.953 -28.094 -18.453 1 85.94 252 ALA B C 1
ATOM 6259 O O . ALA B 1 252 ? 17.5 -29.219 -18.25 1 85.94 252 ALA B O 1
ATOM 6260 N N . VAL B 1 253 ? 18.641 -28.109 -19.547 1 67.12 253 VAL B N 1
ATOM 6261 C CA . VAL B 1 253 ? 19.312 -29.172 -20.281 1 67.12 253 VAL B CA 1
ATOM 6262 C C . VAL B 1 253 ? 19.625 -30.328 -19.344 1 67.12 253 VAL B C 1
ATOM 6264 O O . VAL B 1 253 ? 20.641 -30.328 -18.641 1 67.12 253 VAL B O 1
ATOM 6267 N N . MET B 1 254 ? 18.594 -31.188 -19.266 1 74.75 254 MET B N 1
ATOM 6268 C CA . MET B 1 254 ? 18.734 -32.406 -18.484 1 74.75 254 MET B CA 1
ATOM 6269 C C . MET B 1 254 ? 18.922 -33.625 -19.406 1 74.75 254 MET B C 1
ATOM 6271 O O . MET B 1 254 ? 19.156 -33.469 -20.609 1 74.75 254 MET B O 1
ATOM 6275 N N . GLU B 1 255 ? 18.812 -34.719 -18.922 1 82.5 255 GLU B N 1
ATOM 6276 C CA . GLU B 1 255 ? 18.906 -36 -19.609 1 82.5 255 GLU B CA 1
ATOM 6277 C C . GLU B 1 255 ? 17.609 -36.344 -20.344 1 82.5 255 GLU B C 1
ATOM 6279 O O . GLU B 1 255 ? 16.531 -35.875 -19.938 1 82.5 255 GLU B O 1
ATOM 6284 N N . PRO B 1 256 ? 17.766 -36.906 -21.516 1 89.81 256 PRO B N 1
ATOM 6285 C CA . PRO B 1 256 ? 16.562 -37.375 -22.188 1 89.81 256 PRO B CA 1
ATOM 6286 C C . PRO B 1 256 ? 15.586 -38.094 -21.234 1 89.81 256 PRO B C 1
ATOM 6288 O O . PRO B 1 256 ? 16.016 -38.812 -20.344 1 89.81 256 PRO B O 1
ATOM 6291 N N . GLY B 1 257 ? 14.32 -37.719 -21.344 1 91.62 257 GLY B N 1
ATOM 6292 C CA . GLY B 1 257 ? 13.312 -38.375 -20.516 1 91.62 257 GLY B CA 1
ATOM 6293 C C . GLY B 1 257 ? 12.914 -37.562 -19.297 1 91.62 257 GLY B C 1
ATOM 6294 O O . GLY B 1 257 ? 11.914 -37.844 -18.641 1 91.62 257 GLY B O 1
ATOM 6295 N N . THR B 1 258 ? 13.594 -36.531 -19.016 1 92.06 258 THR B N 1
ATOM 6296 C CA . THR B 1 258 ? 13.359 -35.75 -17.812 1 92.06 258 THR B CA 1
ATOM 6297 C C . THR B 1 258 ? 11.984 -35.094 -17.844 1 92.06 258 THR B C 1
ATOM 6299 O O . THR B 1 258 ? 11.242 -35.156 -16.875 1 92.06 258 THR B O 1
ATOM 6302 N N . ILE B 1 259 ? 11.602 -34.5 -18.953 1 95.25 259 ILE B N 1
ATOM 6303 C CA . ILE B 1 259 ? 10.312 -33.844 -19.078 1 95.25 259 ILE B CA 1
ATOM 6304 C C . ILE B 1 259 ? 9.188 -34.875 -18.969 1 95.25 259 ILE B C 1
ATOM 6306 O O . ILE B 1 259 ? 8.234 -34.688 -18.219 1 95.25 259 ILE B O 1
ATOM 6310 N N . GLU B 1 260 ? 9.328 -36 -19.609 1 95.38 260 GLU B N 1
ATOM 6311 C CA . GLU B 1 260 ? 8.312 -37.031 -19.641 1 95.38 260 GLU B CA 1
ATOM 6312 C C . GLU B 1 260 ? 8.133 -37.656 -18.25 1 95.38 260 GLU B C 1
ATOM 6314 O O . GLU B 1 260 ? 7.043 -38.125 -17.922 1 95.38 260 GLU B O 1
ATOM 6319 N N . SER B 1 261 ? 9.117 -37.594 -17.516 1 95.06 261 SER B N 1
ATOM 6320 C CA . SER B 1 261 ? 9.062 -38.219 -16.188 1 95.06 261 SER B CA 1
ATOM 6321 C C . SER B 1 261 ? 8.148 -37.438 -15.25 1 95.06 261 SER B C 1
ATOM 6323 O O . SER B 1 261 ? 7.742 -37.969 -14.211 1 95.06 261 SER B O 1
ATOM 6325 N N . LEU B 1 262 ? 7.871 -36.219 -15.57 1 97.31 262 LEU B N 1
ATOM 6326 C CA . LEU B 1 262 ? 7.035 -35.406 -14.711 1 97.31 262 LEU B CA 1
ATOM 6327 C C . LEU B 1 262 ? 5.664 -36.031 -14.508 1 97.31 262 LEU B C 1
ATOM 6329 O O . LEU B 1 262 ? 5.09 -35.938 -13.422 1 97.31 262 LEU B O 1
ATOM 6333 N N . TRP B 1 263 ? 5.105 -36.75 -15.516 1 98.31 263 TRP B N 1
ATOM 6334 C CA . TRP B 1 263 ? 3.787 -37.375 -15.445 1 98.31 263 TRP B CA 1
ATOM 6335 C C . TRP B 1 263 ? 3.807 -38.594 -14.523 1 98.31 263 TRP B C 1
ATOM 6337 O O . TRP B 1 263 ? 2.754 -39.094 -14.133 1 98.31 263 TRP B O 1
ATOM 6347 N N . GLU B 1 264 ? 4.996 -39 -14.18 1 97.88 264 GLU B N 1
ATOM 6348 C CA . GLU B 1 264 ? 5.125 -40.219 -13.383 1 97.88 264 GLU B CA 1
ATOM 6349 C C . GLU B 1 264 ? 5.445 -39.906 -11.93 1 97.88 264 GLU B C 1
ATOM 6351 O O . GLU B 1 264 ? 5.566 -40.812 -11.094 1 97.88 264 GLU B O 1
ATOM 6356 N N . THR B 1 265 ? 5.562 -38.656 -11.641 1 97.94 265 THR B N 1
ATOM 6357 C CA . THR B 1 265 ? 5.914 -38.281 -10.281 1 97.94 265 THR B CA 1
ATOM 6358 C C . THR B 1 265 ? 4.777 -38.594 -9.312 1 97.94 265 THR B C 1
ATOM 6360 O O . THR B 1 265 ? 3.607 -38.594 -9.695 1 97.94 265 THR B O 1
ATOM 6363 N N . LYS B 1 266 ? 5.09 -38.812 -8.031 1 98.19 266 LYS B N 1
ATOM 6364 C CA . LYS B 1 266 ? 4.137 -39.25 -7.016 1 98.19 266 LYS B CA 1
ATOM 6365 C C . LYS B 1 266 ? 3.037 -38.219 -6.816 1 98.19 266 LYS B C 1
ATOM 6367 O O . LYS B 1 266 ? 1.851 -38.562 -6.801 1 98.19 266 LYS B O 1
ATOM 6372 N N . GLY B 1 267 ? 3.459 -37.031 -6.691 1 97.94 267 GLY B N 1
ATOM 6373 C CA . GLY B 1 267 ? 2.502 -35.938 -6.449 1 97.94 267 GLY B CA 1
ATOM 6374 C C . GLY B 1 267 ? 1.516 -35.75 -7.586 1 97.94 267 GLY B C 1
ATOM 6375 O O . GLY B 1 267 ? 0.313 -35.625 -7.355 1 97.94 267 GLY B O 1
ATOM 6376 N N . TYR B 1 268 ? 1.993 -35.781 -8.82 1 98.19 268 TYR B N 1
ATOM 6377 C CA . TYR B 1 268 ? 1.125 -35.625 -9.977 1 98.19 268 TYR B CA 1
ATOM 6378 C C . TYR B 1 268 ? 0.148 -36.781 -10.117 1 98.19 268 TYR B C 1
ATOM 6380 O O . TYR B 1 268 ? -1.032 -36.562 -10.406 1 98.19 268 TYR B O 1
ATOM 6388 N N . LYS B 1 269 ? 0.646 -37.906 -9.953 1 97.88 269 LYS B N 1
ATOM 6389 C CA . LYS B 1 269 ? -0.225 -39.062 -10.078 1 97.88 269 LYS B CA 1
ATOM 6390 C C . LYS B 1 269 ? -1.339 -39.031 -9.031 1 97.88 269 LYS B C 1
ATOM 6392 O O . LYS B 1 269 ? -2.465 -39.469 -9.305 1 97.88 269 LYS B O 1
ATOM 6397 N N . LYS B 1 270 ? -0.98 -38.531 -7.914 1 96.69 270 LYS B N 1
ATOM 6398 C CA . LYS B 1 270 ? -1.942 -38.5 -6.816 1 96.69 270 LYS B CA 1
ATOM 6399 C C . LYS B 1 270 ? -2.951 -37.375 -7.012 1 96.69 270 LYS B C 1
ATOM 6401 O O . LYS B 1 270 ? -4.152 -37.562 -6.805 1 96.69 270 LYS B O 1
ATOM 6406 N N . LEU B 1 271 ? -2.494 -36.188 -7.457 1 97.56 271 LEU B N 1
ATOM 6407 C CA . LEU B 1 271 ? -3.332 -35 -7.359 1 97.56 271 LEU B CA 1
ATOM 6408 C C . LEU B 1 271 ? -3.723 -34.469 -8.742 1 97.56 271 LEU B C 1
ATOM 6410 O O . LEU B 1 271 ? -4.633 -33.656 -8.875 1 97.56 271 LEU B O 1
ATOM 6414 N N . GLY B 1 272 ? -3.027 -34.875 -9.781 1 97.75 272 GLY B N 1
ATOM 6415 C CA . GLY B 1 272 ? -3.35 -34.531 -11.148 1 97.75 272 GLY B CA 1
ATOM 6416 C C . GLY B 1 272 ? -2.91 -33.094 -11.516 1 97.75 272 GLY B C 1
ATOM 6417 O O . GLY B 1 272 ? -3.303 -32.594 -12.555 1 97.75 272 GLY B O 1
ATOM 6418 N N . ALA B 1 273 ? -2.248 -32.438 -10.617 1 98.56 273 ALA B N 1
ATOM 6419 C CA . ALA B 1 273 ? -1.757 -31.078 -10.867 1 98.56 273 ALA B CA 1
ATOM 6420 C C . ALA B 1 273 ? -0.409 -30.844 -10.188 1 98.56 273 ALA B C 1
ATOM 6422 O O . ALA B 1 273 ? -0.229 -31.188 -9.023 1 98.56 273 ALA B O 1
ATOM 6423 N N . LEU B 1 274 ? 0.549 -30.344 -10.953 1 98.75 274 LEU B N 1
ATOM 6424 C CA . LEU B 1 274 ? 1.871 -29.953 -10.477 1 98.75 274 LEU B CA 1
ATOM 6425 C C . LEU B 1 274 ? 2.16 -28.484 -10.812 1 98.75 274 LEU B C 1
ATOM 6427 O O . LEU B 1 274 ? 2.193 -28.109 -11.984 1 98.75 274 LEU B O 1
ATOM 6431 N N . PHE B 1 275 ? 2.264 -27.656 -9.742 1 98.62 275 PHE B N 1
ATOM 6432 C CA . PHE B 1 275 ? 2.527 -26.219 -9.867 1 98.62 275 PHE B CA 1
ATOM 6433 C C . PHE B 1 275 ? 3.9 -25.875 -9.305 1 98.62 275 PHE B C 1
ATOM 6435 O O . PHE B 1 275 ? 4.512 -26.688 -8.602 1 98.62 275 PHE B O 1
ATOM 6442 N N . TRP B 1 276 ? 4.406 -24.75 -9.672 1 98.5 276 TRP B N 1
ATOM 6443 C CA . TRP B 1 276 ? 5.703 -24.266 -9.211 1 98.5 276 TRP B CA 1
ATOM 6444 C C . TRP B 1 276 ? 5.559 -22.953 -8.461 1 98.5 276 TRP B C 1
ATOM 6446 O O . TRP B 1 276 ? 4.664 -22.156 -8.766 1 98.5 276 TRP B O 1
ATOM 6456 N N . PRO B 1 277 ? 6.402 -22.703 -7.52 1 97.56 277 PRO B N 1
ATOM 6457 C CA . PRO B 1 277 ? 6.277 -21.516 -6.668 1 97.56 277 PRO B CA 1
ATOM 6458 C C . PRO B 1 277 ? 6.84 -20.266 -7.324 1 97.56 277 PRO B C 1
ATOM 6460 O O . PRO B 1 277 ? 7.684 -20.344 -8.219 1 97.56 277 PRO B O 1
ATOM 6463 N N . ASP B 1 278 ? 6.309 -19.156 -6.883 1 96.44 278 ASP B N 1
ATOM 6464 C CA . ASP B 1 278 ? 6.824 -17.812 -7.148 1 96.44 278 ASP B CA 1
ATOM 6465 C C . ASP B 1 278 ? 7.551 -17.25 -5.926 1 96.44 278 ASP B C 1
ATOM 6467 O O . ASP B 1 278 ? 7.668 -17.922 -4.902 1 96.44 278 ASP B O 1
ATOM 6471 N N . TYR B 1 279 ? 8.094 -16.062 -6.074 1 95.31 279 TYR B N 1
ATOM 6472 C CA . TYR B 1 279 ? 8.844 -15.398 -5.008 1 95.31 279 TYR B CA 1
ATOM 6473 C C . TYR B 1 279 ? 7.902 -14.875 -3.93 1 95.31 279 TYR B C 1
ATOM 6475 O O . TYR B 1 279 ? 8.32 -14.664 -2.787 1 95.31 279 TYR B O 1
ATOM 6483 N N . TRP B 1 280 ? 6.625 -14.719 -4.266 1 95.81 280 TRP B N 1
ATOM 6484 C CA . TRP B 1 280 ? 5.773 -13.867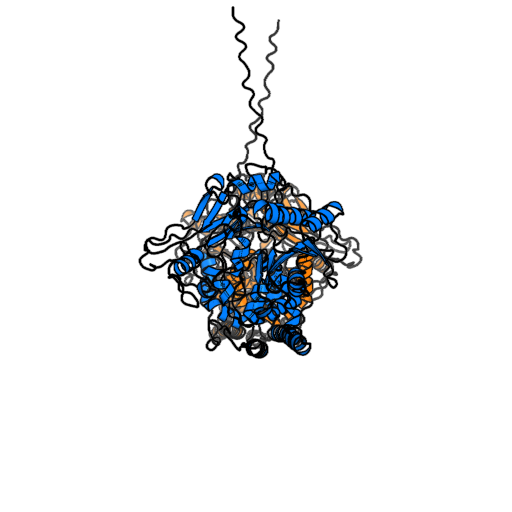 -3.449 1 95.81 280 TRP B CA 1
ATOM 6485 C C . TRP B 1 280 ? 4.723 -14.688 -2.709 1 95.81 280 TRP B C 1
ATOM 6487 O O . TRP B 1 280 ? 4.496 -15.852 -3.035 1 95.81 280 TRP B O 1
ATOM 6497 N N . LYS B 1 281 ? 4.145 -14.078 -1.709 1 97.19 281 LYS B N 1
ATOM 6498 C CA . LYS B 1 281 ? 2.975 -14.578 -0.996 1 97.19 281 LYS B CA 1
ATOM 6499 C C . LYS B 1 281 ? 1.798 -13.617 -1.123 1 97.19 281 LYS B C 1
ATOM 6501 O O . LYS B 1 281 ? 1.989 -12.414 -1.33 1 97.19 281 LYS B O 1
ATOM 6506 N N . THR B 1 282 ? 0.603 -14.125 -1.047 1 97.5 282 THR B N 1
ATOM 6507 C CA . THR B 1 282 ? -0.603 -13.32 -1.231 1 97.5 282 THR B CA 1
ATOM 6508 C C . THR B 1 282 ? -0.915 -12.516 0.027 1 97.5 282 THR B C 1
ATOM 6510 O O . THR B 1 282 ? -0.833 -13.039 1.141 1 97.5 282 THR B O 1
ATOM 6513 N N . HIS B 1 283 ? -1.233 -11.312 -0.168 1 96.62 283 HIS B N 1
ATOM 6514 C CA . HIS B 1 283 ? -1.567 -10.43 0.944 1 96.62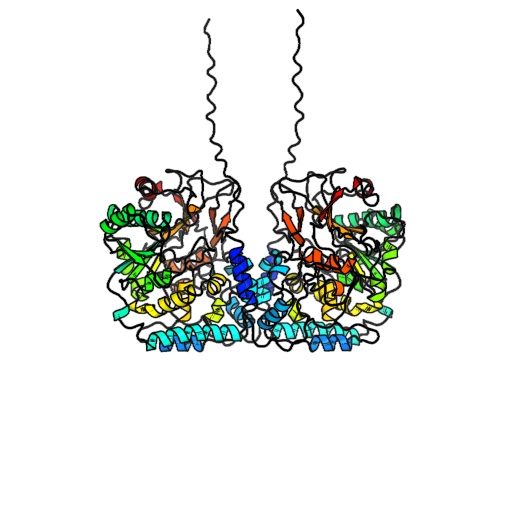 283 HIS B CA 1
ATOM 6515 C C . HIS B 1 283 ? -2.682 -11.023 1.802 1 96.62 283 HIS B C 1
ATOM 6517 O O . HIS B 1 283 ? -3.666 -11.547 1.273 1 96.62 283 HIS B O 1
ATOM 6523 N N . SER B 1 284 ? -2.537 -10.891 3.15 1 96 284 SER B N 1
ATOM 6524 C CA . SER B 1 284 ? -3.529 -11.422 4.078 1 96 284 SER B CA 1
ATOM 6525 C C . SER B 1 284 ? -4.855 -10.68 3.955 1 96 284 SER B C 1
ATOM 6527 O O . SER B 1 284 ? -5.906 -11.219 4.309 1 96 284 SER B O 1
ATOM 6529 N N . ASP B 1 285 ? -4.801 -9.445 3.5 1 95.69 285 ASP B N 1
ATOM 6530 C CA . ASP B 1 285 ? -6.02 -8.648 3.418 1 95.69 285 ASP B CA 1
ATOM 6531 C C . ASP B 1 285 ? -6.574 -8.641 1.996 1 95.69 285 ASP B C 1
ATOM 6533 O O . ASP B 1 285 ? -7.492 -7.875 1.689 1 95.69 285 ASP B O 1
ATOM 6537 N N . SER B 1 286 ? -6.035 -9.383 1.075 1 96.69 286 SER B N 1
ATOM 6538 C CA . SER B 1 286 ? -6.598 -9.5 -0.266 1 96.69 286 SER B CA 1
ATOM 6539 C C . SER B 1 286 ? -8.016 -10.07 -0.227 1 96.69 286 SER B C 1
ATOM 6541 O O . SER B 1 286 ? -8.266 -11.078 0.434 1 96.69 286 SER B O 1
ATOM 6543 N N . PRO B 1 287 ? -8.914 -9.461 -0.975 1 97.12 287 PRO B N 1
ATOM 6544 C CA . PRO B 1 287 ? -10.289 -9.969 -1.002 1 97.12 287 PRO B CA 1
ATOM 6545 C C . PRO B 1 287 ? -10.391 -11.344 -1.667 1 97.12 287 PRO B C 1
ATOM 6547 O O . PRO B 1 287 ? -11.438 -11.992 -1.585 1 97.12 287 PRO B O 1
ATOM 6550 N N . ILE B 1 288 ? -9.312 -11.773 -2.293 1 98.19 288 ILE B N 1
ATOM 6551 C CA . ILE B 1 288 ? -9.352 -13.055 -2.988 1 98.19 288 ILE B CA 1
ATOM 6552 C C . ILE B 1 288 ? -9.727 -14.164 -2.012 1 98.19 288 ILE B C 1
ATOM 6554 O O . ILE B 1 288 ? -10.453 -15.102 -2.371 1 98.19 288 ILE B O 1
ATOM 6558 N N . TRP B 1 289 ? -9.234 -14.062 -0.793 1 98.12 289 TRP B N 1
ATOM 6559 C CA . TRP B 1 289 ? -9.477 -15.109 0.195 1 98.12 289 TRP B CA 1
ATOM 6560 C C . TRP B 1 289 ? -10.969 -15.242 0.489 1 98.12 289 TRP B C 1
ATOM 6562 O O . TRP B 1 289 ? -11.492 -16.359 0.58 1 98.12 289 TRP B O 1
ATOM 6572 N N . LEU B 1 290 ? -11.641 -14.125 0.655 1 97.38 290 LEU B N 1
ATOM 6573 C CA . LEU B 1 290 ? -13.086 -14.133 0.893 1 97.38 290 LEU B CA 1
ATOM 6574 C C . LEU B 1 290 ? -13.844 -14.539 -0.366 1 97.38 290 LEU B C 1
ATOM 6576 O O . LEU B 1 290 ? -14.836 -15.266 -0.289 1 97.38 290 LEU B O 1
ATOM 6580 N N . LEU B 1 291 ? -13.391 -14.094 -1.525 1 98.06 291 LEU B N 1
ATOM 6581 C CA . LEU B 1 291 ? -14.023 -14.398 -2.805 1 98.06 291 LEU B CA 1
ATOM 6582 C C . LEU B 1 291 ? -14.047 -15.906 -3.053 1 98.06 291 LEU B C 1
ATOM 6584 O O . LEU B 1 291 ? -15.047 -16.453 -3.516 1 98.06 291 LEU B O 1
ATOM 6588 N N . ILE B 1 292 ? -12.945 -16.547 -2.73 1 98.38 292 ILE B N 1
ATOM 6589 C CA . ILE B 1 292 ? -12.867 -17.969 -3.02 1 98.38 292 ILE B CA 1
ATOM 6590 C C . ILE B 1 292 ? -13.273 -18.766 -1.787 1 98.38 292 ILE B C 1
ATOM 6592 O O . ILE B 1 292 ? -13.328 -20 -1.826 1 98.38 292 ILE B O 1
ATOM 6596 N N . GLY B 1 293 ? -13.602 -18.109 -0.683 1 97.38 293 GLY B N 1
ATOM 6597 C CA . GLY B 1 293 ? -14.086 -18.781 0.519 1 97.38 293 GLY B CA 1
ATOM 6598 C C . GLY B 1 293 ? -13.039 -19.656 1.174 1 97.38 293 GLY B C 1
ATOM 6599 O O . GLY B 1 293 ? -13.359 -20.75 1.645 1 97.38 293 GLY B O 1
ATOM 6600 N N . THR B 1 294 ? -11.828 -19.266 1.134 1 97.88 294 THR B N 1
ATOM 6601 C CA . THR B 1 294 ? -10.719 -20 1.734 1 97.88 294 THR B CA 1
ATOM 6602 C C . THR B 1 294 ? -9.914 -19.094 2.664 1 97.88 294 THR B C 1
ATOM 6604 O O . THR B 1 294 ? -9.539 -17.984 2.285 1 97.88 294 THR B O 1
ATOM 6607 N N . GLN B 1 295 ? -9.734 -19.562 3.904 1 96.62 295 GLN B N 1
ATOM 6608 C CA . GLN B 1 295 ? -8.867 -18.797 4.793 1 96.62 295 GLN B CA 1
ATOM 6609 C C . GLN B 1 295 ? -7.484 -18.609 4.18 1 96.62 295 GLN B C 1
ATOM 6611 O O . GLN B 1 295 ? -6.977 -19.5 3.492 1 96.62 295 GLN B O 1
ATOM 6616 N N . CYS B 1 296 ? -6.895 -17.516 4.469 1 97.25 296 CYS B N 1
ATOM 6617 C CA . CYS B 1 296 ? -5.551 -17.203 3.982 1 97.25 296 CYS B CA 1
ATOM 6618 C C . CYS B 1 296 ? -4.59 -18.344 4.297 1 97.25 296 CYS B C 1
ATOM 6620 O O . CYS B 1 296 ? -4.617 -18.906 5.395 1 97.25 296 CYS B O 1
ATOM 6622 N N . ARG B 1 297 ? -3.82 -18.672 3.295 1 98 297 ARG B N 1
ATOM 6623 C CA . ARG B 1 297 ? -2.785 -19.688 3.41 1 98 297 ARG B CA 1
ATOM 6624 C C . ARG B 1 297 ? -1.394 -19.078 3.324 1 98 297 ARG B C 1
ATOM 6626 O O . ARG B 1 297 ? -1.078 -18.375 2.359 1 98 297 ARG B O 1
ATOM 6633 N N . ASP B 1 298 ? -0.606 -19.328 4.391 1 97.5 298 ASP B N 1
ATOM 6634 C CA . ASP B 1 298 ? 0.808 -18.984 4.293 1 97.5 298 ASP B CA 1
ATOM 6635 C C . ASP B 1 298 ? 1.546 -19.938 3.361 1 97.5 298 ASP B C 1
ATOM 6637 O O . ASP B 1 298 ? 2.09 -20.953 3.809 1 97.5 298 ASP B O 1
ATOM 6641 N N . GLU B 1 299 ? 1.626 -19.562 2.131 1 98 299 GLU B N 1
ATOM 6642 C CA . GLU B 1 299 ? 2.279 -20.344 1.087 1 98 299 GLU B CA 1
ATOM 6643 C C . GLU B 1 299 ? 2.76 -19.453 -0.053 1 98 299 GLU B C 1
ATOM 6645 O O . GLU B 1 299 ? 2.334 -18.312 -0.169 1 98 299 GLU B O 1
ATOM 6650 N N . TRP B 1 300 ? 3.656 -19.953 -0.803 1 97.69 300 TRP B N 1
ATOM 6651 C CA . TRP B 1 300 ? 4.156 -19.203 -1.955 1 97.69 300 TRP B CA 1
ATOM 6652 C C . TRP B 1 300 ? 3.102 -19.125 -3.055 1 97.69 300 TRP B C 1
ATOM 6654 O O . TRP B 1 300 ? 2.367 -20.094 -3.285 1 97.69 300 TRP B O 1
ATOM 6664 N N . GLU B 1 301 ? 3.057 -18 -3.73 1 97.56 301 GLU B N 1
ATOM 6665 C CA . GLU B 1 301 ? 2.227 -17.875 -4.926 1 97.56 301 GLU B CA 1
ATOM 6666 C C . GLU B 1 301 ? 2.711 -18.812 -6.031 1 97.56 301 GLU B C 1
ATOM 6668 O O . GLU B 1 301 ? 3.805 -19.375 -5.941 1 97.56 301 GLU B O 1
ATOM 6673 N N . GLN B 1 302 ? 1.859 -18.938 -6.957 1 97.12 302 GLN B N 1
ATOM 6674 C CA . GLN B 1 302 ? 2.186 -19.797 -8.086 1 97.12 302 GLN B CA 1
ATOM 6675 C C . GLN B 1 302 ? 2.85 -19 -9.211 1 97.12 302 GLN B C 1
ATOM 6677 O O . GLN B 1 302 ? 2.451 -17.875 -9.492 1 97.12 302 GLN B O 1
ATOM 6682 N N . GLU B 1 303 ? 3.861 -19.578 -9.711 1 94.75 303 GLU B N 1
ATOM 6683 C CA . GLU B 1 303 ? 4.426 -19.141 -10.984 1 94.75 303 GLU B CA 1
ATOM 6684 C C . GLU B 1 303 ? 3.824 -19.906 -12.156 1 94.75 303 GLU B C 1
ATOM 6686 O O . GLU B 1 303 ? 4.094 -21.094 -12.32 1 94.75 303 GLU B O 1
ATOM 6691 N N . ALA B 1 304 ? 3.045 -19.234 -13.023 1 93.38 304 ALA B N 1
ATOM 6692 C CA . ALA B 1 304 ? 2.295 -19.922 -14.07 1 93.38 304 ALA B CA 1
ATOM 6693 C C . ALA B 1 304 ? 3.109 -20.016 -15.359 1 93.38 304 ALA B C 1
ATOM 6695 O O . ALA B 1 304 ? 2.561 -20.281 -16.438 1 93.38 304 ALA B O 1
ATOM 6696 N N . GLY B 1 305 ? 4.41 -19.781 -15.258 1 94.88 305 GLY B N 1
ATOM 6697 C CA . GLY B 1 305 ? 5.27 -20 -16.406 1 94.88 305 GLY B CA 1
ATOM 6698 C C . GLY B 1 305 ? 5.422 -21.453 -16.781 1 94.88 305 GLY B C 1
ATOM 6699 O O . GLY B 1 305 ? 5.855 -21.781 -17.891 1 94.88 305 GLY B O 1
ATOM 6700 N N . GLN B 1 306 ? 5.168 -22.312 -15.922 1 96.5 306 GLN B N 1
ATOM 6701 C CA . GLN B 1 306 ? 5.055 -23.75 -16.125 1 96.5 306 GLN B CA 1
ATOM 6702 C C . GLN B 1 306 ? 3.957 -24.344 -15.25 1 96.5 306 GLN B C 1
ATOM 6704 O O . GLN B 1 306 ? 3.762 -23.906 -14.109 1 96.5 306 GLN B O 1
ATOM 6709 N N . LEU B 1 307 ? 3.18 -25.219 -15.727 1 96.94 307 LEU B N 1
ATOM 6710 C CA . LEU B 1 307 ? 2.219 -25.984 -14.945 1 96.94 307 LEU B CA 1
ATOM 6711 C C . LEU B 1 307 ? 1.821 -27.266 -15.664 1 96.94 307 LEU B C 1
ATOM 6713 O O . LEU B 1 307 ? 1.781 -27.312 -16.891 1 96.94 307 LEU B O 1
ATOM 6717 N N . LEU B 1 308 ? 1.655 -28.328 -14.977 1 98.69 308 LEU B N 1
ATOM 6718 C CA . LEU B 1 308 ? 1.218 -29.641 -15.445 1 98.69 308 LEU B CA 1
ATOM 6719 C C . LEU B 1 308 ? -0.131 -30.016 -14.836 1 98.69 308 LEU B C 1
ATOM 6721 O O . LEU B 1 308 ? -0.293 -29.984 -13.609 1 98.69 308 LEU B O 1
ATOM 6725 N N . ILE B 1 309 ? -1.093 -30.359 -15.734 1 98.62 309 ILE B N 1
ATOM 6726 C CA . ILE B 1 309 ? -2.432 -30.516 -15.18 1 98.62 309 ILE B CA 1
ATOM 6727 C C . ILE B 1 309 ? -3.182 -31.594 -15.961 1 98.62 309 ILE B C 1
ATOM 6729 O O . ILE B 1 309 ? -3.066 -31.672 -17.188 1 98.62 309 ILE B O 1
ATOM 6733 N N . ASP B 1 310 ? -3.902 -32.438 -15.273 1 98.5 310 ASP B N 1
ATOM 6734 C CA . ASP B 1 310 ? -4.773 -33.469 -15.836 1 98.5 310 ASP B CA 1
ATOM 6735 C C . ASP B 1 310 ? -6.199 -32.938 -15.992 1 98.5 310 ASP B C 1
ATOM 6737 O O . ASP B 1 310 ? -6.934 -32.812 -15.008 1 98.5 310 ASP B O 1
ATOM 6741 N N . LYS B 1 311 ? -6.652 -32.781 -17.203 1 98.25 311 LYS B N 1
ATOM 6742 C CA . LYS B 1 311 ? -7.957 -32.188 -17.484 1 98.25 311 LYS B CA 1
ATOM 6743 C C . LYS B 1 311 ? -9.086 -33.125 -17.047 1 98.25 311 LYS B C 1
ATOM 6745 O O . LYS B 1 311 ? -10.203 -32.656 -16.766 1 98.25 311 LYS B O 1
ATOM 6750 N N . SER B 1 312 ? -8.828 -34.375 -16.984 1 96.75 312 SER B N 1
ATOM 6751 C CA . SER B 1 312 ? -9.875 -35.281 -16.531 1 96.75 312 SER B CA 1
ATOM 6752 C C . SER B 1 312 ? -10.227 -35.031 -15.07 1 96.75 312 SER B C 1
ATOM 6754 O O . SER B 1 312 ? -11.32 -35.375 -14.625 1 96.75 312 SER B O 1
ATOM 6756 N N . GLN B 1 313 ? -9.344 -34.406 -14.359 1 96.38 313 GLN B N 1
ATOM 6757 C CA . GLN B 1 313 ? -9.57 -34.156 -12.938 1 96.38 313 GLN B CA 1
ATOM 6758 C C . GLN B 1 313 ? -9.844 -32.656 -12.688 1 96.38 313 GLN B C 1
ATOM 6760 O O . GLN B 1 313 ? -10.508 -32.312 -11.711 1 96.38 313 GLN B O 1
ATOM 6765 N N . HIS B 1 314 ? -9.375 -31.844 -13.602 1 97.75 314 HIS B N 1
ATOM 6766 C CA . HIS B 1 314 ? -9.328 -30.438 -13.211 1 97.75 314 HIS B CA 1
ATOM 6767 C C . HIS B 1 314 ? -9.844 -29.531 -14.328 1 97.75 314 HIS B C 1
ATOM 6769 O O . HIS B 1 314 ? -9.492 -28.344 -14.383 1 97.75 314 HIS B O 1
ATOM 6775 N N . LEU B 1 315 ? -10.594 -30.047 -15.242 1 97.94 315 LEU B N 1
ATOM 6776 C CA . LEU B 1 315 ? -11.148 -29.188 -16.281 1 97.94 315 LEU B CA 1
ATOM 6777 C C . LEU B 1 315 ? -12.008 -28.078 -15.68 1 97.94 315 LEU B C 1
ATOM 6779 O O . LEU B 1 315 ? -12.07 -26.984 -16.219 1 97.94 315 LEU B O 1
ATOM 6783 N N . ASP B 1 316 ? -12.664 -28.359 -14.539 1 98.06 316 ASP B N 1
ATOM 6784 C CA . ASP B 1 316 ? -13.445 -27.344 -13.836 1 98.06 316 ASP B CA 1
ATOM 6785 C C . ASP B 1 316 ? -12.57 -26.188 -13.375 1 98.06 316 ASP B C 1
ATOM 6787 O O . ASP B 1 316 ? -12.906 -25.031 -13.586 1 98.06 316 ASP B O 1
ATOM 6791 N N . ALA B 1 317 ? -11.414 -26.484 -12.812 1 98.31 317 ALA B N 1
ATOM 6792 C CA . ALA B 1 317 ? -10.484 -25.438 -12.383 1 98.31 317 ALA B CA 1
ATOM 6793 C C . ALA B 1 317 ? -9.977 -24.625 -13.57 1 98.31 317 ALA B C 1
ATOM 6795 O O . ALA B 1 317 ? -9.797 -23.422 -13.477 1 98.31 317 ALA B O 1
ATOM 6796 N N . LEU B 1 318 ? -9.734 -25.297 -14.648 1 98.25 318 LEU B N 1
ATOM 6797 C CA . LEU B 1 318 ? -9.25 -24.609 -15.844 1 98.25 318 LEU B CA 1
ATOM 6798 C C . LEU B 1 318 ? -10.312 -23.688 -16.422 1 98.25 318 LEU B C 1
ATOM 6800 O O . LEU B 1 318 ? -10.016 -22.562 -16.812 1 98.25 318 LEU B O 1
ATOM 6804 N N . LEU B 1 319 ? -11.523 -24.156 -16.469 1 97.81 319 LEU B N 1
ATOM 6805 C CA . LEU B 1 319 ? -12.609 -23.312 -16.984 1 97.81 319 LEU B CA 1
ATOM 6806 C C . LEU B 1 319 ? -12.844 -22.109 -16.062 1 97.81 319 LEU B C 1
ATOM 6808 O O . LEU B 1 319 ? -13.117 -21.016 -16.547 1 97.81 319 LEU B O 1
ATOM 6812 N N . LEU B 1 320 ? -12.773 -22.359 -14.812 1 98.44 320 LEU B N 1
ATOM 6813 C CA . LEU B 1 320 ? -12.883 -21.25 -13.867 1 98.44 320 LEU B CA 1
ATOM 6814 C C . LEU B 1 320 ? -11.766 -20.234 -14.094 1 98.44 320 LEU B C 1
ATOM 6816 O O . LEU B 1 320 ? -12.016 -19.031 -14.102 1 98.44 320 LEU B O 1
ATOM 6820 N N . SER B 1 321 ? -10.539 -20.719 -14.258 1 97.69 321 SER B N 1
ATOM 6821 C CA . SER B 1 321 ? -9.406 -19.844 -14.555 1 97.69 321 SER B CA 1
ATOM 6822 C C . SER B 1 321 ? -9.648 -19.047 -15.836 1 97.69 321 SER B C 1
ATOM 6824 O O . SER B 1 321 ? -9.328 -17.859 -15.898 1 97.69 321 SER B O 1
ATOM 6826 N N . GLU B 1 322 ? -10.156 -19.719 -16.828 1 95.56 322 GLU B N 1
ATOM 6827 C CA . GLU B 1 322 ? -10.461 -19.047 -18.078 1 95.56 322 GLU B CA 1
ATOM 6828 C C . GLU B 1 322 ? -11.477 -17.938 -17.875 1 95.56 322 GLU B C 1
ATOM 6830 O O . GLU B 1 322 ? -11.305 -16.828 -18.422 1 95.56 322 GLU B O 1
ATOM 6835 N N . ALA B 1 323 ? -12.516 -18.25 -17.141 1 95.38 323 ALA B N 1
ATOM 6836 C CA . ALA B 1 323 ? -13.523 -17.234 -16.859 1 95.38 323 ALA B CA 1
ATOM 6837 C C . ALA B 1 323 ? -12.906 -16.031 -16.156 1 95.38 323 ALA B C 1
ATOM 6839 O O . ALA B 1 323 ? -13.219 -14.875 -16.5 1 95.38 323 ALA B O 1
ATOM 6840 N N . MET B 1 324 ? -12.07 -16.25 -15.219 1 95.5 324 MET B N 1
ATOM 6841 C CA . MET B 1 324 ? -11.406 -15.172 -14.484 1 95.5 324 MET B CA 1
ATOM 6842 C C . MET B 1 324 ? -10.492 -14.367 -15.406 1 95.5 324 MET B C 1
ATOM 6844 O O . MET B 1 324 ? -10.484 -13.141 -15.359 1 95.5 324 MET B O 1
ATOM 6848 N N . LEU B 1 325 ? -9.781 -15.047 -16.25 1 92.06 325 LEU B N 1
ATOM 6849 C CA . LEU B 1 325 ? -8.82 -14.383 -17.125 1 92.06 325 LEU B CA 1
ATOM 6850 C C . LEU B 1 325 ? -9.531 -13.602 -18.219 1 92.06 325 LEU B C 1
ATOM 6852 O O . LEU B 1 325 ? -8.992 -12.625 -18.75 1 92.06 325 LEU B O 1
ATOM 6856 N N . LYS B 1 326 ? -10.711 -14.039 -18.609 1 89.62 326 LYS B N 1
ATOM 6857 C CA . LYS B 1 326 ? -11.516 -13.25 -19.531 1 89.62 326 LYS B CA 1
ATOM 6858 C C . LYS B 1 326 ? -11.891 -11.898 -18.938 1 89.62 326 LYS B C 1
ATOM 6860 O O . LYS B 1 326 ? -12.047 -10.914 -19.656 1 89.62 326 LYS B O 1
ATOM 6865 N N . ASP B 1 327 ? -11.984 -11.883 -17.672 1 88.5 327 ASP B N 1
ATOM 6866 C CA . ASP B 1 327 ? -12.227 -10.656 -16.922 1 88.5 327 ASP B CA 1
ATOM 6867 C C . ASP B 1 327 ? -10.945 -10.172 -16.234 1 88.5 327 ASP B C 1
ATOM 6869 O O . ASP B 1 327 ? -10.961 -9.836 -15.055 1 88.5 327 ASP B O 1
ATOM 6873 N N . TRP B 1 328 ? -9.852 -10.148 -16.969 1 85.44 328 TRP B N 1
ATOM 6874 C CA . TRP B 1 328 ? -8.516 -9.922 -16.422 1 85.44 328 TRP B CA 1
ATOM 6875 C C . TRP B 1 328 ? -8.43 -8.547 -15.766 1 85.44 328 TRP B C 1
ATOM 6877 O O . TRP B 1 328 ? -7.68 -8.367 -14.797 1 85.44 328 TRP B O 1
ATOM 6887 N N . LYS B 1 329 ? -9.117 -7.527 -16.188 1 83.31 329 LYS B N 1
ATOM 6888 C CA . LYS B 1 329 ? -9.086 -6.199 -15.586 1 83.31 329 LYS B CA 1
ATOM 6889 C C . LYS B 1 329 ? -9.445 -6.266 -14.102 1 83.31 329 LYS B C 1
ATOM 6891 O O . LYS B 1 329 ? -8.852 -5.559 -13.281 1 83.31 329 LYS B O 1
ATOM 6896 N N . TYR B 1 330 ? -10.422 -7.121 -13.789 1 88.31 330 TYR B N 1
ATOM 6897 C CA . TYR B 1 330 ? -10.836 -7.344 -12.406 1 88.31 330 TYR B CA 1
ATOM 6898 C C . TYR B 1 330 ? -9.82 -8.211 -11.672 1 88.31 330 TYR B C 1
ATOM 6900 O O . TYR B 1 330 ? -9.352 -7.844 -10.594 1 88.31 330 TYR B O 1
ATOM 6908 N N . TRP B 1 331 ? -9.43 -9.211 -12.25 1 91.06 331 TRP B N 1
ATOM 6909 C CA . TRP B 1 331 ? -8.703 -10.258 -11.539 1 91.06 331 TRP B CA 1
ATOM 6910 C C . TRP B 1 331 ? -7.219 -9.93 -11.445 1 91.06 331 TRP B C 1
ATOM 6912 O O . TRP B 1 331 ? -6.527 -10.406 -10.539 1 91.06 331 TRP B O 1
ATOM 6922 N N . PHE B 1 332 ? -6.699 -9.133 -12.312 1 88.5 332 PHE B N 1
ATOM 6923 C CA . PHE B 1 332 ? -5.301 -8.727 -12.227 1 88.5 332 PHE B CA 1
ATOM 6924 C C . PHE B 1 332 ? -5.086 -7.766 -11.062 1 88.5 332 PHE B C 1
ATOM 6926 O O . PHE B 1 332 ? -3.949 -7.52 -10.656 1 88.5 332 PHE B O 1
ATOM 6933 N N . GLN B 1 333 ? -6.141 -7.234 -10.469 1 91.25 333 GLN B N 1
ATOM 6934 C CA . GLN B 1 333 ? -6.035 -6.434 -9.25 1 91.25 333 GLN B CA 1
ATOM 6935 C C . GLN B 1 333 ? -5.941 -7.32 -8.016 1 91.25 333 GLN B C 1
ATOM 6937 O O . GLN B 1 333 ? -5.652 -6.836 -6.918 1 91.25 333 GLN B O 1
ATOM 6942 N N . LEU B 1 334 ? -6.195 -8.586 -8.195 1 93.81 334 LEU B N 1
ATOM 6943 C CA . LEU B 1 334 ? -6.113 -9.555 -7.105 1 93.81 334 LEU B CA 1
ATOM 6944 C C . LEU B 1 334 ? -4.883 -10.445 -7.258 1 93.81 334 LEU B C 1
ATOM 6946 O O . LEU B 1 334 ? -4.367 -10.969 -6.27 1 93.81 334 LEU B O 1
ATOM 6950 N N . SER B 1 335 ? -4.508 -10.586 -8.43 1 91.31 335 SER B N 1
ATOM 6951 C CA . SER B 1 335 ? -3.297 -11.305 -8.82 1 91.31 335 SER B CA 1
ATOM 6952 C C . SER B 1 335 ? -2.428 -10.461 -9.75 1 91.31 335 SER B C 1
ATOM 6954 O O . SER B 1 335 ? -2.928 -9.859 -10.695 1 91.31 335 SER B O 1
ATOM 6956 N N . ASP B 1 336 ? -1.217 -10.336 -9.383 1 85.75 336 ASP B N 1
ATOM 6957 C CA . ASP B 1 336 ? -0.315 -9.602 -10.266 1 85.75 336 ASP B CA 1
ATOM 6958 C C . ASP B 1 336 ? -0.132 -10.336 -11.594 1 85.75 336 ASP B C 1
ATOM 6960 O O . ASP B 1 336 ? 0.911 -10.945 -11.836 1 85.75 336 ASP B O 1
ATOM 6964 N N . GLY B 1 337 ? -1.087 -10.242 -12.438 1 84.38 337 GLY B N 1
ATOM 6965 C CA . GLY B 1 337 ? -1.127 -11 -13.688 1 84.38 337 GLY B CA 1
ATOM 6966 C C . GLY B 1 337 ? -1.862 -12.32 -13.555 1 84.38 337 GLY B C 1
ATOM 6967 O O . GLY B 1 337 ? -2.74 -12.469 -12.703 1 84.38 337 GLY B O 1
ATOM 6968 N N . ASP B 1 338 ? -1.51 -13.18 -14.438 1 86.31 338 ASP B N 1
ATOM 6969 C CA . ASP B 1 338 ? -2.234 -14.445 -14.484 1 86.31 338 ASP B CA 1
ATOM 6970 C C . ASP B 1 338 ? -1.593 -15.477 -13.562 1 86.31 338 ASP B C 1
ATOM 6972 O O . ASP B 1 338 ? -2.098 -16.594 -13.43 1 86.31 338 ASP B O 1
ATOM 6976 N N . LYS B 1 339 ? -0.577 -15.164 -12.914 1 86.06 339 LYS B N 1
ATOM 6977 C CA . LYS B 1 339 ? 0.305 -16.125 -12.273 1 86.06 339 LYS B CA 1
ATOM 6978 C C . LYS B 1 339 ? -0.443 -16.938 -11.211 1 86.06 339 LYS B C 1
ATOM 6980 O O . LYS B 1 339 ? -0.237 -18.156 -11.086 1 86.06 339 LYS B O 1
ATOM 6985 N N . ASP B 1 340 ? -1.319 -16.344 -10.484 1 94.62 340 ASP B N 1
ATOM 6986 C CA . ASP B 1 340 ? -1.885 -17.031 -9.32 1 94.62 340 ASP B CA 1
ATOM 6987 C C . ASP B 1 340 ? -3.328 -17.453 -9.578 1 94.62 340 ASP B C 1
ATOM 6989 O O . ASP B 1 340 ? -3.982 -18.016 -8.703 1 94.62 340 ASP B O 1
ATOM 6993 N N . ILE B 1 341 ? -3.832 -17.219 -10.742 1 96.69 341 ILE B N 1
ATOM 6994 C CA . ILE B 1 341 ? -5.238 -17.453 -11.047 1 96.69 341 ILE B CA 1
ATOM 6995 C C . ILE B 1 341 ? -5.547 -18.953 -10.961 1 96.69 341 ILE B C 1
ATOM 6997 O O . ILE B 1 341 ? -6.598 -19.344 -10.453 1 96.69 341 ILE B O 1
ATOM 7001 N N . PHE B 1 342 ? -4.625 -19.781 -11.398 1 97.94 342 PHE B N 1
ATOM 7002 C CA . PHE B 1 342 ? -4.832 -21.234 -11.359 1 97.94 342 PHE B CA 1
ATOM 7003 C C . PHE B 1 342 ? -4.875 -21.734 -9.922 1 97.94 342 PHE B C 1
ATOM 7005 O O . PHE B 1 342 ? -5.711 -22.562 -9.578 1 97.94 342 PHE B O 1
ATOM 7012 N N . ARG B 1 343 ? -4.008 -21.203 -9.102 1 98.31 343 ARG B N 1
ATOM 7013 C CA . ARG B 1 343 ? -4.016 -21.531 -7.684 1 98.31 343 ARG B CA 1
ATOM 7014 C C . ARG B 1 343 ? -5.332 -21.125 -7.027 1 98.31 343 ARG B C 1
ATOM 7016 O O . ARG B 1 343 ? -5.914 -21.906 -6.262 1 98.31 343 ARG B O 1
ATOM 7023 N N . PHE B 1 344 ? -5.816 -19.953 -7.348 1 98.44 344 PHE B N 1
ATOM 7024 C CA . PHE B 1 344 ? -7.078 -19.469 -6.797 1 98.44 344 PHE B CA 1
ATOM 7025 C C . PHE B 1 344 ? -8.227 -20.391 -7.207 1 98.44 344 PHE B C 1
ATOM 7027 O O . PHE B 1 344 ? -9.094 -20.703 -6.391 1 98.44 344 PHE B O 1
ATOM 7034 N N . ALA B 1 345 ? -8.219 -20.781 -8.461 1 98.69 345 ALA B N 1
ATOM 7035 C CA . ALA B 1 345 ? -9.281 -21.672 -8.953 1 98.69 345 ALA B CA 1
ATOM 7036 C C . ALA B 1 345 ? -9.266 -23 -8.219 1 98.69 345 ALA B C 1
ATOM 7038 O O . ALA B 1 345 ? -10.32 -23.516 -7.828 1 98.69 345 ALA B O 1
ATOM 7039 N N . MET B 1 346 ? -8.062 -23.578 -8.023 1 98.56 346 MET B N 1
ATOM 7040 C CA . MET B 1 346 ? -7.926 -24.844 -7.297 1 98.56 346 MET B CA 1
ATOM 7041 C C . MET B 1 346 ? -8.477 -24.703 -5.883 1 98.56 346 MET B C 1
ATOM 7043 O O . MET B 1 346 ? -9.227 -25.562 -5.422 1 98.56 346 MET B O 1
ATOM 7047 N N . LEU B 1 347 ? -8.156 -23.641 -5.203 1 98.56 347 LEU B N 1
ATOM 7048 C CA . LEU B 1 347 ? -8.57 -23.438 -3.82 1 98.56 347 LEU B CA 1
ATOM 7049 C C . LEU B 1 347 ? -10.078 -23.188 -3.73 1 98.56 347 LEU B C 1
ATOM 7051 O O . LEU B 1 347 ? -10.734 -23.672 -2.805 1 98.56 347 LEU B O 1
ATOM 7055 N N . ALA B 1 348 ? -10.633 -22.406 -4.668 1 98.56 348 ALA B N 1
ATOM 7056 C CA . ALA B 1 348 ? -12.07 -22.172 -4.691 1 98.56 348 ALA B CA 1
ATOM 7057 C C . ALA B 1 348 ? -12.852 -23.484 -4.777 1 98.56 348 ALA B C 1
ATOM 7059 O O . ALA B 1 348 ? -13.906 -23.625 -4.164 1 98.56 348 ALA B O 1
ATOM 7060 N N . LEU B 1 349 ? -12.281 -24.391 -5.5 1 98.56 349 LEU B N 1
ATOM 7061 C CA . LEU B 1 349 ? -12.961 -25.672 -5.746 1 98.56 349 LEU B CA 1
ATOM 7062 C C . LEU B 1 349 ? -12.5 -26.734 -4.75 1 98.56 349 LEU B C 1
ATOM 7064 O O . LEU B 1 349 ? -12.75 -27.922 -4.945 1 98.56 349 LEU B O 1
ATOM 7068 N N . ARG B 1 350 ? -11.781 -26.328 -3.727 1 98.25 350 ARG B N 1
ATOM 7069 C CA . ARG B 1 350 ? -11.352 -27.203 -2.635 1 98.25 350 ARG B CA 1
ATOM 7070 C C . ARG B 1 350 ? -10.43 -28.312 -3.143 1 98.25 350 ARG B C 1
ATOM 7072 O O . ARG B 1 350 ? -10.508 -29.453 -2.684 1 98.25 350 ARG B O 1
ATOM 7079 N N . LYS B 1 351 ? -9.602 -27.984 -4.105 1 98.06 351 LYS B N 1
ATOM 7080 C CA . LYS B 1 351 ? -8.609 -28.891 -4.672 1 98.06 351 LYS B CA 1
ATOM 7081 C C . LYS B 1 351 ? -7.203 -28.547 -4.188 1 98.06 351 LYS B C 1
ATOM 7083 O O . LYS B 1 351 ? -7.004 -27.531 -3.52 1 98.06 351 LYS B O 1
ATOM 7088 N N . ARG B 1 352 ? -6.242 -29.469 -4.434 1 98.25 352 ARG B N 1
ATOM 7089 C CA . ARG B 1 352 ? -4.844 -29.281 -4.078 1 98.25 352 ARG B CA 1
ATOM 7090 C C . ARG B 1 352 ? -3.924 -29.703 -5.219 1 98.25 352 ARG B C 1
ATOM 7092 O O . ARG B 1 352 ? -4.383 -30.266 -6.219 1 98.25 352 ARG B O 1
ATOM 7099 N N . TRP B 1 353 ? -2.701 -29.406 -5.121 1 98.56 353 TRP B N 1
ATOM 7100 C CA . TRP B 1 353 ? -1.72 -29.641 -6.176 1 98.56 353 TRP B CA 1
ATOM 7101 C C . TRP B 1 353 ? -0.382 -30.078 -5.59 1 98.56 353 TRP B C 1
ATOM 7103 O O . TRP B 1 353 ? -0.138 -29.906 -4.391 1 98.56 353 TRP B O 1
ATOM 7113 N N . ALA B 1 354 ? 0.396 -30.672 -6.438 1 98.62 354 ALA B N 1
ATOM 7114 C CA . ALA B 1 354 ? 1.756 -31.062 -6.074 1 98.62 354 ALA B CA 1
ATOM 7115 C C . ALA B 1 354 ? 2.736 -29.906 -6.305 1 98.62 354 ALA B C 1
ATOM 7117 O O . ALA B 1 354 ? 2.43 -28.969 -7.023 1 98.62 354 ALA B O 1
ATOM 7118 N N . LEU B 1 355 ? 3.859 -30.031 -5.613 1 98.56 355 LEU B N 1
ATOM 7119 C CA . LEU B 1 355 ? 4.926 -29.031 -5.695 1 98.56 355 LEU B CA 1
ATOM 7120 C C . LEU B 1 355 ? 6.27 -29.703 -5.957 1 98.56 355 LEU B C 1
ATOM 7122 O O . LEU B 1 355 ? 6.43 -30.906 -5.73 1 98.56 355 LEU B O 1
ATOM 7126 N N . PRO B 1 356 ? 7.238 -28.891 -6.449 1 97.75 356 PRO B N 1
ATOM 7127 C CA . PRO B 1 356 ? 8.586 -29.453 -6.617 1 97.75 356 PRO B CA 1
ATOM 7128 C C . PRO B 1 356 ? 9.273 -29.734 -5.285 1 97.75 356 PRO B C 1
ATOM 7130 O O . PRO B 1 356 ? 8.773 -29.344 -4.227 1 97.75 356 PRO B O 1
ATOM 7133 N N . GLY B 1 357 ? 10.352 -30.438 -5.445 1 96.5 357 GLY B N 1
ATOM 7134 C CA . GLY B 1 357 ? 11.047 -30.891 -4.246 1 96.5 357 GLY B CA 1
ATOM 7135 C C . GLY B 1 357 ? 11.883 -29.797 -3.602 1 96.5 357 GLY B C 1
ATOM 7136 O O . GLY B 1 357 ? 12.352 -29.953 -2.475 1 96.5 357 GLY B O 1
ATOM 7137 N N . ARG B 1 358 ? 12.023 -28.719 -4.305 1 95.25 358 ARG B N 1
ATOM 7138 C CA . ARG B 1 358 ? 12.852 -27.594 -3.844 1 95.25 358 ARG B CA 1
ATOM 7139 C C . ARG B 1 358 ? 12.242 -26.266 -4.262 1 95.25 358 ARG B C 1
ATOM 7141 O O . ARG B 1 358 ? 11.617 -26.156 -5.316 1 95.25 358 ARG B O 1
ATOM 7148 N N . TYR B 1 359 ? 12.469 -25.25 -3.369 1 96.56 359 TYR B N 1
ATOM 7149 C CA . TYR B 1 359 ? 12.07 -23.891 -3.715 1 96.56 359 TYR B CA 1
ATOM 7150 C C . TYR B 1 359 ? 12.82 -23.391 -4.945 1 96.56 359 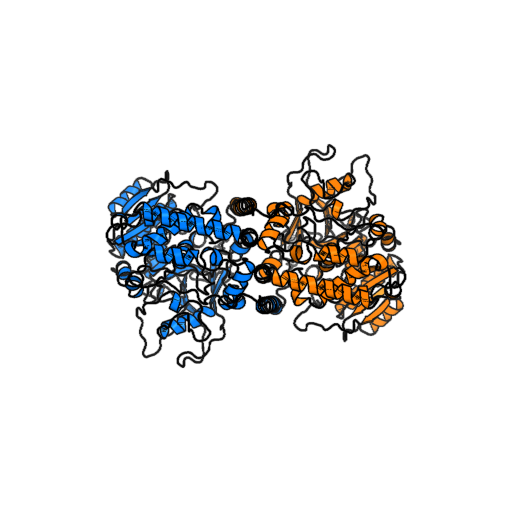TYR B C 1
ATOM 7152 O O . TYR B 1 359 ? 13.844 -23.969 -5.328 1 96.56 359 TYR B O 1
ATOM 7160 N N . LEU B 1 360 ? 12.375 -22.375 -5.555 1 97.31 360 LEU B N 1
ATOM 7161 C CA . LEU B 1 360 ? 13.016 -21.859 -6.758 1 97.31 360 LEU B CA 1
ATOM 7162 C C . LEU B 1 360 ? 14.344 -21.188 -6.422 1 97.31 360 LEU B C 1
ATOM 7164 O O . LEU B 1 360 ? 14.578 -20.812 -5.273 1 97.31 360 LEU B O 1
ATOM 7168 N N . GLY B 1 361 ? 15.211 -21.094 -7.395 1 97.12 361 GLY B N 1
ATOM 7169 C CA . GLY B 1 361 ? 16.469 -20.375 -7.27 1 97.12 361 GLY B CA 1
ATOM 7170 C C . GLY B 1 361 ? 16.516 -19.094 -8.094 1 97.12 361 GLY B C 1
ATOM 7171 O O . GLY B 1 361 ? 15.898 -19.031 -9.164 1 97.12 361 GLY B O 1
ATOM 7172 N N . ALA B 1 362 ? 17.25 -18.125 -7.57 1 97.81 362 ALA B N 1
ATOM 7173 C CA . ALA B 1 362 ? 17.531 -16.906 -8.336 1 97.81 362 ALA B CA 1
ATOM 7174 C C . ALA B 1 362 ? 18.828 -17.062 -9.133 1 97.81 362 ALA B C 1
ATOM 7176 O O . ALA B 1 362 ? 19.922 -16.969 -8.57 1 97.81 362 ALA B O 1
ATOM 7177 N N . ALA B 1 363 ? 18.688 -17.219 -10.375 1 97.06 363 ALA B N 1
ATOM 7178 C CA . ALA B 1 363 ? 19.844 -17.453 -11.234 1 97.06 363 ALA B CA 1
ATOM 7179 C C . ALA B 1 363 ? 20.234 -16.172 -11.969 1 97.06 363 ALA B C 1
ATOM 7181 O O . ALA B 1 363 ? 19.391 -15.344 -12.281 1 97.06 363 ALA B O 1
ATOM 7182 N N . GLY B 1 364 ? 21.609 -16.109 -12.18 1 95.62 364 GLY B N 1
ATOM 7183 C CA . GLY B 1 364 ? 21.984 -14.891 -12.867 1 95.62 364 GLY B CA 1
ATOM 7184 C C . GLY B 1 364 ? 23.469 -14.805 -13.18 1 95.62 364 GLY B C 1
ATOM 7185 O O . GLY B 1 364 ? 24.094 -15.812 -13.531 1 95.62 364 GLY B O 1
ATOM 7186 N N . LEU B 1 365 ? 23.984 -13.617 -13.109 1 93.25 365 LEU B N 1
ATOM 7187 C CA . LEU B 1 365 ? 25.281 -13.219 -13.648 1 93.25 365 LEU B CA 1
ATOM 7188 C C . LEU B 1 365 ? 26.422 -13.914 -12.891 1 93.25 365 LEU B C 1
ATOM 7190 O O . LEU B 1 365 ? 26.219 -14.398 -11.773 1 93.25 365 LEU B O 1
ATOM 7194 N N . SER B 1 366 ? 27.547 -13.828 -13.516 1 93.25 366 SER B N 1
ATOM 7195 C CA . SER B 1 366 ? 28.75 -14.438 -12.953 1 93.25 366 SER B CA 1
ATOM 7196 C C . SER B 1 366 ? 29.375 -13.531 -11.898 1 93.25 366 SER B C 1
ATOM 7198 O O . SER B 1 366 ? 30.234 -13.977 -11.125 1 93.25 366 SER B O 1
ATOM 7200 N N . TRP B 1 367 ? 28.922 -12.344 -11.844 1 91.31 367 TRP B N 1
ATOM 7201 C CA . TRP B 1 367 ? 29.5 -11.383 -10.906 1 91.31 367 TRP B CA 1
ATOM 7202 C C . TRP B 1 367 ? 28.406 -10.609 -10.18 1 91.31 367 TRP B C 1
ATOM 7204 O O . TRP B 1 367 ? 27.219 -10.703 -10.539 1 91.31 367 TRP B O 1
ATOM 7214 N N . ASN B 1 368 ? 28.828 -9.984 -9.125 1 92.56 368 ASN B N 1
ATOM 7215 C CA . ASN B 1 368 ? 27.922 -9.062 -8.438 1 92.56 368 ASN B CA 1
ATOM 7216 C C . ASN B 1 368 ? 27.891 -7.699 -9.125 1 92.56 368 ASN B C 1
ATOM 7218 O O . ASN B 1 368 ? 28.906 -7.23 -9.641 1 92.56 368 ASN B O 1
ATOM 7222 N N . THR B 1 369 ? 26.734 -7.156 -9.188 1 88.75 369 THR B N 1
ATOM 7223 C CA . THR B 1 369 ? 26.625 -5.762 -9.609 1 88.75 369 THR B CA 1
ATOM 7224 C C . THR B 1 369 ? 26.938 -4.82 -8.445 1 88.75 369 THR B C 1
ATOM 7226 O O . THR B 1 369 ? 27.312 -5.27 -7.363 1 88.75 369 THR B O 1
ATOM 7229 N N . LEU B 1 370 ? 26.75 -3.551 -8.695 1 81.94 370 LEU B N 1
ATOM 7230 C CA . LEU B 1 370 ? 27.016 -2.551 -7.668 1 81.94 370 LEU B CA 1
ATOM 7231 C C . LEU B 1 370 ? 26.094 -2.754 -6.473 1 81.94 370 LEU B C 1
ATOM 7233 O O . LEU B 1 370 ? 26.453 -2.424 -5.34 1 81.94 370 LEU B O 1
ATOM 7237 N N . THR B 1 371 ? 25 -3.402 -6.781 1 85.44 371 THR B N 1
ATOM 7238 C CA . THR B 1 371 ? 24 -3.504 -5.727 1 85.44 371 THR B CA 1
ATOM 7239 C C . THR B 1 371 ? 23.938 -4.926 -5.176 1 85.44 371 THR B C 1
ATOM 7241 O O . THR B 1 371 ? 23.078 -5.234 -4.344 1 85.44 371 THR B O 1
ATOM 7244 N N . GLY B 1 372 ? 24.766 -5.801 -5.676 1 91.5 372 GLY B N 1
ATOM 7245 C CA . GLY B 1 372 ? 24.844 -7.121 -5.07 1 91.5 372 GLY B CA 1
ATOM 7246 C C . GLY B 1 372 ? 24.688 -8.25 -6.066 1 91.5 372 GLY B C 1
ATOM 7247 O O . GLY B 1 372 ? 24.953 -8.078 -7.258 1 91.5 372 GLY B O 1
ATOM 7248 N N . TYR B 1 373 ? 24.359 -9.445 -5.5 1 94.88 373 TYR B N 1
ATOM 7249 C CA . TYR B 1 373 ? 24.125 -10.625 -6.328 1 94.88 373 TYR B CA 1
ATOM 7250 C C . TYR B 1 373 ? 23 -10.375 -7.316 1 94.88 373 TYR B C 1
ATOM 7252 O O . TYR B 1 373 ? 21.891 -9.969 -6.926 1 94.88 373 TYR B O 1
ATOM 7260 N N . CYS B 1 374 ? 23.203 -10.656 -8.578 1 94.12 374 CYS B N 1
ATOM 7261 C CA . CYS B 1 374 ? 22.219 -10.312 -9.594 1 94.12 374 CYS B CA 1
ATOM 7262 C C . CYS B 1 374 ? 21.562 -11.562 -10.156 1 94.12 374 CYS B C 1
ATOM 7264 O O . CYS B 1 374 ? 22.062 -12.164 -11.102 1 94.12 374 CYS B O 1
ATOM 7266 N N . GLY B 1 375 ? 20.406 -11.922 -9.578 1 95.81 375 GLY B N 1
ATOM 7267 C CA . GLY B 1 375 ? 19.516 -12.891 -10.195 1 95.81 375 GLY B CA 1
ATOM 7268 C C . GLY B 1 375 ? 18.531 -12.258 -11.164 1 95.81 375 GLY B C 1
ATOM 7269 O O . GLY B 1 375 ? 17.906 -11.25 -10.844 1 95.81 375 GLY B O 1
ATOM 7270 N N . HIS B 1 376 ? 18.531 -12.766 -12.422 1 93.62 376 HIS B N 1
ATOM 7271 C CA . HIS B 1 376 ? 17.609 -12.211 -13.406 1 93.62 376 HIS B CA 1
ATOM 7272 C C . HIS B 1 376 ? 16.703 -13.289 -13.977 1 93.62 376 HIS B C 1
ATOM 7274 O O . HIS B 1 376 ? 15.859 -13.016 -14.836 1 93.62 376 HIS B O 1
ATOM 7280 N N . THR B 1 377 ? 16.875 -14.5 -13.477 1 95.12 377 THR B N 1
ATOM 7281 C CA . THR B 1 377 ? 16.188 -15.672 -13.992 1 95.12 377 THR B CA 1
ATOM 7282 C C . THR B 1 377 ? 15.758 -16.594 -12.852 1 95.12 377 THR B C 1
ATOM 7284 O O . THR B 1 377 ? 16.516 -16.812 -11.898 1 95.12 377 THR B O 1
ATOM 7287 N N . MET B 1 378 ? 14.516 -17.141 -12.992 1 96.69 378 MET B N 1
ATOM 7288 C CA . MET B 1 378 ? 14.07 -18.141 -12.023 1 96.69 378 MET B CA 1
ATOM 7289 C C . MET B 1 378 ? 14.516 -19.531 -12.43 1 96.69 378 MET B C 1
ATOM 7291 O O . MET B 1 378 ? 14.234 -19.984 -13.547 1 96.69 378 MET B O 1
ATOM 7295 N N . LEU B 1 379 ? 15.219 -20.156 -11.578 1 97.25 379 LEU B N 1
ATOM 7296 C CA . LEU B 1 379 ? 15.5 -21.578 -11.758 1 97.25 379 LEU B CA 1
ATOM 7297 C C . LEU B 1 379 ? 14.492 -22.422 -10.992 1 97.25 379 LEU B C 1
ATOM 7299 O O . LEU B 1 379 ? 14.445 -22.391 -9.766 1 97.25 379 LEU B O 1
ATOM 7303 N N . GLN B 1 380 ? 13.688 -23.203 -11.711 1 97.44 380 GLN B N 1
ATOM 7304 C CA . GLN B 1 380 ? 12.672 -24.062 -11.117 1 97.44 380 GLN B CA 1
ATOM 7305 C C . GLN B 1 380 ? 13.156 -25.516 -11.07 1 97.44 380 GLN B C 1
ATOM 7307 O O . GLN B 1 380 ? 14 -25.922 -11.867 1 97.44 380 GLN B O 1
ATOM 7312 N N . HIS B 1 381 ? 12.586 -26.312 -10.148 1 96.75 381 HIS B N 1
ATOM 7313 C CA . HIS B 1 381 ? 13.117 -27.641 -9.883 1 96.75 381 HIS B CA 1
ATOM 7314 C C . HIS B 1 381 ? 12.047 -28.703 -10.094 1 96.75 381 HIS B C 1
ATOM 7316 O O . HIS B 1 381 ? 10.859 -28.406 -10.141 1 96.75 381 HIS B O 1
ATOM 7322 N N . ASP B 1 382 ? 12.531 -29.922 -10.312 1 96.06 382 ASP B N 1
ATOM 7323 C CA . ASP B 1 382 ? 11.609 -31.047 -10.406 1 96.06 382 ASP B CA 1
ATOM 7324 C C . ASP B 1 382 ? 11.281 -31.609 -9.016 1 96.06 382 ASP B C 1
ATOM 7326 O O . ASP B 1 382 ? 11.727 -31.062 -8.008 1 96.06 382 ASP B O 1
ATOM 7330 N N . PRO B 1 383 ? 10.438 -32.625 -8.859 1 96.62 383 PRO B N 1
ATOM 7331 C CA . PRO B 1 383 ? 9.992 -33.125 -7.566 1 96.62 383 PRO B CA 1
ATOM 7332 C C . PRO B 1 383 ? 11.117 -33.781 -6.766 1 96.62 383 PRO B C 1
ATOM 7334 O O . PRO B 1 383 ? 10.953 -34.031 -5.566 1 96.62 383 PRO B O 1
ATOM 7337 N N . GLU B 1 384 ? 12.211 -34.031 -7.371 1 94.12 384 GLU B N 1
ATOM 7338 C CA . GLU B 1 384 ? 13.367 -34.531 -6.652 1 94.12 384 GLU B CA 1
ATOM 7339 C C . GLU B 1 384 ? 14.312 -33.406 -6.246 1 94.12 384 GLU B C 1
ATOM 7341 O O . GLU B 1 384 ? 15.32 -33.656 -5.57 1 94.12 384 GLU B O 1
ATOM 7346 N N . GLY B 1 385 ? 14.039 -32.156 -6.707 1 93.75 385 GLY B N 1
ATOM 7347 C CA . GLY B 1 385 ? 14.828 -31 -6.332 1 93.75 385 GLY B CA 1
ATOM 7348 C C . GLY B 1 385 ? 15.914 -30.672 -7.34 1 93.75 385 GLY B C 1
ATOM 7349 O O . GLY B 1 385 ? 16.797 -29.844 -7.062 1 93.75 385 GLY B O 1
ATOM 7350 N N . ARG B 1 386 ? 15.891 -31.25 -8.477 1 93.81 386 ARG B N 1
ATOM 7351 C CA . ARG B 1 386 ? 16.875 -31 -9.516 1 93.81 386 ARG B CA 1
ATOM 7352 C C . ARG B 1 386 ? 16.438 -29.859 -10.422 1 93.81 386 ARG B C 1
ATOM 7354 O O . ARG B 1 386 ? 15.242 -29.641 -10.617 1 93.81 386 ARG B O 1
ATOM 7361 N N . PRO B 1 387 ? 17.453 -29.078 -11 1 94.81 387 PRO B N 1
ATOM 7362 C CA . PRO B 1 387 ? 17.078 -28.031 -11.938 1 94.81 387 PRO B CA 1
ATOM 7363 C C . PRO B 1 387 ? 16.25 -28.547 -13.109 1 94.81 387 PRO B C 1
ATOM 7365 O O . PRO B 1 387 ? 16.531 -29.625 -13.641 1 94.81 387 PRO B O 1
ATOM 7368 N N . LEU B 1 388 ? 15.219 -27.797 -13.445 1 96.06 388 LEU B N 1
ATOM 7369 C CA . LEU B 1 388 ? 14.312 -28.297 -14.469 1 96.06 388 LEU B CA 1
ATOM 7370 C C . LEU B 1 388 ? 14.008 -27.219 -15.5 1 96.06 388 LEU B C 1
ATOM 7372 O O . LEU B 1 388 ? 14.164 -27.422 -16.703 1 96.06 388 LEU B O 1
ATOM 7376 N N . PHE B 1 389 ? 13.477 -26.047 -15.07 1 96.75 389 PHE B N 1
ATOM 7377 C CA . PHE B 1 389 ? 13.07 -24.984 -15.984 1 96.75 389 PHE B CA 1
ATOM 7378 C C . PHE B 1 389 ? 13.812 -23.688 -15.664 1 96.75 389 PHE B C 1
ATOM 7380 O O . PHE B 1 389 ? 14.047 -23.375 -14.5 1 96.75 389 PHE B O 1
ATOM 7387 N N . ILE B 1 390 ? 14.164 -22.969 -16.672 1 95.81 390 ILE B N 1
ATOM 7388 C CA . ILE B 1 390 ? 14.812 -21.672 -16.609 1 95.81 390 ILE B CA 1
ATOM 7389 C C . ILE B 1 390 ? 13.867 -20.594 -17.156 1 95.81 390 ILE B C 1
ATOM 7391 O O . ILE B 1 390 ? 13.75 -20.422 -18.375 1 95.81 390 ILE B O 1
ATOM 7395 N N . HIS B 1 391 ? 13.25 -19.875 -16.25 1 95.81 391 HIS B N 1
ATOM 7396 C CA . HIS B 1 391 ? 12.297 -18.844 -16.625 1 95.81 391 HIS B CA 1
ATOM 7397 C C . HIS B 1 391 ? 12.945 -17.469 -16.625 1 95.81 391 HIS B C 1
ATOM 7399 O O . HIS B 1 391 ? 13.133 -16.859 -15.57 1 95.81 391 HIS B O 1
ATOM 7405 N N . MET B 1 392 ? 13.18 -16.938 -17.766 1 92.19 392 MET B N 1
ATOM 7406 C CA . MET B 1 392 ? 13.945 -15.711 -17.953 1 92.19 392 MET B CA 1
ATOM 7407 C C . MET B 1 392 ? 13.062 -14.477 -17.781 1 92.19 392 MET B C 1
ATOM 7409 O O . MET B 1 392 ? 12.977 -13.641 -18.688 1 92.19 392 MET B O 1
ATOM 7413 N N . ASN B 1 393 ? 12.602 -14.273 -16.594 1 86.19 393 ASN B N 1
ATOM 7414 C CA . ASN B 1 393 ? 11.586 -13.258 -16.344 1 86.19 393 ASN B CA 1
ATOM 7415 C C . ASN B 1 393 ? 12.18 -11.852 -16.391 1 86.19 393 ASN B C 1
ATOM 7417 O O . ASN B 1 393 ? 11.602 -10.953 -17 1 86.19 393 ASN B O 1
ATOM 7421 N N . LEU B 1 394 ? 13.398 -11.57 -15.797 1 83.69 394 LEU B N 1
ATOM 7422 C CA . LEU B 1 394 ? 13.961 -10.227 -15.758 1 83.69 394 LEU B CA 1
ATOM 7423 C C . LEU B 1 394 ? 15.031 -10.047 -16.828 1 83.69 394 LEU B C 1
ATOM 7425 O O . LEU B 1 394 ? 15.43 -8.922 -17.141 1 83.69 394 LEU B O 1
ATOM 7429 N N . LEU B 1 395 ? 15.516 -11.094 -17.359 1 81.5 395 LEU B N 1
ATOM 7430 C CA . LEU B 1 395 ? 16.594 -11.023 -18.344 1 81.5 395 LEU B CA 1
ATOM 7431 C C . LEU B 1 395 ? 16.188 -10.18 -19.547 1 81.5 395 LEU B C 1
ATOM 7433 O O . LEU B 1 395 ? 17.016 -9.469 -20.125 1 81.5 395 LEU B O 1
ATOM 7437 N N . LYS B 1 396 ? 14.984 -10.289 -19.812 1 70.5 396 LYS B N 1
ATOM 7438 C CA . LYS B 1 396 ? 14.461 -9.594 -20.969 1 70.5 396 LYS B CA 1
ATOM 7439 C C . LYS B 1 396 ? 14.531 -8.078 -20.797 1 70.5 396 LYS B C 1
ATOM 7441 O O . LYS B 1 396 ? 14.367 -7.324 -21.75 1 70.5 396 LYS B O 1
ATOM 7446 N N . LEU B 1 397 ? 14.766 -7.66 -19.562 1 70.06 397 LEU B N 1
ATOM 7447 C CA . LEU B 1 397 ? 14.805 -6.234 -19.25 1 70.06 397 LEU B CA 1
ATOM 7448 C C . LEU B 1 397 ? 16.234 -5.707 -19.297 1 70.06 397 LEU B C 1
ATOM 7450 O O . LEU B 1 397 ? 16.453 -4.496 -19.25 1 70.06 397 LEU B O 1
ATOM 7454 N N . ILE B 1 398 ? 17.141 -6.645 -19.406 1 72.25 398 ILE B N 1
ATOM 7455 C CA . ILE B 1 398 ? 18.531 -6.234 -19.422 1 72.25 398 ILE B CA 1
ATOM 7456 C C . ILE B 1 398 ? 18.969 -5.914 -20.844 1 72.25 398 ILE B C 1
ATOM 7458 O O . ILE B 1 398 ? 19.016 -6.805 -21.703 1 72.25 398 ILE B O 1
ATOM 7462 N N . GLY B 1 399 ? 19.203 -4.738 -21.109 1 66 399 GLY B N 1
ATOM 7463 C CA . GLY B 1 399 ? 19.438 -4.273 -22.469 1 66 399 GLY B CA 1
ATOM 7464 C C . GLY B 1 399 ? 20.875 -4.418 -22.906 1 66 399 GLY B C 1
ATOM 7465 O O . GLY B 1 399 ? 21.172 -4.461 -24.109 1 66 399 GLY B O 1
ATOM 7466 N N . SER B 1 400 ? 21.766 -4.332 -22 1 67.31 400 SER B N 1
ATOM 7467 C CA . SER B 1 400 ? 23.172 -4.371 -22.422 1 67.31 400 SER B CA 1
ATOM 7468 C C . SER B 1 400 ? 24.062 -4.918 -21.312 1 67.31 400 SER B C 1
ATOM 7470 O O . SER B 1 400 ? 23.609 -5.117 -20.188 1 67.31 400 SER B O 1
ATOM 7472 N N . GLY B 1 401 ? 25.219 -5.344 -21.703 1 73 401 GLY B N 1
ATOM 7473 C CA . GLY B 1 401 ? 26.25 -5.688 -20.734 1 73 401 GLY B CA 1
ATOM 7474 C C . GLY B 1 401 ? 26.297 -7.168 -20.422 1 73 401 GLY B C 1
ATOM 7475 O O . GLY B 1 401 ? 27.047 -7.598 -19.531 1 73 401 GLY B O 1
ATOM 7476 N N . ILE B 1 402 ? 25.406 -7.91 -21.078 1 81.12 402 ILE B N 1
ATOM 7477 C CA . ILE B 1 402 ? 25.406 -9.352 -20.828 1 81.12 402 ILE B CA 1
ATOM 7478 C C . ILE B 1 402 ? 25.766 -10.094 -22.125 1 81.12 402 ILE B C 1
ATOM 7480 O O . ILE B 1 402 ? 25.406 -9.648 -23.219 1 81.12 402 ILE B O 1
ATOM 7484 N N . SER B 1 403 ? 26.594 -11.109 -21.969 1 83.88 403 SER B N 1
ATOM 7485 C CA . SER B 1 403 ? 27.031 -11.891 -23.125 1 83.88 403 SER B CA 1
ATOM 7486 C C . SER B 1 403 ? 27.281 -13.344 -22.734 1 83.88 403 SER B C 1
ATOM 7488 O O . SER B 1 403 ? 27.219 -13.695 -21.547 1 83.88 403 SER B O 1
ATOM 7490 N N . GLN B 1 404 ? 27.484 -14.109 -23.797 1 89.81 404 GLN B N 1
ATOM 7491 C CA . GLN B 1 404 ? 27.891 -15.484 -23.562 1 89.81 404 GLN B CA 1
ATOM 7492 C C . GLN B 1 404 ? 29.109 -15.555 -22.641 1 89.81 404 GLN B C 1
ATOM 7494 O O . GLN B 1 404 ? 30.094 -14.836 -22.859 1 89.81 404 GLN B O 1
ATOM 7499 N N . GLY B 1 405 ? 28.953 -16.312 -21.609 1 90.81 405 GLY B N 1
ATOM 7500 C CA . GLY B 1 405 ? 30.031 -16.438 -20.641 1 90.81 405 GLY B CA 1
ATOM 7501 C C . GLY B 1 405 ? 29.719 -15.758 -19.312 1 90.81 405 GLY B C 1
ATOM 7502 O O . GLY B 1 405 ? 30.406 -15.977 -18.312 1 90.81 405 GLY B O 1
ATOM 7503 N N . SER B 1 406 ? 28.641 -15.039 -19.312 1 91.69 406 SER B N 1
ATOM 7504 C CA . SER B 1 406 ? 28.391 -14.273 -18.094 1 91.69 406 SER B CA 1
ATOM 7505 C C . SER B 1 406 ? 26.922 -14.32 -17.703 1 91.69 406 SER B C 1
ATOM 7507 O O . SER B 1 406 ? 26.562 -13.898 -16.594 1 91.69 406 SER B O 1
ATOM 7509 N N . THR B 1 407 ? 26.047 -14.789 -18.484 1 92.69 407 THR B N 1
ATOM 7510 C CA . THR B 1 407 ? 24.594 -14.609 -18.359 1 92.69 407 THR B CA 1
ATOM 7511 C C . THR B 1 407 ? 24.016 -15.578 -17.328 1 92.69 407 THR B C 1
ATOM 7513 O O . THR B 1 407 ? 23.359 -15.156 -16.375 1 92.69 407 THR B O 1
ATOM 7516 N N . PHE B 1 408 ? 24.203 -16.859 -17.562 1 94.69 408 PHE B N 1
ATOM 7517 C CA . PHE B 1 408 ? 23.703 -17.922 -16.688 1 94.69 408 PHE B CA 1
ATOM 7518 C C . PHE B 1 408 ? 24.859 -18.625 -16.016 1 94.69 408 PHE B C 1
ATOM 7520 O O . PHE B 1 408 ? 25.359 -19.641 -16.516 1 94.69 408 PHE B O 1
ATOM 7527 N N . LYS B 1 409 ? 25.203 -18.141 -14.805 1 96.19 409 LYS B N 1
ATOM 7528 C CA . LYS B 1 409 ? 26.453 -18.672 -14.273 1 96.19 409 LYS B CA 1
ATOM 7529 C C . LYS B 1 409 ? 26.297 -19.078 -12.805 1 96.19 409 LYS B C 1
ATOM 7531 O O . LYS B 1 409 ? 27.016 -19.938 -12.312 1 96.19 409 LYS B O 1
ATOM 7536 N N . ARG B 1 410 ? 25.391 -18.422 -12.156 1 97.19 410 ARG B N 1
ATOM 7537 C CA . ARG B 1 410 ? 25.219 -18.688 -10.734 1 97.19 410 ARG B CA 1
ATOM 7538 C C . ARG B 1 410 ? 23.734 -18.781 -10.359 1 97.19 410 ARG B C 1
ATOM 7540 O O . ARG B 1 410 ? 22.891 -18.25 -11.062 1 97.19 410 ARG B O 1
ATOM 7547 N N . THR B 1 411 ? 23.5 -19.5 -9.266 1 97.25 411 THR B N 1
ATOM 7548 C CA . THR B 1 411 ? 22.156 -19.547 -8.703 1 97.25 411 THR B CA 1
ATOM 7549 C C . THR B 1 411 ? 22.203 -19.453 -7.18 1 97.25 411 THR B C 1
ATOM 7551 O O . THR B 1 411 ? 22.938 -20.219 -6.535 1 97.25 411 THR B O 1
ATOM 7554 N N . ARG B 1 412 ? 21.578 -18.406 -6.645 1 97.31 412 ARG B N 1
ATOM 7555 C CA . ARG B 1 412 ? 21.25 -18.453 -5.223 1 97.31 412 ARG B CA 1
ATOM 7556 C C . ARG B 1 412 ? 20.109 -19.438 -4.957 1 97.31 412 ARG B C 1
ATOM 7558 O O . ARG B 1 412 ? 18.984 -19.219 -5.391 1 97.31 412 ARG B O 1
ATOM 7565 N N . THR B 1 413 ? 20.453 -20.531 -4.254 1 94.94 413 THR B N 1
ATOM 7566 C CA . THR B 1 413 ? 19.484 -21.609 -4.074 1 94.94 413 THR B CA 1
ATOM 7567 C C . THR B 1 413 ? 19.328 -21.938 -2.594 1 94.94 413 THR B C 1
ATOM 7569 O O . THR B 1 413 ? 20.156 -21.562 -1.77 1 94.94 413 THR B O 1
ATOM 7572 N N . VAL B 1 414 ? 18.172 -22.516 -2.328 1 91.94 414 VAL B N 1
ATOM 7573 C CA . VAL B 1 414 ? 17.891 -23.016 -0.989 1 91.94 414 VAL B CA 1
ATOM 7574 C C . VAL B 1 414 ? 18.266 -24.5 -0.903 1 91.94 414 VAL B C 1
ATOM 7576 O O . VAL B 1 414 ? 17.719 -25.328 -1.633 1 91.94 414 VAL B O 1
ATOM 7579 N N . ASP B 1 415 ? 19.141 -24.766 -0.068 1 87.88 415 ASP B N 1
ATOM 7580 C CA . ASP B 1 415 ? 19.625 -26.141 0.08 1 87.88 415 ASP B CA 1
ATOM 7581 C C . ASP B 1 415 ? 19.375 -26.656 1.494 1 87.88 415 ASP B C 1
ATOM 7583 O O . ASP B 1 415 ? 20.156 -26.375 2.41 1 87.88 415 ASP B O 1
ATOM 7587 N N . VAL B 1 416 ? 18.344 -27.438 1.564 1 84.44 416 VAL B N 1
ATOM 7588 C CA . VAL B 1 416 ? 18.047 -28.062 2.85 1 84.44 416 VAL B CA 1
ATOM 7589 C C . VAL B 1 416 ? 18.75 -29.406 2.947 1 84.44 416 VAL B C 1
ATOM 7591 O O . VAL B 1 416 ? 18.5 -30.312 2.146 1 84.44 416 VAL B O 1
ATOM 7594 N N . GLN B 1 417 ? 19.531 -29.531 3.904 1 81.06 417 GLN B N 1
ATOM 7595 C CA . GLN B 1 417 ? 20.391 -30.703 4.039 1 81.06 417 GLN B CA 1
ATOM 7596 C C . GLN B 1 417 ? 19.578 -31.922 4.453 1 81.06 417 GLN B C 1
ATOM 7598 O O . GLN B 1 417 ? 18.672 -31.828 5.285 1 81.06 417 GLN B O 1
ATOM 7603 N N . LEU B 1 418 ? 19.906 -33.031 3.771 1 86.12 418 LEU B N 1
ATOM 7604 C CA . LEU B 1 418 ? 19.312 -34.312 4.125 1 86.12 418 LEU B CA 1
ATOM 7605 C C . LEU B 1 418 ? 20.078 -34.969 5.254 1 86.12 418 LEU B C 1
ATOM 7607 O O . LEU B 1 418 ? 21.312 -34.844 5.328 1 86.12 418 LEU B O 1
ATOM 7611 N N . LEU B 1 419 ? 19.375 -35.656 5.996 1 84.19 419 LEU B N 1
ATOM 7612 C CA . LEU B 1 419 ? 20.016 -36.438 7.043 1 84.19 419 LEU B CA 1
ATOM 7613 C C . LEU B 1 419 ? 20.594 -37.719 6.48 1 84.19 419 LEU B C 1
ATOM 7615 O O . LEU B 1 419 ? 20.266 -38.125 5.355 1 84.19 419 LEU B O 1
ATOM 7619 N N . SER B 1 420 ? 21.406 -38.375 7.309 1 83.06 420 SER B N 1
ATOM 7620 C CA . SER B 1 420 ? 22.156 -39.531 6.879 1 83.06 420 SER B CA 1
ATOM 7621 C C . SER B 1 420 ? 21.234 -40.656 6.402 1 83.06 420 SER B C 1
ATOM 7623 O O . SER B 1 420 ? 21.594 -41.406 5.496 1 83.06 420 SER B O 1
ATOM 7625 N N . ASN B 1 421 ? 20.078 -40.75 6.93 1 85.5 421 ASN B N 1
ATOM 7626 C CA . ASN B 1 421 ? 19.141 -41.812 6.586 1 85.5 421 ASN B CA 1
ATOM 7627 C C . ASN B 1 421 ? 18.188 -41.406 5.48 1 85.5 421 ASN B C 1
ATOM 7629 O O . ASN B 1 421 ? 17.25 -42.125 5.152 1 85.5 421 ASN B O 1
ATOM 7633 N N . GLU B 1 422 ? 18.422 -40.219 4.941 1 88.69 422 GLU B N 1
ATOM 7634 C CA . GLU B 1 422 ? 17.562 -39.688 3.9 1 88.69 422 GLU B CA 1
ATOM 7635 C C . GLU B 1 422 ? 18.297 -39.594 2.566 1 88.69 422 GLU B C 1
ATOM 7637 O O . GLU B 1 422 ? 19.516 -39.469 2.535 1 88.69 422 GLU B O 1
ATOM 7642 N N . SER B 1 423 ? 17.516 -39.75 1.498 1 88.56 423 SER B N 1
ATOM 7643 C CA . SER B 1 423 ? 18.094 -39.625 0.161 1 88.56 423 SER B CA 1
ATOM 7644 C C . SER B 1 423 ? 17.281 -38.688 -0.714 1 88.56 423 SER B C 1
ATOM 7646 O O . SER B 1 423 ? 16.094 -38.438 -0.446 1 88.56 423 SER B O 1
ATOM 7648 N N . ALA B 1 424 ? 18.016 -38.188 -1.692 1 87.5 424 ALA B N 1
ATOM 7649 C CA . ALA B 1 424 ? 17.297 -37.406 -2.689 1 87.5 424 ALA B CA 1
ATOM 7650 C C . ALA B 1 424 ? 16.25 -38.25 -3.416 1 87.5 424 ALA B C 1
ATOM 7652 O O . ALA B 1 424 ? 16.594 -39.25 -4.059 1 87.5 424 ALA B O 1
ATOM 7653 N N . SER B 1 425 ? 15 -37.875 -3.215 1 93.56 425 SER B N 1
ATOM 7654 C CA . SER B 1 425 ? 13.906 -38.656 -3.783 1 93.56 425 SER B CA 1
ATOM 7655 C C . SER B 1 425 ? 12.656 -37.812 -3.971 1 93.56 425 SER B C 1
ATOM 7657 O O . SER B 1 425 ? 12.594 -36.688 -3.49 1 93.56 425 SER B O 1
ATOM 7659 N N . ASP B 1 426 ? 11.812 -38.344 -4.789 1 97.25 426 ASP B N 1
ATOM 7660 C CA . ASP B 1 426 ? 10.477 -37.75 -4.898 1 97.25 426 ASP B CA 1
ATOM 7661 C C . ASP B 1 426 ? 9.641 -38.062 -3.66 1 97.25 426 ASP B C 1
ATOM 7663 O O . ASP B 1 426 ? 9.109 -39.188 -3.525 1 97.25 426 ASP B O 1
ATOM 7667 N N . TYR B 1 427 ? 9.461 -37.094 -2.795 1 97 427 TYR B N 1
ATOM 7668 C CA . TYR B 1 427 ? 8.742 -37.281 -1.545 1 97 427 TYR B CA 1
ATOM 7669 C C . TYR B 1 427 ? 7.25 -37 -1.73 1 97 427 TYR B C 1
ATOM 7671 O O . TYR B 1 427 ? 6.492 -37 -0.758 1 97 427 TYR B O 1
ATOM 7679 N N . GLY B 1 428 ? 6.812 -36.781 -2.975 1 97.94 428 G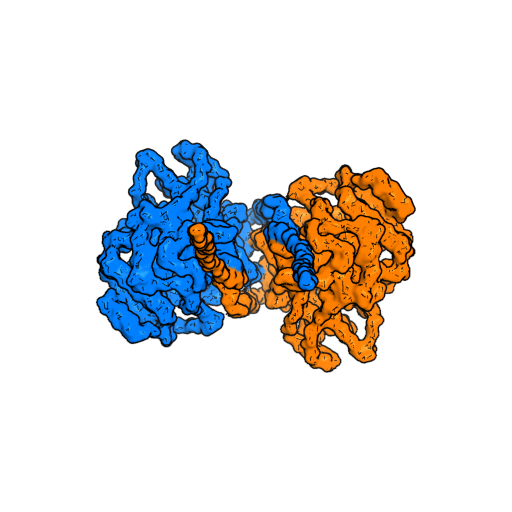LY B N 1
ATOM 7680 C CA . GLY B 1 428 ? 5.406 -36.5 -3.223 1 97.94 428 GLY B CA 1
ATOM 7681 C C . GLY B 1 428 ? 4.926 -35.219 -2.572 1 97.94 428 GLY B C 1
ATOM 7682 O O . GLY B 1 428 ? 3.85 -35.188 -1.971 1 97.94 428 GLY B O 1
ATOM 7683 N N . VAL B 1 429 ? 5.73 -34.156 -2.66 1 98.19 429 VAL B N 1
ATOM 7684 C CA . VAL B 1 429 ? 5.441 -32.906 -1.992 1 98.19 429 VAL B CA 1
ATOM 7685 C C . VAL B 1 429 ? 4.125 -32.344 -2.514 1 98.19 429 VAL B C 1
ATOM 7687 O O . VAL B 1 429 ? 3.91 -32.25 -3.727 1 98.19 429 VAL B O 1
ATOM 7690 N N . GLU B 1 430 ? 3.234 -31.984 -1.642 1 97.25 430 GLU B N 1
ATOM 7691 C CA . GLU B 1 430 ? 1.983 -31.328 -2.006 1 97.25 430 GLU B CA 1
ATOM 7692 C C . GLU B 1 430 ? 1.805 -30.031 -1.242 1 97.25 430 GLU B C 1
ATOM 7694 O O . GLU B 1 430 ? 2.471 -29.797 -0.23 1 97.25 430 GLU B O 1
ATOM 7699 N N . ALA B 1 431 ? 0.909 -29.219 -1.684 1 98.19 431 ALA B N 1
ATOM 7700 C CA . ALA B 1 431 ? 0.737 -27.844 -1.201 1 98.19 431 ALA B CA 1
ATOM 7701 C C . ALA B 1 431 ? 0.49 -27.828 0.305 1 98.19 431 ALA B C 1
ATOM 7703 O O . ALA B 1 431 ? 1.081 -27.016 1.025 1 98.19 431 ALA B O 1
ATOM 7704 N N . ASP B 1 432 ? -0.32 -28.719 0.883 1 98.31 432 ASP B N 1
ATOM 7705 C CA . ASP B 1 432 ? -0.725 -28.688 2.285 1 98.31 432 ASP B CA 1
ATOM 7706 C C . ASP B 1 432 ? 0.393 -29.203 3.191 1 98.31 432 ASP B C 1
ATOM 7708 O O . ASP B 1 432 ? 0.314 -29.062 4.414 1 98.31 432 ASP B O 1
ATOM 7712 N N . MET B 1 433 ? 1.446 -29.781 2.627 1 98.12 433 MET B N 1
ATOM 7713 C CA . MET B 1 433 ? 2.609 -30.203 3.404 1 98.12 433 MET B CA 1
ATOM 7714 C C . MET B 1 433 ? 3.516 -29.016 3.713 1 98.12 433 MET B C 1
ATOM 7716 O O . MET B 1 433 ? 4.41 -29.109 4.555 1 98.12 433 MET B O 1
ATOM 7720 N N . LEU B 1 434 ? 3.299 -27.906 3.02 1 98.19 434 LEU B N 1
ATOM 7721 C CA . LEU B 1 434 ? 4.152 -26.734 3.188 1 98.19 434 LEU B CA 1
ATOM 7722 C C . LEU B 1 434 ? 3.35 -25.531 3.703 1 98.19 434 LEU B C 1
ATOM 7724 O O . LEU B 1 434 ? 3.891 -24.672 4.391 1 98.19 434 LEU B O 1
ATOM 7728 N N . ALA B 1 435 ? 2.084 -25.453 3.406 1 98.31 435 ALA B N 1
ATOM 7729 C CA . ALA B 1 435 ? 1.247 -24.297 3.734 1 98.31 435 ALA B CA 1
ATOM 7730 C C . ALA B 1 435 ? 1.044 -24.188 5.242 1 98.31 435 ALA B C 1
ATOM 7732 O O . ALA B 1 435 ? 0.828 -25.188 5.926 1 98.31 435 ALA B O 1
ATOM 7733 N N . ASN B 1 436 ? 1.126 -23.016 5.809 1 97.5 436 ASN B N 1
ATOM 7734 C CA . ASN B 1 436 ? 0.878 -22.688 7.207 1 97.5 436 ASN B CA 1
ATOM 7735 C C . ASN B 1 436 ? 1.879 -23.375 8.133 1 97.5 436 ASN B C 1
ATOM 7737 O O . ASN B 1 436 ? 1.525 -23.797 9.234 1 97.5 436 ASN B O 1
ATOM 7741 N N . ALA B 1 437 ? 3.08 -23.578 7.641 1 96.25 437 ALA B N 1
ATOM 7742 C CA . ALA B 1 437 ? 4.086 -24.25 8.453 1 96.25 437 ALA B CA 1
ATOM 7743 C C . ALA B 1 437 ? 4.418 -23.453 9.703 1 96.25 437 ALA B C 1
ATOM 7745 O O . ALA B 1 437 ? 4.535 -22.219 9.648 1 96.25 437 ALA B O 1
ATOM 7746 N N . ASP B 1 438 ? 4.598 -24.109 10.805 1 93.44 438 ASP B N 1
ATOM 7747 C CA . ASP B 1 438 ? 5.023 -23.469 12.039 1 93.44 438 ASP B CA 1
ATOM 7748 C C . ASP B 1 438 ? 6.535 -23.562 12.219 1 93.44 438 ASP B C 1
ATOM 7750 O O . ASP B 1 438 ? 7.262 -23.844 11.266 1 93.44 438 ASP B O 1
ATOM 7754 N N . GLU B 1 439 ? 7.062 -23.234 13.336 1 89.19 439 GLU B N 1
ATOM 7755 C CA . GLU B 1 439 ? 8.492 -23.141 13.617 1 89.19 439 GLU B CA 1
ATOM 7756 C C . GLU B 1 439 ? 9.164 -24.516 13.555 1 89.19 439 GLU B C 1
ATOM 7758 O O . GLU B 1 439 ? 10.383 -24.609 13.461 1 89.19 439 GLU B O 1
ATOM 7763 N N . THR B 1 440 ? 8.367 -25.578 13.594 1 90.69 440 THR B N 1
ATOM 7764 C CA . THR B 1 440 ? 8.898 -26.938 13.531 1 90.69 440 THR B CA 1
ATOM 7765 C C . THR B 1 440 ? 8.734 -27.516 12.133 1 90.69 440 THR B C 1
ATOM 7767 O O . THR B 1 440 ? 9.109 -28.672 11.875 1 90.69 440 THR B O 1
ATOM 7770 N N . GLY B 1 441 ? 8.086 -26.797 11.305 1 93.25 441 GLY B N 1
ATOM 7771 C CA . GLY B 1 441 ? 7.836 -27.266 9.953 1 93.25 441 GLY B CA 1
ATOM 7772 C C . GLY B 1 441 ? 6.531 -28.031 9.812 1 93.25 441 GLY B C 1
ATOM 7773 O O . GLY B 1 441 ? 6.223 -28.562 8.742 1 93.25 441 GLY B O 1
ATOM 7774 N N . LYS B 1 442 ? 5.828 -28.141 10.922 1 95.38 442 LYS B N 1
ATOM 7775 C CA . LYS B 1 442 ? 4.504 -28.734 10.836 1 95.38 442 LYS B CA 1
ATOM 7776 C C . LYS B 1 442 ? 3.543 -27.844 10.055 1 95.38 442 LYS B C 1
ATOM 7778 O O . LYS B 1 442 ? 3.342 -26.672 10.422 1 95.38 442 LYS B O 1
ATOM 7783 N N . ALA B 1 443 ? 2.959 -28.406 9.016 1 97.25 443 ALA B N 1
ATOM 7784 C CA . ALA B 1 443 ? 2.037 -27.688 8.141 1 97.25 443 ALA B CA 1
ATOM 7785 C C . ALA B 1 443 ? 0.618 -28.234 8.266 1 97.25 443 ALA B C 1
ATOM 7787 O O . ALA B 1 443 ? 0.22 -28.703 9.336 1 97.25 443 ALA B O 1
ATOM 7788 N N . ILE B 1 444 ? -0.234 -28.016 7.301 1 97.62 444 ILE B N 1
ATOM 7789 C CA . ILE B 1 444 ? -1.643 -28.391 7.383 1 97.62 444 ILE B CA 1
ATOM 7790 C C . ILE B 1 444 ? -1.771 -29.906 7.512 1 97.62 444 ILE B C 1
ATOM 7792 O O . ILE B 1 444 ? -2.625 -30.406 8.25 1 97.62 444 ILE B O 1
ATOM 7796 N N . ILE B 1 445 ? -0.911 -30.641 6.738 1 97.44 445 ILE B N 1
ATOM 7797 C CA . ILE B 1 445 ? -0.893 -32.094 6.871 1 97.44 445 ILE B CA 1
ATOM 7798 C C . ILE B 1 445 ? 0.519 -32.562 7.215 1 97.44 445 ILE B C 1
ATOM 7800 O O . ILE B 1 445 ? 1.479 -31.797 7.094 1 97.44 445 ILE B O 1
ATOM 7804 N N . GLU B 1 446 ? 0.633 -33.781 7.594 1 96.12 446 GLU B N 1
ATOM 7805 C CA . GLU B 1 446 ? 1.932 -34.375 7.918 1 96.12 446 GLU B CA 1
ATOM 7806 C C . GLU B 1 446 ? 2.781 -34.562 6.664 1 96.12 446 GLU B C 1
ATOM 7808 O O . GLU B 1 446 ? 2.252 -34.844 5.59 1 96.12 446 GLU B O 1
ATOM 7813 N N . ALA B 1 447 ? 4.07 -34.438 6.816 1 96.31 447 ALA B N 1
ATOM 7814 C CA . ALA B 1 447 ? 5.012 -34.594 5.711 1 96.31 447 ALA B CA 1
ATOM 7815 C C . ALA B 1 447 ? 6.262 -35.344 6.148 1 96.31 447 ALA B C 1
ATOM 7817 O O . ALA B 1 447 ? 6.586 -35.375 7.336 1 96.31 447 ALA B O 1
ATOM 7818 N N . PRO B 1 448 ? 6.93 -35.938 5.156 1 93.44 448 PRO B N 1
ATOM 7819 C CA . PRO B 1 448 ? 8.219 -36.562 5.477 1 93.44 448 PRO B CA 1
ATOM 7820 C C . PRO B 1 448 ? 9.242 -35.562 6 1 93.44 448 PRO B C 1
ATOM 7822 O O . PRO B 1 448 ? 9.109 -34.344 5.766 1 93.44 448 PRO B O 1
ATOM 7825 N N . 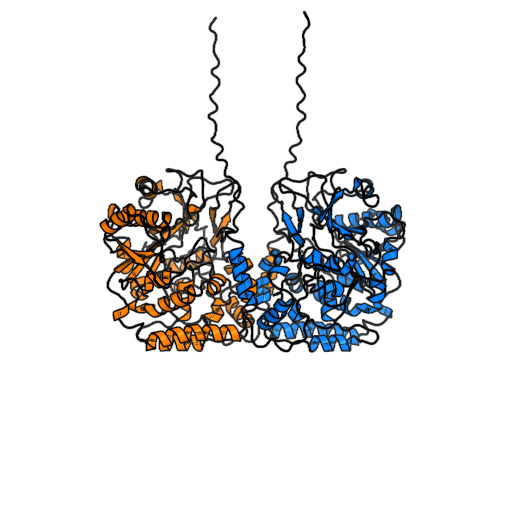GLY B 1 449 ? 10.273 -36.031 6.668 1 90.81 449 GLY B N 1
ATOM 7826 C CA . GLY B 1 449 ? 11.281 -35.219 7.348 1 90.81 449 GLY B CA 1
ATOM 7827 C C . GLY B 1 449 ? 11.867 -34.125 6.469 1 90.81 449 GLY B C 1
ATOM 7828 O O . GLY B 1 449 ? 11.859 -32.969 6.844 1 90.81 449 GLY B O 1
ATOM 7829 N N . PRO B 1 450 ? 12.367 -34.5 5.312 1 92.5 450 PRO B N 1
ATOM 7830 C CA . PRO B 1 450 ? 12.977 -33.5 4.445 1 92.5 450 PRO B CA 1
ATOM 7831 C C . PRO B 1 450 ? 12.008 -32.375 4.055 1 92.5 450 PRO B C 1
ATOM 7833 O O . PRO B 1 450 ? 12.398 -31.219 3.965 1 92.5 450 PRO B O 1
ATOM 7836 N N . VAL B 1 451 ? 10.758 -32.781 3.834 1 95.44 451 VAL B N 1
ATOM 7837 C CA . VAL B 1 451 ? 9.742 -31.812 3.428 1 95.44 451 VAL B CA 1
ATOM 7838 C C . VAL B 1 451 ? 9.391 -30.906 4.605 1 95.44 451 VAL B C 1
ATOM 7840 O O . VAL B 1 451 ? 9.195 -29.703 4.438 1 95.44 451 VAL B O 1
ATOM 7843 N N . ARG B 1 452 ? 9.328 -31.453 5.75 1 94 452 ARG B N 1
ATOM 7844 C CA . ARG B 1 452 ? 9.047 -30.688 6.957 1 94 452 ARG B CA 1
ATOM 7845 C C . ARG B 1 452 ? 10.148 -29.656 7.223 1 94 452 ARG B C 1
ATOM 7847 O O . ARG B 1 452 ? 9.867 -28.516 7.578 1 94 452 ARG B O 1
ATOM 7854 N N . ARG B 1 453 ? 11.375 -30.062 7.082 1 92.38 453 ARG B N 1
ATOM 7855 C CA . ARG B 1 453 ? 12.492 -29.141 7.27 1 92.38 453 ARG B CA 1
ATOM 7856 C C . ARG B 1 453 ? 12.469 -28.031 6.223 1 92.38 453 ARG B C 1
ATOM 7858 O O . ARG B 1 453 ? 12.734 -26.875 6.539 1 92.38 453 ARG B O 1
ATOM 7865 N N . ARG B 1 454 ? 12.148 -28.422 5.016 1 93.88 454 ARG B N 1
ATOM 7866 C CA . ARG B 1 454 ? 11.992 -27.422 3.963 1 93.88 454 ARG B CA 1
ATOM 7867 C C . ARG B 1 454 ? 10.945 -26.375 4.352 1 93.88 454 ARG B C 1
ATOM 7869 O O . ARG B 1 454 ? 11.18 -25.172 4.203 1 93.88 454 ARG B O 1
ATOM 7876 N N . ALA B 1 455 ? 9.812 -26.891 4.812 1 95.38 455 ALA B N 1
ATOM 7877 C CA . ALA B 1 455 ? 8.719 -26.016 5.211 1 95.38 455 ALA B CA 1
ATOM 7878 C C . ALA B 1 455 ? 9.172 -25.031 6.293 1 95.38 455 ALA B C 1
ATOM 7880 O O . ALA B 1 455 ? 8.859 -23.844 6.238 1 95.38 455 ALA B O 1
ATOM 7881 N N . ALA B 1 456 ? 9.945 -25.469 7.211 1 92.75 456 ALA B N 1
ATOM 7882 C CA . ALA B 1 456 ? 10.438 -24.641 8.312 1 92.75 456 ALA B CA 1
ATOM 7883 C C . ALA B 1 456 ? 11.422 -23.594 7.812 1 92.75 456 ALA B C 1
ATOM 7885 O O . ALA B 1 456 ? 11.32 -22.422 8.156 1 92.75 456 ALA B O 1
ATOM 7886 N N . PHE B 1 457 ? 12.367 -24.016 7.016 1 92.62 457 PHE B N 1
ATOM 7887 C CA . PHE B 1 457 ? 13.43 -23.141 6.562 1 92.62 457 PHE B CA 1
ATOM 7888 C C . PHE B 1 457 ? 12.891 -22.062 5.633 1 92.62 457 PHE B C 1
ATOM 7890 O O . PHE B 1 457 ? 13.352 -20.922 5.664 1 92.62 457 PHE B O 1
ATOM 7897 N N . GLU B 1 458 ? 11.938 -22.391 4.848 1 94.62 458 GLU B N 1
ATOM 7898 C CA . GLU B 1 458 ? 11.414 -21.469 3.855 1 94.62 458 GLU B CA 1
ATOM 7899 C C . GLU B 1 458 ? 10.672 -20.312 4.523 1 94.62 458 GLU B C 1
ATOM 7901 O O . GLU B 1 458 ? 10.453 -19.266 3.906 1 94.62 458 GLU B O 1
ATOM 7906 N N . ARG B 1 459 ? 10.281 -20.469 5.762 1 93.56 459 ARG B N 1
ATOM 7907 C CA . ARG B 1 459 ? 9.625 -19.391 6.508 1 93.56 459 ARG B CA 1
ATOM 7908 C C . ARG B 1 459 ? 10.547 -18.188 6.641 1 93.56 459 ARG B C 1
ATOM 7910 O O . ARG B 1 459 ? 10.078 -17.062 6.816 1 93.56 459 ARG B O 1
ATOM 7917 N N . GLY B 1 460 ? 11.852 -18.438 6.523 1 93.44 460 GLY B N 1
ATOM 7918 C CA . GLY B 1 460 ? 12.828 -17.391 6.746 1 93.44 460 GLY B CA 1
ATOM 7919 C C . GLY B 1 460 ? 13.266 -16.688 5.469 1 93.44 460 GLY B C 1
ATOM 7920 O O . GLY B 1 460 ? 14.047 -15.742 5.508 1 93.44 460 GLY B O 1
ATOM 7921 N N . LEU B 1 461 ? 12.727 -17.109 4.398 1 95.88 461 LEU B N 1
ATOM 7922 C CA . LEU B 1 461 ? 13.172 -16.594 3.111 1 95.88 461 LEU B CA 1
ATOM 7923 C C . LEU B 1 461 ? 12.508 -15.25 2.809 1 95.88 461 LEU B C 1
ATOM 7925 O O . LEU B 1 461 ? 11.336 -15.047 3.141 1 95.88 461 LEU B O 1
ATOM 7929 N N . LYS B 1 462 ? 13.234 -14.391 2.158 1 95.81 462 LYS B N 1
ATOM 7930 C CA . LYS B 1 462 ? 12.742 -13.117 1.646 1 95.81 462 LYS B CA 1
ATOM 7931 C C . LYS B 1 462 ? 13.383 -12.781 0.301 1 95.81 462 LYS B C 1
ATOM 7933 O O . LYS B 1 462 ? 14.602 -12.625 0.211 1 95.81 462 LYS B O 1
ATOM 7938 N N . ALA B 1 463 ? 12.609 -12.703 -0.673 1 94.44 463 ALA B N 1
ATOM 7939 C CA . ALA B 1 463 ? 13.07 -12.242 -1.978 1 94.44 463 ALA B CA 1
ATOM 7940 C C . ALA B 1 463 ? 12.93 -10.727 -2.104 1 94.44 463 ALA B C 1
ATOM 7942 O O . ALA B 1 463 ? 12.016 -10.133 -1.529 1 94.44 463 ALA B O 1
ATOM 7943 N N . PHE B 1 464 ? 13.914 -10.102 -2.818 1 91.12 464 PHE B N 1
ATOM 7944 C CA . PHE B 1 464 ? 13.828 -8.656 -2.994 1 91.12 464 PHE B CA 1
ATOM 7945 C C . PHE B 1 464 ? 14.461 -8.234 -4.312 1 91.12 464 PHE B C 1
ATOM 7947 O O . PHE B 1 464 ? 15.406 -8.875 -4.789 1 91.12 464 PHE B O 1
ATOM 7954 N N . PHE B 1 465 ? 13.961 -7.199 -4.852 1 89.19 465 PHE B N 1
ATOM 7955 C CA . PHE B 1 465 ? 14.523 -6.586 -6.047 1 89.19 465 PHE B CA 1
ATOM 7956 C C . PHE B 1 465 ? 15.594 -5.566 -5.68 1 89.19 465 PHE B C 1
ATOM 7958 O O . PHE B 1 465 ? 15.516 -4.93 -4.629 1 89.19 465 PHE B O 1
ATOM 7965 N N . HIS B 1 466 ? 16.516 -5.438 -6.445 1 83.94 466 HIS B N 1
ATOM 7966 C CA . HIS B 1 466 ? 17.5 -4.379 -6.309 1 83.94 466 HIS B CA 1
ATOM 7967 C C . HIS B 1 466 ? 18.062 -3.971 -7.664 1 83.94 466 HIS B C 1
ATOM 7969 O O . HIS B 1 466 ? 17.875 -4.672 -8.656 1 83.94 466 HIS B O 1
ATOM 7975 N N . GLY B 1 467 ? 18.578 -2.846 -7.68 1 80.88 467 GLY B N 1
ATOM 7976 C CA . GLY B 1 467 ? 19.047 -2.303 -8.938 1 80.88 467 GLY B CA 1
ATOM 7977 C C . GLY B 1 467 ? 17.969 -1.629 -9.75 1 80.88 467 GLY B C 1
ATOM 7978 O O . GLY B 1 467 ? 16.969 -1.165 -9.195 1 80.88 467 GLY B O 1
ATOM 7979 N N . GLY B 1 468 ? 18.219 -1.407 -11.117 1 72.31 468 GLY B N 1
ATOM 7980 C CA . GLY B 1 468 ? 17.219 -0.824 -12 1 72.31 468 GLY B CA 1
ATOM 7981 C C . GLY B 1 468 ? 17.578 0.571 -12.469 1 72.31 468 GLY B C 1
ATOM 7982 O O . GLY B 1 468 ? 16.984 1.086 -13.422 1 72.31 468 GLY B O 1
ATOM 7983 N N . ASN B 1 469 ? 18.516 1.179 -11.797 1 67.5 469 ASN B N 1
ATOM 7984 C CA . ASN B 1 469 ? 18.953 2.498 -12.234 1 67.5 469 ASN B CA 1
ATOM 7985 C C . ASN B 1 469 ? 20.312 2.436 -12.93 1 67.5 469 ASN B C 1
ATOM 7987 O O . ASN B 1 469 ? 20.391 2.268 -14.148 1 67.5 469 ASN B O 1
ATOM 7991 N N . ILE B 1 470 ? 21.406 2.387 -12.148 1 65.62 470 ILE B N 1
ATOM 7992 C CA . ILE B 1 470 ? 22.75 2.359 -12.711 1 65.62 470 ILE B CA 1
ATOM 7993 C C . ILE B 1 470 ? 23.203 0.913 -12.914 1 65.62 470 ILE B C 1
ATOM 7995 O O . ILE B 1 470 ? 24.25 0.657 -13.5 1 65.62 470 ILE B O 1
ATOM 7999 N N . SER B 1 471 ? 22.391 0.007 -12.539 1 77.19 471 SER B N 1
ATOM 8000 C CA . SER B 1 471 ? 22.594 -1.43 -12.688 1 77.19 471 SER B CA 1
ATOM 8001 C C . SER B 1 471 ? 21.312 -2.133 -13.117 1 77.19 471 SER B C 1
ATOM 8003 O O . SER B 1 471 ? 20.219 -1.56 -13.023 1 77.19 471 SER B O 1
ATOM 8005 N N . PRO B 1 472 ? 21.453 -3.316 -13.672 1 82 472 PRO B N 1
ATOM 8006 C CA . PRO B 1 472 ? 20.234 -4.035 -14.055 1 82 472 PRO B CA 1
ATOM 8007 C C . PRO B 1 472 ? 19.328 -4.328 -12.867 1 82 472 PRO B C 1
ATOM 8009 O O . PRO B 1 472 ? 19.812 -4.426 -11.734 1 82 472 PRO B O 1
ATOM 8012 N N . LEU B 1 473 ? 18.109 -4.434 -13.188 1 86.56 473 LEU B N 1
ATOM 8013 C CA . LEU B 1 473 ? 17.156 -4.887 -12.172 1 86.56 473 LEU B CA 1
ATOM 8014 C C . LEU B 1 473 ? 17.344 -6.375 -11.891 1 86.56 473 LEU B C 1
ATOM 8016 O O . LEU B 1 473 ? 17.234 -7.203 -12.797 1 86.56 473 LEU B O 1
ATOM 8020 N N . CYS B 1 474 ? 17.594 -6.648 -10.633 1 91.81 474 CYS B N 1
ATOM 8021 C CA . CYS B 1 474 ? 17.906 -8.016 -10.234 1 91.81 474 CYS B CA 1
ATOM 8022 C C . CYS B 1 474 ? 17.047 -8.445 -9.047 1 91.81 474 CYS B C 1
ATOM 8024 O O . CYS B 1 474 ? 16.422 -7.609 -8.398 1 91.81 474 CYS B O 1
ATOM 8026 N N . VAL B 1 475 ? 16.984 -9.727 -8.906 1 93.94 475 VAL B N 1
ATOM 8027 C CA . VAL B 1 475 ? 16.344 -10.297 -7.727 1 93.94 475 VAL B CA 1
ATOM 8028 C C . VAL B 1 475 ? 17.359 -11.102 -6.918 1 93.94 475 VAL B C 1
ATOM 8030 O O . VAL B 1 475 ? 18.25 -11.734 -7.488 1 93.94 475 VAL B O 1
ATOM 8033 N N . ASP B 1 476 ? 17.266 -10.969 -5.676 1 95.44 476 ASP B N 1
ATOM 8034 C CA . ASP B 1 476 ? 18.062 -11.797 -4.758 1 95.44 476 ASP B CA 1
ATOM 8035 C C . ASP B 1 476 ? 17.188 -12.328 -3.619 1 95.44 476 ASP B C 1
ATOM 8037 O O . ASP B 1 476 ? 16.016 -11.977 -3.514 1 95.44 476 ASP B O 1
ATOM 8041 N N . ILE B 1 477 ? 17.734 -13.336 -2.949 1 96.56 477 ILE B N 1
ATOM 8042 C CA . ILE B 1 477 ? 17.031 -13.969 -1.834 1 96.56 477 ILE B CA 1
ATOM 8043 C C . ILE B 1 477 ? 17.906 -13.922 -0.583 1 96.56 477 ILE B C 1
ATOM 8045 O O . ILE B 1 477 ? 19.094 -14.234 -0.638 1 96.56 477 ILE B O 1
ATOM 8049 N N . GLU B 1 478 ? 17.344 -13.477 0.453 1 95.81 478 GLU B N 1
ATOM 8050 C CA . GLU B 1 478 ? 18.016 -13.531 1.747 1 95.81 478 GLU B CA 1
ATOM 8051 C C . GLU B 1 478 ? 17.25 -14.414 2.73 1 95.81 478 GLU B C 1
ATOM 8053 O O . GLU B 1 478 ? 16.125 -14.828 2.459 1 95.81 478 GLU B O 1
ATOM 8058 N N . TRP B 1 479 ? 17.938 -14.797 3.832 1 94.25 479 TRP B N 1
ATOM 8059 C CA . TRP B 1 479 ? 17.328 -15.664 4.836 1 94.25 479 TRP B CA 1
ATOM 8060 C C . TRP B 1 479 ? 17.609 -15.156 6.242 1 94.25 479 TRP B C 1
ATOM 8062 O O . TRP B 1 479 ? 18.75 -14.773 6.555 1 94.25 479 TRP B O 1
ATOM 8072 N N . GLN B 1 480 ? 16.578 -15.039 6.977 1 90.38 480 GLN B N 1
ATOM 8073 C CA . GLN B 1 480 ? 16.688 -14.773 8.406 1 90.38 480 GLN B CA 1
ATOM 8074 C C . GLN B 1 480 ? 16 -15.867 9.219 1 90.38 480 GLN B C 1
ATOM 8076 O O . GLN B 1 480 ? 14.922 -16.344 8.852 1 90.38 480 GLN B O 1
ATOM 8081 N N . ASN B 1 481 ? 16.625 -16.219 10.281 1 88.12 481 ASN B N 1
ATOM 8082 C CA . ASN B 1 481 ? 16.047 -17.266 11.109 1 88.12 481 ASN B CA 1
ATOM 8083 C C . ASN B 1 481 ? 14.648 -16.891 11.594 1 88.12 481 ASN B C 1
ATOM 8085 O O . ASN B 1 481 ? 14.484 -15.914 12.336 1 88.12 481 ASN B O 1
ATOM 8089 N N . PRO B 1 482 ? 13.695 -17.656 11.188 1 87.38 482 PRO B N 1
ATOM 8090 C CA . PRO B 1 482 ? 12.32 -17.312 11.562 1 87.38 482 PRO B CA 1
ATOM 8091 C C . PRO B 1 482 ? 11.945 -17.828 12.945 1 87.38 482 PRO B C 1
ATOM 8093 O O . PRO B 1 482 ? 10.758 -17.906 13.281 1 87.38 482 PRO B O 1
ATOM 8096 N N . GLY B 1 483 ? 12.922 -18.219 13.711 1 85.69 483 GLY B N 1
ATOM 8097 C CA . GLY B 1 483 ? 12.648 -18.781 15.023 1 85.69 483 GLY B CA 1
ATOM 8098 C C . GLY B 1 483 ? 12.469 -20.297 14.984 1 85.69 483 GLY B C 1
ATOM 8099 O O . GLY B 1 483 ? 11.539 -20.828 15.602 1 85.69 483 GLY B O 1
ATOM 8100 N N . LEU B 1 484 ? 13.367 -20.922 14.258 1 86.56 484 LEU B N 1
ATOM 8101 C CA . LEU B 1 484 ? 13.273 -22.359 14.07 1 86.56 484 LEU B CA 1
ATOM 8102 C C . LEU B 1 484 ? 13.414 -23.094 15.398 1 86.56 484 LEU B C 1
ATOM 8104 O O . LEU B 1 484 ? 14.219 -22.703 16.25 1 86.56 484 LEU B O 1
ATOM 8108 N N . GLU B 1 485 ? 12.617 -24.016 15.578 1 83.12 485 GLU B N 1
ATOM 8109 C CA . GLU B 1 485 ? 12.75 -24.969 16.688 1 83.12 485 GLU B CA 1
ATOM 8110 C C . GLU B 1 485 ? 13.352 -26.281 16.203 1 83.12 485 GLU B C 1
ATOM 8112 O O . GLU B 1 485 ? 13.281 -26.594 15.008 1 83.12 485 GLU B O 1
ATOM 8117 N N . PRO B 1 486 ? 14.047 -26.906 17.156 1 76.12 486 PRO B N 1
ATOM 8118 C CA . PRO B 1 486 ? 14.664 -28.172 16.75 1 76.12 486 PRO B CA 1
ATOM 8119 C C . PRO B 1 486 ? 13.672 -29.109 16.047 1 76.12 486 PRO B C 1
ATOM 8121 O O . PRO B 1 486 ? 12.547 -29.281 16.516 1 76.12 486 PRO B O 1
ATOM 8124 N N . ILE B 1 487 ? 14.078 -29.453 14.914 1 68.62 487 ILE B N 1
ATOM 8125 C CA . ILE B 1 487 ? 13.297 -30.406 14.117 1 68.62 487 ILE B CA 1
ATOM 8126 C C . ILE B 1 487 ? 14.039 -31.734 14.039 1 68.62 487 ILE B C 1
ATOM 8128 O O . ILE B 1 487 ? 15.148 -31.812 13.523 1 68.62 487 ILE B O 1
ATOM 8132 N N . ASP B 1 488 ? 13.383 -32.781 14.383 1 64.12 488 ASP B N 1
ATOM 8133 C CA . ASP B 1 488 ? 13.969 -34.094 14.328 1 64.12 488 ASP B CA 1
ATOM 8134 C C . ASP B 1 488 ? 15.422 -34.062 14.797 1 64.12 488 ASP B C 1
ATOM 8136 O O . ASP B 1 488 ? 16.297 -34.688 14.172 1 64.12 488 ASP B O 1
ATOM 8140 N N . GLY B 1 489 ? 15.789 -33.281 15.828 1 58.88 489 GLY B N 1
ATOM 8141 C CA . GLY B 1 489 ? 17.125 -33.25 16.391 1 58.88 489 GLY B CA 1
ATOM 8142 C C . GLY B 1 489 ? 18.031 -32.25 15.695 1 58.88 489 GLY B C 1
ATOM 8143 O O . GLY B 1 489 ? 19.203 -32.094 16.047 1 58.88 489 GLY B O 1
ATOM 8144 N N . LEU B 1 490 ? 17.625 -31.781 14.531 1 58.22 490 LEU B N 1
ATOM 8145 C CA . LEU B 1 490 ? 18.453 -30.797 13.852 1 58.22 490 LEU B CA 1
ATOM 8146 C C . LEU B 1 490 ? 18.375 -29.438 14.555 1 58.22 490 LEU B C 1
ATOM 8148 O O . LEU B 1 490 ? 17.297 -28.922 14.781 1 58.22 490 LEU B O 1
ATOM 8152 N N . VAL B 1 491 ? 19.312 -29.203 15.5 1 52 491 VAL B N 1
ATOM 8153 C CA . VAL B 1 491 ? 19.422 -28.047 16.375 1 52 491 VAL B CA 1
ATOM 8154 C C . VAL B 1 491 ? 19.672 -26.797 15.555 1 52 491 VAL B C 1
ATOM 8156 O O . VAL B 1 491 ? 18.984 -25.781 15.742 1 52 491 VAL B O 1
ATOM 8159 N N . GLU B 1 492 ? 20.969 -26.484 15.188 1 56.06 492 GLU B N 1
ATOM 8160 C CA . GLU B 1 492 ? 21.562 -25.188 14.867 1 56.06 492 GLU B CA 1
ATOM 8161 C C . GLU B 1 492 ? 21.281 -24.797 13.414 1 56.06 492 GLU B C 1
ATOM 8163 O O . GLU B 1 492 ? 21.578 -25.562 12.492 1 56.06 492 GLU B O 1
ATOM 8168 N N . SER B 1 493 ? 20.234 -24.109 13.18 1 60.12 493 SER B N 1
ATOM 8169 C CA . SER B 1 493 ? 19.797 -23.953 11.797 1 60.12 493 SER B CA 1
ATOM 8170 C C . SER B 1 493 ? 20.609 -22.891 11.078 1 60.12 493 SER B C 1
ATOM 8172 O O . SER B 1 493 ? 20.672 -21.734 11.523 1 60.12 493 SER B O 1
ATOM 8174 N N . GLU B 1 494 ? 21.656 -23.328 10.32 1 77.56 494 GLU B N 1
ATOM 8175 C CA . GLU B 1 494 ? 22.469 -22.484 9.453 1 77.56 494 GLU B CA 1
ATOM 8176 C C . GLU B 1 494 ? 21.656 -21.969 8.266 1 77.56 494 GLU B C 1
ATOM 8178 O O . GLU B 1 494 ? 20.609 -22.516 7.938 1 77.56 494 GLU B O 1
ATOM 8183 N N . ASN B 1 495 ? 22.094 -20.844 7.805 1 87.19 495 ASN B N 1
ATOM 8184 C CA . ASN B 1 495 ? 21.547 -20.25 6.59 1 87.19 495 ASN B CA 1
ATOM 8185 C C . ASN B 1 495 ? 21.516 -21.25 5.438 1 87.19 495 ASN B C 1
ATOM 8187 O O . ASN B 1 495 ? 22.562 -21.766 5.031 1 87.19 495 ASN B O 1
ATOM 8191 N N . PRO B 1 496 ? 20.328 -21.656 5.027 1 91.75 496 PRO B N 1
ATOM 8192 C CA . PRO B 1 496 ? 20.219 -22.688 3.992 1 91.75 496 PRO B CA 1
ATOM 8193 C C . PRO B 1 496 ? 20.609 -22.172 2.607 1 91.75 496 PRO B C 1
ATOM 8195 O O . PRO B 1 496 ? 20.656 -22.953 1.651 1 91.75 496 PRO B O 1
ATOM 8198 N N . LEU B 1 497 ? 20.891 -20.922 2.469 1 94.69 497 LEU B N 1
ATOM 8199 C CA . LEU B 1 497 ? 21.172 -20.344 1.159 1 94.69 497 LEU B CA 1
ATOM 8200 C C . LEU B 1 497 ? 22.609 -20.609 0.75 1 94.69 497 LEU B C 1
ATOM 8202 O O . LEU B 1 497 ? 23.531 -20.547 1.582 1 94.69 497 LEU B O 1
ATOM 8206 N N . LYS B 1 498 ? 22.766 -20.953 -0.489 1 93.69 498 LYS B N 1
ATOM 8207 C CA . LYS B 1 498 ? 24.078 -21.156 -1.095 1 93.69 498 LYS B CA 1
ATOM 8208 C C . LYS B 1 498 ? 24.109 -20.641 -2.529 1 93.69 498 LYS B C 1
ATOM 8210 O O . LYS B 1 498 ? 23.062 -20.562 -3.188 1 93.69 498 LYS B O 1
ATOM 8215 N N . ILE B 1 499 ? 25.219 -20.203 -2.91 1 95.94 499 ILE B N 1
ATOM 8216 C CA . ILE B 1 499 ? 25.422 -19.875 -4.316 1 95.94 499 ILE B CA 1
ATOM 8217 C C . ILE B 1 499 ? 26.062 -21.062 -5.039 1 95.94 499 ILE B C 1
ATOM 8219 O O . ILE B 1 499 ? 27.141 -21.516 -4.664 1 95.94 499 ILE B O 1
ATOM 8223 N N . VAL B 1 500 ? 25.391 -21.562 -5.969 1 95.19 500 VAL B N 1
ATOM 8224 C CA . VAL B 1 500 ? 25.891 -22.672 -6.793 1 95.19 500 VAL B CA 1
ATOM 8225 C C . VAL B 1 500 ? 26.422 -22.125 -8.109 1 95.19 500 VAL B C 1
ATOM 8227 O O . VAL B 1 500 ? 25.781 -21.297 -8.758 1 95.19 500 VAL B O 1
ATOM 8230 N N . GLN B 1 501 ? 27.562 -22.594 -8.469 1 96.5 501 GLN B N 1
ATOM 8231 C CA . GLN B 1 501 ? 28.141 -22.25 -9.758 1 96.5 501 GLN B CA 1
ATOM 8232 C C . GLN B 1 501 ? 27.688 -23.203 -10.852 1 96.5 501 GLN B C 1
ATOM 8234 O O . GLN B 1 501 ? 27.859 -24.422 -10.719 1 96.5 501 GLN B O 1
ATOM 8239 N N . TRP B 1 502 ? 27.156 -22.656 -11.938 1 96.19 502 TRP B N 1
ATOM 8240 C CA . TRP B 1 502 ? 26.625 -23.5 -13 1 96.19 502 TRP B CA 1
ATOM 8241 C C . TRP B 1 502 ? 27.75 -24.312 -13.656 1 96.19 502 TRP B C 1
ATOM 8243 O O . TRP B 1 502 ? 27.531 -25.453 -14.078 1 96.19 502 TRP B O 1
ATOM 8253 N N . ASP B 1 503 ? 28.922 -23.797 -13.695 1 94.12 503 ASP B N 1
ATOM 8254 C CA . ASP B 1 503 ? 30.047 -24.469 -14.336 1 94.12 503 ASP B CA 1
ATOM 8255 C C . ASP B 1 503 ? 30.438 -25.734 -13.57 1 94.12 503 ASP B C 1
ATOM 8257 O O . ASP B 1 503 ? 31.062 -26.641 -14.125 1 94.12 503 ASP B O 1
ATOM 8261 N N . ASP B 1 504 ? 30.047 -25.781 -12.359 1 93.75 504 ASP B N 1
ATOM 8262 C CA . ASP B 1 504 ? 30.391 -26.938 -11.523 1 93.75 504 ASP B CA 1
ATOM 8263 C C . ASP B 1 504 ? 29.25 -27.938 -11.469 1 93.75 504 ASP B C 1
ATOM 8265 O O . ASP B 1 504 ? 29.391 -29.016 -10.891 1 93.75 504 ASP B O 1
ATOM 8269 N N . ASP B 1 505 ? 28.141 -27.625 -11.992 1 91.44 505 ASP B N 1
ATOM 8270 C CA . ASP B 1 505 ? 26.984 -28.516 -12.008 1 91.44 505 ASP B CA 1
ATOM 8271 C C . ASP B 1 505 ? 26.812 -29.172 -13.375 1 91.44 505 ASP B C 1
ATOM 8273 O O . ASP B 1 505 ? 26.453 -28.5 -14.352 1 91.44 505 ASP B O 1
ATOM 8277 N N . PRO B 1 506 ? 26.938 -30.406 -13.461 1 89.25 506 PRO B N 1
ATOM 8278 C CA . PRO B 1 506 ? 26.859 -31.094 -14.75 1 89.25 506 PRO B CA 1
ATOM 8279 C C . PRO B 1 506 ? 25.5 -30.938 -15.422 1 89.25 506 PRO B C 1
ATOM 8281 O O . PRO B 1 506 ? 25.375 -31.109 -16.641 1 89.25 506 PRO B O 1
ATOM 8284 N N . ARG B 1 507 ? 24.531 -30.578 -14.742 1 89.19 507 ARG B N 1
ATOM 8285 C CA . ARG B 1 507 ? 23.188 -30.469 -15.289 1 89.19 507 ARG B CA 1
ATOM 8286 C C . ARG B 1 507 ? 22.969 -29.094 -15.922 1 89.19 507 ARG B C 1
ATOM 8288 O O . ARG B 1 507 ? 22.062 -28.922 -16.75 1 89.19 507 ARG B O 1
ATOM 8295 N N . LEU B 1 508 ? 23.828 -28.094 -15.484 1 93.56 508 LEU B N 1
ATOM 8296 C CA . LEU B 1 508 ? 23.547 -26.719 -15.875 1 93.56 508 LEU B CA 1
ATOM 8297 C C . LEU B 1 508 ? 24.703 -26.141 -16.688 1 93.56 508 LEU B C 1
ATOM 8299 O O . LEU B 1 508 ? 24.547 -25.141 -17.375 1 93.56 508 LEU B O 1
ATOM 8303 N N . LYS B 1 509 ? 25.891 -26.734 -16.641 1 92.62 509 LYS B N 1
ATOM 8304 C CA . LYS B 1 509 ? 27.125 -26.141 -17.141 1 92.62 509 LYS B CA 1
ATOM 8305 C C . LYS B 1 509 ? 27.016 -25.875 -18.641 1 92.62 509 LYS B C 1
ATOM 8307 O O . LYS B 1 509 ? 27.625 -24.922 -19.156 1 92.62 509 LYS B O 1
ATOM 8312 N N . ALA B 1 510 ? 26.328 -26.672 -19.328 1 91.38 510 ALA B N 1
ATOM 8313 C CA . ALA B 1 510 ? 26.297 -26.547 -20.797 1 91.38 510 ALA B CA 1
ATOM 8314 C C . ALA B 1 510 ? 25.141 -25.656 -21.234 1 91.38 510 ALA B C 1
ATOM 8316 O O . ALA B 1 510 ? 25.031 -25.312 -22.422 1 91.38 510 ALA B O 1
ATOM 8317 N N . PHE B 1 511 ? 24.266 -25.266 -20.438 1 93.88 511 PHE B N 1
ATOM 8318 C CA . PHE B 1 511 ? 23.016 -24.594 -20.812 1 93.88 511 PHE B CA 1
ATOM 8319 C C . PHE B 1 511 ? 23.312 -23.297 -21.547 1 93.88 511 PHE B C 1
ATOM 8321 O O . PHE B 1 511 ? 22.734 -23.047 -22.625 1 93.88 511 PHE B O 1
ATOM 8328 N N . GLU B 1 512 ? 24.141 -22.406 -20.922 1 94 512 GLU B N 1
ATOM 8329 C CA . GLU B 1 512 ? 24.391 -21.094 -21.516 1 94 512 GLU B CA 1
ATOM 8330 C C . GLU B 1 512 ? 24.891 -21.203 -22.953 1 94 512 GLU B C 1
ATOM 8332 O O . GLU B 1 512 ? 24.406 -20.516 -23.844 1 94 512 GLU B O 1
ATOM 8337 N N . ASP B 1 513 ? 25.875 -22.062 -23.125 1 92.62 513 ASP B N 1
ATOM 8338 C CA . ASP B 1 513 ? 26.438 -22.25 -24.453 1 92.62 513 ASP B CA 1
ATOM 8339 C C . ASP B 1 513 ? 25.375 -22.75 -25.422 1 92.62 513 ASP B C 1
ATOM 8341 O O . ASP B 1 513 ? 25.297 -22.281 -26.562 1 92.62 513 ASP B O 1
ATOM 8345 N N . ARG B 1 514 ? 24.641 -23.688 -24.984 1 91 514 ARG B N 1
ATOM 8346 C CA . ARG B 1 514 ? 23.578 -24.203 -25.812 1 91 514 ARG B CA 1
ATOM 8347 C C . ARG B 1 514 ? 22.562 -23.109 -26.172 1 91 514 ARG B C 1
ATOM 8349 O O . ARG B 1 514 ? 22.125 -23.031 -27.312 1 91 514 ARG B O 1
ATOM 8356 N N . TYR B 1 515 ? 22.188 -22.359 -25.234 1 92.62 515 TYR B N 1
ATOM 8357 C CA . TYR B 1 515 ? 21.234 -21.266 -25.438 1 92.62 515 TYR B CA 1
ATOM 8358 C C . TYR B 1 515 ? 21.719 -20.312 -26.531 1 92.62 515 TYR B C 1
ATOM 8360 O O . TYR B 1 515 ? 21 -20.047 -27.484 1 92.62 515 TYR B O 1
ATOM 8368 N N . TYR B 1 516 ? 22.969 -19.875 -26.344 1 91.56 516 TYR B N 1
ATOM 8369 C CA . TYR B 1 516 ? 23.484 -18.906 -27.297 1 91.56 516 TYR B CA 1
ATOM 8370 C C . TYR B 1 516 ? 23.781 -19.562 -28.641 1 91.56 516 TYR B C 1
ATOM 8372 O O . TYR B 1 516 ? 23.531 -18.969 -29.703 1 91.56 516 TYR B O 1
ATOM 8380 N N . ASN B 1 517 ? 24.266 -20.766 -28.609 1 92.19 517 ASN B N 1
ATOM 8381 C CA . ASN B 1 517 ? 24.594 -21.453 -29.844 1 92.19 517 ASN B CA 1
ATOM 8382 C C . ASN B 1 517 ? 23.359 -21.766 -30.672 1 92.19 517 ASN B C 1
ATOM 8384 O O . ASN B 1 517 ? 23.422 -21.828 -31.906 1 92.19 517 ASN B O 1
ATOM 8388 N N . MET B 1 518 ? 22.297 -21.891 -30.031 1 91.5 518 MET B N 1
ATOM 8389 C CA . MET B 1 518 ? 21.062 -22.234 -30.734 1 91.5 518 MET B CA 1
ATOM 8390 C C . MET B 1 518 ? 20.281 -20.984 -31.109 1 91.5 518 MET B C 1
ATOM 8392 O O . MET B 1 518 ? 19.141 -21.078 -31.578 1 91.5 518 MET B O 1
ATOM 8396 N N . GLY B 1 519 ? 20.859 -19.875 -30.781 1 87.81 519 GLY B N 1
ATOM 8397 C CA . GLY B 1 519 ? 20.266 -18.641 -31.266 1 87.81 519 GLY B CA 1
ATOM 8398 C C . GLY B 1 519 ? 19.609 -17.828 -30.172 1 87.81 519 GLY B C 1
ATOM 8399 O O . GLY B 1 519 ? 18.922 -16.844 -30.453 1 87.81 519 GLY B O 1
ATOM 8400 N N . GLY B 1 520 ? 19.781 -18.25 -28.953 1 88.12 520 GLY B N 1
ATOM 8401 C CA . GLY B 1 520 ? 19.266 -17.438 -27.859 1 88.12 520 GLY B CA 1
ATOM 8402 C C . GLY B 1 520 ? 19.844 -16.047 -27.812 1 88.12 520 GLY B C 1
ATOM 8403 O O . GLY B 1 520 ? 21.031 -15.852 -28.125 1 88.12 520 GLY B O 1
ATOM 8404 N N . GLN B 1 521 ? 19 -14.961 -27.469 1 81.19 521 GLN B N 1
ATOM 8405 C CA . GLN B 1 521 ? 19.438 -13.57 -27.391 1 81.19 521 GLN B CA 1
ATOM 8406 C C . GLN B 1 521 ? 18.906 -12.906 -26.109 1 81.19 521 GLN B C 1
ATOM 8408 O O . GLN B 1 521 ? 17.891 -13.344 -25.562 1 81.19 521 GLN B O 1
ATOM 8413 N N . THR B 1 522 ? 19.734 -12.039 -25.484 1 72.44 522 THR B N 1
ATOM 8414 C CA . THR B 1 522 ? 19.328 -11.305 -24.297 1 72.44 522 THR B CA 1
ATOM 8415 C C . THR B 1 522 ? 18.875 -9.891 -24.656 1 72.44 522 THR B C 1
ATOM 8417 O O . THR B 1 522 ? 18.469 -9.117 -23.797 1 72.44 522 THR B O 1
ATOM 8420 N N . SER B 1 523 ? 19.062 -9.297 -25.766 1 57.56 523 SER B N 1
ATOM 8421 C CA . SER B 1 523 ? 18.859 -7.887 -26.078 1 57.56 523 SER B CA 1
ATOM 8422 C C . SER B 1 523 ? 17.406 -7.469 -25.891 1 57.56 523 SER B C 1
ATOM 8424 O O . SER B 1 523 ? 16.5 -8.289 -26.047 1 57.56 523 SER B O 1
ATOM 8426 N N . ALA B 1 524 ? 17.234 -6.305 -25 1 52.22 524 ALA B N 1
ATOM 8427 C CA . ALA B 1 524 ? 16 -5.621 -24.656 1 52.22 524 ALA B CA 1
ATOM 8428 C C . ALA B 1 524 ? 15.102 -5.453 -25.875 1 52.22 524 ALA B C 1
ATOM 8430 O O . ALA B 1 524 ? 14.156 -4.66 -25.859 1 52.22 524 ALA B O 1
ATOM 8431 N N . VAL B 1 525 ? 15.555 -5.559 -26.906 1 39.28 525 VAL B N 1
ATOM 8432 C CA . VAL B 1 525 ? 14.68 -5.098 -27.969 1 39.28 525 VAL B CA 1
ATOM 8433 C C . VAL B 1 525 ? 13.273 -5.645 -27.766 1 39.28 525 VAL B C 1
ATOM 8435 O O . VAL B 1 525 ? 12.281 -4.934 -27.969 1 39.28 525 VAL B O 1
ATOM 8438 N N . GLY B 1 526 ? 12.656 -6.508 -27.609 1 34.75 526 GLY B N 1
ATOM 8439 C CA . GLY B 1 526 ? 11.305 -6.957 -27.891 1 34.75 526 GLY B CA 1
ATOM 8440 C C . GLY B 1 526 ? 10.695 -7.773 -26.766 1 34.75 526 GLY B C 1
ATOM 8441 O O . GLY B 1 526 ? 11 -8.961 -26.609 1 34.75 526 GLY B O 1
ATOM 8442 N N . PHE B 1 527 ? 10.359 -7.215 -25.406 1 32.09 527 PHE B N 1
ATOM 8443 C CA . PHE B 1 527 ? 8.938 -7.441 -25.172 1 32.09 527 PHE B CA 1
ATOM 8444 C C . PHE B 1 527 ? 8.094 -6.41 -25.922 1 32.09 527 PHE B C 1
ATOM 8446 O O . PHE B 1 527 ? 8.484 -5.246 -26.016 1 32.09 527 PHE B O 1
#

Sequence (1054 aa):
MTKNIIQKPYYHSRNEHFWSSWSLPTSSFWINLGLSSSNTANQLTNSISGSNSLNWESPTRPLLGKGITLHDRLKSWRNAPLPEPASWVQFNLQTCRDEIIRKNSNSDLLKRAHLMWAKLNSTHIRDKREELIGYLEEADRRGAFSPKNWGVGRGIVFTAGNVDTFSRVLLTVRMLREHLKCNLPVEIFSFPGEEADSKTKESLEALNAKLRIIGWAQKDPNRNKNFHIKASALVTCSFREPLYLDSDNLPAVMEPGTIESLWETKGYKKLGALFWPDYWKTHSDSPIWLLIGTQCRDEWEQEAGQLLIDKSQHLDALLLSEAMLKDWKYWFQLSDGDKDIFRFAMLALRKRWALPGRYLGAAGLSWNTLTGYCGHTMLQHDPEGRPLFIHMNLLKLIGSGISQGSTFKRTRTVDVQLLSNESASDYGVEADMLANADETGKAIIEAPGPVRRRAAFERGLKAFFHGGNISPLCVDIEWQNPGLEPIDGLVESENPLKIVQWDDDPRLKAFEDRYYNMGGQTSAVGFMTKNIIQKPYYHSRNEHFWSSWSLPTSSFWINLGLSSSNTANQLTNSISGSNSLNWESPTRPLLGKGITLHDRLKSWRNAPLPEPASWVQFNLQTCRDEIIRKNSNSDLLKRAHLMWAKLNSTHIRDKREELIGYLEEADRRGAFSPKNWGVGRGIVFTAGNVDTFSRVLLTVRMLREHLKCNLPVEIFSFPGEEADSKTKESLEALNAKLRIIGWAQKDPNRNKNFHIKASALVTCSFREPLYLDSDNLPAVMEPGTIESLWETKGYKKLGALFWPDYWKTHSDSPIWLLIGTQCRDEWEQEAGQLLIDKSQHLDALLLSEAMLKDWKYWFQLSDGDKDIFRFAMLALRKRWALPGRYLGAAGLSWNTLTGYCGHTMLQHDPEGRPLFIHMNLLKLIGSGISQGSTFKRTRTVDVQLLSNESASDYGVEADMLANADETGKAIIEAPGPVRRRAAFERGLKAFFHGGNISPLCVDIEWQNPGLEPIDGLVESENPLKIVQWDDDPRLKAFEDRYYNMGGQTSAVGF

Organism: Phakopsora pachyrhizi (NCBI:txid170000)